Protein AF-0000000079922969 (afdb_homodimer)

InterPro domains:
  IPR004549 Acetyl-CoA carboxylase, biotin carboxylase [TIGR00514] (1-444)
  IPR005479 Carbamoyl phosphate synthase, ATP-binding domain [PF02786] (115-322)
  IPR005479 Carbamoyl phosphate synthase, ATP-binding domain [PS00866] (153-167)
  IPR005479 Carbamoyl phosphate synthase, ATP-binding domain [PS00867] (286-293)
  IPR005481 Biotin carboxylase-like, N-terminal domain [PF00289] (1-109)
  IPR005482 Biotin carboxylase, C-terminal [PF02785] (336-442)
  IPR005482 Biotin carboxylase, C-terminal [SM00878] (336-442)
  IPR011054 Rudiment single hybrid motif [SSF51246] (331-444)
  IPR011761 ATP-grasp fold [PS50975] (120-317)
  IPR011764 Biotin carboxylation domain [PS50979] (1-446)
  IPR016185 Pre-ATP-grasp domain superfamily [SSF52440] (1-113)
  IPR051602 Acetyl-CoA Carboxylase Biotin Carboxylase Component [PTHR48095] (2-446)

Solvent-accessible surface area (backbone atoms only — not comparable to full-atom values): 46305 Å² total; per-residue (Å²): 113,71,51,27,36,28,36,56,41,60,50,40,57,32,33,53,50,46,54,47,29,52,45,70,69,27,45,35,35,24,46,30,31,59,69,39,70,77,37,43,32,46,73,70,26,78,34,61,43,77,59,29,52,87,39,58,71,56,20,72,54,22,59,67,58,52,54,49,48,34,58,74,69,62,37,43,28,39,38,28,52,61,60,82,50,30,68,34,33,67,51,37,43,53,28,52,77,68,72,27,42,50,49,39,40,54,29,66,50,30,49,44,38,64,35,66,68,55,28,50,52,52,28,53,74,57,71,28,55,53,66,46,52,49,97,47,71,40,85,45,68,68,51,40,52,53,48,41,63,71,56,37,69,32,27,30,39,31,24,70,78,48,68,90,71,52,21,52,41,74,16,70,43,71,70,41,37,63,59,40,48,54,50,28,28,51,43,13,30,73,72,62,71,40,54,46,26,33,42,28,51,43,69,63,71,28,34,35,37,31,34,39,32,38,19,22,93,83,72,49,61,40,62,66,52,46,35,30,43,17,45,18,56,96,88,34,74,42,39,34,32,24,59,44,84,84,55,52,71,70,54,45,50,52,52,49,51,37,45,42,41,52,39,55,72,59,63,37,31,23,37,29,32,37,31,26,41,26,35,86,85,64,50,60,20,51,73,50,49,43,53,28,58,58,94,70,47,60,33,48,26,67,24,51,67,47,62,64,67,54,51,30,51,42,32,56,46,70,34,72,72,92,63,57,65,87,68,62,53,79,48,50,17,17,36,34,40,63,36,28,28,16,28,63,88,57,84,47,39,75,29,59,37,48,25,64,39,64,43,78,54,58,47,87,47,36,38,55,49,45,34,72,52,60,68,35,62,47,59,78,85,58,80,50,65,51,31,38,44,33,24,42,20,75,37,62,67,52,16,51,31,45,39,50,47,38,53,71,51,44,42,64,37,64,42,43,47,33,57,68,58,52,50,55,50,66,66,29,64,44,55,71,68,69,65,62,20,41,56,35,43,73,72,54,45,52,72,56,54,65,54,58,55,73,74,97,114,72,52,26,36,27,36,55,41,60,51,40,56,31,32,56,49,47,53,47,30,51,44,69,69,27,46,36,34,24,45,30,32,59,69,38,70,77,37,42,32,47,73,70,26,79,35,61,43,77,58,29,52,86,40,56,71,55,20,72,52,23,56,66,57,51,54,50,49,33,59,74,70,61,36,43,29,39,38,26,53,62,59,83,49,29,68,34,33,68,51,38,43,52,29,52,77,67,72,27,41,50,49,39,38,55,31,66,52,29,48,45,38,64,35,66,68,54,29,49,54,53,28,53,76,57,70,30,56,52,66,45,52,49,96,48,71,40,85,46,69,69,50,40,52,54,48,41,62,70,56,36,70,32,28,29,39,31,24,70,80,48,68,90,71,53,20,51,41,74,18,70,42,72,69,40,37,62,58,39,48,56,49,25,29,51,42,13,31,74,72,64,72,41,52,47,28,32,45,30,50,44,70,61,73,27,35,34,38,30,34,40,34,40,19,21,92,82,71,50,61,39,61,67,53,44,34,30,43,18,44,18,57,95,88,34,74,43,38,36,31,24,60,44,85,84,54,52,71,70,55,44,52,52,51,50,51,38,45,42,41,53,39,55,70,59,63,38,31,22,36,29,31,37,33,26,42,27,33,86,86,64,50,60,20,51,72,49,48,45,55,29,57,58,93,71,46,61,35,46,26,66,25,51,67,47,62,63,68,54,49,30,52,42,33,55,46,71,36,71,72,92,64,56,65,86,69,63,53,80,47,49,17,16,37,35,38,62,37,28,28,15,28,64,89,58,83,46,39,76,30,57,36,48,25,63,39,64,42,79,52,57,47,88,47,35,36,55,47,45,34,72,50,60,68,35,61,47,58,79,86,56,80,50,66,51,31,36,45,33,25,41,20,76,37,62,69,54,15,50,32,44,39,51,47,38,53,71,52,44,42,64,38,66,43,41,47,32,57,67,56,51,49,54,50,66,67,28,64,44,54,71,67,69,65,61,19,40,56,36,43,73,72,54,44,53,72,55,54,66,55,56,55,74,74,97

Nearest PDB structures (foldseek):
  7kc7-assembly1_B  TM=9.641E-01  e=1.576E-63  Hydrogenobacter thermophilus
  7kbl-assembly1_A  TM=9.677E-01  e=1.515E-62  Hydrogenobacter thermophilus
  7kct-assembly1_B  TM=8.812E-01  e=2.149E-65  Hydrogenobacter thermophilus
  1ulz-assembly1_A-2  TM=9.492E-01  e=5.649E-63  Aquifex aeolicus VF5
  8sgx-assembly1_S  TM=9.267E-01  e=6.568E-52  Leishmania tarentolae

pLDDT: mean 93.32, std 9.36, range [35.03, 98.94]

Foldseek 3Di:
DWAEEEELDAWLQLLLLLVLCVVVNHAYEYEDEPLCPPWQSCVSHPHYYYQYYPDCCRGSQPLVSSLVVCVVVVGQEYEHGDDRCQLPLVSQVVCVVSNHQYLFWHSVLSVQQVDQVSLVVLLVVLVQFAWQKDPFWQDDLVSVLVSCVVNDPFKWKAFPQDDDCFLIDTARDSVSSVVSLVVSLVRCCVPPVGSTIMITHDFPQKWKKKWKWAAFPVLDIATLAMKTQFAADPPHGFKIKPPQPLDDPVLRVVVRVSVRSSCSSSRTHAIKMWIWIAHPVRDIHTRGMDRHDDPPCVQSCLFFVDSRSSQSVCRSVVHDRPDDNVSGGGAFMKMKGFKFLFALLVVGHHWWFAWQAKFFDDDPFWDKRFGDGHGDTGDPSDGRGGIMIMGTDRYPVRRLVVLLVRLVRIDTPDTDMCSVVVNCVSVDPCNVVVPHGNCCCVPPNSVVVNVVVVVD/DWAEEEELDAWLQLQLLLVLCVVVNHAYEYEDEPLCPPWQSCVSHPHYYYQYYPDCCRGSQPLVSSLVVCVVVVGQEYEHGDDRCQLPLVSQVVCVVSNHQYLFWHSVLSVQQVDQVSLVVLLVVLVFFAWQKDPFWQDDLVSVLVSCVVNDPFKWKAAPQDDDCFLIDTDRDSVSSVVSLVVSLVRCCVPPVGSTIMITHDFPLKWKKKWKWAAFPVLDIATLAMKTQFAADPPHGFKIKPPQPLDDPVLRVVVRVSVRSSCSSSRTHAIKMWIWIAHPVRDIHTRGMDRHDDPPCVQSCLFFVDSRSSQSVCRSVVHDRPDDNVSGGGAFMKMKGFKFLFALLVVGHHWWFAWQAKFADDDPFWDKRFGDGHGDTGDPSDGGGGIMIMGTDRYPVRRLVVLLVRLVRIDTPDTDMCSVVVNCVSVDPCNVVVPHGNCCCVPPNSVVVNVVVVVD

Structure (mmCIF, N/CA/C/O backbone):
data_AF-0000000079922969-model_v1
#
loop_
_entity.id
_entity.type
_entity.pdbx_description
1 polymer 'Biotin carboxylase'
#
loop_
_atom_site.group_PDB
_atom_site.id
_atom_site.type_symbol
_atom_site.label_atom_id
_atom_site.label_alt_id
_atom_site.label_comp_id
_atom_site.label_asym_id
_atom_site.label_entity_id
_atom_site.label_seq_id
_atom_site.pdbx_PDB_ins_code
_atom_site.Cartn_x
_atom_site.Cartn_y
_atom_site.Cartn_z
_atom_site.occupancy
_atom_site.B_iso_or_equiv
_atom_site.auth_seq_id
_atom_site.auth_comp_id
_atom_site.auth_asym_id
_atom_site.auth_atom_id
_atom_site.pdbx_PDB_model_num
ATOM 1 N N . MET A 1 1 ? -27.125 -9.242 -8.75 1 87.75 1 MET A N 1
ATOM 2 C CA . MET A 1 1 ? -25.922 -8.859 -8.031 1 87.75 1 MET A CA 1
ATOM 3 C C . MET A 1 1 ? -25.734 -9.719 -6.781 1 87.75 1 MET A C 1
ATOM 5 O O . MET A 1 1 ? -26.688 -9.977 -6.055 1 87.75 1 MET A O 1
ATOM 9 N N . ILE A 1 2 ? -24.594 -10.305 -6.656 1 97.69 2 ILE A N 1
ATOM 10 C CA . ILE A 1 2 ? -24.266 -11.18 -5.531 1 97.69 2 ILE A CA 1
ATOM 11 C C . ILE A 1 2 ? -24.406 -10.406 -4.223 1 97.69 2 ILE A C 1
ATOM 13 O O . ILE A 1 2 ? -23.906 -9.289 -4.09 1 97.69 2 ILE A O 1
ATOM 17 N N . LYS A 1 3 ? -25.125 -10.922 -3.352 1 98.31 3 LYS A N 1
ATOM 18 C CA . LYS A 1 3 ? -25.359 -10.258 -2.072 1 98.31 3 LYS A CA 1
ATOM 19 C C . LYS A 1 3 ? -24.656 -11 -0.935 1 98.31 3 LYS A C 1
ATOM 21 O O . LYS A 1 3 ? -24.312 -10.391 0.084 1 98.31 3 LYS A O 1
ATOM 26 N N . LYS A 1 4 ? -24.625 -12.258 -1.028 1 98.62 4 LYS A N 1
ATOM 27 C CA . LYS A 1 4 ? -23.969 -13.109 -0.037 1 98.62 4 LYS A CA 1
ATOM 28 C C . LYS A 1 4 ? -23.094 -14.164 -0.709 1 98.62 4 LYS A C 1
ATOM 30 O O . LYS A 1 4 ? -23.547 -14.859 -1.627 1 98.62 4 LYS A O 1
ATOM 35 N N . LEU A 1 5 ? -21.797 -14.273 -0.265 1 98.88 5 LEU A N 1
ATOM 36 C CA . LEU A 1 5 ? -20.781 -15.062 -0.958 1 98.88 5 LEU A CA 1
ATOM 37 C C . LEU A 1 5 ? -20.062 -15.984 0.014 1 98.88 5 LEU A C 1
ATOM 39 O O . LEU A 1 5 ? -19.625 -15.547 1.084 1 98.88 5 LEU A O 1
ATOM 43 N N . LEU A 1 6 ? -20 -17.312 -0.31 1 98.94 6 LEU A N 1
ATOM 44 C CA . LEU A 1 6 ? -19.188 -18.25 0.452 1 98.94 6 LEU A CA 1
ATOM 45 C C . LEU A 1 6 ? -17.766 -18.328 -0.117 1 98.94 6 LEU A C 1
ATOM 47 O O . LEU A 1 6 ? -17.594 -18.5 -1.325 1 98.94 6 LEU A O 1
ATOM 51 N N . VAL A 1 7 ? -16.812 -18.141 0.72 1 98.88 7 VAL A N 1
ATOM 52 C CA . VAL A 1 7 ? -15.414 -18.312 0.33 1 98.88 7 VAL A CA 1
ATOM 53 C C . VAL A 1 7 ? -14.977 -19.75 0.562 1 98.88 7 VAL A C 1
ATOM 55 O O . VAL A 1 7 ? -14.734 -20.156 1.701 1 98.88 7 VAL A O 1
ATOM 58 N N . ALA A 1 8 ? -14.797 -20.469 -0.525 1 98.69 8 ALA A N 1
ATOM 59 C CA . ALA A 1 8 ? -14.453 -21.891 -0.439 1 98.69 8 ALA A CA 1
ATOM 60 C C . ALA A 1 8 ? -12.938 -22.078 -0.435 1 98.69 8 ALA A C 1
ATOM 62 O O . ALA A 1 8 ? -12.398 -22.828 -1.255 1 98.69 8 ALA A O 1
ATOM 63 N N . ASN A 1 9 ? -12.297 -21.453 0.473 1 98.25 9 ASN A N 1
ATOM 64 C CA . ASN A 1 9 ? -10.844 -21.484 0.601 1 98.25 9 ASN A CA 1
ATOM 65 C C . ASN A 1 9 ? -10.391 -21.078 1.999 1 98.25 9 ASN A C 1
ATOM 67 O O . ASN A 1 9 ? -11.219 -20.891 2.893 1 98.25 9 ASN A O 1
ATOM 71 N N . ARG A 1 10 ? -9.141 -21.031 2.223 1 97.12 10 ARG A N 1
ATOM 72 C CA . ARG A 1 10 ? -8.516 -20.641 3.486 1 97.12 10 ARG A CA 1
ATOM 73 C C . ARG A 1 10 ? -7.367 -19.672 3.26 1 97.12 10 ARG A C 1
ATOM 75 O O . ARG A 1 10 ? -7.016 -19.375 2.117 1 97.12 10 ARG A O 1
ATOM 82 N N . GLY A 1 11 ? -6.754 -19.266 4.352 1 96.62 11 GLY A N 1
ATOM 83 C CA . GLY A 1 11 ? -5.477 -18.562 4.312 1 96.62 11 GLY A CA 1
ATOM 84 C C . GLY A 1 11 ? -5.566 -17.188 3.699 1 96.62 11 GLY A C 1
ATOM 85 O O . GLY A 1 11 ? -6.555 -16.469 3.9 1 96.62 11 GLY A O 1
ATOM 86 N N . GLU A 1 12 ? -4.504 -16.828 3.104 1 97.69 12 GLU A N 1
ATOM 87 C CA . GLU A 1 12 ? -4.336 -15.461 2.631 1 97.69 12 GLU A CA 1
ATOM 88 C C . GLU A 1 12 ? -5.375 -15.109 1.571 1 97.69 12 GLU A C 1
ATOM 90 O O . GLU A 1 12 ? -5.941 -14.016 1.588 1 97.69 12 GLU A O 1
ATOM 95 N N . ILE A 1 13 ? -5.707 -15.984 0.668 1 98.5 13 ILE A N 1
ATOM 96 C CA . ILE A 1 13 ? -6.633 -15.68 -0.418 1 98.5 13 ILE A CA 1
ATOM 97 C C . ILE A 1 13 ? -8.039 -15.5 0.139 1 98.5 13 ILE A C 1
ATOM 99 O O . ILE A 1 13 ? -8.82 -14.688 -0.363 1 98.5 13 ILE A O 1
ATOM 103 N N . ALA A 1 14 ? -8.383 -16.281 1.16 1 98.69 14 ALA A N 1
ATOM 104 C CA . ALA A 1 14 ? -9.688 -16.109 1.793 1 98.69 14 ALA A CA 1
ATOM 105 C C . ALA A 1 14 ? -9.812 -14.719 2.41 1 98.69 14 ALA A C 1
ATOM 107 O O . ALA A 1 14 ? -10.836 -14.055 2.256 1 98.69 14 ALA A O 1
ATOM 108 N N . VAL A 1 15 ? -8.734 -14.297 3.076 1 98.62 15 VAL A N 1
ATOM 109 C CA . VAL A 1 15 ? -8.703 -12.953 3.652 1 98.62 15 VAL A CA 1
ATOM 110 C C . VAL A 1 15 ? -8.867 -11.914 2.547 1 98.62 15 VAL A C 1
ATOM 112 O O . VAL A 1 15 ? -9.641 -10.961 2.688 1 98.62 15 VAL A O 1
ATOM 115 N N . ARG A 1 16 ? -8.188 -12.078 1.464 1 98.69 16 ARG A N 1
ATOM 116 C CA . ARG A 1 16 ? -8.219 -11.18 0.318 1 98.69 16 ARG A CA 1
ATOM 117 C C . ARG A 1 16 ? -9.633 -11.055 -0.246 1 98.69 16 ARG A C 1
ATOM 119 O O . ARG A 1 16 ? -10.086 -9.953 -0.556 1 98.69 16 ARG A O 1
ATOM 126 N N . ILE A 1 17 ? -10.305 -12.133 -0.375 1 98.81 17 ILE A N 1
ATOM 127 C CA . ILE A 1 17 ? -11.648 -12.164 -0.929 1 98.81 17 ILE A CA 1
ATOM 128 C C . ILE A 1 17 ? -12.625 -11.5 0.044 1 98.81 17 ILE A C 1
ATOM 130 O O . ILE A 1 17 ? -13.469 -10.695 -0.362 1 98.81 17 ILE A O 1
ATOM 134 N N . VAL A 1 18 ? -12.5 -11.812 1.318 1 98.75 18 VAL A N 1
ATOM 135 C CA . VAL A 1 18 ? -13.375 -11.234 2.334 1 98.75 18 VAL A CA 1
ATOM 136 C C . VAL A 1 18 ? -13.234 -9.711 2.332 1 98.75 18 VAL A C 1
ATOM 138 O O . VAL A 1 18 ? -14.234 -8.992 2.393 1 98.75 18 VAL A O 1
ATOM 141 N N . ARG A 1 19 ? -12.016 -9.195 2.232 1 98.62 19 ARG A N 1
ATOM 142 C CA . ARG A 1 19 ? -11.773 -7.754 2.197 1 98.62 19 ARG A CA 1
ATOM 143 C C . ARG A 1 19 ? -12.516 -7.102 1.033 1 98.62 19 ARG A C 1
ATOM 145 O O . ARG A 1 19 ? -13.195 -6.086 1.211 1 98.62 19 ARG A O 1
ATOM 152 N N . THR A 1 20 ? -12.391 -7.691 -0.106 1 98.62 20 THR A N 1
ATOM 153 C CA . THR A 1 20 ? -13.039 -7.133 -1.29 1 98.62 20 THR A CA 1
ATOM 154 C C . THR A 1 20 ? -14.555 -7.16 -1.145 1 98.62 20 THR A C 1
ATOM 156 O O . THR A 1 20 ? -15.234 -6.188 -1.483 1 98.62 20 THR A O 1
ATOM 159 N N . CYS A 1 21 ? -15.055 -8.281 -0.654 1 98.69 21 CYS A N 1
ATOM 160 C CA . CYS A 1 21 ? -16.5 -8.391 -0.457 1 98.69 21 CYS A CA 1
ATOM 161 C C . CYS A 1 21 ? -17 -7.309 0.489 1 98.69 21 CYS A C 1
ATOM 163 O O . CYS A 1 21 ? -18.016 -6.672 0.222 1 98.69 21 CYS A O 1
ATOM 165 N N . LYS A 1 22 ? -16.344 -7.117 1.55 1 98.06 22 LYS A N 1
ATOM 166 C CA . LYS A 1 22 ? -16.719 -6.082 2.506 1 98.06 22 LYS A CA 1
ATOM 167 C C . LYS A 1 22 ? -16.734 -4.707 1.85 1 98.06 22 LYS A C 1
ATOM 169 O O . LYS A 1 22 ? -17.672 -3.918 2.068 1 98.06 22 LYS A O 1
ATOM 174 N N . GLU A 1 23 ? -15.781 -4.414 1.051 1 98 23 GLU A N 1
ATOM 175 C CA . GLU A 1 23 ? -15.711 -3.137 0.345 1 98 23 GLU A CA 1
ATOM 176 C C . GLU A 1 23 ? -16.875 -2.982 -0.625 1 98 23 GLU A C 1
ATOM 178 O O . GLU A 1 23 ? -17.312 -1.862 -0.922 1 98 23 GLU A O 1
ATOM 183 N N . MET A 1 24 ? -17.422 -4.102 -1.073 1 97.81 24 MET A N 1
ATOM 184 C CA . MET A 1 24 ? -18.5 -4.098 -2.057 1 97.81 24 MET A CA 1
ATOM 185 C C . MET A 1 24 ? -19.859 -4.18 -1.37 1 97.81 24 MET A C 1
ATOM 187 O O . MET A 1 24 ? -20.906 -4.141 -2.033 1 97.81 24 MET A O 1
ATOM 191 N N . GLY A 1 25 ? -19.844 -4.344 -0.069 1 97.31 25 GLY A N 1
ATOM 192 C CA . GLY A 1 25 ? -21.094 -4.484 0.663 1 97.31 25 GLY A CA 1
ATOM 193 C C . GLY A 1 25 ? -21.703 -5.867 0.536 1 97.31 25 GLY A C 1
ATOM 194 O O . GLY A 1 25 ? -22.922 -6.023 0.654 1 97.31 25 GLY A O 1
ATOM 195 N N . ILE A 1 26 ? -20.906 -6.887 0.234 1 98.62 26 ILE A N 1
ATOM 196 C CA . ILE A 1 26 ? -21.344 -8.266 0.087 1 98.62 26 ILE A CA 1
ATOM 197 C C . ILE A 1 26 ? -21.094 -9.031 1.386 1 98.62 26 ILE A C 1
ATOM 199 O O . ILE A 1 26 ? -20 -9 1.931 1 98.62 26 ILE A O 1
ATOM 203 N N . LYS A 1 27 ? -22.094 -9.703 1.918 1 98.69 27 LYS A N 1
ATOM 204 C CA . LYS A 1 27 ? -21.922 -10.539 3.105 1 98.69 27 LYS A CA 1
ATOM 205 C C . LYS A 1 27 ? -21.094 -11.781 2.799 1 98.69 27 LYS A C 1
ATOM 207 O O . LYS A 1 27 ? -21.203 -12.352 1.712 1 98.69 27 LYS A O 1
ATOM 212 N N . THR A 1 28 ? -20.328 -12.227 3.803 1 98.81 28 THR A N 1
ATOM 213 C CA . THR A 1 28 ? -19.406 -13.32 3.525 1 98.81 28 THR A CA 1
ATOM 214 C C . THR A 1 28 ? -19.609 -14.469 4.508 1 98.81 28 THR A C 1
ATOM 216 O O . THR A 1 28 ? -19.922 -14.242 5.68 1 98.81 28 THR A O 1
ATOM 219 N N . VAL A 1 29 ? -19.438 -15.672 3.994 1 98.81 29 VAL A N 1
ATOM 220 C CA . VAL A 1 29 ? -19.375 -16.891 4.789 1 98.81 29 VAL A CA 1
ATOM 221 C C . VAL A 1 29 ? -18.031 -17.578 4.582 1 98.81 29 VAL A C 1
ATOM 223 O O . VAL A 1 29 ? -17.688 -17.969 3.463 1 98.81 29 VAL A O 1
ATOM 226 N N . ALA A 1 30 ? -17.297 -17.703 5.652 1 98.69 30 ALA A N 1
ATOM 227 C CA . ALA A 1 30 ? -16.047 -18.438 5.605 1 98.69 30 ALA A CA 1
ATOM 228 C C . ALA A 1 30 ? -16.234 -19.875 6.086 1 98.69 30 ALA A C 1
ATOM 230 O O . ALA A 1 30 ? -17.031 -20.125 6.988 1 98.69 30 ALA A O 1
ATOM 231 N N . ILE A 1 31 ? -15.508 -20.766 5.508 1 98.5 31 ILE A N 1
ATOM 232 C CA . ILE A 1 31 ? -15.422 -22.125 6.016 1 98.5 31 ILE A CA 1
ATOM 233 C C . ILE A 1 31 ? -14.023 -22.391 6.57 1 98.5 31 ILE A C 1
ATOM 235 O O . ILE A 1 31 ? -13.062 -21.734 6.164 1 98.5 31 ILE A O 1
ATOM 239 N N . TYR A 1 32 ? -13.969 -23.297 7.531 1 97.94 32 TYR A N 1
ATOM 240 C CA . TYR A 1 32 ? -12.664 -23.625 8.109 1 97.94 32 TYR A CA 1
ATOM 241 C C . TYR A 1 32 ? -12.633 -25.062 8.602 1 97.94 32 TYR A C 1
ATOM 243 O O . TYR A 1 32 ? -13.656 -25.609 9.023 1 97.94 32 TYR A O 1
ATOM 251 N N . SER A 1 33 ? -11.5 -25.672 8.422 1 97.12 33 SER A N 1
ATOM 252 C CA . SER A 1 33 ? -11.273 -26.969 9.055 1 97.12 33 SER A CA 1
ATOM 253 C C . SER A 1 33 ? -10.969 -26.812 10.539 1 97.12 33 SER A C 1
ATOM 255 O O . SER A 1 33 ? -10.695 -25.703 11.008 1 97.12 33 SER A O 1
ATOM 257 N N . GLU A 1 34 ? -10.93 -27.906 11.227 1 96.62 34 GLU A N 1
ATOM 258 C CA . GLU A 1 34 ? -10.602 -27.875 12.648 1 96.62 34 GLU A CA 1
ATOM 259 C C . GLU A 1 34 ? -9.211 -27.281 12.883 1 96.62 34 GLU A C 1
ATOM 261 O O . GLU A 1 34 ? -8.992 -26.562 13.852 1 96.62 34 GLU A O 1
ATOM 266 N N . ALA A 1 35 ? -8.359 -27.562 12 1 95.38 35 ALA A N 1
ATOM 267 C CA . ALA A 1 35 ? -6.988 -27.062 12.109 1 95.38 35 ALA A CA 1
ATOM 268 C C . ALA A 1 35 ? -6.934 -25.547 11.922 1 95.38 35 ALA A C 1
ATOM 270 O O . ALA A 1 35 ? -6.008 -24.891 12.398 1 95.38 35 ALA A O 1
ATOM 271 N N . ASP A 1 36 ? -7.961 -24.984 11.312 1 96.31 36 ASP A N 1
ATOM 272 C CA . ASP A 1 36 ? -7.98 -23.562 10.969 1 96.31 36 ASP A CA 1
ATOM 273 C C . ASP A 1 36 ? -8.898 -22.781 11.898 1 96.31 36 ASP A C 1
ATOM 275 O O . ASP A 1 36 ? -9.32 -21.672 11.578 1 96.31 36 ASP A O 1
ATOM 279 N N . LYS A 1 37 ? -9.109 -23.312 13 1 96.38 37 LYS A N 1
ATOM 280 C CA . LYS A 1 37 ? -10.078 -22.734 13.922 1 96.38 37 LYS A CA 1
ATOM 281 C C . LYS A 1 37 ? -9.672 -21.312 14.305 1 96.38 37 LYS A C 1
ATOM 283 O O . LYS A 1 37 ? -10.531 -20.453 14.531 1 96.38 37 LYS A O 1
ATOM 288 N N . ASP A 1 38 ? -8.43 -21.031 14.328 1 96.5 38 ASP A N 1
ATOM 289 C CA . ASP A 1 38 ? -7.965 -19.719 14.773 1 96.5 38 ASP A CA 1
ATOM 290 C C . ASP A 1 38 ? -7.43 -18.891 13.602 1 96.5 38 ASP A C 1
ATOM 292 O O . ASP A 1 38 ? -6.77 -17.875 13.805 1 96.5 38 ASP A O 1
ATOM 296 N N . SER A 1 39 ? -7.684 -19.344 12.398 1 96.75 39 SER A N 1
ATOM 297 C CA . SER A 1 39 ? -7.195 -18.641 11.227 1 96.75 39 SER A CA 1
ATOM 298 C C . SER A 1 39 ? -7.918 -17.312 11.047 1 96.75 39 SER A C 1
ATOM 300 O O . SER A 1 39 ? -9.117 -17.203 11.32 1 96.75 39 SER A O 1
ATOM 302 N N . LEU A 1 40 ? -7.219 -16.344 10.562 1 97 40 LEU A N 1
ATOM 303 C CA . LEU A 1 40 ? -7.691 -14.961 10.492 1 97 40 LEU A CA 1
ATOM 304 C C . LEU A 1 40 ? -8.938 -14.859 9.617 1 97 40 LEU A C 1
ATOM 306 O O . LEU A 1 40 ? -9.836 -14.055 9.898 1 97 40 LEU A O 1
ATOM 310 N N . HIS A 1 41 ? -9 -15.594 8.508 1 97.12 41 HIS A N 1
ATOM 311 C CA . HIS A 1 41 ? -10.117 -15.469 7.574 1 97.12 41 HIS A CA 1
ATOM 312 C C . HIS A 1 41 ? -11.445 -15.789 8.258 1 97.12 41 HIS A C 1
ATOM 314 O O . HIS A 1 41 ? -12.477 -15.211 7.91 1 97.12 41 HIS A O 1
ATOM 320 N N . ARG A 1 42 ? -11.406 -16.719 9.234 1 96.38 42 ARG A N 1
ATOM 321 C CA . ARG A 1 42 ? -12.609 -17.047 9.992 1 96.38 42 ARG A CA 1
ATOM 322 C C . ARG A 1 42 ? -13.117 -15.836 10.766 1 96.38 42 ARG A C 1
ATOM 324 O O . ARG A 1 42 ? -14.32 -15.562 10.781 1 96.38 42 ARG A O 1
ATOM 331 N N . TYR A 1 43 ? -12.18 -15.078 11.328 1 95.69 43 TYR A N 1
ATOM 332 C CA . TYR A 1 43 ? -12.531 -13.945 12.18 1 95.69 43 TYR A CA 1
ATOM 333 C C . TYR A 1 43 ? -13.023 -12.773 11.344 1 95.69 43 TYR A C 1
ATOM 335 O O . TYR A 1 43 ? -13.812 -11.953 11.82 1 95.69 43 TYR A O 1
ATOM 343 N N . MET A 1 44 ? -12.648 -12.711 10.156 1 97.06 44 MET A N 1
ATOM 344 C CA . MET A 1 44 ? -12.906 -11.531 9.328 1 97.06 44 MET A CA 1
ATOM 345 C C . MET A 1 44 ? -14.25 -11.641 8.625 1 97.06 44 MET A C 1
ATOM 347 O O . MET A 1 44 ? -14.875 -10.633 8.305 1 97.06 44 MET A O 1
ATOM 351 N N . ALA A 1 45 ? -14.688 -12.836 8.367 1 98.25 45 ALA A N 1
ATOM 352 C CA . ALA A 1 45 ? -15.922 -13.047 7.621 1 98.25 45 ALA A CA 1
ATOM 353 C C . ALA A 1 45 ? -17.141 -12.742 8.492 1 98.25 45 ALA A C 1
ATOM 355 O O . ALA A 1 45 ? -17.062 -12.781 9.719 1 98.25 45 ALA A O 1
ATOM 356 N N . ASP A 1 46 ? -18.25 -12.43 7.871 1 98.19 46 ASP A N 1
ATOM 357 C CA . ASP A 1 46 ? -19.484 -12.148 8.602 1 98.19 46 ASP A CA 1
ATOM 358 C C . ASP A 1 46 ? -19.984 -13.398 9.32 1 98.19 46 ASP A C 1
ATOM 360 O O . ASP A 1 46 ? -20.562 -13.305 10.406 1 98.19 46 ASP A O 1
ATOM 364 N N . GLU A 1 47 ? -19.891 -14.5 8.688 1 98.31 47 GLU A N 1
ATOM 365 C CA . GLU A 1 47 ? -20.188 -15.812 9.234 1 98.31 47 GLU A CA 1
ATOM 366 C C . GLU A 1 47 ? -19.062 -16.797 8.969 1 98.31 47 GLU A C 1
ATOM 368 O O . GLU A 1 47 ? -18.344 -16.672 7.969 1 98.31 47 GLU A O 1
ATOM 373 N N . SER A 1 48 ? -18.859 -17.734 9.891 1 98.38 48 SER A N 1
ATOM 374 C CA . SER A 1 48 ? -17.875 -18.781 9.68 1 98.38 48 SER A CA 1
ATOM 375 C C . SER A 1 48 ? -18.375 -20.125 10.18 1 98.38 48 SER A C 1
ATOM 377 O O . SER A 1 48 ? -19.047 -20.203 11.211 1 98.38 48 SER A O 1
ATOM 379 N N . ILE A 1 49 ? -18.094 -21.125 9.406 1 98.12 49 ILE A N 1
ATOM 380 C CA . ILE A 1 49 ? -18.609 -22.453 9.734 1 98.12 49 ILE A CA 1
ATOM 381 C C . ILE A 1 49 ? -17.5 -23.5 9.586 1 98.12 49 ILE A C 1
ATOM 383 O O . ILE A 1 49 ? -16.766 -23.484 8.594 1 98.12 49 ILE A O 1
ATOM 387 N N . CYS A 1 50 ? -17.422 -24.391 10.555 1 97.75 50 CYS A N 1
ATOM 388 C CA . CYS A 1 50 ? -16.469 -25.5 10.461 1 97.75 50 CYS A CA 1
ATOM 389 C C . CYS A 1 50 ? -16.938 -26.531 9.43 1 97.75 50 CYS A C 1
ATOM 391 O O . CYS A 1 50 ? -18.031 -27.078 9.547 1 97.75 50 CYS A O 1
ATOM 393 N N . ILE A 1 51 ? -16.172 -26.828 8.453 1 96.75 51 ILE A N 1
ATOM 394 C CA . ILE A 1 51 ? -16.609 -27.656 7.336 1 96.75 51 ILE A CA 1
ATOM 395 C C . ILE A 1 51 ? -16.172 -29.109 7.57 1 96.75 51 ILE A C 1
ATOM 397 O O . ILE A 1 51 ? -16.703 -30.031 6.941 1 96.75 51 ILE A O 1
ATOM 401 N N . GLY A 1 52 ? -15.102 -29.312 8.43 1 93.88 52 GLY A N 1
ATOM 402 C CA . GLY A 1 52 ? -14.656 -30.688 8.633 1 93.88 52 GLY A CA 1
ATOM 403 C C . GLY A 1 52 ? -13.375 -30.781 9.438 1 93.88 52 GLY A C 1
ATOM 404 O O . GLY A 1 52 ? -12.906 -29.781 9.992 1 93.88 52 GLY A O 1
ATOM 405 N N . PRO A 1 53 ? -12.844 -32.031 9.523 1 93.94 53 PRO A N 1
ATOM 406 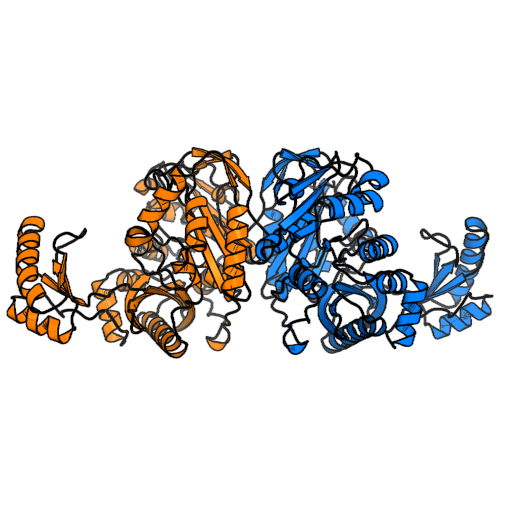C CA . PRO A 1 53 ? -11.648 -32.312 10.336 1 93.94 53 PRO A CA 1
ATOM 407 C C . PRO A 1 53 ? -10.359 -31.859 9.648 1 93.94 53 PRO A C 1
ATOM 409 O O . PRO A 1 53 ? -10.414 -31.125 8.656 1 93.94 53 PRO A O 1
ATOM 412 N N . ASN A 1 54 ? -9.258 -32.25 10.281 1 89.75 54 ASN A N 1
ATOM 413 C CA . ASN A 1 54 ? -7.934 -31.891 9.781 1 89.75 54 ASN A CA 1
ATOM 414 C C . ASN A 1 54 ? -7.52 -32.781 8.617 1 89.75 54 ASN A C 1
ATOM 416 O O . ASN A 1 54 ? -6.465 -33.438 8.656 1 89.75 54 ASN A O 1
ATOM 420 N N . ASN A 1 55 ? -8.391 -33 7.703 1 89.81 55 ASN A N 1
ATOM 421 C CA . ASN A 1 55 ? -8.227 -33.719 6.457 1 89.81 55 ASN A CA 1
ATOM 422 C C . ASN A 1 55 ? -8.781 -32.938 5.266 1 89.81 55 ASN A C 1
ATOM 424 O O . ASN A 1 55 ? -9.977 -32.656 5.219 1 89.81 55 ASN A O 1
ATOM 428 N N . ILE A 1 56 ? -7.953 -32.781 4.332 1 88.38 56 ILE A N 1
ATOM 429 C CA . ILE A 1 56 ? -8.289 -31.875 3.227 1 88.38 56 ILE A CA 1
ATOM 430 C C . ILE A 1 56 ? -9.461 -32.469 2.439 1 88.38 56 ILE A C 1
ATOM 432 O O . ILE A 1 56 ? -10.375 -31.719 2.043 1 88.38 56 ILE A O 1
ATOM 436 N N . SER A 1 57 ? -9.461 -33.812 2.193 1 91.31 57 SER A N 1
ATOM 437 C CA . SER A 1 57 ? -10.5 -34.469 1.401 1 91.31 57 SER A CA 1
ATOM 438 C C . SER A 1 57 ? -11.859 -34.344 2.076 1 91.31 57 SER A C 1
ATOM 440 O O . SER A 1 57 ? -12.891 -34.375 1.405 1 91.31 57 SER A O 1
ATOM 442 N N . LYS A 1 58 ? -11.844 -34.125 3.371 1 93.38 58 LYS A N 1
ATOM 443 C CA . LYS A 1 58 ? -13.094 -34.094 4.133 1 93.38 58 LYS A CA 1
ATOM 444 C C . LYS A 1 58 ? -13.422 -32.656 4.562 1 93.38 58 LYS A C 1
ATOM 446 O O . LYS A 1 58 ? -14.406 -32.438 5.27 1 93.38 58 LYS A O 1
ATOM 451 N N . SER A 1 59 ? -12.617 -31.797 4.176 1 95.5 59 SER A N 1
ATOM 452 C CA . SER A 1 59 ? -12.844 -30.391 4.523 1 95.5 59 SER A CA 1
ATOM 453 C C . SER A 1 59 ? -12.836 -29.5 3.283 1 95.5 59 SER A C 1
ATOM 455 O O . SER A 1 59 ? -13.828 -29.438 2.562 1 95.5 59 SER A O 1
ATOM 457 N N . TYR A 1 60 ? -11.688 -28.953 2.893 1 96 60 TYR A N 1
ATOM 458 C CA . TYR A 1 60 ? -11.641 -27.938 1.846 1 96 60 TYR A CA 1
ATOM 459 C C . TYR A 1 60 ? -11.852 -28.562 0.471 1 96 60 TYR A C 1
ATOM 461 O O . TYR A 1 60 ? -12.141 -27.859 -0.5 1 96 60 TYR A O 1
ATOM 469 N N . ASN A 1 61 ? -11.75 -29.891 0.345 1 95.75 61 ASN A N 1
ATOM 470 C CA . ASN A 1 61 ? -11.984 -30.562 -0.932 1 95.75 61 ASN A CA 1
ATOM 471 C C . ASN A 1 61 ? -13.297 -31.328 -0.933 1 95.75 61 ASN A C 1
ATOM 473 O O . ASN A 1 61 ? -13.562 -32.125 -1.847 1 95.75 61 ASN A O 1
ATOM 477 N N . SER A 1 62 ? -14.086 -31.109 0.081 1 97.19 62 SER A N 1
ATOM 478 C CA . SER A 1 62 ? -15.383 -31.766 0.138 1 97.19 62 SER A CA 1
ATOM 479 C C . SER A 1 62 ? -16.438 -30.953 -0.609 1 97.19 62 SER A C 1
ATOM 481 O O . SER A 1 62 ? -17.125 -30.109 -0.02 1 97.19 62 SER A O 1
ATOM 483 N N . ILE A 1 63 ? -16.672 -31.344 -1.834 1 98.12 63 ILE A N 1
ATOM 484 C CA . ILE A 1 63 ? -17.594 -30.625 -2.713 1 98.12 63 ILE A CA 1
ATOM 485 C C . ILE A 1 63 ? -18.984 -30.625 -2.107 1 98.12 63 ILE A C 1
ATOM 487 O O . ILE A 1 63 ? -19.625 -29.578 -1.991 1 98.12 63 ILE A O 1
ATOM 491 N N . ASP A 1 64 ? -19.438 -31.75 -1.661 1 97.56 64 ASP A N 1
ATOM 492 C CA . ASP A 1 64 ? -20.781 -31.906 -1.147 1 97.56 64 ASP A CA 1
ATOM 493 C C . ASP A 1 64 ? -21 -31.047 0.1 1 97.56 64 ASP A C 1
ATOM 495 O O . ASP A 1 64 ? -22.031 -30.375 0.239 1 97.56 64 ASP A O 1
ATOM 499 N N . ASN A 1 65 ? -20.062 -31.047 0.982 1 97.62 65 ASN A N 1
ATOM 500 C CA . ASN A 1 65 ? -20.156 -30.234 2.193 1 97.62 65 ASN A CA 1
ATOM 501 C C . ASN A 1 65 ? -20.219 -28.75 1.87 1 97.62 65 ASN A C 1
ATOM 503 O O . ASN A 1 65 ? -20.969 -28 2.49 1 97.62 65 ASN A O 1
ATOM 507 N N . ILE A 1 66 ? -19.438 -28.344 0.947 1 98.62 66 ILE A N 1
ATOM 508 C CA . ILE A 1 66 ? -19.375 -26.938 0.592 1 98.62 66 ILE A CA 1
ATOM 509 C C . ILE A 1 66 ? -20.703 -26.5 -0.028 1 98.62 66 ILE A C 1
ATOM 511 O O . ILE A 1 66 ? -21.234 -25.453 0.331 1 98.62 66 ILE A O 1
ATOM 515 N N . ILE A 1 67 ? -21.219 -27.312 -0.942 1 98.62 67 ILE A N 1
ATOM 516 C CA . ILE A 1 67 ? -22.5 -27 -1.583 1 98.62 67 ILE A CA 1
ATOM 517 C C . ILE A 1 67 ? -23.609 -26.938 -0.532 1 98.62 67 ILE A C 1
ATOM 519 O O . ILE A 1 67 ? -24.422 -26.016 -0.524 1 98.62 67 ILE A O 1
ATOM 523 N N . TYR A 1 68 ? -23.578 -27.891 0.335 1 98.31 68 TYR A N 1
ATOM 524 C CA . TYR A 1 68 ? -24.562 -27.938 1.397 1 98.31 68 TYR A CA 1
ATOM 525 C C . TYR A 1 68 ? -24.531 -26.672 2.246 1 98.31 68 TYR A C 1
ATOM 527 O O . TYR A 1 68 ? -25.578 -26.078 2.531 1 98.31 68 TYR A O 1
ATOM 535 N N . LEU A 1 69 ? -23.375 -26.281 2.639 1 98.38 69 LEU A N 1
ATOM 536 C CA . LEU A 1 69 ? -23.219 -25.125 3.506 1 98.38 69 LEU A CA 1
ATOM 537 C C . LEU A 1 69 ? -23.625 -23.844 2.781 1 98.38 69 LEU A C 1
ATOM 539 O O . LEU A 1 69 ? -24.203 -22.938 3.385 1 98.38 69 LEU A O 1
ATOM 543 N N . ALA A 1 70 ? -23.25 -23.734 1.521 1 98.75 70 ALA A N 1
ATOM 544 C CA . ALA A 1 70 ? -23.656 -22.562 0.734 1 98.75 70 ALA A CA 1
ATOM 545 C C . ALA A 1 70 ? -25.172 -22.438 0.675 1 98.75 70 ALA A C 1
ATOM 547 O O . ALA A 1 70 ? -25.719 -21.344 0.817 1 98.75 70 ALA A O 1
ATOM 548 N N . LEU A 1 71 ? -25.844 -23.547 0.439 1 98.5 71 LEU A N 1
ATOM 549 C CA . LEU A 1 71 ? -27.297 -23.547 0.367 1 98.5 71 LEU A CA 1
ATOM 550 C C . LEU A 1 71 ? -27.906 -23.25 1.731 1 98.5 71 LEU A C 1
ATOM 552 O O . LEU A 1 71 ? -28.844 -22.453 1.836 1 98.5 71 LEU A O 1
ATOM 556 N N . LYS A 1 72 ? -27.375 -23.859 2.75 1 98.19 72 LYS A N 1
ATOM 557 C CA . LYS A 1 72 ? -27.875 -23.688 4.105 1 98.19 72 LYS A CA 1
ATOM 558 C C . LYS A 1 72 ? -27.766 -22.219 4.555 1 98.19 72 LYS A C 1
ATOM 560 O O . LYS A 1 72 ? -28.641 -21.719 5.266 1 98.19 72 LYS A O 1
ATOM 565 N N . THR A 1 73 ? -26.688 -21.578 4.176 1 98.25 73 THR A N 1
ATOM 566 C CA . THR A 1 73 ? -26.453 -20.203 4.59 1 98.25 73 THR A CA 1
ATOM 567 C C . THR A 1 73 ? -27.047 -19.219 3.582 1 98.25 73 THR A C 1
ATOM 569 O O . THR A 1 73 ? -26.891 -18.016 3.717 1 98.25 73 THR A O 1
ATOM 572 N N . LYS A 1 74 ? -27.672 -19.719 2.52 1 98.31 74 LYS A N 1
ATOM 573 C CA . LYS A 1 74 ? -28.391 -18.938 1.52 1 98.31 74 LYS A CA 1
ATOM 574 C C . LYS A 1 74 ? -27.438 -18.016 0.753 1 98.31 74 LYS A C 1
ATOM 576 O O . LYS A 1 74 ? -27.75 -16.844 0.539 1 98.31 74 LYS A O 1
ATOM 581 N N . CYS A 1 75 ? -26.328 -18.5 0.47 1 98.69 75 CYS A N 1
ATOM 582 C CA . CYS A 1 75 ? -25.391 -17.766 -0.38 1 98.69 75 CYS A CA 1
ATOM 583 C C . CYS A 1 75 ? -25.859 -17.766 -1.831 1 98.69 75 CYS A C 1
ATOM 585 O O . CYS A 1 75 ? -26.484 -18.734 -2.285 1 98.69 75 CYS A O 1
ATOM 587 N N . ASP A 1 76 ? -25.484 -16.656 -2.537 1 98.38 76 ASP A N 1
ATOM 588 C CA . ASP A 1 76 ? -25.734 -16.547 -3.971 1 98.38 76 ASP A CA 1
ATOM 589 C C . ASP A 1 76 ? -24.594 -17.172 -4.773 1 98.38 76 ASP A C 1
ATOM 591 O O . ASP A 1 76 ? -24.797 -17.625 -5.902 1 98.38 76 ASP A O 1
ATOM 595 N N . ALA A 1 77 ? -23.453 -17.109 -4.199 1 98.88 77 ALA A N 1
ATOM 596 C CA . ALA A 1 77 ? -22.25 -17.406 -4.98 1 98.88 77 ALA A CA 1
ATOM 597 C C . ALA A 1 77 ? -21.172 -18.062 -4.113 1 98.88 77 ALA A C 1
ATOM 599 O O . ALA A 1 77 ? -21.219 -17.969 -2.885 1 98.88 77 ALA A O 1
ATOM 600 N N . ILE A 1 78 ? -20.234 -18.719 -4.758 1 98.94 78 ILE A N 1
ATOM 601 C CA . ILE A 1 78 ? -19.062 -19.312 -4.129 1 98.94 78 ILE A CA 1
ATOM 602 C C . ILE A 1 78 ? -17.797 -18.828 -4.836 1 98.94 78 ILE A C 1
ATOM 604 O O . ILE A 1 78 ? -17.703 -18.891 -6.066 1 98.94 78 ILE A O 1
ATOM 608 N N . HIS A 1 79 ? -16.891 -18.281 -4.137 1 98.94 79 HIS A N 1
ATOM 609 C CA . HIS A 1 79 ? -15.555 -17.969 -4.645 1 98.94 79 HIS A CA 1
ATOM 610 C C . HIS A 1 79 ? -14.539 -19.016 -4.195 1 98.94 79 HIS A C 1
ATOM 612 O O . HIS A 1 79 ? -14.258 -19.141 -3.004 1 98.94 79 HIS A O 1
ATOM 618 N N . PRO A 1 80 ? -13.914 -19.656 -5.113 1 98.69 80 PRO A N 1
ATOM 619 C CA . PRO A 1 80 ? -13.047 -20.766 -4.734 1 98.69 80 PRO A CA 1
ATOM 620 C C . PRO A 1 80 ? -11.602 -20.344 -4.488 1 98.69 80 PRO A C 1
ATOM 622 O O . PRO A 1 80 ? -10.789 -21.141 -4.016 1 98.69 80 PRO A O 1
ATOM 625 N N . GLY A 1 81 ? -11.211 -19.094 -4.777 1 98.06 81 GLY A N 1
ATOM 626 C CA . GLY A 1 81 ? -9.836 -18.625 -4.625 1 98.06 81 GLY A CA 1
ATOM 627 C C . GLY A 1 81 ? -8.859 -19.359 -5.531 1 98.06 81 GLY A C 1
ATOM 628 O O . GLY A 1 81 ? -9.094 -19.484 -6.734 1 98.06 81 GLY A O 1
ATOM 629 N N . PHE A 1 82 ? -7.707 -19.672 -5.012 1 96.19 82 PHE A N 1
ATOM 630 C CA . PHE A 1 82 ? -6.75 -20.531 -5.684 1 96.19 82 PHE A CA 1
ATOM 631 C C . PHE A 1 82 ? -6.379 -21.719 -4.797 1 96.19 82 PHE A C 1
ATOM 633 O O . PHE A 1 82 ? -6.469 -21.641 -3.568 1 96.19 82 PHE A O 1
ATOM 640 N N . GLY A 1 83 ? -6.027 -22.797 -5.461 1 91 83 GLY A N 1
ATOM 641 C CA . GLY A 1 83 ? -5.816 -24.031 -4.73 1 91 83 GLY A CA 1
ATOM 642 C C . GLY A 1 83 ? -7.102 -24.781 -4.445 1 91 83 GLY A C 1
ATOM 643 O O . GLY A 1 83 ? -8.195 -24.281 -4.73 1 91 83 GLY A O 1
ATOM 644 N N . PHE A 1 84 ? -6.988 -26.062 -4.047 1 94.69 84 PHE A N 1
ATOM 645 C CA . PHE A 1 84 ? -8.117 -26.906 -3.689 1 94.69 84 PHE A CA 1
ATOM 646 C C . PHE A 1 84 ? -9.055 -27.094 -4.879 1 94.69 84 PHE A C 1
ATOM 648 O O . PHE A 1 84 ? -8.648 -27.609 -5.918 1 94.69 84 PHE A O 1
ATOM 655 N N . LEU A 1 85 ? -10.266 -26.516 -4.758 1 96 85 LEU A N 1
ATOM 656 C CA . LEU A 1 85 ? -11.281 -26.812 -5.758 1 96 85 LEU A CA 1
ATOM 657 C C . LEU A 1 85 ? -11.375 -25.703 -6.797 1 96 85 LEU A C 1
ATOM 659 O O . LEU A 1 85 ? -12.297 -25.688 -7.617 1 96 85 LEU A O 1
ATOM 663 N N . SER A 1 86 ? -10.406 -24.797 -6.855 1 96.88 86 SER A N 1
ATOM 664 C CA . SER A 1 86 ? -10.492 -23.578 -7.66 1 96.88 86 SER A CA 1
ATOM 665 C C . SER A 1 86 ? -10.477 -23.906 -9.148 1 96.88 86 SER A C 1
ATOM 667 O O . SER A 1 86 ? -10.992 -23.141 -9.961 1 96.88 86 SER A O 1
ATOM 669 N N . GLU A 1 87 ? -9.906 -25.047 -9.516 1 94.06 87 GLU A N 1
ATOM 670 C CA . GLU A 1 87 ? -9.859 -25.453 -10.922 1 94.06 87 GLU A CA 1
ATOM 671 C C . GLU A 1 87 ? -10.555 -26.797 -11.133 1 94.06 87 GLU A C 1
ATOM 673 O O . GLU A 1 87 ? -10.18 -27.547 -12.031 1 94.06 87 GLU A O 1
ATOM 678 N N . ASN A 1 88 ? -11.453 -27.109 -10.242 1 95.12 88 ASN A N 1
ATOM 679 C CA . ASN A 1 88 ? -12.18 -28.375 -10.32 1 95.12 88 ASN A CA 1
ATOM 680 C C . ASN A 1 88 ? -13.484 -28.219 -11.102 1 95.12 88 ASN A C 1
ATOM 682 O O . ASN A 1 88 ? -14.422 -27.578 -10.625 1 95.12 88 ASN A O 1
ATOM 686 N N . SER A 1 89 ? -13.523 -28.891 -12.227 1 96.62 89 SER A N 1
ATOM 687 C CA . SER A 1 89 ? -14.68 -28.75 -13.109 1 96.62 89 SER A CA 1
ATOM 688 C C . SER A 1 89 ? -15.93 -29.359 -12.492 1 96.62 89 SER A C 1
ATOM 690 O O . SER A 1 89 ? -17.031 -28.859 -12.68 1 96.62 89 SER A O 1
ATOM 692 N N . THR A 1 90 ? -15.773 -30.438 -11.75 1 97.31 90 THR A N 1
ATOM 693 C CA . THR A 1 90 ? -16.906 -31.078 -11.086 1 97.31 90 THR A CA 1
ATOM 694 C C . THR A 1 90 ? -17.531 -30.125 -10.07 1 97.31 90 THR A C 1
ATOM 696 O O . THR A 1 90 ? -18.766 -30.047 -9.961 1 97.31 90 THR A O 1
ATOM 699 N N . PHE A 1 91 ? -16.719 -29.453 -9.328 1 98.31 91 PHE A N 1
ATOM 700 C CA . PHE A 1 91 ? -17.203 -28.484 -8.344 1 98.31 91 PHE A CA 1
ATOM 701 C C . PHE A 1 91 ? -17.969 -27.359 -9.016 1 98.31 91 PHE A C 1
ATOM 703 O O . PHE A 1 91 ? -19.062 -27 -8.578 1 98.31 91 PHE A O 1
ATOM 710 N N . ALA A 1 92 ? -17.406 -26.797 -10.055 1 98.44 92 ALA A N 1
ATOM 711 C CA . ALA A 1 92 ? -18.062 -25.734 -10.805 1 98.44 92 ALA A CA 1
ATOM 712 C C . ALA A 1 92 ? -19.422 -26.203 -11.336 1 98.44 92 ALA A C 1
ATOM 714 O O . ALA A 1 92 ? -20.406 -25.453 -11.281 1 98.44 92 ALA A O 1
ATOM 715 N N . ARG A 1 93 ? -19.469 -27.406 -11.859 1 98.31 93 ARG A N 1
ATOM 716 C CA . ARG A 1 93 ? -20.703 -27.969 -12.383 1 98.31 93 ARG A CA 1
ATOM 717 C C . ARG A 1 93 ? -21.75 -28.109 -11.281 1 98.31 93 ARG A C 1
ATOM 719 O O . ARG A 1 93 ? -22.922 -27.766 -11.477 1 98.31 93 ARG A O 1
ATOM 726 N N . LYS A 1 94 ? -21.312 -28.625 -10.164 1 98.56 94 LYS A N 1
ATOM 727 C CA . LYS A 1 94 ? -22.234 -28.797 -9.039 1 98.56 94 LYS A CA 1
ATOM 728 C C . LYS A 1 94 ? -22.797 -27.453 -8.578 1 98.56 94 LYS A C 1
ATOM 730 O O . LYS A 1 94 ? -23.938 -27.375 -8.141 1 98.56 94 LYS A O 1
ATOM 735 N N . CYS A 1 95 ? -21.953 -26.453 -8.555 1 98.69 95 CYS A N 1
ATOM 736 C CA . CYS A 1 95 ? -22.453 -25.125 -8.242 1 98.69 95 CYS A CA 1
ATOM 737 C C . CYS A 1 95 ? -23.594 -24.734 -9.18 1 98.69 95 CYS A C 1
ATOM 739 O O . CYS A 1 95 ? -24.656 -24.312 -8.719 1 98.69 95 CYS A O 1
ATOM 741 N N . GLU A 1 96 ? -23.391 -24.891 -10.438 1 97.5 96 GLU A N 1
ATOM 742 C CA . GLU A 1 96 ? -24.406 -24.531 -11.438 1 97.5 96 GLU A CA 1
ATOM 743 C C . GLU A 1 96 ? -25.672 -25.344 -11.242 1 97.5 96 GLU A C 1
ATOM 745 O O . GLU A 1 96 ? -26.781 -24.812 -11.312 1 97.5 96 GLU A O 1
ATOM 750 N N . GLU A 1 97 ? -25.531 -26.594 -11.039 1 98.06 97 GLU A N 1
ATOM 751 C CA . GLU A 1 97 ? -26.656 -27.5 -10.859 1 98.06 97 GLU A CA 1
ATOM 752 C C . GLU A 1 97 ? -27.5 -27.094 -9.648 1 98.06 97 GLU A C 1
ATOM 754 O O . GLU A 1 97 ? -28.688 -27.422 -9.578 1 98.06 97 GLU A O 1
ATOM 759 N N . ASN A 1 98 ? -26.891 -26.484 -8.703 1 98.38 98 ASN A N 1
ATOM 760 C CA . ASN A 1 98 ? -27.594 -26.094 -7.488 1 98.38 98 ASN A CA 1
ATOM 761 C C . ASN A 1 98 ? -27.922 -24.594 -7.496 1 98.38 98 ASN A C 1
ATOM 763 O O . ASN A 1 98 ? -28.188 -24.016 -6.445 1 98.38 98 ASN A O 1
ATOM 767 N N . ASN A 1 99 ? -27.766 -24 -8.633 1 97.81 99 ASN A N 1
ATOM 768 C CA . ASN A 1 99 ? -28.109 -22.594 -8.836 1 97.81 99 ASN A CA 1
ATOM 769 C C . ASN A 1 99 ? -27.234 -21.672 -7.992 1 97.81 99 ASN A C 1
ATOM 771 O O . ASN A 1 99 ? -27.719 -20.703 -7.418 1 97.81 99 ASN A O 1
ATOM 775 N N . LEU A 1 100 ? -26.062 -22.062 -7.738 1 98.56 100 LEU A N 1
ATOM 776 C CA . LEU A 1 100 ? -25.031 -21.234 -7.117 1 98.56 100 LEU A CA 1
ATOM 777 C C . LEU A 1 100 ? -24.094 -20.656 -8.164 1 98.56 100 LEU A C 1
ATOM 779 O O . LEU A 1 100 ? -23.641 -21.375 -9.07 1 98.56 100 LEU A O 1
ATOM 783 N N . ILE A 1 101 ? -23.828 -19.391 -8.078 1 98.69 101 ILE A N 1
ATOM 784 C CA . ILE A 1 101 ? -22.891 -18.75 -8.992 1 98.69 101 ILE A CA 1
ATOM 785 C C . ILE A 1 101 ? -21.453 -19.125 -8.617 1 98.69 101 ILE A C 1
ATOM 787 O O . ILE A 1 101 ? -21.031 -18.906 -7.488 1 98.69 101 ILE A O 1
ATOM 791 N N . PHE A 1 102 ? -20.781 -19.781 -9.508 1 98.62 102 PHE A N 1
ATOM 792 C CA . PHE A 1 102 ? -19.344 -20.031 -9.344 1 98.62 102 PHE A CA 1
ATOM 793 C C . PHE A 1 102 ? -18.531 -18.828 -9.82 1 98.62 102 PHE A C 1
ATOM 795 O O . PHE A 1 102 ? -18.609 -18.453 -10.992 1 98.62 102 PHE A O 1
ATOM 802 N N . VAL A 1 103 ? -17.766 -18.188 -8.953 1 98.81 103 VAL A N 1
ATOM 803 C CA . VAL A 1 103 ? -16.953 -17.047 -9.352 1 98.81 103 VAL A CA 1
ATOM 804 C C . VAL A 1 103 ? -15.695 -17.547 -10.07 1 98.81 103 VAL A C 1
ATOM 806 O O . VAL A 1 103 ? -14.656 -17.781 -9.453 1 98.81 103 VAL A O 1
ATOM 809 N N . GLY A 1 104 ? -15.734 -17.641 -11.32 1 98.19 104 GLY A N 1
ATOM 810 C CA . GLY A 1 104 ? -14.719 -18.203 -12.188 1 98.19 104 GLY A CA 1
ATOM 811 C C . GLY A 1 104 ? -15.273 -18.703 -13.508 1 98.19 104 GLY A C 1
ATOM 812 O O . GLY A 1 104 ? -16.406 -18.391 -13.875 1 98.19 104 GLY A O 1
ATOM 813 N N . PRO A 1 105 ? -14.523 -19.344 -14.258 1 98.19 105 PRO A N 1
ATOM 814 C CA . PRO A 1 105 ? -14.984 -19.906 -15.531 1 98.19 105 PRO A CA 1
ATOM 815 C C . PRO A 1 105 ? -15.977 -21.047 -15.352 1 98.19 105 PRO A C 1
ATOM 817 O O . PRO A 1 105 ? -16.078 -21.609 -14.258 1 98.19 105 PRO A O 1
ATOM 820 N N . ASN A 1 106 ? -16.703 -21.328 -16.344 1 97.25 106 ASN A N 1
ATOM 821 C CA . ASN A 1 106 ? -17.625 -22.453 -16.25 1 97.25 106 ASN A CA 1
ATOM 822 C C . ASN A 1 106 ? -16.891 -23.797 -16.344 1 97.25 106 ASN A C 1
ATOM 824 O O . ASN A 1 106 ? -15.695 -23.828 -16.641 1 97.25 106 ASN A O 1
ATOM 828 N N . PHE A 1 107 ? -17.609 -24.844 -16.047 1 97.44 107 PHE A N 1
ATOM 829 C CA . PHE A 1 107 ? -16.984 -26.156 -15.883 1 97.44 107 PHE A CA 1
ATOM 830 C C . PHE A 1 107 ? -16.406 -26.641 -17.203 1 97.44 107 PHE A C 1
ATOM 832 O O . PHE A 1 107 ? -15.383 -27.328 -17.234 1 97.44 107 PHE A O 1
ATOM 839 N N . ASP A 1 108 ? -16.953 -26.312 -18.359 1 96.94 108 ASP A N 1
ATOM 840 C CA . ASP A 1 108 ? -16.453 -26.719 -19.672 1 96.94 108 ASP A CA 1
ATOM 841 C C . ASP A 1 108 ? -15.109 -26.047 -19.969 1 96.94 108 ASP A C 1
ATOM 843 O O . ASP A 1 108 ? -14.195 -26.703 -20.484 1 96.94 108 ASP A O 1
ATOM 847 N N . GLN A 1 109 ? -15.047 -24.812 -19.672 1 97.25 109 GLN A N 1
ATOM 848 C CA . GLN A 1 109 ? -13.812 -24.062 -19.859 1 97.25 109 GLN A CA 1
ATOM 849 C C . GLN A 1 109 ? -12.688 -24.609 -18.984 1 97.25 109 GLN A C 1
ATOM 851 O O . GLN A 1 109 ? -11.547 -24.734 -19.438 1 97.25 109 GLN A O 1
ATOM 856 N N . ILE A 1 110 ? -13.047 -24.953 -17.719 1 96.56 110 ILE A N 1
ATOM 857 C CA . ILE A 1 110 ? -12.078 -25.547 -16.797 1 96.56 110 ILE A CA 1
ATOM 858 C C . ILE A 1 110 ? -11.586 -26.875 -17.359 1 96.56 110 ILE A C 1
ATOM 860 O O . ILE A 1 110 ? -10.383 -27.156 -17.375 1 96.56 110 ILE A O 1
ATOM 864 N N . ASP A 1 111 ? -12.445 -27.641 -17.906 1 93.25 111 ASP A N 1
ATOM 865 C CA . ASP A 1 111 ? -12.102 -28.953 -18.469 1 93.25 111 ASP A CA 1
ATOM 866 C C . ASP A 1 111 ? -11.211 -28.812 -19.703 1 93.25 111 ASP A C 1
ATOM 868 O O . ASP A 1 111 ? -10.188 -29.484 -19.812 1 93.25 111 ASP A O 1
ATOM 872 N N . LYS A 1 112 ? -11.602 -27.984 -20.547 1 93 112 LYS A N 1
ATOM 873 C CA . LYS A 1 112 ? -10.914 -27.812 -21.828 1 93 112 LYS A CA 1
ATOM 874 C C . LYS A 1 112 ? -9.477 -27.328 -21.609 1 93 112 LYS A C 1
ATOM 876 O O . LYS A 1 112 ? -8.555 -27.812 -22.266 1 93 112 LYS A O 1
ATOM 881 N N . MET A 1 113 ? -9.312 -26.438 -20.688 1 93.81 113 MET A N 1
ATOM 882 C CA . MET A 1 113 ? -7.996 -25.828 -20.531 1 93.81 113 MET A CA 1
ATOM 883 C C . MET A 1 113 ? -7.176 -26.562 -19.484 1 93.81 113 MET A C 1
ATOM 885 O O . MET A 1 113 ? -5.957 -26.375 -19.391 1 93.81 113 MET A O 1
ATOM 889 N N . GLY A 1 114 ? -7.898 -27.344 -18.641 1 86.69 114 GLY A N 1
ATOM 890 C CA . GLY A 1 114 ? -7.203 -28.094 -17.609 1 86.69 114 GLY A CA 1
ATOM 891 C C . GLY A 1 114 ? -6.516 -29.344 -18.141 1 86.69 114 GLY A C 1
ATOM 892 O O . GLY A 1 114 ? -5.516 -29.781 -17.578 1 86.69 114 GLY A O 1
ATOM 893 N N . ASP A 1 115 ? -6.992 -29.859 -19.203 1 81.44 115 ASP A N 1
ATOM 894 C CA . ASP A 1 115 ? -6.383 -31.016 -19.875 1 81.44 115 ASP A CA 1
ATOM 895 C C . ASP A 1 115 ? -5.273 -30.562 -20.828 1 81.44 115 ASP A C 1
ATOM 897 O O . ASP A 1 115 ? -5.539 -29.875 -21.812 1 81.44 115 ASP A O 1
ATOM 901 N N . LYS A 1 116 ? -4.105 -31.047 -20.578 1 77.06 116 LYS A N 1
ATOM 902 C CA . LYS A 1 116 ? -2.934 -30.547 -21.281 1 77.06 116 LYS A CA 1
ATOM 903 C C . LYS A 1 116 ? -3.045 -30.812 -22.781 1 77.06 116 LYS A C 1
ATOM 905 O O . LYS A 1 116 ? -2.719 -29.938 -23.594 1 77.06 116 LYS A O 1
ATOM 910 N N . SER A 1 117 ? -3.457 -31.969 -23.125 1 78.62 117 SER A N 1
ATOM 911 C CA . SER A 1 117 ? -3.578 -32.312 -24.547 1 78.62 117 SER A CA 1
ATOM 912 C C . SER A 1 117 ? -4.645 -31.469 -25.234 1 78.62 117 SER A C 1
ATOM 914 O O . SER A 1 117 ? -4.414 -30.938 -26.312 1 78.62 117 SER A O 1
ATOM 916 N N . THR A 1 118 ? -5.754 -31.422 -24.625 1 86.38 118 THR A N 1
ATOM 917 C CA . THR A 1 118 ? -6.852 -30.625 -25.172 1 86.38 118 THR A CA 1
ATOM 918 C C . THR A 1 118 ? -6.477 -29.156 -25.25 1 86.38 118 THR A C 1
ATOM 920 O O . THR A 1 118 ? -6.789 -28.469 -26.219 1 86.38 118 THR A O 1
ATOM 923 N N . ALA A 1 119 ? -5.852 -28.688 -24.234 1 89.38 119 ALA A N 1
ATOM 924 C CA . ALA A 1 119 ? -5.418 -27.297 -24.219 1 89.38 119 ALA A CA 1
ATOM 925 C C . ALA A 1 119 ? -4.449 -27 -25.359 1 89.38 119 ALA A C 1
ATOM 927 O O . ALA A 1 119 ? -4.578 -25.984 -26.047 1 89.38 119 ALA A O 1
ATOM 928 N N . ARG A 1 120 ? -3.512 -27.875 -25.562 1 87.12 120 ARG A N 1
ATOM 929 C CA . ARG A 1 120 ? -2.529 -27.719 -26.641 1 87.12 120 ARG A CA 1
ATOM 930 C C . ARG A 1 120 ? -3.205 -27.688 -28 1 87.12 120 ARG A C 1
ATOM 932 O O . ARG A 1 120 ? -2.881 -26.859 -28.844 1 87.12 120 ARG A O 1
ATOM 939 N N . GLU A 1 121 ? -4.059 -28.625 -28.203 1 89.38 121 GLU A N 1
ATOM 940 C CA . GLU A 1 121 ? -4.789 -28.672 -29.469 1 89.38 121 GLU A CA 1
ATOM 941 C C . GLU A 1 121 ? -5.586 -27.391 -29.703 1 89.38 121 GLU A C 1
ATOM 943 O O . GLU A 1 121 ? -5.613 -26.875 -30.812 1 89.38 121 GLU A O 1
ATOM 948 N N . THR A 1 122 ? -6.227 -27 -28.656 1 92 122 THR A N 1
ATOM 949 C CA . THR A 1 122 ? -7.004 -25.766 -28.719 1 92 122 THR A CA 1
ATOM 950 C C . THR A 1 122 ? -6.113 -24.594 -29.094 1 92 122 THR A C 1
ATOM 952 O O . THR A 1 122 ? -6.512 -23.734 -29.891 1 92 122 THR A O 1
ATOM 955 N N . MET A 1 123 ? -4.926 -24.531 -28.562 1 93.75 123 MET A N 1
ATOM 956 C CA . MET A 1 123 ? -3.988 -23.438 -28.828 1 93.75 123 MET A CA 1
ATOM 957 C C . MET A 1 123 ? -3.508 -23.484 -30.281 1 93.75 123 MET A C 1
ATOM 959 O O . MET A 1 123 ? -3.398 -22.453 -30.938 1 93.75 123 MET A O 1
ATOM 963 N N . VAL A 1 124 ? -3.211 -24.656 -30.75 1 91.75 124 VAL A N 1
ATOM 964 C CA . VAL A 1 124 ? -2.785 -24.828 -32.125 1 91.75 124 VAL A CA 1
ATOM 965 C C . VAL A 1 124 ? -3.875 -24.312 -33.062 1 91.75 124 VAL A C 1
ATOM 967 O O . VAL A 1 124 ? -3.592 -23.578 -34.031 1 91.75 124 VAL A O 1
ATOM 970 N N . GLU A 1 125 ? -5.051 -24.672 -32.781 1 93.75 125 GLU A N 1
ATOM 971 C CA . GLU A 1 125 ? -6.184 -24.25 -33.594 1 93.75 125 GLU A CA 1
ATOM 972 C C . GLU A 1 125 ? -6.336 -22.719 -33.562 1 93.75 125 GLU A C 1
ATOM 974 O O . GLU A 1 125 ? -6.766 -22.125 -34.531 1 93.75 125 GLU A O 1
ATOM 979 N N . ALA A 1 126 ? -6.016 -22.141 -32.5 1 94.31 126 ALA A N 1
ATOM 980 C CA . ALA A 1 126 ? -6.156 -20.703 -32.312 1 94.31 126 ALA A CA 1
ATOM 981 C C . ALA A 1 126 ? -4.914 -19.953 -32.781 1 94.31 126 ALA A C 1
ATOM 983 O O . ALA A 1 126 ? -4.816 -18.734 -32.656 1 94.31 126 ALA A O 1
ATOM 984 N N . ASP A 1 127 ? -3.904 -20.656 -33.281 1 94.25 127 ASP A N 1
ATOM 985 C CA . ASP A 1 127 ? -2.662 -20.109 -33.812 1 94.25 127 ASP A CA 1
ATOM 986 C C . ASP A 1 127 ? -1.83 -19.469 -32.688 1 94.25 127 ASP A C 1
ATOM 988 O O . ASP A 1 127 ? -1.279 -18.375 -32.844 1 94.25 127 ASP A O 1
ATOM 992 N N . VAL A 1 128 ? -1.94 -20 -31.531 1 95.62 128 VAL A N 1
ATOM 993 C CA . VAL A 1 128 ? -1.065 -19.641 -30.422 1 95.62 128 VAL A CA 1
ATOM 994 C C . VAL A 1 128 ? 0.16 -20.562 -30.422 1 95.62 128 VAL A C 1
ATOM 996 O O . VAL A 1 128 ? 0.032 -21.781 -30.5 1 95.62 128 VAL A O 1
ATOM 999 N N . PRO A 1 129 ? 1.327 -19.969 -30.375 1 94.12 129 PRO A N 1
ATOM 1000 C CA . PRO A 1 129 ? 2.537 -20.797 -30.422 1 94.12 129 PRO A CA 1
ATOM 1001 C C . PRO A 1 129 ? 2.605 -21.812 -29.281 1 94.12 129 PRO A C 1
ATOM 1003 O O . PRO A 1 129 ? 2.402 -21.453 -28.125 1 94.12 129 PRO A O 1
ATOM 1006 N N . VAL A 1 130 ? 2.85 -22.984 -29.578 1 92.94 130 VAL A N 1
ATOM 1007 C CA . VAL A 1 130 ? 3.068 -24.047 -28.609 1 92.94 130 VAL A CA 1
ATOM 1008 C C . VAL A 1 130 ? 4.461 -24.656 -28.797 1 92.94 130 VAL A C 1
ATOM 1010 O O . VAL A 1 130 ? 5.105 -24.422 -29.828 1 92.94 130 VAL A O 1
ATOM 1013 N N . VAL A 1 131 ? 4.914 -25.297 -27.766 1 87.94 131 VAL A N 1
ATOM 1014 C CA . VAL A 1 131 ? 6.238 -25.906 -27.875 1 87.94 131 VAL A CA 1
ATOM 1015 C C . VAL A 1 131 ? 6.25 -26.891 -29.047 1 87.94 131 VAL A C 1
ATOM 1017 O O . VAL A 1 131 ? 5.422 -27.812 -29.094 1 87.94 131 VAL A O 1
ATOM 1020 N N . PRO A 1 132 ? 7.148 -26.672 -29.875 1 87.44 132 PRO A N 1
ATOM 1021 C CA . PRO A 1 132 ? 7.219 -27.609 -31 1 87.44 132 PRO A CA 1
ATOM 1022 C C . PRO A 1 132 ? 7.52 -29.031 -30.547 1 87.44 132 PRO A C 1
ATOM 1024 O O . PRO A 1 132 ? 8.32 -29.25 -29.641 1 87.44 132 PRO A O 1
ATOM 1027 N N . GLY A 1 133 ? 6.77 -29.922 -31.031 1 84.75 133 GLY A N 1
ATOM 1028 C CA . GLY A 1 133 ? 6.961 -31.328 -30.688 1 84.75 133 GLY A CA 1
ATOM 1029 C C . GLY A 1 133 ? 6.43 -32.281 -31.75 1 84.75 133 GLY A C 1
ATOM 1030 O O . GLY A 1 133 ? 5.906 -31.828 -32.781 1 84.75 133 GLY A O 1
ATOM 1031 N N . SER A 1 134 ? 6.703 -33.5 -31.422 1 85 134 SER A N 1
ATOM 1032 C CA . SER A 1 134 ? 6.223 -34.531 -32.344 1 85 134 SER A CA 1
ATOM 1033 C C . SER A 1 134 ? 4.699 -34.594 -32.344 1 85 134 SER A C 1
ATOM 1035 O O . SER A 1 134 ? 4.066 -34.406 -31.312 1 85 134 SER A O 1
ATOM 1037 N N . LYS A 1 135 ? 3.98 -34.688 -33.438 1 77.81 135 LYS A N 1
ATOM 1038 C CA . LYS A 1 135 ? 2.531 -34.781 -33.562 1 77.81 135 LYS A CA 1
ATOM 1039 C C . LYS A 1 135 ? 2.02 -36.062 -32.906 1 77.81 135 LYS A C 1
ATOM 1041 O O . LYS A 1 135 ? 0.843 -36.156 -32.562 1 77.81 135 LYS A O 1
ATOM 1046 N N . GLY A 1 136 ? 2.885 -37 -32.719 1 75.25 136 GLY A N 1
ATOM 1047 C CA . GLY A 1 136 ? 2.598 -38.281 -32.125 1 75.25 136 GLY A CA 1
ATOM 1048 C C . GLY A 1 136 ? 3.838 -39 -31.656 1 75.25 136 GLY A C 1
ATOM 1049 O O . GLY A 1 136 ? 4.906 -38.406 -31.516 1 75.25 136 GLY A O 1
ATOM 1050 N N . VAL A 1 137 ? 3.529 -40.188 -31.25 1 80.88 137 VAL A N 1
ATOM 1051 C CA . VAL A 1 137 ? 4.633 -41.031 -30.797 1 80.88 137 VAL A CA 1
ATOM 1052 C C . VAL A 1 137 ? 5.645 -41.219 -31.922 1 80.88 137 VAL A C 1
ATOM 1054 O O . VAL A 1 137 ? 5.266 -41.406 -33.062 1 80.88 137 VAL A O 1
ATOM 1057 N N . VAL A 1 138 ? 6.855 -41 -31.516 1 86.44 138 VAL A N 1
ATOM 1058 C CA . VAL A 1 138 ? 7.922 -41.312 -32.469 1 86.44 138 VAL A CA 1
ATOM 1059 C C . VAL A 1 138 ? 8.219 -42.781 -32.5 1 86.44 138 VAL A C 1
ATOM 1061 O O . VAL A 1 138 ? 8.578 -43.375 -31.453 1 86.44 138 VAL A O 1
ATOM 1064 N N . LEU A 1 139 ? 8.039 -43.406 -33.562 1 78.38 139 LEU A N 1
ATOM 1065 C CA . LEU A 1 139 ? 8 -44.875 -33.688 1 78.38 139 LEU A CA 1
ATOM 1066 C C . LEU A 1 139 ? 9.398 -45.469 -33.625 1 78.38 139 LEU A C 1
ATOM 1068 O O . LEU A 1 139 ? 9.594 -46.562 -33.062 1 78.38 139 LEU A O 1
ATOM 1072 N N . ASN A 1 140 ? 10.359 -44.906 -34.312 1 85.69 140 ASN A N 1
ATOM 1073 C CA . ASN A 1 140 ? 11.734 -45.375 -34.375 1 85.69 140 ASN A CA 1
ATOM 1074 C C . ASN A 1 140 ? 12.734 -44.219 -34.438 1 85.69 140 ASN A C 1
ATOM 1076 O O . ASN A 1 140 ? 12.336 -43.062 -34.438 1 85.69 140 ASN A O 1
ATOM 1080 N N . LEU A 1 141 ? 13.906 -44.625 -34.375 1 90.88 141 LEU A N 1
ATOM 1081 C CA . LEU A 1 141 ? 14.984 -43.656 -34.375 1 90.88 141 LEU A CA 1
ATOM 1082 C C . LEU A 1 141 ? 14.953 -42.781 -35.625 1 90.88 141 LEU A C 1
ATOM 1084 O O . LEU A 1 141 ? 15.234 -41.562 -35.531 1 90.88 141 LEU A O 1
ATOM 1088 N N . ASP A 1 142 ? 14.672 -43.375 -36.75 1 91.31 142 ASP A N 1
ATOM 1089 C CA . ASP A 1 142 ? 14.602 -42.594 -37.969 1 91.31 142 ASP A CA 1
ATOM 1090 C C . ASP A 1 142 ? 13.516 -41.531 -37.906 1 91.31 142 ASP A C 1
ATOM 1092 O O . ASP A 1 142 ? 13.727 -40.406 -38.312 1 91.31 142 ASP A O 1
ATOM 1096 N N . ASP A 1 143 ? 12.469 -41.969 -37.438 1 91.38 143 ASP A N 1
ATOM 1097 C CA . ASP A 1 143 ? 11.375 -41.031 -37.219 1 91.38 143 ASP A CA 1
ATOM 1098 C C . ASP A 1 143 ? 11.773 -39.906 -36.25 1 91.38 143 ASP A C 1
ATOM 1100 O O . ASP A 1 143 ? 11.43 -38.75 -36.438 1 91.38 143 ASP A O 1
ATOM 1104 N N . ALA A 1 144 ? 12.422 -40.312 -35.25 1 92.88 144 ALA A N 1
ATOM 1105 C CA . ALA A 1 144 ? 12.867 -39.375 -34.219 1 92.88 144 ALA A CA 1
ATOM 1106 C C . ALA A 1 144 ? 13.836 -38.344 -34.812 1 92.88 144 ALA A C 1
ATOM 1108 O O . ALA A 1 144 ? 13.758 -37.156 -34.5 1 92.88 144 ALA A O 1
ATOM 1109 N N . MET A 1 145 ? 14.672 -38.812 -35.625 1 93.12 145 MET A N 1
ATOM 1110 C CA . MET A 1 145 ? 15.664 -37.938 -36.25 1 93.12 145 MET A CA 1
ATOM 1111 C C . MET A 1 145 ? 14.992 -36.938 -37.188 1 93.12 145 MET A C 1
ATOM 1113 O O . MET A 1 145 ? 15.352 -35.75 -37.188 1 93.12 145 MET A O 1
ATOM 1117 N N . THR A 1 146 ? 14.102 -37.375 -37.906 1 92.56 146 THR A N 1
ATOM 1118 C CA . THR A 1 146 ? 13.367 -36.5 -38.812 1 92.56 146 THR A CA 1
ATOM 1119 C C . THR A 1 146 ? 12.594 -35.438 -38.031 1 92.56 146 THR A C 1
ATOM 1121 O O . THR A 1 146 ? 12.633 -34.25 -38.375 1 92.56 146 THR A O 1
ATOM 1124 N N . THR A 1 147 ? 11.93 -35.938 -37.062 1 91.81 147 THR A N 1
ATOM 1125 C CA . THR A 1 147 ? 11.133 -35.031 -36.219 1 91.81 147 THR A CA 1
ATOM 1126 C C . THR A 1 147 ? 12.023 -34.031 -35.5 1 91.81 147 THR A C 1
ATOM 1128 O O . THR A 1 147 ? 11.672 -32.844 -35.406 1 91.81 147 THR A O 1
ATOM 1131 N N . ALA A 1 148 ? 13.062 -34.438 -35 1 93.06 148 ALA A N 1
ATOM 1132 C CA . ALA A 1 148 ? 13.992 -33.562 -34.281 1 93.06 148 ALA A CA 1
ATOM 1133 C C . ALA A 1 148 ? 14.539 -32.5 -35.219 1 93.06 148 ALA A C 1
ATOM 1135 O O . ALA A 1 148 ? 14.766 -31.359 -34.781 1 93.06 148 ALA A O 1
ATOM 1136 N N . LYS A 1 149 ? 14.773 -32.844 -36.406 1 91.38 149 LYS A N 1
ATOM 1137 C CA . LYS A 1 149 ? 15.242 -31.891 -37.406 1 91.38 149 LYS A CA 1
ATOM 1138 C C . LYS A 1 149 ? 14.18 -30.828 -37.656 1 91.38 149 LYS A C 1
ATOM 1140 O O . LYS A 1 149 ? 14.508 -29.656 -37.875 1 91.38 149 LYS A O 1
ATOM 1145 N N . GLU A 1 150 ? 13.07 -31.25 -37.688 1 90.62 150 GLU A N 1
ATOM 1146 C CA . GLU A 1 150 ? 11.969 -30.328 -37.875 1 90.62 150 GLU A CA 1
ATOM 1147 C C . GLU A 1 150 ? 11.812 -29.391 -36.688 1 90.62 150 GLU A C 1
ATOM 1149 O O . GLU A 1 150 ? 11.57 -28.188 -36.875 1 90.62 150 GLU A O 1
ATOM 1154 N N . ILE A 1 151 ? 11.906 -29.875 -35.5 1 89.06 151 ILE A N 1
ATOM 1155 C CA . ILE A 1 151 ? 11.766 -29.125 -34.25 1 89.06 151 ILE A CA 1
ATOM 1156 C C . ILE A 1 151 ? 12.992 -28.234 -34.062 1 89.06 151 ILE A C 1
ATOM 1158 O O . ILE A 1 151 ? 12.859 -27.078 -33.625 1 89.06 151 ILE A O 1
ATOM 1162 N N . GLY A 1 152 ? 14.109 -28.734 -34.469 1 88.25 152 GLY A N 1
ATOM 1163 C CA . GLY A 1 152 ? 15.383 -28.094 -34.156 1 88.25 152 GLY A CA 1
ATOM 1164 C C . GLY A 1 152 ? 15.961 -28.5 -32.812 1 88.25 152 GLY A C 1
ATOM 1165 O O . GLY A 1 152 ? 15.242 -28.531 -31.812 1 88.25 152 GLY A O 1
ATOM 1166 N N . TYR A 1 153 ? 17.281 -28.828 -32.75 1 89.94 153 TYR A N 1
ATOM 1167 C CA . TYR A 1 153 ? 17.953 -29.203 -31.5 1 89.94 153 TYR A CA 1
ATOM 1168 C C . TYR A 1 153 ? 18.188 -27.969 -30.625 1 89.94 153 TYR A C 1
ATOM 1170 O O . TYR A 1 153 ? 18.281 -26.844 -31.125 1 89.94 153 TYR A O 1
ATOM 1178 N N . PRO A 1 154 ? 18.266 -28.047 -29.328 1 89.81 154 PRO A N 1
ATOM 1179 C CA . PRO A 1 154 ? 18.125 -29.297 -28.578 1 89.81 154 PRO A CA 1
ATOM 1180 C C . PRO A 1 154 ? 16.672 -29.75 -28.438 1 89.81 154 PRO A C 1
ATOM 1182 O O . PRO A 1 154 ? 15.766 -28.922 -28.516 1 89.81 154 PRO A O 1
ATOM 1185 N N . VAL A 1 155 ? 16.516 -31.078 -28.25 1 91.75 155 VAL A N 1
ATOM 1186 C CA . VAL A 1 155 ? 15.18 -31.641 -28.109 1 91.75 155 VAL A CA 1
ATOM 1187 C C . VAL A 1 155 ? 15.109 -32.5 -26.844 1 91.75 155 VAL A C 1
ATOM 1189 O O . VAL A 1 155 ? 16.141 -32.969 -26.344 1 91.75 155 VAL A O 1
ATOM 1192 N N . LEU A 1 156 ? 13.961 -32.5 -26.328 1 87.5 156 LEU A N 1
ATOM 1193 C CA . LEU A 1 156 ? 13.672 -33.344 -25.172 1 87.5 156 LEU A CA 1
ATOM 1194 C C . LEU A 1 156 ? 12.977 -34.625 -25.609 1 87.5 156 LEU A C 1
ATOM 1196 O O . LEU A 1 156 ? 11.93 -34.562 -26.266 1 87.5 156 LEU A O 1
ATOM 1200 N N . ILE A 1 157 ? 13.625 -35.812 -25.281 1 86.62 157 ILE A N 1
ATOM 1201 C CA . ILE A 1 157 ? 13.023 -37.125 -25.484 1 86.62 157 ILE A CA 1
ATOM 1202 C C . ILE A 1 157 ? 12.195 -37.531 -24.281 1 86.62 157 ILE A C 1
ATOM 1204 O O . ILE A 1 157 ? 12.695 -37.562 -23.156 1 86.62 157 ILE A O 1
ATOM 1208 N N . LYS A 1 158 ? 10.922 -37.625 -24.438 1 82.38 158 LYS A N 1
ATOM 1209 C CA . LYS A 1 158 ? 10.07 -37.938 -23.281 1 82.38 158 LYS A CA 1
ATOM 1210 C C . LYS A 1 158 ? 9.211 -39.188 -23.547 1 82.38 158 LYS A C 1
ATOM 1212 O O . LYS A 1 158 ? 8.734 -39.375 -24.672 1 82.38 158 LYS A O 1
ATOM 1217 N N . ALA A 1 159 ? 9.125 -40 -22.5 1 75 159 ALA A N 1
ATOM 1218 C CA . ALA A 1 159 ? 8.25 -41.188 -22.594 1 75 159 ALA A CA 1
ATOM 1219 C C . ALA A 1 159 ? 6.781 -40.75 -22.609 1 75 159 ALA A C 1
ATOM 1221 O O . ALA A 1 159 ? 6.395 -39.812 -21.922 1 75 159 ALA A O 1
ATOM 1222 N N . SER A 1 160 ? 5.953 -41.438 -23.391 1 68.25 160 SER A N 1
ATOM 1223 C CA . SER A 1 160 ? 4.523 -41.156 -23.453 1 68.25 160 SER A CA 1
ATOM 1224 C C . SER A 1 160 ? 3.855 -41.375 -22.094 1 68.25 160 SER A C 1
ATOM 1226 O O . SER A 1 160 ? 2.936 -40.625 -21.719 1 68.25 160 SER A O 1
ATOM 1228 N N . SER A 1 161 ? 4.297 -42.438 -21.516 1 57.16 161 SER A N 1
ATOM 1229 C CA . SER A 1 161 ? 3.717 -42.812 -20.234 1 57.16 161 SER A CA 1
ATOM 1230 C C . SER A 1 161 ? 4.555 -42.281 -19.078 1 57.16 161 SER A C 1
ATOM 1232 O O . SER A 1 161 ? 4.352 -42.688 -17.922 1 57.16 161 SER A O 1
ATOM 1234 N N . GLY A 1 162 ? 5.551 -41.5 -19.422 1 51.66 162 GLY A N 1
ATOM 1235 C CA . GLY A 1 162 ? 6.508 -41.188 -18.359 1 51.66 162 GLY A CA 1
ATOM 1236 C C . GLY A 1 162 ? 6.172 -39.938 -17.578 1 51.66 162 GLY A C 1
ATOM 1237 O O . GLY A 1 162 ? 5.441 -39.094 -18.062 1 51.66 162 GLY A O 1
ATOM 1238 N N . GLY A 1 163 ? 6.223 -40 -16.141 1 50.53 163 GLY A N 1
ATOM 1239 C CA . GLY A 1 163 ? 6.18 -38.969 -15.125 1 50.53 163 GLY A CA 1
ATOM 1240 C C . GLY A 1 163 ? 7.402 -38.969 -14.234 1 50.53 163 GLY A C 1
ATOM 1241 O O . GLY A 1 163 ? 8.203 -39.906 -14.25 1 50.53 163 GLY A O 1
ATOM 1242 N N . GLY A 1 164 ? 7.891 -37.875 -13.703 1 44.97 164 GLY A N 1
ATOM 1243 C CA . GLY A 1 164 ? 8.867 -37.781 -12.625 1 44.97 164 GLY A CA 1
ATOM 1244 C C . GLY A 1 164 ? 10.305 -37.75 -13.125 1 44.97 164 GLY A C 1
ATOM 1245 O O . GLY A 1 164 ? 11.227 -38.156 -12.414 1 44.97 164 GLY A O 1
ATOM 1246 N N . GLY A 1 165 ? 10.539 -37.375 -14.297 1 54.66 165 GLY A N 1
ATOM 1247 C CA . GLY A 1 165 ? 11.898 -37.219 -14.805 1 54.66 165 GLY A CA 1
ATOM 1248 C C . GLY A 1 165 ? 12.453 -38.5 -15.391 1 54.66 165 GLY A C 1
ATOM 1249 O O . GLY A 1 165 ? 13.508 -38.5 -16.031 1 54.66 165 GLY A O 1
ATOM 1250 N N . LYS A 1 166 ? 11.836 -39.688 -15.109 1 56.72 166 LYS A N 1
ATOM 1251 C CA . LYS A 1 166 ? 12.305 -40.969 -15.672 1 56.72 166 LYS A CA 1
ATOM 1252 C C . LYS A 1 166 ? 11.859 -41.125 -17.125 1 56.72 166 LYS A C 1
ATOM 1254 O O . LYS A 1 166 ? 10.711 -40.812 -17.469 1 56.72 166 LYS A O 1
ATOM 1259 N N . GLY A 1 167 ? 12.719 -41.438 -17.953 1 59.94 167 GLY A N 1
ATOM 1260 C CA . GLY A 1 167 ? 12.461 -41.594 -19.375 1 59.94 167 GLY A CA 1
ATOM 1261 C C . GLY A 1 167 ? 12.531 -40.281 -20.141 1 59.94 167 GLY A C 1
ATOM 1262 O O . GLY A 1 167 ? 11.844 -40.125 -21.156 1 59.94 167 GLY A O 1
ATOM 1263 N N . MET A 1 168 ? 13.062 -39.312 -19.531 1 74.5 168 MET A N 1
ATOM 1264 C CA . MET A 1 168 ? 13.266 -38.031 -20.203 1 74.5 168 MET A CA 1
ATOM 1265 C C . MET A 1 168 ? 14.75 -37.75 -20.391 1 74.5 168 MET A C 1
ATOM 1267 O O . MET A 1 168 ? 15.539 -37.906 -19.453 1 74.5 168 MET A O 1
ATOM 1271 N N . ARG A 1 169 ? 15.227 -37.531 -21.609 1 81.81 169 ARG A N 1
ATOM 1272 C CA . ARG A 1 169 ? 16.609 -37.188 -21.922 1 81.81 169 ARG A CA 1
ATOM 1273 C C . ARG A 1 169 ? 16.672 -36.031 -22.922 1 81.81 169 ARG A C 1
ATOM 1275 O O . ARG A 1 169 ? 15.805 -35.906 -23.781 1 81.81 169 ARG A O 1
ATOM 1282 N N . ILE A 1 170 ? 17.672 -35.25 -22.734 1 87.56 170 ILE A N 1
ATOM 1283 C CA . ILE A 1 170 ? 17.891 -34.156 -23.656 1 87.56 170 ILE A CA 1
ATOM 1284 C C . ILE A 1 170 ? 18.906 -34.562 -24.719 1 87.56 170 ILE A C 1
ATOM 1286 O O . ILE A 1 170 ? 19.875 -35.25 -24.438 1 87.56 170 ILE A O 1
ATOM 1290 N N . ALA A 1 171 ? 18.688 -34.25 -25.922 1 91.56 171 ALA A N 1
ATOM 1291 C CA . ALA A 1 171 ? 19.641 -34.438 -27.031 1 91.56 171 ALA A CA 1
ATOM 1292 C C . ALA A 1 171 ? 19.984 -33.094 -27.672 1 91.56 171 ALA A C 1
ATOM 1294 O O . ALA A 1 171 ? 19.109 -32.406 -28.203 1 91.56 171 ALA A O 1
ATOM 1295 N N . TYR A 1 172 ? 21.219 -32.719 -27.641 1 92 172 TYR A N 1
ATOM 1296 C CA . TYR A 1 172 ? 21.641 -31.422 -28.156 1 92 172 TYR A CA 1
ATOM 1297 C C . TYR A 1 172 ? 21.969 -31.516 -29.656 1 92 172 TYR A C 1
ATOM 1299 O O . TYR A 1 172 ? 22.062 -30.484 -30.328 1 92 172 TYR A O 1
ATOM 1307 N N . ASP A 1 173 ? 22.219 -32.656 -30.141 1 92.81 173 ASP A N 1
ATOM 1308 C CA . ASP A 1 173 ? 22.5 -32.875 -31.547 1 92.81 173 ASP A CA 1
ATOM 1309 C C . ASP A 1 173 ? 22.062 -34.281 -31.984 1 92.81 173 ASP A C 1
ATOM 1311 O O . ASP A 1 173 ? 21.469 -35.031 -31.203 1 92.81 173 ASP A O 1
ATOM 1315 N N . GLU A 1 174 ? 22.281 -34.531 -33.25 1 93.44 174 GLU A N 1
ATOM 1316 C CA . GLU A 1 174 ? 21.828 -35.781 -33.844 1 93.44 174 GLU A CA 1
ATOM 1317 C C . GLU A 1 174 ? 22.5 -36.969 -33.219 1 93.44 174 GLU A C 1
ATOM 1319 O O . GLU A 1 174 ? 21.875 -38 -33 1 93.44 174 GLU A O 1
ATOM 1324 N N . ASP A 1 175 ? 23.734 -36.812 -32.906 1 93.69 175 ASP A N 1
ATOM 1325 C CA . ASP A 1 175 ? 24.469 -37.906 -32.281 1 93.69 175 ASP A CA 1
ATOM 1326 C C . ASP A 1 175 ? 23.938 -38.219 -30.891 1 93.69 175 ASP A C 1
ATOM 1328 O O . ASP A 1 175 ? 23.766 -39.375 -30.531 1 93.69 175 ASP A O 1
ATOM 1332 N N . GLU A 1 176 ? 23.625 -37.219 -30.188 1 93.88 176 GLU A N 1
ATOM 1333 C CA . GLU A 1 176 ? 23.047 -37.406 -28.859 1 93.88 176 GLU A CA 1
ATOM 1334 C C . GLU A 1 176 ? 21.656 -38 -28.938 1 93.88 176 GLU A C 1
ATOM 1336 O O . GLU A 1 176 ? 21.25 -38.75 -28.062 1 93.88 176 GLU A O 1
ATOM 1341 N N . LEU A 1 177 ? 20.938 -37.594 -29.906 1 94.31 177 LEU A N 1
ATOM 1342 C CA . LEU A 1 177 ? 19.594 -38.156 -30.078 1 94.31 177 LEU A CA 1
ATOM 1343 C C . LEU A 1 177 ? 19.656 -39.656 -30.281 1 94.31 177 LEU A C 1
ATOM 1345 O O . LEU A 1 177 ? 18.875 -40.375 -29.656 1 94.31 177 LEU A O 1
ATOM 1349 N N . LYS A 1 178 ? 20.547 -40.094 -31.094 1 91.62 178 LYS A N 1
ATOM 1350 C CA . LYS A 1 178 ? 20.703 -41.531 -31.359 1 91.62 178 LYS A CA 1
ATOM 1351 C C . LYS A 1 178 ? 21.047 -42.312 -30.078 1 91.62 178 LYS A C 1
ATOM 1353 O O . LYS A 1 178 ? 20.469 -43.375 -29.812 1 91.62 178 LYS A O 1
ATOM 1358 N N . ALA A 1 179 ? 21.922 -41.656 -29.406 1 91.69 179 ALA A N 1
ATOM 1359 C CA . ALA A 1 179 ? 22.391 -42.312 -28.188 1 91.69 179 ALA A CA 1
ATOM 1360 C C . ALA A 1 179 ? 21.312 -42.312 -27.109 1 91.69 179 ALA A C 1
ATOM 1362 O O . ALA A 1 179 ? 21.109 -43.312 -26.438 1 91.69 179 ALA A O 1
ATOM 1363 N N . ASN A 1 180 ? 20.656 -41.219 -26.984 1 91.44 180 ASN A N 1
ATOM 1364 C CA . ASN A 1 180 ? 19.75 -41.031 -25.859 1 91.44 180 ASN A CA 1
ATOM 1365 C C . ASN A 1 180 ? 18.375 -41.625 -26.141 1 91.44 180 ASN A C 1
ATOM 1367 O O . ASN A 1 180 ? 17.641 -41.969 -25.203 1 91.44 180 ASN A O 1
ATOM 1371 N N . PHE A 1 181 ? 18.031 -41.75 -27.359 1 90.5 181 PHE A N 1
ATOM 1372 C CA . PHE A 1 181 ? 16.719 -42.219 -27.734 1 90.5 181 PHE A CA 1
ATOM 1373 C C . PHE A 1 181 ? 16.516 -43.656 -27.25 1 90.5 181 PHE A C 1
ATOM 1375 O O . PHE A 1 181 ? 15.508 -43.969 -26.609 1 90.5 181 PHE A O 1
ATOM 1382 N N . ASP A 1 182 ? 17.516 -44.469 -27.516 1 86.25 182 ASP A N 1
ATOM 1383 C CA . ASP A 1 182 ? 17.438 -45.875 -27.125 1 86.25 182 ASP A CA 1
ATOM 1384 C C . ASP A 1 182 ? 17.438 -46.031 -25.594 1 86.25 182 ASP A C 1
ATOM 1386 O O . ASP A 1 182 ? 16.734 -46.875 -25.047 1 86.25 182 ASP A O 1
ATOM 1390 N N . ILE A 1 183 ? 18.234 -45.188 -25.078 1 87.12 183 ILE A N 1
ATOM 1391 C CA . ILE A 1 183 ? 18.328 -45.25 -23.625 1 87.12 183 ILE A CA 1
ATOM 1392 C C . ILE A 1 183 ? 16.984 -44.875 -23.016 1 87.12 183 ILE A C 1
ATOM 1394 O O . ILE A 1 183 ? 16.484 -45.531 -22.109 1 87.12 183 ILE A O 1
ATOM 1398 N N . ALA A 1 184 ? 16.453 -43.812 -23.453 1 85.62 184 ALA A N 1
ATOM 1399 C CA . ALA A 1 184 ? 15.172 -43.344 -22.953 1 85.62 184 ALA A CA 1
ATOM 1400 C C . ALA A 1 184 ? 14.078 -44.375 -23.188 1 85.62 184 ALA A C 1
ATOM 1402 O O . ALA A 1 184 ? 13.211 -44.562 -22.328 1 85.62 184 ALA A O 1
ATOM 1403 N N . LYS A 1 185 ? 14.125 -44.938 -24.344 1 84 185 LYS A N 1
ATOM 1404 C CA . LYS A 1 185 ? 13.156 -45.969 -24.688 1 84 185 LYS A CA 1
ATOM 1405 C C . LYS A 1 185 ? 13.258 -47.156 -23.75 1 84 185 LYS A C 1
ATOM 1407 O O . LYS A 1 185 ? 12.234 -47.656 -23.266 1 84 185 LYS A O 1
ATOM 1412 N N . GLY A 1 186 ? 14.461 -47.625 -23.5 1 84.06 186 GLY A N 1
ATOM 1413 C CA . GLY A 1 186 ? 14.68 -48.719 -22.562 1 84.06 186 GLY A CA 1
ATOM 1414 C C . GLY A 1 186 ? 14.211 -48.375 -21.156 1 84.06 186 GLY A C 1
ATOM 1415 O O . GLY A 1 186 ? 13.578 -49.219 -20.5 1 84.06 186 GLY A O 1
ATOM 1416 N N . GLU A 1 187 ? 14.609 -47.188 -20.812 1 83.25 187 GLU A N 1
ATOM 1417 C CA . GLU A 1 187 ? 14.188 -46.75 -19.484 1 83.25 187 GLU A CA 1
ATOM 1418 C C . GLU A 1 187 ? 12.664 -46.719 -19.375 1 83.25 187 GLU A C 1
ATOM 1420 O O . GLU A 1 187 ? 12.102 -47.094 -18.344 1 83.25 187 GLU A O 1
ATOM 1425 N N . ALA A 1 188 ? 12.031 -46.188 -20.312 1 78.12 188 ALA A N 1
ATOM 1426 C CA . ALA A 1 188 ? 10.578 -46.094 -20.328 1 78.12 188 ALA A CA 1
ATOM 1427 C C . ALA A 1 188 ? 9.93 -47.469 -20.297 1 78.12 188 ALA A C 1
ATOM 1429 O O . ALA A 1 188 ? 8.953 -47.688 -19.594 1 78.12 188 ALA A O 1
ATOM 1430 N N . LEU A 1 189 ? 10.516 -48.375 -21.094 1 81.5 189 LEU A N 1
ATOM 1431 C CA . LEU A 1 189 ? 10.008 -49.75 -21.125 1 81.5 189 LEU A CA 1
ATOM 1432 C C . LEU A 1 189 ? 10.148 -50.406 -19.75 1 81.5 189 LEU A C 1
ATOM 1434 O O . LEU A 1 189 ? 9.227 -51.094 -19.281 1 81.5 189 LEU A O 1
ATOM 1438 N N . SER A 1 190 ? 11.25 -50.188 -19.203 1 80.62 190 SER A N 1
ATOM 1439 C CA . SER A 1 190 ? 11.531 -50.781 -17.906 1 80.62 190 SER A CA 1
ATOM 1440 C C . SER A 1 190 ? 10.664 -50.156 -16.812 1 80.62 190 SER A C 1
ATOM 1442 O O . SER A 1 190 ? 10.195 -50.875 -15.906 1 80.62 190 SER A O 1
ATOM 1444 N N . ALA A 1 191 ? 10.547 -48.844 -16.969 1 72.25 191 ALA A N 1
ATOM 1445 C CA . ALA A 1 191 ? 9.883 -48.094 -15.891 1 72.25 191 ALA A CA 1
ATOM 1446 C C . ALA A 1 191 ? 8.359 -48.125 -16.062 1 72.25 191 ALA A C 1
ATOM 1448 O O . ALA A 1 191 ? 7.625 -48.188 -15.078 1 72.25 191 ALA A O 1
ATOM 1449 N N . PHE A 1 192 ? 7.895 -48.062 -17.281 1 72.44 192 PHE A N 1
ATOM 1450 C CA . PHE A 1 192 ? 6.473 -47.844 -17.484 1 72.44 192 PHE A CA 1
ATOM 1451 C C . PHE A 1 192 ? 5.863 -48.938 -18.344 1 72.44 192 PHE A C 1
ATOM 1453 O O . PHE A 1 192 ? 4.648 -48.969 -18.562 1 72.44 192 PHE A O 1
ATOM 1460 N N . GLY A 1 193 ? 6.703 -49.906 -18.844 1 75.38 193 GLY A N 1
ATOM 1461 C CA . GLY A 1 193 ? 6.223 -51 -19.688 1 75.38 193 GLY A CA 1
ATOM 1462 C C . GLY A 1 193 ? 5.793 -50.5 -21.062 1 75.38 193 GLY A C 1
ATOM 1463 O O . GLY A 1 193 ? 5.047 -51.188 -21.766 1 75.38 193 GLY A O 1
ATOM 1464 N N . ASN A 1 194 ? 6.059 -49.312 -21.375 1 77.5 194 ASN A N 1
ATOM 1465 C CA . ASN A 1 194 ? 5.734 -48.656 -22.625 1 77.5 194 ASN A CA 1
ATOM 1466 C C . ASN A 1 194 ? 6.922 -47.875 -23.172 1 77.5 194 ASN A C 1
ATOM 1468 O O . ASN A 1 194 ? 7.484 -47.031 -22.469 1 77.5 194 ASN A O 1
ATOM 1472 N N . ASP A 1 195 ? 7.34 -48.188 -24.359 1 79.12 195 ASP A N 1
ATOM 1473 C CA . ASP A 1 195 ? 8.555 -47.531 -24.891 1 79.12 195 ASP A CA 1
ATOM 1474 C C . ASP A 1 195 ? 8.211 -46.438 -25.875 1 79.12 195 ASP A C 1
ATOM 1476 O O . ASP A 1 195 ? 9.062 -46 -26.656 1 79.12 195 ASP A O 1
ATOM 1480 N N . GLU A 1 196 ? 6.922 -46.062 -25.844 1 81.38 196 GLU A N 1
ATOM 1481 C CA . GLU A 1 196 ? 6.512 -44.969 -26.719 1 81.38 196 GLU A CA 1
ATOM 1482 C C . GLU A 1 196 ? 7.152 -43.656 -26.281 1 81.38 196 GLU A C 1
ATOM 1484 O O . GLU A 1 196 ? 7.145 -43.312 -25.094 1 81.38 196 GLU A O 1
ATOM 1489 N N . MET A 1 197 ? 7.758 -43 -27.281 1 85.69 197 MET A N 1
ATOM 1490 C CA . MET A 1 197 ? 8.492 -41.75 -27 1 85.69 197 MET A CA 1
ATOM 1491 C C . MET A 1 197 ? 7.91 -40.594 -27.781 1 85.69 197 MET A C 1
ATOM 1493 O O . MET A 1 197 ? 7.332 -40.781 -28.844 1 85.69 197 MET A O 1
ATOM 1497 N N . TYR A 1 198 ? 8 -39.406 -27.156 1 85.56 198 TYR A N 1
ATOM 1498 C CA . TYR A 1 198 ? 7.703 -38.125 -27.797 1 85.56 198 TYR A CA 1
ATOM 1499 C C . TYR A 1 198 ? 8.938 -37.25 -27.797 1 85.56 198 TYR A C 1
ATOM 1501 O O . TYR A 1 198 ? 9.828 -37.406 -26.969 1 85.56 198 TYR A O 1
ATOM 1509 N N . LEU A 1 199 ? 8.992 -36.438 -28.875 1 88 199 LEU A N 1
ATOM 1510 C CA . LEU A 1 199 ? 10.023 -35.406 -28.922 1 88 199 LEU A CA 1
ATOM 1511 C C . LEU A 1 199 ? 9.414 -34 -28.75 1 88 199 LEU A C 1
ATOM 1513 O O . LEU A 1 199 ? 8.336 -33.719 -29.297 1 88 199 LEU A O 1
ATOM 1517 N N . GLU A 1 200 ? 10.062 -33.188 -27.984 1 87.31 200 GLU A N 1
ATOM 1518 C CA . GLU A 1 200 ? 9.68 -31.797 -27.828 1 87.31 200 GLU A CA 1
ATOM 1519 C C . GLU A 1 200 ? 10.906 -30.875 -27.828 1 87.31 200 GLU A C 1
ATOM 1521 O O . GLU A 1 200 ? 12.008 -31.312 -27.5 1 87.31 200 GLU A O 1
ATOM 1526 N N . LYS A 1 201 ? 10.703 -29.703 -28.328 1 88.75 201 LYS A N 1
ATOM 1527 C CA . LYS A 1 201 ? 11.789 -28.719 -28.234 1 88.75 201 LYS A CA 1
ATOM 1528 C C . LYS A 1 201 ? 12.25 -28.547 -26.797 1 88.75 201 LYS A C 1
ATOM 1530 O O . LYS A 1 201 ? 11.43 -28.406 -25.891 1 88.75 201 LYS A O 1
ATOM 1535 N N . TYR A 1 202 ? 13.57 -28.656 -26.641 1 86.06 202 TYR A N 1
ATOM 1536 C CA . TYR A 1 202 ? 14.117 -28.359 -25.328 1 86.06 202 TYR A CA 1
ATOM 1537 C C . TYR A 1 202 ? 14.469 -26.875 -25.203 1 86.06 202 TYR A C 1
ATOM 1539 O O . TYR A 1 202 ? 15.305 -26.375 -25.938 1 86.06 202 TYR A O 1
ATOM 1547 N N . ILE A 1 203 ? 13.852 -26.219 -24.328 1 87.31 203 ILE A N 1
ATOM 1548 C CA . ILE A 1 203 ? 14.102 -24.797 -24.141 1 87.31 203 ILE A CA 1
ATOM 1549 C C . ILE A 1 203 ? 15.133 -24.594 -23.047 1 87.31 203 ILE A C 1
ATOM 1551 O O . ILE A 1 203 ? 14.883 -24.906 -21.875 1 87.31 203 ILE A O 1
ATOM 1555 N N . GLU A 1 204 ? 16.266 -24.031 -23.469 1 85.31 204 GLU A N 1
ATOM 1556 C CA . GLU A 1 204 ? 17.375 -23.812 -22.531 1 85.31 204 GLU A CA 1
ATOM 1557 C C . GLU A 1 204 ? 17.188 -22.5 -21.766 1 85.31 204 GLU A C 1
ATOM 1559 O O . GLU A 1 204 ? 16.828 -21.484 -22.344 1 85.31 204 GLU A O 1
ATOM 1564 N N . ASN A 1 205 ? 17.5 -22.547 -20.531 1 87.12 205 ASN A N 1
ATOM 1565 C CA . ASN A 1 205 ? 17.453 -21.406 -19.625 1 87.12 205 ASN A CA 1
ATOM 1566 C C . ASN A 1 205 ? 16.219 -20.547 -19.875 1 87.12 205 ASN A C 1
ATOM 1568 O O . ASN A 1 205 ? 16.312 -19.344 -20.078 1 87.12 205 ASN A O 1
ATOM 1572 N N . PRO A 1 206 ? 15.125 -21.234 -19.781 1 92.31 206 PRO A N 1
ATOM 1573 C CA . PRO A 1 206 ? 13.891 -20.547 -20.141 1 92.31 206 PRO A CA 1
ATOM 1574 C C . PRO A 1 206 ? 13.43 -19.547 -19.078 1 92.31 206 PRO A C 1
ATOM 1576 O O . PRO A 1 206 ? 13.797 -19.672 -17.922 1 92.31 206 PRO A O 1
ATOM 1579 N N . ARG A 1 207 ? 12.695 -18.5 -19.562 1 97.19 207 ARG A N 1
ATOM 1580 C CA . ARG A 1 207 ? 11.898 -17.641 -18.688 1 97.19 207 ARG A CA 1
ATOM 1581 C C . ARG A 1 207 ? 10.445 -18.094 -18.641 1 97.19 207 ARG A C 1
ATOM 1583 O O . ARG A 1 207 ? 9.898 -18.562 -19.656 1 97.19 207 ARG A O 1
ATOM 1590 N N . HIS A 1 208 ? 9.898 -18.125 -17.5 1 96.56 208 HIS A N 1
ATOM 1591 C CA . HIS A 1 208 ? 8.484 -18.406 -17.312 1 96.56 208 HIS A CA 1
ATOM 1592 C C . HIS A 1 208 ? 7.676 -17.109 -17.219 1 96.56 208 HIS A C 1
ATOM 1594 O O . HIS A 1 208 ? 7.672 -16.453 -16.188 1 96.56 208 HIS A O 1
ATOM 1600 N N . ILE A 1 209 ? 6.992 -16.719 -18.312 1 98.44 209 ILE A N 1
ATOM 1601 C CA . ILE A 1 209 ? 6.246 -15.461 -18.375 1 98.44 209 ILE A CA 1
ATOM 1602 C C . ILE A 1 209 ? 4.758 -15.758 -18.547 1 98.44 209 ILE A C 1
ATOM 1604 O O . ILE A 1 209 ? 4.379 -16.625 -19.344 1 98.44 209 ILE A O 1
ATOM 1608 N N . GLU A 1 210 ? 3.986 -15.102 -17.781 1 98.44 210 GLU A N 1
ATOM 1609 C CA . GLU A 1 210 ? 2.549 -15.352 -17.828 1 98.44 210 GLU A CA 1
ATOM 1610 C C . GLU A 1 210 ? 1.774 -14.062 -18.078 1 98.44 210 GLU A C 1
ATOM 1612 O O . GLU A 1 210 ? 2.291 -12.969 -17.844 1 98.44 210 GLU A O 1
ATOM 1617 N N . VAL A 1 211 ? 0.564 -14.172 -18.594 1 98.88 211 VAL A N 1
ATOM 1618 C CA . VAL A 1 211 ? -0.288 -13.023 -18.891 1 98.88 211 VAL A CA 1
ATOM 1619 C C . VAL A 1 211 ? -1.627 -13.172 -18.172 1 98.88 211 VAL A C 1
ATOM 1621 O O . VAL A 1 211 ? -2.301 -14.203 -18.312 1 98.88 211 VAL A O 1
ATOM 1624 N N . GLN A 1 212 ? -1.978 -12.195 -17.375 1 98.88 212 GLN A N 1
ATOM 1625 C CA . GLN A 1 212 ? -3.281 -12.148 -16.719 1 98.88 212 GLN A CA 1
ATOM 1626 C C . GLN A 1 212 ? -4.375 -11.75 -17.703 1 98.88 212 GLN A C 1
ATOM 1628 O O . GLN A 1 212 ? -4.305 -10.688 -18.312 1 98.88 212 GLN A O 1
ATOM 1633 N N . VAL A 1 213 ? -5.406 -12.555 -17.859 1 98.88 213 VAL A N 1
ATOM 1634 C CA . VAL A 1 213 ? -6.504 -12.234 -18.766 1 98.88 213 VAL A CA 1
ATOM 1635 C C . VAL A 1 213 ? -7.832 -12.32 -18.016 1 98.88 213 VAL A C 1
ATOM 1637 O O . VAL A 1 213 ? -7.938 -13.016 -17 1 98.88 213 VAL A O 1
ATOM 1640 N N . PHE A 1 214 ? -8.797 -11.602 -18.484 1 98.88 214 PHE A N 1
ATOM 1641 C CA . PHE A 1 214 ? -10.188 -11.68 -18.031 1 98.88 214 PHE A CA 1
ATOM 1642 C C . PHE A 1 214 ? -11.141 -11.758 -19.219 1 98.88 214 PHE A C 1
ATOM 1644 O O . PHE A 1 214 ? -10.93 -11.094 -20.234 1 98.88 214 PHE A O 1
ATOM 1651 N N . GLY A 1 215 ? -12.109 -12.547 -19.125 1 98.69 215 GLY A N 1
ATOM 1652 C CA . GLY A 1 215 ? -13.234 -12.594 -20.047 1 98.69 215 GLY A CA 1
ATOM 1653 C C . GLY A 1 215 ? -14.578 -12.477 -19.359 1 98.69 215 GLY A C 1
ATOM 1654 O O . GLY A 1 215 ? -14.711 -12.82 -18.188 1 98.69 215 GLY A O 1
ATOM 1655 N N . ASP A 1 216 ? -15.539 -11.883 -20.109 1 98.38 216 ASP A N 1
ATOM 1656 C CA . ASP A 1 216 ? -16.891 -11.797 -19.547 1 98.38 216 ASP A CA 1
ATOM 1657 C C . ASP A 1 216 ? -17.891 -12.547 -20.422 1 98.38 216 ASP A C 1
ATOM 1659 O O . ASP A 1 216 ? -17.5 -13.227 -21.375 1 98.38 216 ASP A O 1
ATOM 1663 N N . THR A 1 217 ? -19.172 -12.539 -20.047 1 97.19 217 THR A N 1
ATOM 1664 C CA . THR A 1 217 ? -20.219 -13.312 -20.719 1 97.19 217 THR A CA 1
ATOM 1665 C C . THR A 1 217 ? -20.656 -12.625 -22.016 1 97.19 217 THR A C 1
ATOM 1667 O O . THR A 1 217 ? -21.469 -13.164 -22.766 1 97.19 217 THR A O 1
ATOM 1670 N N . PHE A 1 218 ? -20.062 -11.516 -22.344 1 97.56 218 PHE A N 1
ATOM 1671 C CA . PHE A 1 218 ? -20.438 -10.75 -23.531 1 97.56 218 PHE A CA 1
ATOM 1672 C C . PHE A 1 218 ? -19.422 -10.953 -24.641 1 97.56 218 PHE A C 1
ATOM 1674 O O . PHE A 1 218 ? -19.5 -10.312 -25.688 1 97.56 218 PHE A O 1
ATOM 1681 N N . GLY A 1 219 ? -18.406 -11.75 -24.344 1 96.5 219 GLY A N 1
ATOM 1682 C CA . GLY A 1 219 ? -17.406 -12.062 -25.344 1 96.5 219 GLY A CA 1
ATOM 1683 C C . GLY A 1 219 ? -16.188 -11.172 -25.266 1 96.5 219 GLY A C 1
ATOM 1684 O O . GLY A 1 219 ? -15.25 -11.312 -26.062 1 96.5 219 GLY A O 1
ATOM 1685 N N . ASN A 1 220 ? -16.172 -10.273 -24.297 1 97.94 220 ASN A N 1
ATOM 1686 C CA . ASN A 1 220 ? -14.992 -9.422 -24.094 1 97.94 220 ASN A CA 1
ATOM 1687 C C . ASN A 1 220 ? -13.867 -10.172 -23.391 1 97.94 220 ASN A C 1
ATOM 1689 O O . ASN A 1 220 ? -14.117 -10.914 -22.438 1 97.94 220 ASN A O 1
ATOM 1693 N N . VAL A 1 221 ? -12.672 -10.031 -23.969 1 98.44 221 VAL A N 1
ATOM 1694 C CA . VAL A 1 221 ? -11.461 -10.555 -23.344 1 98.44 221 VAL A CA 1
ATOM 1695 C C . VAL A 1 221 ? -10.367 -9.492 -23.375 1 98.44 221 VAL A C 1
ATOM 1697 O O . VAL A 1 221 ? -10.07 -8.93 -24.438 1 98.44 221 VAL A O 1
ATOM 1700 N N . ILE A 1 222 ? -9.805 -9.211 -22.219 1 98.62 222 ILE A N 1
ATOM 1701 C CA . ILE A 1 222 ? -8.711 -8.25 -22.156 1 98.62 222 ILE A CA 1
ATOM 1702 C C . ILE A 1 222 ? -7.586 -8.797 -21.281 1 98.62 222 ILE A C 1
ATOM 1704 O O . ILE A 1 222 ? -7.793 -9.734 -20.516 1 98.62 222 ILE A O 1
ATOM 1708 N N . HIS A 1 223 ? -6.406 -8.219 -21.469 1 98.88 223 HIS A N 1
ATOM 1709 C CA . HIS A 1 223 ? -5.273 -8.602 -20.641 1 98.88 223 HIS A CA 1
ATOM 1710 C C . HIS A 1 223 ? -4.902 -7.477 -19.672 1 98.88 223 HIS A C 1
ATOM 1712 O O . HIS A 1 223 ? -5.23 -6.312 -19.906 1 98.88 223 HIS A O 1
ATOM 1718 N N . PHE A 1 224 ? -4.238 -7.891 -18.594 1 98.81 224 PHE A N 1
ATOM 1719 C CA . PHE A 1 224 ? -3.791 -6.941 -17.578 1 98.81 224 PHE A CA 1
ATOM 1720 C C . PHE A 1 224 ? -2.275 -6.988 -17.422 1 98.81 224 PHE A C 1
ATOM 1722 O O . PHE A 1 224 ? -1.751 -6.793 -16.328 1 98.81 224 PHE A O 1
ATOM 1729 N N . GLY A 1 225 ? -1.589 -7.359 -18.516 1 98.69 225 GLY A N 1
ATOM 1730 C CA . GLY A 1 225 ? -0.135 -7.324 -18.531 1 98.69 225 GLY A CA 1
ATOM 1731 C C . GLY A 1 225 ? 0.496 -8.664 -18.188 1 98.69 225 GLY A C 1
ATOM 1732 O O . GLY A 1 225 ? -0.209 -9.656 -17.984 1 98.69 225 GLY A O 1
ATOM 1733 N N . ASP A 1 226 ? 1.891 -8.68 -18.25 1 98.81 226 ASP A N 1
ATOM 1734 C CA . ASP A 1 226 ? 2.637 -9.922 -18.047 1 98.81 226 ASP A CA 1
ATOM 1735 C C . ASP A 1 226 ? 3.326 -9.922 -16.688 1 98.81 226 ASP A C 1
ATOM 1737 O O . ASP A 1 226 ? 3.449 -8.875 -16.031 1 98.81 226 ASP A O 1
ATOM 1741 N N . ARG A 1 227 ? 3.621 -11.086 -16.203 1 98.75 227 ARG A N 1
ATOM 1742 C CA . ARG A 1 227 ? 4.422 -11.344 -15.016 1 98.75 227 ARG A CA 1
ATOM 1743 C C . ARG A 1 227 ? 5.594 -12.273 -15.328 1 98.75 227 ARG A C 1
ATOM 1745 O O . ARG A 1 227 ? 5.441 -13.242 -16.078 1 98.75 227 ARG A O 1
ATOM 1752 N N . ASP A 1 228 ? 6.75 -11.93 -14.828 1 98.62 228 ASP A N 1
ATOM 1753 C CA . ASP A 1 228 ? 7.898 -12.828 -14.898 1 98.62 228 ASP A CA 1
ATOM 1754 C C . ASP A 1 228 ? 7.988 -13.695 -13.648 1 98.62 228 ASP A C 1
ATOM 1756 O O . ASP A 1 228 ? 8.32 -13.203 -12.562 1 98.62 228 ASP A O 1
ATOM 1760 N N . CYS A 1 229 ? 7.68 -14.93 -13.852 1 97.81 229 CYS A N 1
ATOM 1761 C CA . CYS A 1 229 ? 7.652 -15.875 -12.742 1 97.81 229 CYS A CA 1
ATOM 1762 C C . CYS A 1 229 ? 8.789 -16.891 -12.859 1 97.81 229 CYS A C 1
ATOM 1764 O O . CYS A 1 229 ? 8.641 -18.047 -12.469 1 97.81 229 CYS A O 1
ATOM 1766 N N . SER A 1 230 ? 9.891 -16.484 -13.375 1 97.38 230 SER A N 1
ATOM 1767 C CA . SER A 1 230 ? 11.008 -17.359 -13.711 1 97.38 230 SER A CA 1
ATOM 1768 C C . SER A 1 230 ? 11.773 -17.781 -12.461 1 97.38 230 SER A C 1
ATOM 1770 O O . SER A 1 230 ? 12.383 -18.859 -12.43 1 97.38 230 SER A O 1
ATOM 1772 N N . MET A 1 231 ? 11.789 -16.922 -11.438 1 96.62 231 MET A N 1
ATOM 1773 C CA . MET A 1 231 ? 12.469 -17.281 -10.195 1 96.62 231 MET A CA 1
ATOM 1774 C C . MET A 1 231 ? 11.688 -18.359 -9.438 1 96.62 231 MET A C 1
ATOM 1776 O O . MET A 1 231 ? 10.75 -18.047 -8.703 1 96.62 231 MET A O 1
ATOM 1780 N N . GLN A 1 232 ? 12.141 -19.609 -9.648 1 94 232 GLN A N 1
ATOM 1781 C CA . GLN A 1 232 ? 11.414 -20.766 -9.125 1 94 232 GLN A CA 1
ATOM 1782 C C . GLN A 1 232 ? 12.359 -21.719 -8.398 1 94 232 GLN A C 1
ATOM 1784 O O . GLN A 1 232 ? 13.57 -21.703 -8.633 1 94 232 GLN A O 1
ATOM 1789 N N . ARG A 1 233 ? 11.82 -22.438 -7.473 1 89.19 233 ARG A N 1
ATOM 1790 C CA . ARG A 1 233 ? 12.477 -23.562 -6.809 1 89.19 233 ARG A CA 1
ATOM 1791 C C . ARG A 1 233 ? 11.617 -24.828 -6.883 1 89.19 233 ARG A C 1
ATOM 1793 O O . ARG A 1 233 ? 10.484 -24.844 -6.395 1 89.19 233 ARG A O 1
ATOM 1800 N N . ARG A 1 234 ? 12.062 -25.844 -7.484 1 81.75 234 ARG A N 1
ATOM 1801 C CA . ARG A 1 234 ? 11.312 -27.062 -7.691 1 81.75 234 ARG A CA 1
ATOM 1802 C C . ARG A 1 234 ? 9.984 -26.797 -8.391 1 81.75 234 ARG A C 1
ATOM 1804 O O . ARG A 1 234 ? 8.93 -27.234 -7.938 1 81.75 234 ARG A O 1
ATOM 1811 N N . ASN A 1 235 ? 10.023 -25.891 -9.336 1 79.12 235 ASN A N 1
ATOM 1812 C CA . ASN A 1 235 ? 8.906 -25.516 -10.195 1 79.12 235 ASN A CA 1
ATOM 1813 C C . ASN A 1 235 ? 7.836 -24.75 -9.422 1 79.12 235 ASN A C 1
ATOM 1815 O O . ASN A 1 235 ? 6.676 -24.703 -9.836 1 79.12 235 ASN A O 1
ATOM 1819 N N . GLN A 1 236 ? 8.227 -24.344 -8.273 1 86.69 236 GLN A N 1
ATOM 1820 C CA . GLN A 1 236 ? 7.352 -23.469 -7.508 1 86.69 236 GLN A CA 1
ATOM 1821 C C . GLN A 1 236 ? 7.836 -22.016 -7.562 1 86.69 236 GLN A C 1
ATOM 1823 O O . GLN A 1 236 ? 9.031 -21.75 -7.383 1 86.69 236 GLN A O 1
ATOM 1828 N N . LYS A 1 237 ? 6.949 -21.172 -7.895 1 92.88 237 LYS A N 1
ATOM 1829 C CA . LYS A 1 237 ? 7.289 -19.766 -8 1 92.88 237 LYS A CA 1
ATOM 1830 C C . LYS A 1 237 ? 7.699 -19.188 -6.648 1 92.88 237 LYS A C 1
ATOM 1832 O O . LYS A 1 237 ? 7.055 -19.453 -5.633 1 92.88 237 LYS A O 1
ATOM 1837 N N . VAL A 1 238 ? 8.797 -18.391 -6.605 1 96 238 VAL A N 1
ATOM 1838 C CA . VAL A 1 238 ? 9.352 -17.875 -5.363 1 96 238 VAL A CA 1
ATOM 1839 C C . VAL A 1 238 ? 9.297 -16.344 -5.367 1 96 238 VAL A C 1
ATOM 1841 O O . VAL A 1 238 ? 8.93 -15.734 -4.367 1 96 238 VAL A O 1
ATOM 1844 N N . VAL A 1 239 ? 9.742 -15.742 -6.445 1 98.06 239 VAL A N 1
ATOM 1845 C CA . VAL A 1 239 ? 9.711 -14.297 -6.672 1 98.06 239 VAL A CA 1
ATOM 1846 C C . VAL A 1 239 ? 9.07 -14 -8.023 1 98.06 239 VAL A C 1
ATOM 1848 O O . VAL A 1 239 ? 9.383 -14.656 -9.023 1 98.06 239 VAL A O 1
ATOM 1851 N N . GLU A 1 240 ? 8.164 -13.062 -8.039 1 98.38 240 GLU A N 1
ATOM 1852 C CA . GLU A 1 240 ? 7.504 -12.633 -9.266 1 98.38 240 GLU A CA 1
ATOM 1853 C C . GLU A 1 240 ? 7.617 -11.125 -9.461 1 98.38 240 GLU A C 1
ATOM 1855 O O . GLU A 1 240 ? 7.648 -10.367 -8.484 1 98.38 240 GLU A O 1
ATOM 1860 N N . GLU A 1 241 ? 7.688 -10.688 -10.656 1 98.62 241 GLU A N 1
ATOM 1861 C CA . GLU A 1 241 ? 7.723 -9.25 -10.922 1 98.62 241 GLU A CA 1
ATOM 1862 C C . GLU A 1 241 ? 6.926 -8.906 -12.18 1 98.62 241 GLU A C 1
ATOM 1864 O O . GLU A 1 241 ? 6.684 -9.773 -13.023 1 98.62 241 GLU A O 1
ATOM 1869 N N . CYS A 1 242 ? 6.43 -7.715 -12.219 1 97.81 242 CYS A N 1
ATOM 1870 C CA . CYS A 1 242 ? 5.711 -7.23 -13.391 1 97.81 242 CYS A CA 1
ATOM 1871 C C . CYS A 1 242 ? 6.016 -5.758 -13.648 1 97.81 242 CYS A C 1
ATOM 1873 O O . CYS A 1 242 ? 6.176 -4.98 -12.711 1 97.81 242 CYS A O 1
ATOM 1875 N N . LEU A 1 243 ? 6.188 -5.418 -14.969 1 97.44 243 LEU A N 1
ATOM 1876 C CA . LEU A 1 243 ? 6.219 -6.273 -16.156 1 97.44 243 LEU A CA 1
ATOM 1877 C C . LEU A 1 243 ? 7.574 -6.953 -16.297 1 97.44 243 LEU A C 1
ATOM 1879 O O . LEU A 1 243 ? 8.539 -6.57 -15.633 1 97.44 243 LEU A O 1
ATOM 1883 N N . SER A 1 244 ? 7.625 -7.938 -17.062 1 98.19 244 SER A N 1
ATOM 1884 C CA . SER A 1 244 ? 8.891 -8.641 -17.25 1 98.19 244 SER A CA 1
ATOM 1885 C C . SER A 1 244 ? 9.93 -7.73 -17.906 1 98.19 244 SER A C 1
ATOM 1887 O O . SER A 1 244 ? 9.688 -7.168 -18.984 1 98.19 244 SER A O 1
ATOM 1889 N N . PRO A 1 245 ? 11.039 -7.547 -17.281 1 96.75 245 PRO A N 1
ATOM 1890 C CA . PRO A 1 245 ? 12.102 -6.762 -17.906 1 96.75 245 PRO A CA 1
ATOM 1891 C C . PRO A 1 245 ? 12.766 -7.492 -19.078 1 96.75 245 PRO A C 1
ATOM 1893 O O . PRO A 1 245 ? 13.539 -6.891 -19.828 1 96.75 245 PRO A O 1
ATOM 1896 N N . TYR A 1 246 ? 12.414 -8.742 -19.266 1 96.69 246 TYR A N 1
ATOM 1897 C CA . TYR A 1 246 ? 13.07 -9.602 -20.25 1 96.69 246 TYR A CA 1
ATOM 1898 C C . TYR A 1 246 ? 12.508 -9.367 -21.641 1 96.69 246 TYR A C 1
ATOM 1900 O O . TYR A 1 246 ? 13.188 -9.625 -22.641 1 96.69 246 TYR A O 1
ATOM 1908 N N . LEU A 1 247 ? 11.336 -8.883 -21.719 1 97.19 247 LEU A N 1
ATOM 1909 C CA . LEU A 1 247 ? 10.641 -8.766 -23 1 97.19 247 LEU A CA 1
ATOM 1910 C C . LEU A 1 247 ? 10.828 -7.375 -23.594 1 97.19 247 LEU A C 1
ATOM 1912 O O . LEU A 1 247 ? 10.797 -6.375 -22.875 1 97.19 247 LEU A O 1
ATOM 1916 N N . ASP A 1 248 ? 11.047 -7.363 -24.875 1 96.12 248 ASP A N 1
ATOM 1917 C CA . ASP A 1 248 ? 10.93 -6.09 -25.578 1 96.12 248 ASP A CA 1
ATOM 1918 C C . ASP A 1 248 ? 9.477 -5.793 -25.938 1 96.12 248 ASP A C 1
ATOM 1920 O O . ASP A 1 248 ? 8.609 -6.668 -25.828 1 96.12 248 ASP A O 1
ATOM 1924 N N . GLU A 1 249 ? 9.219 -4.641 -26.375 1 96.38 249 GLU A N 1
ATOM 1925 C CA . GLU A 1 249 ? 7.848 -4.184 -26.578 1 96.38 249 GLU A CA 1
ATOM 1926 C C . GLU A 1 249 ? 7.156 -4.977 -27.688 1 96.38 249 GLU A C 1
ATOM 1928 O O . GLU A 1 249 ? 5.965 -5.281 -27.578 1 96.38 249 GLU A O 1
ATOM 1933 N N . SER A 1 250 ? 7.863 -5.223 -28.719 1 97.19 250 SER A N 1
ATOM 1934 C CA . SER A 1 250 ? 7.281 -5.965 -29.828 1 97.19 250 SER A CA 1
ATOM 1935 C C . SER A 1 250 ? 6.883 -7.375 -29.406 1 97.19 250 SER A C 1
ATOM 1937 O O . SER A 1 250 ? 5.773 -7.824 -29.703 1 97.19 250 SER A O 1
ATOM 1939 N N . THR A 1 251 ? 7.773 -8.078 -28.734 1 97.44 251 THR A N 1
ATOM 1940 C CA . THR A 1 251 ? 7.496 -9.422 -28.25 1 97.44 251 THR A CA 1
ATOM 1941 C C . THR A 1 251 ? 6.367 -9.406 -27.219 1 97.44 251 THR A C 1
ATOM 1943 O O . THR A 1 251 ? 5.516 -10.297 -27.203 1 97.44 251 THR A O 1
ATOM 1946 N N . ARG A 1 252 ? 6.391 -8.445 -26.375 1 98.19 252 ARG A N 1
ATOM 1947 C CA . ARG A 1 252 ? 5.355 -8.281 -25.359 1 98.19 252 ARG A CA 1
ATOM 1948 C C . ARG A 1 252 ? 3.973 -8.18 -26 1 98.19 252 ARG A C 1
ATOM 1950 O O . ARG A 1 252 ? 3.029 -8.836 -25.562 1 98.19 252 ARG A O 1
ATOM 1957 N N . LYS A 1 253 ? 3.863 -7.375 -27 1 98.12 253 LYS A N 1
ATOM 1958 C CA . LYS A 1 253 ? 2.592 -7.203 -27.703 1 98.12 253 LYS A CA 1
ATOM 1959 C C . LYS A 1 253 ? 2.121 -8.523 -28.312 1 98.12 253 LYS A C 1
ATOM 1961 O O . LYS A 1 253 ? 0.939 -8.859 -28.234 1 98.12 253 LYS A O 1
ATOM 1966 N N . LYS A 1 254 ? 3.057 -9.203 -28.953 1 98.19 254 LYS A N 1
ATOM 1967 C CA . LYS A 1 254 ? 2.719 -10.492 -29.531 1 98.19 254 LYS A CA 1
ATOM 1968 C C . LYS A 1 254 ? 2.256 -11.477 -28.469 1 98.19 254 LYS A C 1
ATOM 1970 O O . LYS A 1 254 ? 1.327 -12.258 -28.703 1 98.19 254 LYS A O 1
ATOM 1975 N N . LEU A 1 255 ? 2.953 -11.453 -27.391 1 98.5 255 LEU A N 1
ATOM 1976 C CA . LEU A 1 255 ? 2.611 -12.32 -26.266 1 98.5 255 LEU A CA 1
ATOM 1977 C C . LEU A 1 255 ? 1.209 -12.016 -25.75 1 98.5 255 LEU A C 1
ATOM 1979 O O . LEU A 1 255 ? 0.429 -12.93 -25.484 1 98.5 255 LEU A O 1
ATOM 1983 N N . TYR A 1 256 ? 0.886 -10.75 -25.594 1 98.75 256 TYR A N 1
ATOM 1984 C CA . TYR A 1 256 ? -0.437 -10.328 -25.156 1 98.75 256 TYR A CA 1
ATOM 1985 C C . TYR A 1 256 ? -1.514 -10.789 -26.125 1 98.75 256 TYR A C 1
ATOM 1987 O O . TYR A 1 256 ? -2.553 -11.312 -25.719 1 98.75 256 TYR A O 1
ATOM 1995 N N . ASP A 1 257 ? -1.216 -10.578 -27.391 1 98.44 257 ASP A N 1
ATOM 1996 C CA . ASP A 1 257 ? -2.168 -10.984 -28.422 1 98.44 257 ASP A CA 1
ATOM 1997 C C . ASP A 1 257 ? -2.428 -12.484 -28.359 1 98.44 257 ASP A C 1
ATOM 1999 O O . ASP A 1 257 ? -3.572 -12.93 -28.5 1 98.44 257 ASP A O 1
ATOM 2003 N N . ALA A 1 258 ? -1.374 -13.211 -28.172 1 98.31 258 ALA A N 1
ATOM 2004 C CA . ALA A 1 258 ? -1.498 -14.664 -28.094 1 98.31 258 ALA A CA 1
ATOM 2005 C C . ALA A 1 258 ? -2.35 -15.062 -26.891 1 98.31 258 ALA A C 1
ATOM 2007 O O . ALA A 1 258 ? -3.178 -15.977 -26.984 1 98.31 258 ALA A O 1
ATOM 2008 N N . ALA A 1 259 ? -2.148 -14.438 -25.781 1 98.69 259 ALA A N 1
ATOM 2009 C CA . ALA A 1 259 ? -2.895 -14.75 -24.562 1 98.69 259 ALA A CA 1
ATOM 2010 C C . ALA A 1 259 ? -4.379 -14.438 -24.734 1 98.69 259 ALA A C 1
ATOM 2012 O O . ALA A 1 259 ? -5.238 -15.227 -24.328 1 98.69 259 ALA A O 1
ATOM 2013 N N . VAL A 1 260 ? -4.648 -13.289 -25.281 1 98.62 260 VAL A N 1
ATOM 2014 C CA . VAL A 1 260 ? -6.031 -12.883 -25.516 1 98.62 260 VAL A CA 1
ATOM 2015 C C . VAL A 1 260 ? -6.699 -13.852 -26.484 1 98.62 260 VAL A C 1
ATOM 2017 O O . VAL A 1 260 ? -7.844 -14.258 -26.281 1 98.62 260 VAL A O 1
ATOM 2020 N N . LYS A 1 261 ? -5.969 -14.203 -27.531 1 98 261 LYS A N 1
ATOM 2021 C CA . LYS A 1 261 ? -6.48 -15.172 -28.5 1 98 261 LYS A CA 1
ATOM 2022 C C . LYS A 1 261 ? -6.793 -16.5 -27.828 1 98 261 LYS A C 1
ATOM 2024 O O . LYS A 1 261 ? -7.812 -17.125 -28.109 1 98 261 LYS A O 1
ATOM 2029 N N . ALA A 1 262 ? -5.902 -16.922 -26.984 1 97.56 262 ALA A N 1
ATOM 2030 C CA . ALA A 1 262 ? -6.102 -18.156 -26.25 1 97.56 262 ALA A CA 1
ATOM 2031 C C . ALA A 1 262 ? -7.398 -18.125 -25.453 1 97.56 262 ALA A C 1
ATOM 2033 O O . ALA A 1 262 ? -8.203 -19.062 -25.516 1 97.56 262 ALA A O 1
ATOM 2034 N N . ALA A 1 263 ? -7.598 -17.109 -24.734 1 98.06 263 ALA A N 1
ATOM 2035 C CA . ALA A 1 263 ? -8.789 -16.969 -23.906 1 98.06 263 ALA A CA 1
ATOM 2036 C C . ALA A 1 263 ? -10.047 -16.859 -24.766 1 98.06 263 ALA A C 1
ATOM 2038 O O . ALA A 1 263 ? -11.086 -17.438 -24.438 1 98.06 263 ALA A O 1
ATOM 2039 N N . LYS A 1 264 ? -9.961 -16.125 -25.859 1 97.56 264 LYS A N 1
ATOM 2040 C CA . LYS A 1 264 ? -11.102 -15.961 -26.75 1 97.56 264 LYS A CA 1
ATOM 2041 C C . LYS A 1 264 ? -11.508 -17.297 -27.391 1 97.56 264 LYS A C 1
ATOM 2043 O O . LYS A 1 264 ? -12.688 -17.531 -27.625 1 97.56 264 LYS A O 1
ATOM 2048 N N . SER A 1 265 ? -10.586 -18.062 -27.641 1 96.19 265 SER A N 1
ATOM 2049 C CA . SER A 1 265 ? -10.82 -19.328 -28.344 1 96.19 265 SER A CA 1
ATOM 2050 C C . SER A 1 265 ? -11.727 -20.234 -27.531 1 96.19 265 SER A C 1
ATOM 2052 O O . SER A 1 265 ? -12.367 -21.141 -28.078 1 96.19 265 SER A O 1
ATOM 2054 N N . VAL A 1 266 ? -11.82 -20.062 -26.25 1 96.38 266 VAL A N 1
ATOM 2055 C CA . VAL A 1 266 ? -12.664 -20.922 -25.422 1 96.38 266 VAL A CA 1
ATOM 2056 C C . VAL A 1 266 ? -13.758 -20.094 -24.766 1 96.38 266 VAL A C 1
ATOM 2058 O O . VAL A 1 266 ? -14.359 -20.5 -23.766 1 96.38 266 VAL A O 1
ATOM 2061 N N . ASN A 1 267 ? -13.938 -18.875 -25.219 1 96.94 267 ASN A N 1
ATOM 2062 C CA . ASN A 1 267 ? -14.93 -17.969 -24.641 1 96.94 267 ASN A CA 1
ATOM 2063 C C . ASN A 1 267 ? -14.773 -17.891 -23.125 1 96.94 267 ASN A C 1
ATOM 2065 O O . ASN A 1 267 ? -15.75 -18.078 -22.391 1 96.94 267 ASN A O 1
ATOM 2069 N N . TYR A 1 268 ? -13.633 -17.625 -22.75 1 98.25 268 TYR A N 1
ATOM 2070 C CA . TYR A 1 268 ? -13.25 -17.703 -21.344 1 98.25 268 TYR A CA 1
ATOM 2071 C C . TYR A 1 268 ? -14 -16.656 -20.516 1 98.25 268 TYR A C 1
ATOM 2073 O O . TYR A 1 268 ? -14.188 -15.523 -20.953 1 98.25 268 TYR A O 1
ATOM 2081 N N . ILE A 1 269 ? -14.43 -17.031 -19.312 1 98.44 269 ILE A N 1
ATOM 2082 C CA . ILE A 1 269 ? -15.125 -16.141 -18.375 1 98.44 269 ILE A CA 1
ATOM 2083 C C . ILE A 1 269 ? -14.344 -16.062 -17.078 1 98.44 269 ILE A C 1
ATOM 2085 O O . ILE A 1 269 ? -13.883 -17.094 -16.547 1 98.44 269 ILE A O 1
ATOM 2089 N N . GLY A 1 270 ? -14.25 -14.836 -16.516 1 98.44 270 GLY A N 1
ATOM 2090 C CA . GLY A 1 270 ? -13.578 -14.664 -15.242 1 98.44 270 GLY A CA 1
ATOM 2091 C C . GLY A 1 270 ? -12.078 -14.461 -15.375 1 98.44 270 GLY A C 1
ATOM 2092 O O . GLY A 1 270 ? -11.602 -13.984 -16.406 1 98.44 270 GLY A O 1
ATOM 2093 N N . ALA A 1 271 ? -11.352 -14.758 -14.305 1 98.75 271 ALA A N 1
ATOM 2094 C CA . ALA A 1 271 ? -9.906 -14.578 -14.266 1 98.75 271 ALA A CA 1
ATOM 2095 C C . ALA A 1 271 ? -9.188 -15.82 -14.789 1 98.75 271 ALA A C 1
ATOM 2097 O O . ALA A 1 271 ? -9.555 -16.953 -14.453 1 98.75 271 ALA A O 1
ATOM 2098 N N . GLY A 1 272 ? -8.211 -15.617 -15.633 1 98.56 272 GLY A N 1
ATOM 2099 C CA . GLY A 1 272 ? -7.301 -16.641 -16.109 1 98.56 272 GLY A CA 1
ATOM 2100 C C . GLY A 1 272 ? -5.879 -16.156 -16.297 1 98.56 272 GLY A C 1
ATOM 2101 O O . GLY A 1 272 ? -5.641 -14.945 -16.359 1 98.56 272 GLY A O 1
ATOM 2102 N N . THR A 1 273 ? -4.996 -17.062 -16.281 1 98.38 273 THR A N 1
ATOM 2103 C CA . THR A 1 273 ? -3.596 -16.734 -16.562 1 98.38 273 THR A CA 1
ATOM 2104 C C . THR A 1 273 ? -3.016 -17.688 -17.594 1 98.38 273 THR A C 1
ATOM 2106 O O . THR A 1 273 ? -3.045 -18.906 -17.422 1 98.38 273 THR A O 1
ATOM 2109 N N . VAL A 1 274 ? -2.518 -17.125 -18.656 1 98.06 274 VAL A N 1
ATOM 2110 C CA . VAL A 1 274 ? -1.873 -17.922 -19.688 1 98.06 274 VAL A CA 1
ATOM 2111 C C . VAL A 1 274 ? -0.362 -17.922 -19.469 1 98.06 274 VAL A C 1
ATOM 2113 O O . VAL A 1 274 ? 0.264 -16.875 -19.375 1 98.06 274 VAL A O 1
ATOM 2116 N N . GLU A 1 275 ? 0.156 -19.141 -19.391 1 95.75 275 GLU A N 1
ATOM 2117 C CA . GLU A 1 275 ? 1.575 -19.281 -19.094 1 95.75 275 GLU A CA 1
ATOM 2118 C C . GLU A 1 275 ? 2.377 -19.641 -20.344 1 95.75 275 GLU A C 1
ATOM 2120 O O . GLU A 1 275 ? 1.945 -20.469 -21.141 1 95.75 275 GLU A O 1
ATOM 2125 N N . PHE A 1 276 ? 3.525 -18.969 -20.484 1 96.88 276 PHE A N 1
ATOM 2126 C CA . PHE A 1 276 ? 4.43 -19.188 -21.594 1 96.88 276 PHE A CA 1
ATOM 2127 C C . PHE A 1 276 ? 5.844 -19.484 -21.109 1 96.88 276 PHE A C 1
ATOM 2129 O O . PHE A 1 276 ? 6.238 -19.031 -20.031 1 96.88 276 PHE A O 1
ATOM 2136 N N . ILE A 1 277 ? 6.496 -20.25 -21.875 1 93.75 277 ILE A N 1
ATOM 2137 C CA . ILE A 1 277 ? 7.949 -20.344 -21.75 1 93.75 277 ILE A CA 1
ATOM 2138 C C . ILE A 1 277 ? 8.617 -19.516 -22.844 1 93.75 277 ILE A C 1
ATOM 2140 O O . ILE A 1 277 ? 8.156 -19.5 -24 1 93.75 277 ILE A O 1
ATOM 2144 N N . VAL A 1 278 ? 9.586 -18.703 -22.438 1 96.06 278 VAL A N 1
ATOM 2145 C CA . VAL A 1 278 ? 10.297 -17.844 -23.359 1 96.06 278 VAL A CA 1
ATOM 2146 C C . VAL A 1 278 ? 11.766 -18.234 -23.422 1 96.06 278 VAL A C 1
ATOM 2148 O O . VAL A 1 278 ? 12.438 -18.328 -22.391 1 96.06 278 VAL A O 1
ATOM 2151 N N . ASP A 1 279 ? 12.289 -18.453 -24.625 1 92.75 279 ASP A N 1
ATOM 2152 C CA . ASP A 1 279 ? 13.672 -18.906 -24.766 1 92.75 279 ASP A CA 1
ATOM 2153 C C . ASP A 1 279 ? 14.625 -17.719 -24.938 1 92.75 279 ASP A C 1
ATOM 2155 O O . ASP A 1 279 ? 14.211 -16.562 -24.812 1 92.75 279 ASP A O 1
ATOM 2159 N N . LYS A 1 280 ? 15.891 -17.953 -25.062 1 90.5 280 LYS A N 1
ATOM 2160 C CA . LYS A 1 280 ? 16.938 -16.938 -25.109 1 90.5 280 LYS A CA 1
ATOM 2161 C C . LYS A 1 280 ? 16.766 -16.031 -26.328 1 90.5 280 LYS A C 1
ATOM 2163 O O . LYS A 1 280 ? 17.234 -14.891 -26.328 1 90.5 280 LYS A O 1
ATOM 2168 N N . ASP A 1 281 ? 16.094 -16.547 -27.359 1 89.75 281 ASP A N 1
ATOM 2169 C CA . ASP A 1 281 ? 15.875 -15.766 -28.578 1 89.75 281 ASP A CA 1
ATOM 2170 C C . ASP A 1 281 ? 14.523 -15.055 -28.547 1 89.75 281 ASP A C 1
ATOM 2172 O O . ASP A 1 281 ? 14.062 -14.523 -29.562 1 89.75 281 ASP A O 1
ATOM 2176 N N . LYS A 1 282 ? 13.781 -15.094 -27.391 1 92.69 282 LYS A N 1
ATOM 2177 C CA . LYS A 1 282 ? 12.531 -14.414 -27.094 1 92.69 282 LYS A CA 1
ATOM 2178 C C . LYS A 1 282 ? 11.367 -15.039 -27.859 1 92.69 282 LYS A C 1
ATOM 2180 O O . LYS A 1 282 ? 10.352 -14.375 -28.109 1 92.69 282 LYS A O 1
ATOM 2185 N N . ASN A 1 283 ? 11.656 -16.25 -28.344 1 92.69 283 ASN A N 1
ATOM 2186 C CA . ASN A 1 283 ? 10.492 -17.031 -28.766 1 92.69 283 ASN A CA 1
ATOM 2187 C C . ASN A 1 283 ? 9.695 -17.531 -27.562 1 92.69 283 ASN A C 1
ATOM 2189 O O . ASN A 1 283 ? 10.266 -17.922 -26.547 1 92.69 283 ASN A O 1
ATOM 2193 N N . PHE A 1 284 ? 8.414 -17.359 -27.703 1 96.56 284 PHE A N 1
ATOM 2194 C CA . PHE A 1 284 ? 7.594 -17.812 -26.594 1 96.56 284 PHE A CA 1
ATOM 2195 C C . PHE A 1 284 ? 6.645 -18.922 -27.016 1 96.56 284 PHE A C 1
ATOM 2197 O O . PHE A 1 284 ? 6.238 -18.969 -28.188 1 96.56 284 PHE A O 1
ATOM 2204 N N . TYR A 1 285 ? 6.293 -19.812 -26.062 1 94.44 285 TYR A N 1
ATOM 2205 C CA . TYR A 1 285 ? 5.441 -20.969 -26.312 1 94.44 285 TYR A CA 1
ATOM 2206 C C . TYR A 1 285 ? 4.457 -21.172 -25.172 1 94.44 285 TYR A C 1
ATOM 2208 O O . TYR A 1 285 ? 4.832 -21.078 -24 1 94.44 285 TYR A O 1
ATOM 2216 N N . PHE A 1 286 ? 3.275 -21.531 -25.516 1 95 286 PHE A N 1
ATOM 2217 C CA . PHE A 1 286 ? 2.227 -21.828 -24.547 1 95 286 PHE A CA 1
ATOM 2218 C C . PHE A 1 286 ? 2.576 -23.062 -23.734 1 95 286 PHE A C 1
ATOM 2220 O O . PHE A 1 286 ? 3.057 -24.062 -24.281 1 95 286 PHE A O 1
ATOM 2227 N N . ILE A 1 287 ? 2.338 -22.938 -22.406 1 86.12 287 ILE A N 1
ATOM 2228 C CA . ILE A 1 287 ? 2.541 -24.094 -21.516 1 86.12 287 ILE A CA 1
ATOM 2229 C C . ILE A 1 287 ? 1.195 -24.578 -20.984 1 86.12 287 ILE A C 1
ATOM 2231 O O . ILE A 1 287 ? 0.854 -25.75 -21.125 1 86.12 287 ILE A O 1
ATOM 2235 N N . GLU A 1 288 ? 0.523 -23.672 -20.391 1 87.88 288 GLU A N 1
ATOM 2236 C CA . GLU A 1 288 ? -0.782 -23.984 -19.812 1 87.88 288 GLU A CA 1
ATOM 2237 C C . GLU A 1 288 ? -1.56 -22.719 -19.5 1 87.88 288 GLU A C 1
ATOM 2239 O O . GLU A 1 288 ? -1.024 -21.609 -19.609 1 87.88 288 GLU A O 1
ATOM 2244 N N . MET A 1 289 ? -2.82 -22.906 -19.25 1 94.5 289 MET A N 1
ATOM 2245 C CA . MET A 1 289 ? -3.66 -21.828 -18.719 1 94.5 289 MET A CA 1
ATOM 2246 C C . MET A 1 289 ? -4.215 -22.203 -17.359 1 94.5 289 MET A C 1
ATOM 2248 O O . MET A 1 289 ? -4.766 -23.281 -17.172 1 94.5 289 MET A O 1
ATOM 2252 N N . ASN A 1 290 ? -3.965 -21.328 -16.422 1 94.62 290 ASN A N 1
ATOM 2253 C CA . ASN A 1 290 ? -4.621 -21.469 -15.125 1 94.62 290 ASN A CA 1
ATOM 2254 C C . ASN A 1 290 ? -6 -20.828 -15.117 1 94.62 290 ASN A C 1
ATOM 2256 O O . ASN A 1 290 ? -6.121 -19.625 -15.352 1 94.62 290 ASN A O 1
ATOM 2260 N N . THR A 1 291 ? -7 -21.641 -14.875 1 97.75 291 THR A N 1
ATOM 2261 C CA . THR A 1 291 ? -8.383 -21.188 -14.977 1 97.75 291 THR A CA 1
ATOM 2262 C C . THR A 1 291 ? -8.875 -20.641 -13.633 1 97.75 291 THR A C 1
ATOM 2264 O O . THR A 1 291 ? -9.953 -21.016 -13.172 1 97.75 291 THR A O 1
ATOM 2267 N N . ARG A 1 292 ? -8.102 -19.797 -13.039 1 97.31 292 ARG A N 1
ATOM 2268 C CA . ARG A 1 292 ? -8.359 -19.172 -11.742 1 97.31 292 ARG A CA 1
ATOM 2269 C C . ARG A 1 292 ? -7.469 -17.953 -11.531 1 97.31 292 ARG A C 1
ATOM 2271 O O . ARG A 1 292 ? -6.609 -17.656 -12.367 1 97.31 292 ARG A O 1
ATOM 2278 N N . ILE A 1 293 ? -7.754 -17.219 -10.469 1 98.25 293 ILE A N 1
ATOM 2279 C CA . ILE A 1 293 ? -6.82 -16.203 -10.016 1 98.25 293 ILE A CA 1
ATOM 2280 C C . ILE A 1 293 ? -5.555 -16.859 -9.477 1 98.25 293 ILE A C 1
ATOM 2282 O O . ILE A 1 293 ? -5.594 -18 -9 1 98.25 293 ILE A O 1
ATOM 2286 N N . GLN A 1 294 ? -4.441 -16.203 -9.602 1 97.62 294 GLN A N 1
ATOM 2287 C CA . GLN A 1 294 ? -3.182 -16.797 -9.164 1 97.62 294 GLN A CA 1
ATOM 2288 C C . GLN A 1 294 ? -2.613 -16.047 -7.957 1 97.62 294 GLN A C 1
ATOM 2290 O O . GLN A 1 294 ? -3.064 -14.953 -7.629 1 97.62 294 GLN A O 1
ATOM 2295 N N . VAL A 1 295 ? -1.676 -16.75 -7.281 1 98.06 295 VAL A N 1
ATOM 2296 C CA . VAL A 1 295 ? -1.068 -16.281 -6.043 1 98.06 295 VAL A CA 1
ATOM 2297 C C . VAL A 1 295 ? -0.421 -14.914 -6.266 1 98.06 295 VAL A C 1
ATOM 2299 O O . VAL A 1 295 ? -0.486 -14.039 -5.402 1 98.06 295 VAL A O 1
ATOM 2302 N N . GLU A 1 296 ? 0.117 -14.656 -7.508 1 98.12 296 GLU A N 1
ATOM 2303 C CA . GLU A 1 296 ? 0.929 -13.484 -7.797 1 98.12 296 GLU A CA 1
ATOM 2304 C C . GLU A 1 296 ? 0.081 -12.359 -8.383 1 98.12 296 GLU A C 1
ATOM 2306 O O . GLU A 1 296 ? 0.614 -11.352 -8.852 1 98.12 296 GLU A O 1
ATOM 2311 N N . HIS A 1 297 ? -1.277 -12.406 -8.234 1 98.75 297 HIS A N 1
ATOM 2312 C CA . HIS A 1 297 ? -2.146 -11.398 -8.836 1 98.75 297 HIS A CA 1
ATOM 2313 C C . HIS A 1 297 ? -1.914 -10.023 -8.211 1 98.75 297 HIS A C 1
ATOM 2315 O O . HIS A 1 297 ? -2.18 -9 -8.844 1 98.75 297 HIS A O 1
ATOM 2321 N N . PRO A 1 298 ? -1.396 -9.945 -6.969 1 98.81 298 PRO A N 1
ATOM 2322 C CA . PRO A 1 298 ? -1.252 -8.625 -6.352 1 98.81 298 PRO A CA 1
ATOM 2323 C C . PRO A 1 298 ? -0.29 -7.719 -7.117 1 98.81 298 PRO A C 1
ATOM 2325 O O . PRO A 1 298 ? -0.463 -6.496 -7.129 1 98.81 298 PRO A O 1
ATOM 2328 N N . ILE A 1 299 ? 0.748 -8.266 -7.746 1 98.81 299 ILE A N 1
ATOM 2329 C CA . ILE A 1 299 ? 1.681 -7.383 -8.438 1 98.81 299 ILE A CA 1
ATOM 2330 C C . ILE A 1 299 ? 0.992 -6.75 -9.648 1 98.81 299 ILE A C 1
ATOM 2332 O O . ILE A 1 299 ? 1.287 -5.605 -10.008 1 98.81 299 ILE A O 1
ATOM 2336 N N . THR A 1 300 ? 0.07 -7.469 -10.273 1 98.88 300 THR A N 1
ATOM 2337 C CA . THR A 1 300 ? -0.735 -6.879 -11.336 1 98.88 300 THR A CA 1
ATOM 2338 C C . THR A 1 300 ? -1.605 -5.75 -10.797 1 98.88 300 THR A C 1
ATOM 2340 O O . THR A 1 300 ? -1.729 -4.699 -11.43 1 98.88 300 THR A O 1
ATOM 2343 N N . GLU A 1 301 ? -2.172 -5.992 -9.641 1 98.75 301 GLU A N 1
ATOM 2344 C CA . GLU A 1 301 ? -3 -4.961 -9.023 1 98.75 301 GLU A CA 1
ATOM 2345 C C . GLU A 1 301 ? -2.18 -3.715 -8.703 1 98.75 301 GLU A C 1
ATOM 2347 O O . GLU A 1 301 ? -2.662 -2.592 -8.859 1 98.75 301 GLU A O 1
ATOM 2352 N N . MET A 1 302 ? -0.965 -3.893 -8.281 1 98.56 302 MET A N 1
ATOM 2353 C CA . MET A 1 302 ? -0.115 -2.783 -7.859 1 98.56 302 MET A CA 1
ATOM 2354 C C . MET A 1 302 ? 0.228 -1.882 -9.039 1 98.56 302 MET A C 1
ATOM 2356 O O . MET A 1 302 ? 0.354 -0.667 -8.883 1 98.56 302 MET A O 1
ATOM 2360 N N . ILE A 1 303 ? 0.363 -2.426 -10.273 1 98.31 303 ILE A N 1
ATOM 2361 C CA . ILE A 1 303 ? 0.825 -1.601 -11.383 1 98.31 303 ILE A CA 1
ATOM 2362 C C . ILE A 1 303 ? -0.374 -1.076 -12.172 1 98.31 303 ILE A C 1
ATOM 2364 O O . ILE A 1 303 ? -0.248 -0.124 -12.945 1 98.31 303 ILE A O 1
ATOM 2368 N N . THR A 1 304 ? -1.566 -1.716 -11.992 1 98.12 304 THR A N 1
ATOM 2369 C CA . THR A 1 304 ? -2.727 -1.288 -12.766 1 98.12 304 THR A CA 1
ATOM 2370 C C . THR A 1 304 ? -3.668 -0.446 -11.914 1 98.12 304 THR A C 1
ATOM 2372 O O . THR A 1 304 ? -4.48 0.314 -12.445 1 98.12 304 THR A O 1
ATOM 2375 N N . GLY A 1 305 ? -3.637 -0.703 -10.586 1 97 305 GLY A N 1
ATOM 2376 C CA . GLY A 1 305 ? -4.586 -0.066 -9.688 1 97 305 GLY A CA 1
ATOM 2377 C C . GLY A 1 305 ? -5.965 -0.704 -9.727 1 97 305 GLY A C 1
ATOM 2378 O O . GLY A 1 305 ? -6.922 -0.156 -9.18 1 97 305 GLY A O 1
ATOM 2379 N N . ILE A 1 306 ? -6.039 -1.846 -10.352 1 97.94 306 ILE A N 1
ATOM 2380 C CA . ILE A 1 306 ? -7.336 -2.488 -10.531 1 97.94 306 ILE A CA 1
ATOM 2381 C C . ILE A 1 306 ? -7.461 -3.672 -9.578 1 97.94 306 ILE A C 1
ATOM 2383 O O . ILE A 1 306 ? -6.547 -4.492 -9.469 1 97.94 306 ILE A O 1
ATOM 2387 N N . ASP A 1 307 ? -8.555 -3.723 -8.82 1 98.44 307 ASP A N 1
ATOM 2388 C CA . ASP A 1 307 ? -8.867 -4.844 -7.938 1 98.44 307 ASP A CA 1
ATOM 2389 C C . ASP A 1 307 ? -9.367 -6.047 -8.734 1 98.44 307 ASP A C 1
ATOM 2391 O O . ASP A 1 307 ? -10.523 -6.08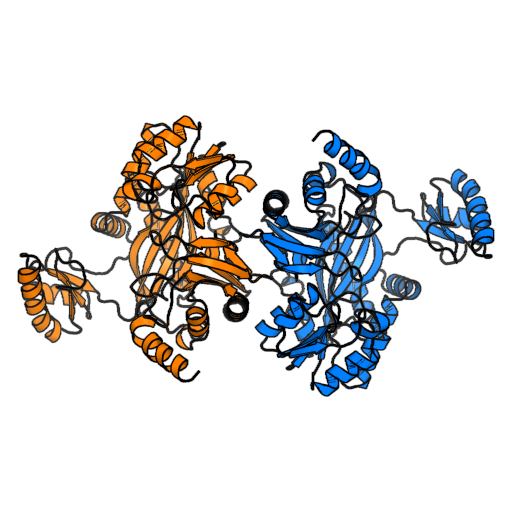2 -9.156 1 98.44 307 ASP A O 1
ATOM 2395 N N . LEU A 1 308 ? -8.555 -7.039 -8.875 1 98.81 308 LEU A N 1
ATOM 2396 C CA . LEU A 1 308 ? -8.867 -8.172 -9.742 1 98.81 308 LEU A CA 1
ATOM 2397 C C . LEU A 1 308 ? -9.938 -9.055 -9.117 1 98.81 308 LEU A C 1
ATOM 2399 O O . LEU A 1 308 ? -10.734 -9.672 -9.836 1 98.81 308 LEU A O 1
ATOM 2403 N N . ILE A 1 309 ? -9.969 -9.133 -7.77 1 98.81 309 ILE A N 1
ATOM 2404 C CA . ILE A 1 309 ? -11.008 -9.914 -7.102 1 98.81 309 ILE A CA 1
ATOM 2405 C C . ILE A 1 309 ? -12.367 -9.242 -7.305 1 98.81 309 ILE A C 1
ATOM 2407 O O . ILE A 1 309 ? -13.367 -9.914 -7.562 1 98.81 309 ILE A O 1
ATOM 2411 N N . LYS A 1 310 ? -12.398 -7.941 -7.176 1 98.62 310 LYS A N 1
ATOM 2412 C CA . LYS A 1 310 ? -13.625 -7.195 -7.449 1 98.62 310 LYS A CA 1
ATOM 2413 C C . LYS A 1 310 ? -14.117 -7.441 -8.875 1 98.62 310 LYS A C 1
ATOM 2415 O O . LYS A 1 310 ? -15.312 -7.641 -9.094 1 98.62 310 LYS A O 1
ATOM 2420 N N . LEU A 1 311 ? -13.211 -7.398 -9.82 1 98.69 311 LEU A N 1
ATOM 2421 C CA . LEU A 1 311 ? -13.562 -7.625 -11.219 1 98.69 311 LEU A CA 1
ATOM 2422 C C . LEU A 1 311 ? -14.141 -9.023 -11.414 1 98.69 311 LEU A C 1
ATOM 2424 O O . LEU A 1 311 ? -15.102 -9.211 -12.164 1 98.69 311 LEU A O 1
ATOM 2428 N N . GLN A 1 312 ? -13.547 -10.031 -10.75 1 98.81 312 GLN A N 1
ATOM 2429 C CA . GLN A 1 312 ? -14.102 -11.383 -10.797 1 98.81 312 GLN A CA 1
ATOM 2430 C C . GLN A 1 312 ? -15.562 -11.391 -10.352 1 98.81 312 GLN A C 1
ATOM 2432 O O . GLN A 1 312 ? -16.406 -12.016 -10.992 1 98.81 312 GLN A O 1
ATOM 2437 N N . ILE A 1 313 ? -15.805 -10.742 -9.242 1 98.81 313 ILE A N 1
ATOM 2438 C CA . ILE A 1 313 ? -17.141 -10.758 -8.641 1 98.81 313 ILE A CA 1
ATOM 2439 C C . ILE A 1 313 ? -18.125 -10.031 -9.547 1 98.81 313 ILE A C 1
ATOM 2441 O O . ILE A 1 313 ? -19.25 -10.477 -9.734 1 98.81 313 ILE A O 1
ATOM 2445 N N . LEU A 1 314 ? -17.703 -8.93 -10.156 1 98.5 314 LEU A N 1
ATOM 2446 C CA . LEU A 1 314 ? -18.562 -8.188 -11.078 1 98.5 314 LEU A CA 1
ATOM 2447 C C . LEU A 1 314 ? -18.938 -9.047 -12.281 1 98.5 314 LEU A C 1
ATOM 2449 O O . LEU A 1 314 ? -20.125 -9.133 -12.641 1 98.5 314 LEU A O 1
ATOM 2453 N N . ILE A 1 315 ? -17.969 -9.641 -12.852 1 98.56 315 ILE A N 1
ATOM 2454 C CA . ILE A 1 315 ? -18.203 -10.477 -14.031 1 98.56 315 ILE A CA 1
ATOM 2455 C C . ILE A 1 315 ? -19.125 -11.641 -13.656 1 98.56 315 ILE A C 1
ATOM 2457 O O . ILE A 1 315 ? -20.062 -11.953 -14.391 1 98.56 315 ILE A O 1
ATOM 2461 N N . ALA A 1 316 ? -18.859 -12.289 -12.508 1 98.5 316 ALA A N 1
ATOM 2462 C CA . ALA A 1 316 ? -19.672 -13.398 -12.039 1 98.5 316 ALA A CA 1
ATOM 2463 C C . ALA A 1 316 ? -21.109 -12.953 -11.789 1 98.5 316 ALA A C 1
ATOM 2465 O O . ALA A 1 316 ? -22.047 -13.758 -11.867 1 98.5 316 ALA A O 1
ATOM 2466 N N . SER A 1 317 ? -21.297 -11.695 -11.5 1 97.94 317 SER A N 1
ATOM 2467 C CA . SER A 1 317 ? -22.609 -11.117 -11.266 1 97.94 317 SER A CA 1
ATOM 2468 C C . SER A 1 317 ? -23.328 -10.805 -12.578 1 97.94 317 SER A C 1
ATOM 2470 O O . SER A 1 317 ? -24.422 -10.242 -12.57 1 97.94 317 SER A O 1
ATOM 2472 N N . GLY A 1 318 ? -22.641 -11.062 -13.641 1 97.06 318 GLY A N 1
ATOM 2473 C CA . GLY A 1 318 ? -23.266 -10.867 -14.945 1 97.06 318 GLY A CA 1
ATOM 2474 C C . GLY A 1 318 ? -22.969 -9.508 -15.547 1 97.06 318 GLY A C 1
ATOM 2475 O O . GLY A 1 318 ? -23.578 -9.109 -16.531 1 97.06 318 GLY A O 1
ATOM 2476 N N . GLU A 1 319 ? -22.016 -8.82 -14.992 1 97.75 319 GLU A N 1
ATOM 2477 C CA . GLU A 1 319 ? -21.656 -7.504 -15.508 1 97.75 319 GLU A CA 1
ATOM 2478 C C . GLU A 1 319 ? -20.578 -7.602 -16.594 1 97.75 319 GLU A C 1
ATOM 2480 O O . GLU A 1 319 ? -19.812 -8.562 -16.625 1 97.75 319 GLU A O 1
ATOM 2485 N N . LYS A 1 320 ? -20.594 -6.621 -17.422 1 97.81 320 LYS A N 1
ATOM 2486 C CA . LYS A 1 320 ? -19.547 -6.5 -18.438 1 97.81 320 LYS A CA 1
ATOM 2487 C C . LYS A 1 320 ? -18.25 -5.965 -17.828 1 97.81 320 LYS A C 1
ATOM 2489 O O . LYS A 1 320 ? -18.281 -5.203 -16.859 1 97.81 320 LYS A O 1
ATOM 2494 N N . ILE A 1 321 ? -17.141 -6.383 -18.406 1 98.31 321 ILE A N 1
ATOM 2495 C CA . ILE A 1 321 ? -15.875 -5.75 -18.031 1 98.31 321 ILE A CA 1
ATOM 2496 C C . ILE A 1 321 ? -15.977 -4.242 -18.25 1 98.31 321 ILE A C 1
ATOM 2498 O O . ILE A 1 321 ? -16.281 -3.789 -19.359 1 98.31 321 ILE A O 1
ATOM 2502 N N . PRO A 1 322 ? -15.734 -3.48 -17.297 1 97.31 322 PRO A N 1
ATOM 2503 C CA . PRO A 1 322 ? -15.945 -2.035 -17.422 1 97.31 322 PRO A CA 1
ATOM 2504 C C . PRO A 1 322 ? -14.766 -1.314 -18.062 1 97.31 322 PRO A C 1
ATOM 2506 O O . PRO A 1 322 ? -14.672 -0.086 -17.984 1 97.31 322 PRO A O 1
ATOM 2509 N N . TYR A 1 323 ? -13.82 -2.021 -18.688 1 97.19 323 TYR A N 1
ATOM 2510 C CA . TYR A 1 323 ? -12.617 -1.467 -19.297 1 97.19 323 TYR A CA 1
ATOM 2511 C C . TYR A 1 323 ? -12.469 -1.956 -20.734 1 97.19 323 TYR A C 1
ATOM 2513 O O . TYR A 1 323 ? -12.805 -3.1 -21.047 1 97.19 323 TYR A O 1
ATOM 2521 N N . SER A 1 324 ? -11.969 -1.064 -21.547 1 97.62 324 SER A N 1
ATOM 2522 C CA . SER A 1 324 ? -11.352 -1.504 -22.797 1 97.62 324 SER A CA 1
ATOM 2523 C C . SER A 1 324 ? -9.867 -1.789 -22.594 1 97.62 324 SER A C 1
ATOM 2525 O O . SER A 1 324 ? -9.297 -1.482 -21.547 1 97.62 324 SER A O 1
ATOM 2527 N N . GLN A 1 325 ? -9.281 -2.449 -23.547 1 98.31 325 GLN A N 1
ATOM 2528 C CA . GLN A 1 325 ? -7.855 -2.742 -23.438 1 98.31 325 GLN A CA 1
ATOM 2529 C C . GLN A 1 325 ? -7.047 -1.462 -23.25 1 98.31 325 GLN A C 1
ATOM 2531 O O . GLN A 1 325 ? -6.074 -1.438 -22.5 1 98.31 325 GLN A O 1
ATOM 2536 N N . GLU A 1 326 ? -7.457 -0.38 -23.906 1 97.31 326 GLU A N 1
ATOM 2537 C CA . GLU A 1 326 ? -6.742 0.894 -23.891 1 97.31 326 GLU A CA 1
ATOM 2538 C C . GLU A 1 326 ? -6.828 1.551 -22.516 1 97.31 326 GLU A C 1
ATOM 2540 O O . GLU A 1 326 ? -6 2.396 -22.172 1 97.31 326 GLU A O 1
ATOM 2545 N N . ASP A 1 327 ? -7.793 1.172 -21.75 1 96.94 327 ASP A N 1
ATOM 2546 C CA . ASP A 1 327 ? -7.988 1.729 -20.406 1 96.94 327 ASP A CA 1
ATOM 2547 C C . ASP A 1 327 ? -6.98 1.149 -19.422 1 96.94 327 ASP A C 1
ATOM 2549 O O . ASP A 1 327 ? -6.801 1.685 -18.328 1 96.94 327 ASP A O 1
ATOM 2553 N N . ILE A 1 328 ? -6.406 0.027 -19.766 1 98.06 328 ILE A N 1
ATOM 2554 C CA . ILE A 1 328 ? -5.461 -0.634 -18.875 1 98.06 328 ILE A CA 1
ATOM 2555 C C . ILE A 1 328 ? -4.086 0.01 -19 1 98.06 328 ILE A C 1
ATOM 2557 O O . ILE A 1 328 ? -3.416 -0.15 -20.031 1 98.06 328 ILE A O 1
ATOM 2561 N N . GLU A 1 329 ? -3.717 0.7 -17.984 1 96.56 329 GLU A N 1
ATOM 2562 C CA . GLU A 1 329 ? -2.41 1.351 -17.953 1 96.56 329 GLU A CA 1
ATOM 2563 C C . GLU A 1 329 ? -1.496 0.693 -16.922 1 96.56 329 GLU A C 1
ATOM 2565 O O . GLU A 1 329 ? -1.959 0.238 -15.875 1 96.56 329 GLU A O 1
ATOM 2570 N N . PHE A 1 330 ? -0.269 0.618 -17.266 1 97.5 330 PHE A N 1
ATOM 2571 C CA . PHE A 1 330 ? 0.726 0.03 -16.375 1 97.5 330 PHE A CA 1
ATOM 2572 C C . PHE A 1 330 ? 1.656 1.101 -15.82 1 97.5 330 PHE A C 1
ATOM 2574 O O . PHE A 1 330 ? 2.35 1.783 -16.578 1 97.5 330 PHE A O 1
ATOM 2581 N N . ASN A 1 331 ? 1.604 1.251 -14.523 1 96.38 331 ASN A N 1
ATOM 2582 C CA . ASN A 1 331 ? 2.428 2.264 -13.875 1 96.38 331 ASN A CA 1
ATOM 2583 C C . ASN A 1 331 ? 3.426 1.635 -12.906 1 96.38 331 ASN A C 1
ATOM 2585 O O . ASN A 1 331 ? 3.035 0.939 -11.969 1 96.38 331 ASN A O 1
ATOM 2589 N N . GLY A 1 332 ? 4.703 1.931 -13.188 1 97.44 332 GLY A N 1
ATOM 2590 C CA . GLY A 1 332 ? 5.734 1.471 -12.273 1 97.44 332 GLY A CA 1
ATOM 2591 C C . GLY A 1 332 ? 6.066 -0.001 -12.43 1 97.44 332 GLY A C 1
ATOM 2592 O O . GLY A 1 332 ? 5.914 -0.561 -13.523 1 97.44 332 GLY A O 1
ATOM 2593 N N . HIS A 1 333 ? 6.715 -0.534 -11.398 1 98.62 333 HIS A N 1
ATOM 2594 C CA . HIS A 1 333 ? 7.164 -1.919 -11.312 1 98.62 333 HIS A CA 1
ATOM 2595 C C . HIS A 1 333 ? 6.789 -2.541 -9.977 1 98.62 333 HIS A C 1
ATOM 2597 O O . HIS A 1 333 ? 6.766 -1.852 -8.953 1 98.62 333 HIS A O 1
ATOM 2603 N N . ALA A 1 334 ? 6.441 -3.777 -10.016 1 98.88 334 ALA A N 1
ATOM 2604 C CA . ALA A 1 334 ? 6.082 -4.457 -8.773 1 98.88 334 ALA A CA 1
ATOM 2605 C C . ALA A 1 334 ? 6.777 -5.809 -8.664 1 98.88 334 ALA A C 1
ATOM 2607 O O . ALA A 1 334 ? 7.016 -6.477 -9.672 1 98.88 334 ALA A O 1
ATOM 2608 N N . ILE A 1 335 ? 7.113 -6.184 -7.457 1 98.94 335 ILE A N 1
ATOM 2609 C CA . ILE A 1 335 ? 7.75 -7.453 -7.121 1 98.94 335 ILE A CA 1
ATOM 2610 C C . ILE A 1 335 ? 7.02 -8.102 -5.945 1 98.94 335 ILE A C 1
ATOM 2612 O O . ILE A 1 335 ? 6.613 -7.414 -5.004 1 98.94 335 ILE A O 1
ATOM 2616 N N . GLU A 1 336 ? 6.828 -9.383 -6.02 1 98.94 336 GLU A N 1
ATOM 2617 C CA . GLU A 1 336 ? 6.23 -10.156 -4.938 1 98.94 336 GLU A CA 1
ATOM 2618 C C . GLU A 1 336 ? 7.172 -11.266 -4.473 1 98.94 336 GLU A C 1
ATOM 2620 O O . GLU A 1 336 ? 7.719 -12.008 -5.293 1 98.94 336 GLU A O 1
ATOM 2625 N N . CYS A 1 337 ? 7.434 -11.344 -3.188 1 98.81 337 CYS A N 1
ATOM 2626 C CA . CYS A 1 337 ? 8.148 -12.445 -2.551 1 98.81 337 CYS A CA 1
ATOM 2627 C C . CYS A 1 337 ? 7.199 -13.312 -1.735 1 98.81 337 CYS A C 1
ATOM 2629 O O . CYS A 1 337 ? 6.473 -12.812 -0.875 1 98.81 337 CYS A O 1
ATOM 2631 N N . ARG A 1 338 ? 7.215 -14.555 -1.999 1 98.31 338 ARG A N 1
ATOM 2632 C CA . ARG A 1 338 ? 6.422 -15.484 -1.207 1 98.31 338 ARG A CA 1
ATOM 2633 C C . ARG A 1 338 ? 7.125 -15.828 0.104 1 98.31 338 ARG A C 1
ATOM 2635 O O . ARG A 1 338 ? 8.219 -16.391 0.101 1 98.31 338 ARG A O 1
ATOM 2642 N N . ILE A 1 339 ? 6.52 -15.516 1.209 1 98.62 339 ILE A N 1
ATOM 2643 C CA . ILE A 1 339 ? 7.082 -15.781 2.529 1 98.62 339 ILE A CA 1
ATOM 2644 C C . ILE A 1 339 ? 6.523 -17.094 3.074 1 98.62 339 ILE A C 1
ATOM 2646 O O . ILE A 1 339 ? 5.316 -17.219 3.301 1 98.62 339 ILE A O 1
ATOM 2650 N N . ASN A 1 340 ? 7.402 -18.016 3.283 1 97.88 340 ASN A N 1
ATOM 2651 C CA . ASN A 1 340 ? 7.02 -19.359 3.727 1 97.88 340 ASN A CA 1
ATOM 2652 C C . ASN A 1 340 ? 7.613 -19.688 5.09 1 97.88 340 ASN A C 1
ATOM 2654 O O . ASN A 1 340 ? 8.727 -19.266 5.406 1 97.88 340 ASN A O 1
ATOM 2658 N N . ALA A 1 341 ? 6.879 -20.453 5.898 1 98.06 341 ALA A N 1
ATOM 2659 C CA . ALA A 1 341 ? 7.391 -21.016 7.145 1 98.06 341 ALA A CA 1
ATOM 2660 C C . ALA A 1 341 ? 8.281 -22.234 6.875 1 98.06 341 ALA A C 1
ATOM 2662 O O . ALA A 1 341 ? 7.879 -23.375 7.117 1 98.06 341 ALA A O 1
ATOM 2663 N N . GLU A 1 342 ? 9.469 -21.938 6.391 1 97.06 342 GLU A N 1
ATOM 2664 C CA . GLU A 1 342 ? 10.469 -22.953 6.07 1 97.06 342 GLU A CA 1
ATOM 2665 C C . GLU A 1 342 ? 11.875 -22.484 6.449 1 97.06 342 GLU A C 1
ATOM 2667 O O . GLU A 1 342 ? 12.133 -21.281 6.523 1 97.06 342 GLU A O 1
ATOM 2672 N N . ASP A 1 343 ? 12.719 -23.484 6.703 1 95.94 343 ASP A N 1
ATOM 2673 C CA . ASP A 1 343 ? 14.102 -23.188 7.055 1 95.94 343 ASP A CA 1
ATOM 2674 C C . ASP A 1 343 ? 15.023 -23.359 5.844 1 95.94 343 ASP A C 1
ATOM 2676 O O . ASP A 1 343 ? 15.398 -24.484 5.496 1 95.94 343 ASP A O 1
ATOM 2680 N N . PRO A 1 344 ? 15.43 -22.266 5.242 1 94.38 344 PRO A N 1
ATOM 2681 C CA . PRO A 1 344 ? 16.266 -22.375 4.043 1 94.38 344 PRO A CA 1
ATOM 2682 C C . PRO A 1 344 ? 17.625 -23 4.324 1 94.38 344 PRO A C 1
ATOM 2684 O O . PRO A 1 344 ? 18.297 -23.484 3.402 1 94.38 344 PRO A O 1
ATOM 2687 N N . PHE A 1 345 ? 18.016 -23.062 5.539 1 91.88 345 PHE A N 1
ATOM 2688 C CA . PHE A 1 345 ? 19.312 -23.594 5.922 1 91.88 345 PHE A CA 1
ATOM 2689 C C . PHE A 1 345 ? 19.219 -25.094 6.215 1 91.88 345 PHE A C 1
ATOM 2691 O O . PHE A 1 345 ? 20.234 -25.75 6.414 1 91.88 345 PHE A O 1
ATOM 2698 N N . GLU A 1 346 ? 18.078 -25.609 6.25 1 92.56 346 GLU A N 1
ATOM 2699 C CA . GLU A 1 346 ? 17.828 -27.047 6.398 1 92.56 346 GLU A CA 1
ATOM 2700 C C . GLU A 1 346 ? 16.969 -27.578 5.266 1 92.56 346 GLU A C 1
ATOM 2702 O O . GLU A 1 346 ? 15.914 -28.172 5.504 1 92.56 346 GLU A O 1
ATOM 2707 N N . ASN A 1 347 ? 17.438 -27.328 4.035 1 90.75 347 ASN A N 1
ATOM 2708 C CA . ASN A 1 347 ? 16.812 -27.797 2.809 1 90.75 347 ASN A CA 1
ATOM 2709 C C . ASN A 1 347 ? 15.336 -27.406 2.748 1 90.75 347 ASN A C 1
ATOM 2711 O O . ASN A 1 347 ? 14.492 -28.219 2.354 1 90.75 347 ASN A O 1
ATOM 2715 N N . PHE A 1 348 ? 15.07 -26.266 3.34 1 93.81 348 PHE A N 1
ATOM 2716 C CA . PHE A 1 348 ? 13.734 -25.672 3.311 1 93.81 348 PHE A CA 1
ATOM 2717 C C . PHE A 1 348 ? 12.727 -26.578 4.016 1 93.81 348 PHE A C 1
ATOM 2719 O O . PHE A 1 348 ? 11.586 -26.719 3.562 1 93.81 348 PHE A O 1
ATOM 2726 N N . ARG A 1 349 ? 13.133 -27.172 5.016 1 95 349 ARG A N 1
ATOM 2727 C CA . ARG A 1 349 ? 12.219 -27.938 5.855 1 95 349 ARG A CA 1
ATOM 2728 C C . ARG A 1 349 ? 11.102 -27.047 6.402 1 95 349 ARG A C 1
ATOM 2730 O O . ARG A 1 349 ? 11.359 -25.953 6.914 1 95 349 ARG A O 1
ATOM 2737 N N . PRO A 1 350 ? 9.836 -27.547 6.27 1 95 350 PRO A N 1
ATOM 2738 C CA . PRO A 1 350 ? 8.734 -26.75 6.82 1 95 350 PRO A CA 1
ATOM 2739 C C . PRO A 1 350 ? 8.891 -26.5 8.32 1 95 350 PRO A C 1
ATOM 2741 O O . PRO A 1 350 ? 9.414 -27.344 9.047 1 95 350 PRO A O 1
ATOM 2744 N N . SER A 1 351 ? 8.406 -25.375 8.75 1 97.12 351 SER A N 1
ATOM 2745 C CA . SER A 1 351 ? 8.484 -24.969 10.156 1 97.12 351 SER A CA 1
ATOM 2746 C C . SER A 1 351 ? 7.113 -24.562 10.688 1 97.12 351 SER A C 1
ATOM 2748 O O . SER A 1 351 ? 6.895 -23.391 11.016 1 97.12 351 SER A O 1
ATOM 2750 N N . PRO A 1 352 ? 6.195 -25.531 10.789 1 96.88 352 PRO A N 1
ATOM 2751 C CA . PRO A 1 352 ? 4.934 -25.203 11.461 1 96.88 352 PRO A CA 1
ATOM 2752 C C . PRO A 1 352 ? 5.117 -24.875 12.938 1 96.88 352 PRO A C 1
ATOM 2754 O O . PRO A 1 352 ? 6.137 -25.234 13.531 1 96.88 352 PRO A O 1
ATOM 2757 N N . GLY A 1 353 ? 4.219 -24.125 13.477 1 97.44 353 GLY A N 1
ATOM 2758 C CA . GLY A 1 353 ? 4.324 -23.781 14.883 1 97.44 353 GLY A CA 1
ATOM 2759 C C . GLY A 1 353 ? 3.682 -22.453 15.219 1 97.44 353 GLY A C 1
ATOM 2760 O O . GLY A 1 353 ? 3.016 -21.844 14.375 1 97.44 353 GLY A O 1
ATOM 2761 N N . ARG A 1 354 ? 3.883 -22.094 16.453 1 97.75 354 ARG A N 1
ATOM 2762 C CA . ARG A 1 354 ? 3.252 -20.875 16.969 1 97.75 354 ARG A CA 1
ATOM 2763 C C . ARG A 1 354 ? 4.094 -19.641 16.641 1 97.75 354 ARG A C 1
ATOM 2765 O O . ARG A 1 354 ? 5.309 -19.641 16.859 1 97.75 354 ARG A O 1
ATOM 2772 N N . ILE A 1 355 ? 3.451 -18.641 16.078 1 97.44 355 ILE A N 1
ATOM 2773 C CA . ILE A 1 355 ? 4.082 -17.344 15.883 1 97.44 355 ILE A CA 1
ATOM 2774 C C . ILE A 1 355 ? 4.008 -16.531 17.172 1 97.44 355 ILE A C 1
ATOM 2776 O O . ILE A 1 355 ? 2.92 -16.219 17.672 1 97.44 355 ILE A O 1
ATOM 2780 N N . ASP A 1 356 ? 5.156 -16.219 17.672 1 96.31 356 ASP A N 1
ATOM 2781 C CA . ASP A 1 356 ? 5.184 -15.43 18.906 1 96.31 356 ASP A CA 1
ATOM 2782 C C . ASP A 1 356 ? 4.867 -13.969 18.641 1 96.31 356 ASP A C 1
ATOM 2784 O O . ASP A 1 356 ? 4.086 -13.352 19.375 1 96.31 356 ASP A O 1
ATOM 2788 N N . SER A 1 357 ? 5.457 -13.453 17.703 1 94.62 357 SER A N 1
ATOM 2789 C CA . SER A 1 357 ? 5.238 -12.062 17.297 1 94.62 357 SER A CA 1
ATOM 2790 C C . SER A 1 357 ? 5.539 -11.867 15.82 1 94.62 357 SER A C 1
ATOM 2792 O O . SER A 1 357 ? 6.32 -12.617 15.234 1 94.62 357 SER A O 1
ATOM 2794 N N . ILE A 1 358 ? 4.883 -10.922 15.266 1 95.88 358 ILE A N 1
ATOM 2795 C CA . ILE A 1 358 ? 5.102 -10.586 13.867 1 95.88 358 ILE A CA 1
ATOM 2796 C C . ILE A 1 358 ? 5.133 -9.07 13.695 1 95.88 358 ILE A C 1
ATOM 2798 O O . ILE A 1 358 ? 4.324 -8.359 14.297 1 95.88 358 ILE A O 1
ATOM 2802 N N . HIS A 1 359 ? 6.141 -8.539 13.016 1 95.56 359 HIS A N 1
ATOM 2803 C CA . HIS A 1 359 ? 6.223 -7.148 12.586 1 95.56 359 HIS A CA 1
ATOM 2804 C C . HIS A 1 359 ? 6.191 -7.031 11.07 1 95.56 359 HIS A C 1
ATOM 2806 O O . HIS A 1 359 ? 7.074 -7.551 10.383 1 95.56 359 HIS A O 1
ATOM 2812 N N . VAL A 1 360 ? 5.223 -6.383 10.602 1 96.75 360 VAL A N 1
ATOM 2813 C CA . VAL A 1 360 ? 5.004 -6.262 9.164 1 96.75 360 VAL A CA 1
ATOM 2814 C C . VAL A 1 360 ? 5.516 -4.906 8.68 1 96.75 360 VAL A C 1
ATOM 2816 O O . VAL A 1 360 ? 5.234 -3.873 9.289 1 96.75 360 VAL A O 1
ATOM 2819 N N . PRO A 1 361 ? 6.293 -4.926 7.57 1 97.12 361 PRO A N 1
ATOM 2820 C CA . PRO A 1 361 ? 6.754 -3.654 7.004 1 97.12 361 PRO A CA 1
ATOM 2821 C C . PRO A 1 361 ? 5.613 -2.811 6.441 1 97.12 361 PRO A C 1
ATOM 2823 O O . PRO A 1 361 ? 4.5 -3.314 6.258 1 97.12 361 PRO A O 1
ATOM 2826 N N . GLY A 1 362 ? 5.871 -1.487 6.281 1 96.44 362 GLY A N 1
ATOM 2827 C CA . GLY A 1 362 ? 4.898 -0.568 5.711 1 96.44 362 GLY A CA 1
ATOM 2828 C C . GLY A 1 362 ? 5.535 0.533 4.883 1 96.44 362 GLY A C 1
ATOM 2829 O O . GLY A 1 362 ? 6.656 0.382 4.395 1 96.44 362 GLY A O 1
ATOM 2830 N N . GLY A 1 363 ? 4.734 1.562 4.641 1 95.94 363 GLY A N 1
ATOM 2831 C CA . GLY A 1 363 ? 5.219 2.689 3.861 1 95.94 363 GLY A CA 1
ATOM 2832 C C . GLY A 1 363 ? 4.711 2.689 2.432 1 95.94 363 GLY A C 1
ATOM 2833 O O . GLY A 1 363 ? 3.918 1.824 2.051 1 95.94 363 GLY A O 1
ATOM 2834 N N . LEU A 1 364 ? 5.184 3.625 1.705 1 97.06 364 LEU A N 1
ATOM 2835 C CA . LEU A 1 364 ? 4.77 3.805 0.318 1 97.06 364 LEU A CA 1
ATOM 2836 C C . LEU A 1 364 ? 5.145 2.588 -0.522 1 97.06 364 LEU A C 1
ATOM 2838 O O . LEU A 1 364 ? 6.297 2.152 -0.513 1 97.06 364 LEU A O 1
ATOM 2842 N N . GLY A 1 365 ? 4.16 2.037 -1.173 1 98.19 365 GLY A N 1
ATOM 2843 C CA . GLY A 1 365 ? 4.41 0.98 -2.139 1 98.19 365 GLY A CA 1
ATOM 2844 C C . GLY A 1 365 ? 4.645 -0.374 -1.495 1 98.19 365 GLY A C 1
ATOM 2845 O O . GLY A 1 365 ? 5.117 -1.305 -2.15 1 98.19 365 GLY A O 1
ATOM 2846 N N . VAL A 1 366 ? 4.402 -0.519 -0.202 1 98.69 366 VAL A N 1
ATOM 2847 C CA . VAL A 1 366 ? 4.625 -1.787 0.483 1 98.69 366 VAL A CA 1
ATOM 2848 C C . VAL A 1 366 ? 3.285 -2.402 0.883 1 98.69 366 VAL A C 1
ATOM 2850 O O . VAL A 1 366 ? 2.432 -1.726 1.461 1 98.69 366 VAL A O 1
ATOM 2853 N N . ARG A 1 367 ? 3.088 -3.629 0.479 1 98.69 367 ARG A N 1
ATOM 2854 C CA . ARG A 1 367 ? 1.883 -4.398 0.767 1 98.69 367 ARG A CA 1
ATOM 2855 C C . ARG A 1 367 ? 2.234 -5.801 1.261 1 98.69 367 ARG A C 1
ATOM 2857 O O . ARG A 1 367 ? 3.168 -6.426 0.755 1 98.69 367 ARG A O 1
ATOM 2864 N N . PHE A 1 368 ? 1.609 -6.215 2.381 1 98.5 368 PHE A N 1
ATOM 2865 C CA . PHE A 1 368 ? 1.771 -7.574 2.883 1 98.5 368 PHE A CA 1
ATOM 2866 C C . PHE A 1 368 ? 0.42 -8.273 3.008 1 98.5 368 PHE A C 1
ATOM 2868 O O . PHE A 1 368 ? -0.414 -7.875 3.826 1 98.5 368 PHE A O 1
ATOM 2875 N N . ASP A 1 369 ? 0.163 -9.219 2.15 1 98.56 369 ASP A N 1
ATOM 2876 C CA . ASP A 1 369 ? -1.036 -10.047 2.227 1 98.56 369 ASP A CA 1
ATOM 2877 C C . ASP A 1 369 ? -0.782 -11.305 3.049 1 98.56 369 ASP A C 1
ATOM 2879 O O . ASP A 1 369 ? 0.057 -12.133 2.684 1 98.56 369 ASP A O 1
ATOM 2883 N N . SER A 1 370 ? -1.479 -11.461 4.121 1 98.06 370 SER A N 1
ATOM 2884 C CA . SER A 1 370 ? -1.249 -12.57 5.039 1 98.06 370 SER A CA 1
ATOM 2885 C C . SER A 1 370 ? -2.527 -12.953 5.777 1 98.06 370 SER A C 1
ATOM 2887 O O . SER A 1 370 ? -3.572 -12.32 5.586 1 98.06 370 SER A O 1
ATOM 2889 N N . PHE A 1 371 ? -2.465 -14.016 6.492 1 97.75 371 PHE A N 1
ATOM 2890 C CA . PHE A 1 371 ? -3.584 -14.469 7.309 1 97.75 371 PHE A CA 1
ATOM 2891 C C . PHE A 1 371 ? -3.121 -14.828 8.711 1 97.75 371 PHE A C 1
ATOM 2893 O O . PHE A 1 371 ? -3.91 -15.32 9.523 1 97.75 371 PHE A O 1
ATOM 2900 N N . VAL A 1 372 ? -1.851 -14.594 8.969 1 96 372 VAL A N 1
ATOM 2901 C CA . VAL A 1 372 ? -1.304 -14.977 10.273 1 96 372 VAL A CA 1
ATOM 2902 C C . VAL A 1 372 ? -1.156 -13.734 11.148 1 96 372 VAL A C 1
ATOM 2904 O O . VAL A 1 372 ? -1.177 -12.609 10.656 1 96 372 VAL A O 1
ATOM 2907 N N . TYR A 1 373 ? -1.089 -13.891 12.398 1 95.5 373 TYR A N 1
ATOM 2908 C CA . TYR A 1 373 ? -0.915 -12.852 13.406 1 95.5 373 TYR A CA 1
ATOM 2909 C C . TYR A 1 373 ? -0.193 -13.391 14.633 1 95.5 373 TYR A C 1
ATOM 2911 O O . TYR A 1 373 ? 0.044 -14.602 14.742 1 95.5 373 TYR A O 1
ATOM 2919 N N . GLY A 1 374 ? 0.292 -12.508 15.461 1 93.94 374 GLY A N 1
ATOM 2920 C CA . GLY A 1 374 ? 0.913 -12.961 16.703 1 93.94 374 GLY A CA 1
ATOM 2921 C C . GLY A 1 374 ? 0.008 -13.852 17.531 1 93.94 374 GLY A C 1
ATOM 2922 O O . GLY A 1 374 ? -1.145 -13.5 17.797 1 93.94 374 GLY A O 1
ATOM 2923 N N . GLY A 1 375 ? 0.529 -14.992 17.938 1 95.06 375 GLY A N 1
ATOM 2924 C CA . GLY A 1 375 ? -0.26 -15.93 18.719 1 95.06 375 GLY A CA 1
ATOM 2925 C C . GLY A 1 375 ? -0.882 -17.031 17.875 1 95.06 375 GLY A C 1
ATOM 2926 O O . GLY A 1 375 ? -1.354 -18.031 18.406 1 95.06 375 GLY A O 1
ATOM 2927 N N . TYR A 1 376 ? -0.837 -16.891 16.562 1 96.56 376 TYR A N 1
ATOM 2928 C CA . TYR A 1 376 ? -1.39 -17.891 15.648 1 96.56 376 TYR A CA 1
ATOM 2929 C C . TYR A 1 376 ? -0.462 -19.094 15.531 1 96.56 376 TYR A C 1
ATOM 2931 O O . TYR A 1 376 ? 0.762 -18.938 15.516 1 96.56 376 TYR A O 1
ATOM 2939 N N . THR A 1 377 ? -1.047 -20.266 15.383 1 97.81 377 THR A N 1
ATOM 2940 C CA . THR A 1 377 ? -0.269 -21.484 15.172 1 97.81 377 THR A CA 1
ATOM 2941 C C . THR A 1 377 ? -0.431 -21.984 13.742 1 97.81 377 THR A C 1
ATOM 2943 O O . THR A 1 377 ? -1.536 -22.344 13.328 1 97.81 377 THR A O 1
ATOM 2946 N N . ILE A 1 378 ? 0.664 -22.031 13.039 1 97.38 378 ILE A N 1
ATOM 2947 C CA . ILE A 1 378 ? 0.679 -22.562 11.68 1 97.38 378 ILE A CA 1
ATOM 2948 C C . ILE A 1 378 ? 0.519 -24.078 11.711 1 97.38 378 ILE A C 1
ATOM 2950 O O . ILE A 1 378 ? 1.366 -24.781 12.266 1 97.38 378 ILE A O 1
ATOM 2954 N N . PRO A 1 379 ? -0.54 -24.562 11.109 1 95.5 379 PRO A N 1
ATOM 2955 C CA . PRO A 1 379 ? -0.712 -26.016 11.086 1 95.5 379 PRO A CA 1
ATOM 2956 C C . PRO A 1 379 ? 0.246 -26.703 10.117 1 95.5 379 PRO A C 1
ATOM 2958 O O . PRO A 1 379 ? 0.625 -26.125 9.094 1 95.5 379 PRO A O 1
ATOM 2961 N N . PRO A 1 380 ? 0.609 -27.938 10.344 1 93.44 380 PRO A N 1
ATOM 2962 C CA . PRO A 1 380 ? 1.564 -28.672 9.5 1 93.44 380 PRO A CA 1
ATOM 2963 C C . PRO A 1 380 ? 0.91 -29.297 8.273 1 93.44 380 PRO A C 1
ATOM 2965 O O . PRO A 1 380 ? 1.602 -29.859 7.418 1 93.44 380 PRO A O 1
ATOM 2968 N N . ILE A 1 381 ? -0.304 -29.156 8.039 1 90.56 381 ILE A N 1
ATOM 2969 C CA . ILE A 1 381 ? -0.993 -29.969 7.051 1 90.56 381 ILE A CA 1
ATOM 2970 C C . ILE A 1 381 ? -1.239 -29.156 5.785 1 90.56 381 ILE A C 1
ATOM 2972 O O . ILE A 1 381 ? -1.672 -29.688 4.766 1 90.56 381 ILE A O 1
ATOM 2976 N N . TYR A 1 382 ? -1.012 -27.922 5.832 1 91.44 382 TYR A N 1
ATOM 2977 C CA . TYR A 1 382 ? -1.246 -27.094 4.656 1 91.44 382 TYR A CA 1
ATOM 2978 C C . TYR A 1 382 ? 0.064 -26.531 4.117 1 91.44 382 TYR A C 1
ATOM 2980 O O . TYR A 1 382 ? 1.138 -26.812 4.652 1 91.44 382 TYR A O 1
ATOM 2988 N N . ASP A 1 383 ? -0.087 -25.734 2.947 1 88.19 383 ASP A N 1
ATOM 2989 C CA . ASP A 1 383 ? 1.066 -25.062 2.369 1 88.19 383 ASP A CA 1
ATOM 2990 C C . ASP A 1 383 ? 1.737 -24.156 3.396 1 88.19 383 ASP A C 1
ATOM 2992 O O . ASP A 1 383 ? 1.063 -23.547 4.234 1 88.19 383 ASP A O 1
ATOM 2996 N N . SER A 1 384 ? 3.018 -23.969 3.285 1 93.31 384 SER A N 1
ATOM 2997 C CA . SER A 1 384 ? 3.811 -23.266 4.285 1 93.31 384 SER A CA 1
ATOM 2998 C C . SER A 1 384 ? 3.791 -21.75 4.039 1 93.31 384 SER A C 1
ATOM 3000 O O . SER A 1 384 ? 4.352 -20.984 4.824 1 93.31 384 SER A O 1
ATOM 3002 N N . MET A 1 385 ? 3.143 -21.281 3.02 1 95.56 385 MET A N 1
ATOM 3003 C CA . MET A 1 385 ? 3.121 -19.844 2.748 1 95.56 385 MET A CA 1
ATOM 3004 C C . MET A 1 385 ? 2.326 -19.094 3.814 1 95.56 385 MET A C 1
ATOM 3006 O O . MET A 1 385 ? 1.157 -19.406 4.051 1 95.56 385 MET A O 1
ATOM 3010 N N . ILE A 1 386 ? 2.982 -18.109 4.402 1 96.12 386 ILE A N 1
ATOM 3011 C CA . ILE A 1 386 ? 2.295 -17.406 5.477 1 96.12 386 ILE A CA 1
ATOM 3012 C C . ILE A 1 386 ? 1.985 -15.977 5.039 1 96.12 386 ILE A C 1
ATOM 3014 O O . ILE A 1 386 ? 1.251 -15.258 5.719 1 96.12 386 ILE A O 1
ATOM 3018 N N . GLY A 1 387 ? 2.537 -15.648 3.898 1 97.81 387 GLY A N 1
ATOM 3019 C CA . GLY A 1 387 ? 2.219 -14.328 3.391 1 97.81 387 GLY A CA 1
ATOM 3020 C C . GLY A 1 387 ? 2.924 -14 2.086 1 97.81 387 GLY A C 1
ATOM 3021 O O . GLY A 1 387 ? 3.785 -14.758 1.635 1 97.81 387 GLY A O 1
ATOM 3022 N N . LYS A 1 388 ? 2.521 -12.953 1.441 1 98.75 388 LYS A N 1
ATOM 3023 C CA . LYS A 1 388 ? 3.113 -12.367 0.242 1 98.75 388 LYS A CA 1
ATOM 3024 C C . LYS A 1 388 ? 3.555 -10.93 0.494 1 98.75 388 LYS A C 1
ATOM 3026 O O . LYS A 1 388 ? 2.736 -10.078 0.846 1 98.75 388 LYS A O 1
ATOM 3031 N N . LEU A 1 389 ? 4.855 -10.734 0.389 1 98.88 389 LEU A N 1
ATOM 3032 C CA . LEU A 1 389 ? 5.355 -9.367 0.472 1 98.88 389 LEU A CA 1
ATOM 3033 C C . LEU A 1 389 ? 5.441 -8.734 -0.913 1 98.88 389 LEU A C 1
ATOM 3035 O O . LEU A 1 389 ? 6.164 -9.227 -1.781 1 98.88 389 LEU A O 1
ATOM 3039 N N . ILE A 1 390 ? 4.648 -7.664 -1.137 1 98.94 390 ILE A N 1
ATOM 3040 C CA . ILE A 1 390 ? 4.543 -7.008 -2.436 1 98.94 390 ILE A CA 1
ATOM 3041 C C . ILE A 1 390 ? 5.066 -5.578 -2.336 1 98.94 390 ILE A C 1
ATOM 3043 O O . ILE A 1 390 ? 4.707 -4.844 -1.413 1 98.94 390 ILE A O 1
ATOM 3047 N N . CYS A 1 391 ? 5.926 -5.203 -3.223 1 98.88 391 CYS A N 1
ATOM 3048 C CA . CYS A 1 391 ? 6.418 -3.832 -3.281 1 98.88 391 CYS A CA 1
ATOM 3049 C C . CYS A 1 391 ? 6.203 -3.234 -4.668 1 98.88 391 CYS A C 1
ATOM 3051 O O . CYS A 1 391 ? 6.23 -3.951 -5.668 1 98.88 391 CYS A O 1
ATOM 3053 N N . TRP A 1 392 ? 5.984 -1.976 -4.715 1 98.81 392 TRP A N 1
ATOM 3054 C CA . TRP A 1 392 ? 5.844 -1.172 -5.926 1 98.81 392 TRP A CA 1
ATOM 3055 C C . TRP A 1 392 ? 6.859 -0.032 -5.941 1 98.81 392 TRP A C 1
ATOM 3057 O O . TRP A 1 392 ? 7.168 0.546 -4.895 1 98.81 392 TRP A O 1
ATOM 3067 N N . GLY A 1 393 ? 7.445 0.27 -7.031 1 98.19 393 GLY A N 1
ATOM 3068 C CA . GLY A 1 393 ? 8.281 1.433 -7.277 1 98.19 393 GLY A CA 1
ATOM 3069 C C . GLY A 1 393 ? 8.047 2.057 -8.641 1 98.19 393 GLY A C 1
ATOM 3070 O O . GLY A 1 393 ? 7.461 1.426 -9.523 1 98.19 393 GLY A O 1
ATOM 3071 N N . LYS A 1 394 ? 8.477 3.27 -8.805 1 96.12 394 LYS A N 1
ATOM 3072 C CA . LYS A 1 394 ? 8.32 3.965 -10.078 1 96.12 394 LYS A CA 1
ATOM 3073 C C . LYS A 1 394 ? 9.086 3.254 -11.188 1 96.12 394 LYS A C 1
ATOM 3075 O O . LYS A 1 394 ? 8.703 3.338 -12.359 1 96.12 394 LYS A O 1
ATOM 3080 N N . ASP A 1 395 ? 10.156 2.613 -10.766 1 96.88 395 ASP A N 1
ATOM 3081 C CA . ASP A 1 395 ? 10.922 1.774 -11.68 1 96.88 395 ASP A CA 1
ATOM 3082 C C . ASP A 1 395 ? 11.445 0.525 -10.977 1 96.88 395 ASP A C 1
ATOM 3084 O O . ASP A 1 395 ? 11.25 0.362 -9.766 1 96.88 395 ASP A O 1
ATOM 3088 N N . ARG A 1 396 ? 12.047 -0.363 -11.727 1 98.19 396 ARG A N 1
ATOM 3089 C CA . ARG A 1 396 ? 12.477 -1.656 -11.211 1 98.19 396 ARG A CA 1
ATOM 3090 C C . ARG A 1 396 ? 13.508 -1.485 -10.102 1 98.19 396 ARG A C 1
ATOM 3092 O O . ARG A 1 396 ? 13.453 -2.18 -9.078 1 98.19 396 ARG A O 1
ATOM 3099 N N . ASN A 1 397 ? 14.438 -0.566 -10.289 1 97.75 397 ASN A N 1
ATOM 3100 C CA . ASN A 1 397 ? 15.477 -0.343 -9.281 1 97.75 397 ASN A CA 1
ATOM 3101 C C . ASN A 1 397 ? 14.883 0.143 -7.965 1 97.75 397 ASN A C 1
ATOM 3103 O O . ASN A 1 397 ? 15.258 -0.341 -6.895 1 97.75 397 ASN A O 1
ATOM 3107 N N . GLU A 1 398 ? 13.992 1.106 -8.039 1 97.75 398 GLU A N 1
ATOM 3108 C CA . GLU A 1 398 ? 13.312 1.585 -6.84 1 97.75 398 GLU A CA 1
ATOM 3109 C C . GLU A 1 398 ? 12.547 0.459 -6.156 1 97.75 398 GLU A C 1
ATOM 3111 O O . GLU A 1 398 ? 12.523 0.373 -4.926 1 97.75 398 GLU A O 1
ATOM 3116 N N . CYS A 1 399 ? 11.945 -0.324 -6.93 1 98.56 399 CYS A N 1
ATOM 3117 C CA . CYS A 1 399 ? 11.172 -1.438 -6.398 1 98.56 399 CYS A CA 1
ATOM 3118 C C . CYS A 1 399 ? 12.07 -2.436 -5.676 1 98.56 399 CYS A C 1
ATOM 3120 O O . CYS A 1 399 ? 11.727 -2.912 -4.594 1 98.56 399 CYS A O 1
ATOM 3122 N N . ILE A 1 400 ? 13.188 -2.752 -6.281 1 98.62 400 ILE A N 1
ATOM 3123 C CA . ILE A 1 400 ? 14.141 -3.682 -5.68 1 98.62 400 ILE A CA 1
ATOM 3124 C C . ILE A 1 400 ? 14.641 -3.125 -4.348 1 98.62 400 ILE A C 1
ATOM 3126 O O . ILE A 1 400 ? 14.672 -3.84 -3.344 1 98.62 400 ILE A O 1
ATOM 3130 N N . ASN A 1 401 ? 14.992 -1.876 -4.301 1 98.38 401 ASN A N 1
ATOM 3131 C CA . ASN A 1 401 ? 15.484 -1.257 -3.076 1 98.38 401 ASN A CA 1
ATOM 3132 C C . ASN A 1 401 ? 14.43 -1.265 -1.978 1 98.38 401 ASN A C 1
ATOM 3134 O O . ASN A 1 401 ? 14.742 -1.506 -0.81 1 98.38 401 ASN A O 1
ATOM 3138 N N . ARG A 1 402 ? 13.25 -0.958 -2.359 1 98.75 402 ARG A N 1
ATOM 3139 C CA . ARG A 1 402 ? 12.148 -0.976 -1.399 1 98.75 402 ARG A CA 1
ATOM 3140 C C . ARG A 1 402 ? 11.898 -2.389 -0.882 1 98.75 402 ARG A C 1
ATOM 3142 O O . ARG A 1 402 ? 11.617 -2.58 0.302 1 98.75 402 ARG A O 1
ATOM 3149 N N . MET A 1 403 ? 11.977 -3.357 -1.764 1 98.81 403 MET A N 1
ATOM 3150 C CA . MET A 1 403 ? 11.789 -4.746 -1.354 1 98.81 403 MET A CA 1
ATOM 3151 C C . MET A 1 403 ? 12.875 -5.176 -0.375 1 98.81 403 MET A C 1
ATOM 3153 O O . MET A 1 403 ? 12.594 -5.844 0.62 1 98.81 403 MET A O 1
ATOM 3157 N N . LYS A 1 404 ? 14.094 -4.793 -0.678 1 98.31 404 LYS A N 1
ATOM 3158 C CA . LYS A 1 404 ? 15.188 -5.09 0.237 1 98.31 404 LYS A CA 1
ATOM 3159 C C . LYS A 1 404 ? 14.914 -4.531 1.63 1 98.31 404 LYS A C 1
ATOM 3161 O O . LYS A 1 404 ? 15.039 -5.246 2.627 1 98.31 404 LYS A O 1
ATOM 3166 N N . ARG A 1 405 ? 14.508 -3.316 1.651 1 98.19 405 ARG A N 1
ATOM 3167 C CA . ARG A 1 405 ? 14.195 -2.658 2.916 1 98.19 405 ARG A CA 1
ATOM 3168 C C . ARG A 1 405 ? 13.023 -3.342 3.615 1 98.19 405 ARG A C 1
ATOM 3170 O O . ARG A 1 405 ? 13.055 -3.557 4.828 1 98.19 405 ARG A O 1
ATOM 3177 N N . ALA A 1 406 ? 12 -3.639 2.887 1 98.69 406 ALA A N 1
ATOM 3178 C CA . ALA A 1 406 ? 10.797 -4.258 3.445 1 98.69 406 ALA A CA 1
ATOM 3179 C C . ALA A 1 406 ? 11.102 -5.641 4.004 1 98.69 406 ALA A C 1
ATOM 3181 O O . ALA A 1 406 ? 10.609 -6.012 5.074 1 98.69 406 ALA A O 1
ATOM 3182 N N . LEU A 1 407 ? 11.906 -6.406 3.291 1 98.62 407 LEU A N 1
ATOM 3183 C CA . LEU A 1 407 ? 12.305 -7.723 3.773 1 98.62 407 LEU A CA 1
ATOM 3184 C C . LEU A 1 407 ? 13.117 -7.609 5.059 1 98.62 407 LEU A C 1
ATOM 3186 O O . LEU A 1 407 ? 12.953 -8.422 5.977 1 98.62 407 LEU A O 1
ATOM 3190 N N . ASP A 1 408 ? 13.922 -6.609 5.137 1 97.19 408 ASP A N 1
ATOM 3191 C CA . ASP A 1 408 ? 14.742 -6.383 6.328 1 97.19 408 ASP A CA 1
ATOM 3192 C C . ASP A 1 408 ? 13.867 -6.031 7.531 1 97.19 408 ASP A C 1
ATOM 3194 O O . ASP A 1 408 ? 14.219 -6.348 8.672 1 97.19 408 ASP A O 1
ATOM 3198 N N . GLU A 1 409 ? 12.805 -5.406 7.254 1 97.38 409 GLU A N 1
ATOM 3199 C CA . GLU A 1 409 ? 11.914 -4.934 8.312 1 97.38 409 GLU A CA 1
ATOM 3200 C C . GLU A 1 409 ? 10.969 -6.039 8.766 1 97.38 409 GLU A C 1
ATOM 3202 O O . GLU A 1 409 ? 10.477 -6.016 9.898 1 97.38 409 GLU A O 1
ATOM 3207 N N . LEU A 1 410 ? 10.672 -7.008 7.926 1 97.94 410 LEU A N 1
ATOM 3208 C CA . LEU A 1 410 ? 9.727 -8.078 8.234 1 97.94 410 LEU A CA 1
ATOM 3209 C C . LEU A 1 410 ? 10.32 -9.047 9.25 1 97.94 410 LEU A C 1
ATOM 3211 O O . LEU A 1 410 ? 11.367 -9.648 9 1 97.94 410 LEU A O 1
ATOM 3215 N N . ILE A 1 411 ? 9.609 -9.195 10.406 1 96.44 411 ILE A N 1
ATOM 3216 C CA . ILE A 1 411 ? 10.07 -10.086 11.461 1 96.44 411 ILE A CA 1
ATOM 3217 C C . ILE A 1 411 ? 8.961 -11.055 11.844 1 96.44 411 ILE A C 1
ATOM 3219 O O . ILE A 1 411 ? 7.824 -10.641 12.094 1 96.44 411 ILE A O 1
ATOM 3223 N N . VAL A 1 412 ? 9.242 -12.266 11.812 1 97.19 412 VAL A N 1
ATOM 3224 C CA . VAL A 1 412 ? 8.359 -13.32 12.305 1 97.19 412 VAL A CA 1
ATOM 3225 C C . VAL A 1 412 ? 9.094 -14.164 13.344 1 97.19 412 VAL A C 1
ATOM 3227 O O . VAL A 1 412 ? 10.062 -14.852 13.023 1 97.19 412 VAL A O 1
ATOM 3230 N N . GLU A 1 413 ? 8.633 -14.117 14.539 1 96.62 413 GLU A N 1
ATOM 3231 C CA . GLU A 1 413 ? 9.281 -14.859 15.625 1 96.62 413 GLU A CA 1
ATOM 3232 C C . GLU A 1 413 ? 8.484 -16.109 15.984 1 96.62 413 GLU A C 1
ATOM 3234 O O . GLU A 1 413 ? 7.254 -16.125 15.875 1 96.62 413 GLU A O 1
ATOM 3239 N N . GLY A 1 414 ? 9.148 -17.094 16.406 1 97.81 414 GLY A N 1
ATOM 3240 C CA . GLY A 1 414 ? 8.508 -18.312 16.844 1 97.81 414 GLY A CA 1
ATOM 3241 C C . GLY A 1 414 ? 8.633 -19.438 15.836 1 97.81 414 GLY A C 1
ATOM 3242 O O . GLY A 1 414 ? 8.594 -20.625 16.203 1 97.81 414 GLY A O 1
ATOM 3243 N N . VAL A 1 415 ? 8.82 -19.125 14.578 1 98.06 415 VAL A N 1
ATOM 3244 C CA . VAL A 1 415 ? 9.008 -20.109 13.516 1 98.06 415 VAL A CA 1
ATOM 3245 C C . VAL A 1 415 ? 10.133 -19.656 12.586 1 98.06 415 VAL A C 1
ATOM 3247 O O . VAL A 1 415 ? 10.516 -18.484 12.586 1 98.06 415 VAL A O 1
ATOM 3250 N N . LYS A 1 416 ? 10.664 -20.609 11.844 1 97.94 416 LYS A N 1
ATOM 3251 C CA . LYS A 1 416 ? 11.633 -20.281 10.797 1 97.94 416 LYS A CA 1
ATOM 3252 C C . LYS A 1 416 ? 10.922 -19.859 9.508 1 97.94 416 LYS A C 1
ATOM 3254 O O . LYS A 1 416 ? 9.859 -20.406 9.18 1 97.94 416 LYS A O 1
ATOM 3259 N N . THR A 1 417 ? 11.492 -18.875 8.883 1 98.38 417 THR A N 1
ATOM 3260 C CA . THR A 1 417 ? 10.938 -18.438 7.609 1 98.38 417 THR A CA 1
ATOM 3261 C C . THR A 1 417 ? 12.023 -18.344 6.543 1 98.38 417 THR A C 1
ATOM 3263 O O . THR A 1 417 ? 13.219 -18.453 6.852 1 98.38 417 THR A O 1
ATOM 3266 N N . ASN A 1 418 ? 11.625 -18.141 5.297 1 97.75 418 ASN A N 1
ATOM 3267 C CA . ASN A 1 418 ? 12.57 -18.016 4.195 1 97.75 418 ASN A CA 1
ATOM 3268 C C . ASN A 1 418 ? 12.922 -16.562 3.912 1 97.75 418 ASN A C 1
ATOM 3270 O O . ASN A 1 418 ? 13.367 -16.219 2.812 1 97.75 418 ASN A O 1
ATOM 3274 N N . ILE A 1 419 ? 12.711 -15.672 4.875 1 98.31 419 ILE A N 1
ATOM 3275 C CA . ILE A 1 419 ? 12.914 -14.242 4.691 1 98.31 419 ILE A CA 1
ATOM 3276 C C . ILE A 1 419 ? 14.375 -13.969 4.324 1 98.31 419 ILE A C 1
ATOM 3278 O O . ILE A 1 419 ? 14.656 -13.227 3.383 1 98.31 419 ILE A O 1
ATOM 3282 N N . GLU A 1 420 ? 15.32 -14.578 5.047 1 96.38 420 GLU A N 1
ATOM 3283 C CA . GLU A 1 420 ? 16.734 -14.367 4.766 1 96.38 420 GLU A CA 1
ATOM 3284 C C . GLU A 1 420 ? 17.094 -14.859 3.365 1 96.38 420 GLU A C 1
ATOM 3286 O O . GLU A 1 420 ? 17.906 -14.234 2.672 1 96.38 420 GLU A O 1
ATOM 3291 N N . PHE A 1 421 ? 16.578 -16.031 2.986 1 96.75 421 PHE A N 1
ATOM 3292 C CA . PHE A 1 421 ? 16.766 -16.562 1.641 1 96.75 421 PHE A CA 1
ATOM 3293 C C . PHE A 1 421 ? 16.297 -15.555 0.596 1 96.75 421 PHE A C 1
ATOM 3295 O O . PHE A 1 421 ? 17 -15.289 -0.383 1 96.75 421 PHE A O 1
ATOM 3302 N N . GLN A 1 422 ? 15.086 -14.945 0.768 1 98.12 422 GLN A N 1
ATOM 3303 C CA . GLN A 1 422 ? 14.516 -13.953 -0.136 1 98.12 422 GLN A CA 1
ATOM 3304 C C . GLN A 1 422 ? 15.414 -12.727 -0.248 1 98.12 422 GLN A C 1
ATOM 3306 O O . GLN A 1 422 ? 15.602 -12.188 -1.34 1 98.12 422 GLN A O 1
ATOM 3311 N N . LYS A 1 423 ? 15.953 -12.266 0.901 1 96.94 423 LYS A N 1
ATOM 3312 C CA . LYS A 1 423 ? 16.828 -11.102 0.918 1 96.94 423 LYS A CA 1
ATOM 3313 C C . LYS A 1 423 ? 18.047 -11.312 0.023 1 96.94 423 LYS A C 1
ATOM 3315 O O . LYS A 1 423 ? 18.375 -10.461 -0.805 1 96.94 423 LYS A O 1
ATOM 3320 N N . VAL A 1 424 ? 18.656 -12.469 0.179 1 96.06 424 VAL A N 1
ATOM 3321 C CA . VAL A 1 424 ? 19.859 -12.766 -0.587 1 96.06 424 VAL A CA 1
ATOM 3322 C C . VAL A 1 424 ? 19.5 -12.938 -2.062 1 96.06 424 VAL A C 1
ATOM 3324 O O . VAL A 1 424 ? 20.266 -12.531 -2.943 1 96.06 424 VAL A O 1
ATOM 3327 N N . LEU A 1 425 ? 18.406 -13.516 -2.297 1 96.75 425 LEU A N 1
ATOM 3328 C CA . LEU A 1 425 ? 17.969 -13.781 -3.664 1 96.75 425 LEU A CA 1
ATOM 3329 C C . LEU A 1 425 ? 17.75 -12.484 -4.426 1 96.75 425 LEU A C 1
ATOM 3331 O O . LEU A 1 425 ? 18.219 -12.328 -5.551 1 96.75 425 LEU A O 1
ATOM 3335 N N . ILE A 1 426 ? 17.047 -11.5 -3.867 1 96.88 426 ILE A N 1
ATOM 3336 C CA . ILE A 1 426 ? 16.688 -10.25 -4.531 1 96.88 426 ILE A CA 1
ATOM 3337 C C . ILE A 1 426 ? 17.922 -9.383 -4.723 1 96.88 426 ILE A C 1
ATOM 3339 O O . ILE A 1 426 ? 17.953 -8.5 -5.582 1 96.88 426 ILE A O 1
ATOM 3343 N N . GLU A 1 427 ? 18.922 -9.664 -3.914 1 94.88 427 GLU A N 1
ATOM 3344 C CA . GLU A 1 427 ? 20.156 -8.891 -3.992 1 94.88 427 GLU A CA 1
ATOM 3345 C C . GLU A 1 427 ? 21.172 -9.57 -4.918 1 94.88 427 GLU A C 1
ATOM 3347 O O . GLU A 1 427 ? 22.25 -9.031 -5.164 1 94.88 427 GLU A O 1
ATOM 3352 N N . SER A 1 428 ? 20.844 -10.711 -5.406 1 95.88 428 SER A N 1
ATOM 3353 C CA . SER A 1 428 ? 21.781 -11.43 -6.281 1 95.88 428 SER A CA 1
ATOM 3354 C C . SER A 1 428 ? 21.984 -10.68 -7.594 1 95.88 428 SER A C 1
ATOM 3356 O O . SER A 1 428 ? 21.062 -10.047 -8.109 1 95.88 428 SER A O 1
ATOM 3358 N N . ASP A 1 429 ? 23.156 -10.812 -8.156 1 96 429 ASP A N 1
ATOM 3359 C CA . ASP A 1 429 ? 23.469 -10.18 -9.438 1 96 429 ASP A CA 1
ATOM 3360 C C . ASP A 1 429 ? 22.562 -10.695 -10.547 1 96 429 ASP A C 1
ATOM 3362 O O . ASP A 1 429 ? 22.141 -9.922 -11.414 1 96 429 ASP A O 1
ATOM 3366 N N . ALA A 1 430 ? 22.312 -11.977 -10.484 1 95.75 430 ALA A N 1
ATOM 3367 C CA . ALA A 1 430 ? 21.469 -12.578 -11.516 1 95.75 430 ALA A CA 1
ATOM 3368 C C . ALA A 1 430 ? 20.094 -11.922 -11.547 1 95.75 430 ALA A C 1
ATOM 3370 O O . ALA A 1 430 ? 19.516 -11.719 -12.617 1 95.75 430 ALA A O 1
ATOM 3371 N N . PHE A 1 431 ? 19.531 -11.609 -10.422 1 97.25 431 PHE A N 1
ATOM 3372 C CA . PHE A 1 431 ? 18.219 -10.961 -10.367 1 97.25 431 PHE A CA 1
ATOM 3373 C C . PHE A 1 431 ? 18.328 -9.492 -10.781 1 97.25 431 PHE A C 1
ATOM 3375 O O . PHE A 1 431 ? 17.562 -9.016 -11.609 1 97.25 431 PHE A O 1
ATOM 3382 N N . ILE A 1 432 ? 19.266 -8.781 -10.188 1 97.5 432 ILE A N 1
ATOM 3383 C CA . ILE A 1 432 ? 19.438 -7.352 -10.414 1 97.5 432 ILE A CA 1
ATOM 3384 C C . ILE A 1 432 ? 19.703 -7.09 -11.891 1 97.5 432 ILE A C 1
ATOM 3386 O O . ILE A 1 432 ? 19.156 -6.156 -12.477 1 97.5 432 ILE A O 1
ATOM 3390 N N . GLU A 1 433 ? 20.484 -7.969 -12.539 1 97.12 433 GLU A N 1
ATOM 3391 C CA . GLU A 1 433 ? 20.875 -7.785 -13.938 1 97.12 433 GLU A CA 1
ATOM 3392 C C . GLU A 1 433 ? 19.906 -8.508 -14.875 1 97.12 433 GLU A C 1
ATOM 3394 O O . GLU A 1 433 ? 20.109 -8.508 -16.094 1 97.12 433 GLU A O 1
ATOM 3399 N N . ASP A 1 434 ? 18.906 -9.133 -14.352 1 96.44 434 ASP A N 1
ATOM 3400 C CA . ASP A 1 434 ? 17.891 -9.828 -15.125 1 96.44 434 ASP A CA 1
ATOM 3401 C C . ASP A 1 434 ? 18.516 -10.922 -15.992 1 96.44 434 ASP A C 1
ATOM 3403 O O . ASP A 1 434 ? 18.281 -10.969 -17.203 1 96.44 434 ASP A O 1
ATOM 3407 N N . LYS A 1 435 ? 19.312 -11.789 -15.328 1 95.19 435 LYS A N 1
ATOM 3408 C CA . LYS A 1 435 ? 20.016 -12.852 -16.047 1 95.19 435 LYS A CA 1
ATOM 3409 C C . LYS A 1 435 ? 19.578 -14.227 -15.539 1 95.19 435 LYS A C 1
ATOM 3411 O O . LYS A 1 435 ? 20.125 -15.25 -15.961 1 95.19 435 LYS A O 1
ATOM 3416 N N . HIS A 1 436 ? 18.594 -14.25 -14.742 1 94.75 436 HIS A N 1
ATOM 3417 C CA . HIS A 1 436 ? 18.172 -15.508 -14.148 1 94.75 436 HIS A CA 1
ATOM 3418 C C . HIS A 1 436 ? 17.266 -16.281 -15.102 1 94.75 436 HIS A C 1
ATOM 3420 O O . HIS A 1 436 ? 16.891 -15.781 -16.156 1 94.75 436 HIS A O 1
ATOM 3426 N N . HIS A 1 437 ? 17.031 -17.562 -14.766 1 94.81 437 HIS A N 1
ATOM 3427 C CA . HIS A 1 437 ? 16.141 -18.469 -15.469 1 94.81 437 HIS A CA 1
ATOM 3428 C C . HIS A 1 437 ? 15.453 -19.422 -14.492 1 94.81 437 HIS A C 1
ATOM 3430 O O . HIS A 1 437 ? 15.711 -19.375 -13.281 1 94.81 437 HIS A O 1
ATOM 3436 N N . THR A 1 438 ? 14.633 -20.312 -14.945 1 92.88 438 THR A N 1
ATOM 3437 C CA . THR A 1 438 ? 13.75 -21.094 -14.094 1 92.88 438 THR A CA 1
ATOM 3438 C C . THR A 1 438 ? 14.555 -22.062 -13.227 1 92.88 438 THR A C 1
ATOM 3440 O O . THR A 1 438 ? 14.078 -22.516 -12.18 1 92.88 438 THR A O 1
ATOM 3443 N N . LYS A 1 439 ? 15.789 -22.406 -13.617 1 90.5 439 LYS A N 1
ATOM 3444 C CA . LYS A 1 439 ? 16.578 -23.359 -12.852 1 90.5 439 LYS A CA 1
ATOM 3445 C C . LYS A 1 439 ? 17.734 -22.672 -12.125 1 90.5 439 LYS A C 1
ATOM 3447 O O . LYS A 1 439 ? 18.625 -23.328 -11.602 1 90.5 439 LYS A O 1
ATOM 3452 N N . PHE A 1 440 ? 17.734 -21.328 -12.109 1 94.31 440 PHE A N 1
ATOM 3453 C CA . PHE A 1 440 ? 18.812 -20.547 -11.531 1 94.31 440 PHE A CA 1
ATOM 3454 C C . PHE A 1 440 ? 19 -20.906 -10.055 1 94.31 440 PHE A C 1
ATOM 3456 O O . PHE A 1 440 ? 20.125 -21.125 -9.609 1 94.31 440 PHE A O 1
ATOM 3463 N N . ILE A 1 441 ? 17.922 -20.969 -9.281 1 93.31 441 ILE A N 1
ATOM 3464 C CA . ILE A 1 441 ? 18.016 -21.188 -7.844 1 93.31 441 ILE A CA 1
ATOM 3465 C C . ILE A 1 441 ? 18.656 -22.547 -7.57 1 93.31 441 ILE A C 1
ATOM 3467 O O . ILE A 1 441 ? 19.609 -22.641 -6.793 1 93.31 441 ILE A O 1
ATOM 3471 N N . GLU A 1 442 ? 18.25 -23.547 -8.258 1 88.12 442 GLU A N 1
ATOM 3472 C CA . GLU A 1 442 ? 18.703 -24.922 -8.016 1 88.12 442 GLU A CA 1
ATOM 3473 C C . GLU A 1 442 ? 20.125 -25.125 -8.547 1 88.12 442 GLU A C 1
ATOM 3475 O O . GLU A 1 442 ? 20.938 -25.797 -7.906 1 88.12 442 GLU A O 1
ATOM 3480 N N . LYS A 1 443 ? 20.391 -24.516 -9.641 1 87.5 443 LYS A N 1
ATOM 3481 C CA . LYS A 1 443 ? 21.625 -24.828 -10.328 1 87.5 443 LYS A CA 1
ATOM 3482 C C . LYS A 1 443 ? 22.75 -23.891 -9.906 1 87.5 443 LYS A C 1
ATOM 3484 O O . LYS A 1 443 ? 23.922 -24.266 -9.922 1 87.5 443 LYS A O 1
ATOM 3489 N N . GLU A 1 444 ? 22.406 -22.703 -9.5 1 89.12 444 GLU A N 1
ATOM 3490 C CA . GLU A 1 444 ? 23.453 -21.703 -9.336 1 89.12 444 GLU A CA 1
ATOM 3491 C C . GLU A 1 444 ? 23.391 -21.062 -7.949 1 89.12 444 GLU A C 1
ATOM 3493 O O . GLU A 1 444 ? 24.422 -20.891 -7.289 1 89.12 444 GLU A O 1
ATOM 3498 N N . PHE A 1 445 ? 22.328 -20.781 -7.469 1 90.88 445 PHE A N 1
ATOM 3499 C CA . PHE A 1 445 ? 22.156 -19.906 -6.312 1 90.88 445 PHE A CA 1
ATOM 3500 C C . PHE A 1 445 ? 22.375 -20.672 -5.016 1 90.88 445 PHE A C 1
ATOM 3502 O O . PHE A 1 445 ? 23.094 -20.219 -4.129 1 90.88 445 PHE A O 1
ATOM 3509 N N . LEU A 1 446 ? 21.734 -21.844 -4.891 1 88.38 446 LEU A N 1
ATOM 3510 C CA . LEU A 1 446 ? 21.766 -22.594 -3.637 1 88.38 446 LEU A CA 1
ATOM 3511 C C . LEU A 1 446 ? 23.172 -23.078 -3.318 1 88.38 446 LEU A C 1
ATOM 3513 O O . LEU A 1 446 ? 23.531 -23.234 -2.148 1 88.38 446 LEU A O 1
ATOM 3517 N N . GLN A 1 447 ? 23.938 -23.312 -4.348 1 81.62 447 GLN A N 1
ATOM 3518 C CA . GLN A 1 447 ? 25.312 -23.719 -4.137 1 81.62 447 GLN A CA 1
ATOM 3519 C C . GLN A 1 447 ? 26.094 -22.672 -3.35 1 81.62 447 GLN A C 1
ATOM 3521 O O . GLN A 1 447 ? 26.906 -23 -2.488 1 81.62 447 GLN A O 1
ATOM 3526 N N . ASN A 1 448 ? 25.75 -21.438 -3.537 1 79.12 448 ASN A N 1
ATOM 3527 C CA . ASN A 1 448 ? 26.469 -20.328 -2.898 1 79.12 448 ASN A CA 1
ATOM 3528 C C . ASN A 1 448 ? 25.766 -19.875 -1.627 1 79.12 448 ASN A C 1
ATOM 3530 O O . ASN A 1 448 ? 26.359 -19.188 -0.793 1 79.12 448 ASN A O 1
ATOM 3534 N N . PHE A 1 449 ? 24.547 -20.109 -1.498 1 81.38 449 PHE A N 1
ATOM 3535 C CA . PHE A 1 449 ? 23.75 -19.688 -0.358 1 81.38 449 PHE A CA 1
ATOM 3536 C C . PHE A 1 449 ? 24.172 -20.422 0.908 1 81.38 449 PHE A C 1
ATOM 3538 O O . PHE A 1 449 ? 24.297 -19.812 1.975 1 81.38 449 PHE A O 1
ATOM 3545 N N . ASN A 1 450 ? 24.391 -21.656 0.868 1 67.81 450 ASN A N 1
ATOM 3546 C CA . ASN A 1 450 ? 24.766 -22.5 2.002 1 67.81 450 ASN A CA 1
ATOM 3547 C C . ASN A 1 450 ? 26.156 -22.172 2.516 1 67.81 450 ASN A C 1
ATOM 3549 O O . ASN A 1 450 ? 26.453 -22.344 3.701 1 67.81 450 ASN A O 1
ATOM 3553 N N . VAL A 1 451 ? 26.953 -21.594 1.652 1 53.47 451 VAL A N 1
ATOM 3554 C CA . VAL A 1 451 ? 28.312 -21.25 2.061 1 53.47 451 VAL A CA 1
ATOM 3555 C C . VAL A 1 451 ? 28.297 -19.969 2.904 1 53.47 451 VAL A C 1
ATOM 3557 O O . VAL A 1 451 ? 29.078 -19.828 3.84 1 53.47 451 VAL A O 1
ATOM 3560 N N . LYS A 1 452 ? 27.484 -19.016 2.691 1 53.88 452 LYS A N 1
ATOM 3561 C CA . LYS A 1 452 ? 27.438 -17.75 3.412 1 53.88 452 LYS A CA 1
ATOM 3562 C C . LYS A 1 452 ? 27 -17.953 4.859 1 53.88 452 LYS A C 1
ATOM 3564 O O . LYS A 1 452 ? 27.281 -17.125 5.723 1 53.88 452 LYS A O 1
ATOM 3569 N N . GLN A 1 453 ? 26.234 -18.875 5.285 1 55.56 453 GLN A N 1
ATOM 3570 C CA . GLN A 1 453 ? 25.875 -19.172 6.668 1 55.56 453 GLN A CA 1
ATOM 3571 C C . GLN A 1 453 ? 27.109 -19.547 7.484 1 55.56 453 GLN A C 1
ATOM 3573 O O . GLN A 1 453 ? 27.203 -19.219 8.672 1 55.56 453 GLN A O 1
ATOM 3578 N N . ASN A 1 454 ? 27.938 -20.312 6.879 1 45.78 454 ASN A N 1
ATOM 3579 C CA . ASN A 1 454 ? 29.094 -20.75 7.633 1 45.78 454 ASN A CA 1
ATOM 3580 C C . ASN A 1 454 ? 30.016 -19.594 7.992 1 45.78 454 ASN A C 1
ATOM 3582 O O . ASN A 1 454 ? 30.875 -19.719 8.867 1 45.78 454 ASN A O 1
ATOM 3586 N N . ASN A 1 455 ? 29.922 -18.641 7.359 1 35.94 455 ASN A N 1
ATOM 3587 C CA . ASN A 1 455 ? 30.797 -17.516 7.707 1 35.94 455 ASN A CA 1
ATOM 3588 C C . ASN A 1 455 ? 30.094 -16.516 8.609 1 35.94 455 ASN A C 1
ATOM 3590 O O . ASN A 1 455 ? 30.625 -15.438 8.883 1 35.94 455 ASN A O 1
ATOM 3594 N N . ILE A 1 456 ? 29.016 -16.781 8.789 1 35.03 456 ILE A N 1
ATOM 3595 C CA . ILE A 1 456 ? 28.406 -15.953 9.812 1 35.03 456 ILE A CA 1
ATOM 3596 C C . ILE A 1 456 ? 28.375 -16.719 11.141 1 35.03 456 ILE A C 1
ATOM 3598 O O . ILE A 1 456 ? 27.891 -17.859 11.195 1 35.03 456 ILE A O 1
ATOM 3602 N N . MET B 1 1 ? 26.391 14.203 -2.047 1 87.56 1 MET B N 1
ATOM 3603 C CA . MET B 1 1 ? 25.266 13.32 -1.729 1 87.56 1 MET B CA 1
ATOM 3604 C C . MET B 1 1 ? 25.312 12.875 -0.271 1 87.56 1 MET B C 1
ATOM 3606 O O . MET B 1 1 ? 26.391 12.547 0.247 1 87.56 1 MET B O 1
ATOM 3610 N N . ILE B 1 2 ? 24.266 13.07 0.418 1 97.69 2 ILE B N 1
ATOM 3611 C CA . ILE B 1 2 ? 24.156 12.727 1.831 1 97.69 2 ILE B CA 1
ATOM 3612 C C . ILE B 1 2 ? 24.422 11.234 2.02 1 97.69 2 ILE B C 1
ATOM 3614 O O . ILE B 1 2 ? 23.875 10.398 1.307 1 97.69 2 ILE B O 1
ATOM 3618 N N . LYS B 1 3 ? 25.297 10.93 2.854 1 98.31 3 LYS B N 1
ATOM 3619 C CA . LYS B 1 3 ? 25.672 9.539 3.096 1 98.31 3 LYS B CA 1
ATOM 3620 C C . LYS B 1 3 ? 25.172 9.07 4.461 1 98.31 3 LYS B C 1
ATOM 3622 O O . LYS B 1 3 ? 24.938 7.879 4.668 1 98.31 3 LYS B O 1
ATOM 3627 N N . LYS B 1 4 ? 25.203 9.93 5.387 1 98.62 4 LYS B N 1
ATOM 3628 C CA . LYS B 1 4 ? 24.75 9.648 6.746 1 98.62 4 LYS B CA 1
ATOM 3629 C C . LYS B 1 4 ? 23.875 10.773 7.27 1 98.62 4 LYS B C 1
ATOM 3631 O O . LYS B 1 4 ? 24.234 11.953 7.184 1 98.62 4 LYS B O 1
ATOM 3636 N N . LEU B 1 5 ? 22.641 10.414 7.812 1 98.94 5 LEU B N 1
ATOM 3637 C CA . LEU B 1 5 ? 21.609 11.383 8.141 1 98.94 5 LEU B CA 1
ATOM 3638 C C . LEU B 1 5 ? 21.078 11.148 9.555 1 98.94 5 LEU B C 1
ATOM 3640 O O . LEU B 1 5 ? 20.781 10.016 9.93 1 98.94 5 LEU B O 1
ATOM 3644 N N . LEU B 1 6 ? 21.062 12.227 10.391 1 98.94 6 LEU B N 1
ATOM 3645 C CA . LEU B 1 6 ? 20.422 12.172 11.703 1 98.94 6 LEU B CA 1
ATOM 3646 C C . LEU B 1 6 ? 18.953 12.57 11.609 1 98.94 6 LEU B C 1
ATOM 3648 O O . LEU B 1 6 ? 18.625 13.602 11.023 1 98.94 6 LEU B O 1
ATOM 3652 N N . VAL B 1 7 ? 18.109 11.742 12.117 1 98.88 7 VAL B N 1
ATOM 3653 C CA . VAL B 1 7 ? 16.688 12.055 12.203 1 98.88 7 VAL B CA 1
ATOM 3654 C C . VAL B 1 7 ? 16.391 12.75 13.523 1 98.88 7 VAL B C 1
ATOM 3656 O O . VAL B 1 7 ? 16.344 12.102 14.578 1 98.88 7 VAL B O 1
ATOM 3659 N N . ALA B 1 8 ? 16.109 14.031 13.445 1 98.69 8 ALA B N 1
ATOM 3660 C CA . ALA B 1 8 ? 15.867 14.828 14.641 1 98.69 8 ALA B CA 1
ATOM 3661 C C . ALA B 1 8 ? 14.391 14.844 15.008 1 98.69 8 ALA B C 1
ATOM 3663 O O . ALA B 1 8 ? 13.789 15.914 15.148 1 98.69 8 ALA B O 1
ATOM 3664 N N . ASN B 1 9 ? 13.844 13.695 15.164 1 98.25 9 ASN B N 1
ATOM 3665 C CA . ASN B 1 9 ? 12.43 13.523 15.477 1 98.25 9 ASN B CA 1
ATOM 3666 C C . ASN B 1 9 ? 12.148 12.148 16.078 1 98.25 9 ASN B C 1
ATOM 3668 O O . ASN B 1 9 ? 13.078 11.398 16.375 1 98.25 9 ASN B O 1
ATOM 3672 N N . ARG B 1 10 ? 10.938 11.859 16.344 1 97.12 10 ARG B N 1
ATOM 3673 C CA . ARG B 1 10 ? 10.477 10.602 16.906 1 97.12 10 ARG B CA 1
ATOM 3674 C C . ARG B 1 10 ? 9.242 10.086 16.172 1 97.12 10 ARG B C 1
ATOM 3676 O O . ARG B 1 10 ? 8.711 10.773 15.289 1 97.12 10 ARG B O 1
ATOM 3683 N N . GLY B 1 11 ? 8.773 8.93 16.609 1 96.62 11 GLY B N 1
ATOM 3684 C CA . GLY B 1 11 ? 7.457 8.438 16.234 1 96.62 11 GLY B CA 1
ATOM 3685 C C . GLY B 1 11 ? 7.367 8.062 14.758 1 96.62 11 GLY B C 1
ATOM 3686 O O . GLY B 1 11 ? 8.32 7.523 14.195 1 96.62 11 GLY B O 1
ATOM 3687 N N . GLU B 1 12 ? 6.203 8.242 14.266 1 97.69 12 GLU B N 1
ATOM 3688 C CA . GLU B 1 12 ? 5.875 7.742 12.938 1 97.69 12 GLU B CA 1
ATOM 3689 C C . GLU B 1 12 ? 6.73 8.414 11.867 1 97.69 12 GLU B C 1
ATOM 3691 O O . GLU B 1 12 ? 7.215 7.758 10.945 1 97.69 12 GLU B O 1
ATOM 3696 N N . ILE B 1 13 ? 6.996 9.688 11.945 1 98.44 13 ILE B N 1
ATOM 3697 C CA . ILE B 1 13 ? 7.738 10.398 10.914 1 98.44 13 ILE B CA 1
ATOM 3698 C C . ILE B 1 13 ? 9.195 9.961 10.922 1 98.44 13 ILE B C 1
ATOM 3700 O O . ILE B 1 13 ? 9.844 9.891 9.867 1 98.44 13 ILE B O 1
ATOM 3704 N N . ALA B 1 14 ? 9.734 9.672 12.117 1 98.69 14 ALA B N 1
ATOM 3705 C CA . ALA B 1 14 ? 11.094 9.156 12.188 1 98.69 14 ALA B CA 1
ATOM 3706 C C . ALA B 1 14 ? 11.211 7.816 11.469 1 98.69 14 ALA B C 1
ATOM 3708 O O . ALA B 1 14 ? 12.164 7.59 10.711 1 98.69 14 ALA B O 1
ATOM 3709 N N . VAL B 1 15 ? 10.211 6.965 11.688 1 98.62 15 VAL B N 1
ATOM 3710 C CA . VAL B 1 15 ? 10.172 5.676 11 1 98.62 15 VAL B CA 1
ATOM 3711 C C . VAL B 1 15 ? 10.109 5.895 9.492 1 98.62 15 VAL B C 1
ATOM 3713 O O . VAL B 1 15 ? 10.828 5.242 8.727 1 98.62 15 VAL B O 1
ATOM 3716 N N . ARG B 1 16 ? 9.297 6.793 9.055 1 98.69 16 ARG B N 1
ATOM 3717 C CA . ARG B 1 16 ? 9.102 7.121 7.645 1 98.69 16 ARG B CA 1
ATOM 3718 C C . ARG B 1 16 ? 10.414 7.574 7.004 1 98.69 16 ARG B C 1
ATOM 3720 O O . ARG B 1 16 ? 10.75 7.152 5.895 1 98.69 16 ARG B O 1
ATOM 3727 N N . ILE B 1 17 ? 11.141 8.398 7.68 1 98.81 17 ILE B N 1
ATOM 3728 C CA . ILE B 1 17 ? 12.398 8.938 7.176 1 98.81 17 ILE B CA 1
ATOM 3729 C C . ILE B 1 17 ? 13.445 7.824 7.121 1 98.81 17 ILE B C 1
ATOM 3731 O O . ILE B 1 17 ? 14.172 7.695 6.129 1 98.81 17 ILE B O 1
ATOM 3735 N N . VAL B 1 18 ? 13.516 7.02 8.164 1 98.75 18 VAL B N 1
ATOM 3736 C CA . VAL B 1 18 ? 14.484 5.926 8.219 1 98.75 18 VAL B CA 1
ATOM 3737 C C . VAL B 1 18 ? 14.242 4.969 7.055 1 98.75 18 VAL B C 1
ATOM 3739 O O . VAL B 1 18 ? 15.188 4.535 6.398 1 98.75 18 VAL B O 1
ATOM 3742 N N . ARG B 1 19 ? 12.992 4.637 6.754 1 98.62 19 ARG B N 1
ATOM 3743 C CA . ARG B 1 19 ? 12.656 3.748 5.648 1 98.62 19 ARG B CA 1
ATOM 3744 C C . ARG B 1 19 ? 13.188 4.293 4.324 1 98.62 19 ARG B C 1
ATOM 3746 O O . ARG B 1 19 ? 13.805 3.564 3.553 1 98.62 19 ARG B O 1
ATOM 3753 N N . THR B 1 20 ? 12.938 5.547 4.105 1 98.62 20 THR B N 1
ATOM 3754 C CA . THR B 1 20 ? 13.375 6.16 2.854 1 98.62 20 THR B CA 1
ATOM 3755 C C . THR B 1 20 ? 14.898 6.164 2.754 1 98.62 20 THR B C 1
ATOM 3757 O O . THR B 1 20 ? 15.453 5.863 1.696 1 98.62 20 THR B O 1
ATOM 3760 N N . CYS B 1 21 ? 15.539 6.516 3.855 1 98.69 21 CYS B N 1
ATOM 3761 C CA . CYS B 1 21 ? 17 6.527 3.861 1 98.69 21 CYS B CA 1
ATOM 3762 C C . CYS B 1 21 ? 17.547 5.148 3.531 1 98.69 21 CYS B C 1
ATOM 3764 O O . CYS B 1 21 ? 18.484 5.023 2.732 1 98.69 21 CYS B O 1
ATOM 3766 N N . LYS B 1 22 ? 17.031 4.156 4.129 1 98.06 22 LYS B N 1
ATOM 3767 C CA . LYS B 1 22 ? 17.469 2.793 3.859 1 98.06 22 LYS B CA 1
ATOM 3768 C C . LYS B 1 22 ? 17.297 2.439 2.383 1 98.06 22 LYS B C 1
ATOM 3770 O O . LYS B 1 22 ? 18.188 1.835 1.78 1 98.06 22 LYS B O 1
ATOM 3775 N N . GLU B 1 23 ? 16.219 2.818 1.795 1 98 23 GLU B N 1
ATOM 3776 C CA . GLU B 1 23 ? 15.977 2.562 0.379 1 98 23 GLU B CA 1
ATOM 3777 C C . GLU B 1 23 ? 16.984 3.295 -0.499 1 98 23 GLU B C 1
ATOM 3779 O O . GLU B 1 23 ? 17.297 2.854 -1.608 1 98 23 GLU B O 1
ATOM 3784 N N . MET B 1 24 ? 17.547 4.383 0.022 1 97.81 24 MET B N 1
ATOM 3785 C CA . MET B 1 24 ? 18.469 5.215 -0.734 1 97.81 24 MET B CA 1
ATOM 3786 C C . MET B 1 24 ? 19.922 4.828 -0.439 1 97.81 24 MET B C 1
ATOM 3788 O O . MET B 1 24 ? 20.844 5.387 -1.023 1 97.81 24 MET B O 1
ATOM 3792 N N . GLY B 1 25 ? 20.094 3.914 0.494 1 97.31 25 GLY B N 1
ATOM 3793 C CA . GLY B 1 25 ? 21.438 3.518 0.881 1 97.31 25 GLY B CA 1
ATOM 3794 C C . GLY B 1 25 ? 22.109 4.523 1.791 1 97.31 25 GLY B C 1
ATOM 3795 O O . GLY B 1 25 ? 23.344 4.609 1.821 1 97.31 25 GLY B O 1
ATOM 3796 N N . ILE B 1 26 ? 21.344 5.348 2.508 1 98.62 26 ILE B N 1
ATOM 3797 C CA . ILE B 1 26 ? 21.844 6.355 3.43 1 98.62 26 ILE B CA 1
ATOM 3798 C C . ILE B 1 26 ? 21.844 5.809 4.855 1 98.62 26 ILE B C 1
ATOM 3800 O O . ILE B 1 26 ? 20.812 5.293 5.316 1 98.62 26 ILE B O 1
ATOM 3804 N N . LYS B 1 27 ? 22.938 5.879 5.562 1 98.69 27 LYS B N 1
ATOM 3805 C CA . LYS B 1 27 ? 23 5.465 6.961 1 98.69 27 LYS B CA 1
ATOM 3806 C C . LYS B 1 27 ? 22.219 6.43 7.852 1 98.69 27 LYS B C 1
ATOM 3808 O O . LYS B 1 27 ? 22.219 7.641 7.617 1 98.69 27 LYS B O 1
ATOM 3813 N N . THR B 1 28 ? 21.625 5.875 8.93 1 98.81 28 THR B N 1
ATOM 3814 C CA . THR B 1 28 ? 20.734 6.711 9.734 1 98.81 28 THR B CA 1
ATOM 3815 C C . THR B 1 28 ? 21.156 6.68 11.195 1 98.81 28 THR B C 1
ATOM 3817 O O . THR B 1 28 ? 21.609 5.652 11.703 1 98.81 28 THR B O 1
ATOM 3820 N N . VAL B 1 29 ? 21 7.824 11.836 1 98.81 29 VAL B N 1
ATOM 3821 C CA . VAL B 1 29 ? 21.125 7.969 13.281 1 98.81 29 VAL B CA 1
ATOM 3822 C C . VAL B 1 29 ? 19.812 8.469 13.875 1 98.81 29 VAL B C 1
ATOM 3824 O O . VAL B 1 29 ? 19.344 9.555 13.539 1 98.81 29 VAL B O 1
ATOM 3827 N N . ALA B 1 30 ? 19.25 7.664 14.727 1 98.69 30 ALA B N 1
ATOM 3828 C CA . ALA B 1 30 ? 18.047 8.078 15.445 1 98.69 30 ALA B CA 1
ATOM 3829 C C . ALA B 1 30 ? 18.391 8.617 16.828 1 98.69 30 ALA B C 1
ATOM 3831 O O . ALA B 1 30 ? 19.328 8.125 17.469 1 98.69 30 ALA B O 1
ATOM 3832 N N . ILE B 1 31 ? 17.656 9.578 17.266 1 98.5 31 ILE B N 1
ATOM 3833 C CA . ILE B 1 31 ? 17.734 10.031 18.656 1 98.5 31 ILE B CA 1
ATOM 3834 C C . ILE B 1 31 ? 16.453 9.672 19.391 1 98.5 31 ILE B C 1
ATOM 3836 O O . ILE B 1 31 ? 15.398 9.523 18.766 1 98.5 31 ILE B O 1
ATOM 3840 N N . TYR B 1 32 ? 16.594 9.492 20.703 1 97.94 32 TYR B N 1
ATOM 3841 C CA . TYR B 1 32 ? 15.414 9.156 21.484 1 97.94 32 TYR B CA 1
ATOM 3842 C C . TYR B 1 32 ? 15.547 9.68 22.906 1 97.94 32 TYR B C 1
ATOM 3844 O O . TYR B 1 32 ? 16.656 9.75 23.453 1 97.94 32 TYR B O 1
ATOM 3852 N N . SER B 1 33 ? 14.445 10.133 23.422 1 97.12 33 SER B N 1
ATOM 3853 C CA . SER B 1 33 ? 14.398 10.438 24.859 1 97.12 33 SER B CA 1
ATOM 3854 C C . SER B 1 33 ? 14.289 9.164 25.688 1 97.12 33 SER B C 1
ATOM 3856 O O . SER B 1 33 ? 14.016 8.094 25.156 1 97.12 33 SER B O 1
ATOM 3858 N N . GLU B 1 34 ? 14.422 9.312 26.969 1 96.56 34 GLU B N 1
ATOM 3859 C CA . GLU B 1 34 ? 14.289 8.164 27.859 1 96.56 34 GLU B CA 1
ATOM 3860 C C . GLU B 1 34 ? 12.914 7.52 27.734 1 96.56 34 GLU B C 1
ATOM 3862 O O . GLU B 1 34 ? 12.781 6.297 27.812 1 96.56 34 GLU B O 1
ATOM 3867 N N . ALA B 1 35 ? 11.961 8.305 27.531 1 95.31 35 ALA B N 1
ATOM 3868 C CA . ALA B 1 35 ? 10.594 7.82 27.406 1 95.31 35 ALA B CA 1
ATOM 3869 C C . ALA B 1 35 ? 10.414 7.008 26.125 1 95.31 35 ALA B C 1
ATOM 3871 O O . ALA B 1 35 ? 9.523 6.164 26.031 1 95.31 35 ALA B O 1
ATOM 3872 N N . ASP B 1 36 ? 11.312 7.203 25.172 1 96.25 36 ASP B N 1
ATOM 3873 C CA . ASP B 1 36 ? 11.188 6.586 23.844 1 96.25 36 ASP B CA 1
ATOM 3874 C C . ASP B 1 36 ? 12.18 5.434 23.688 1 96.25 36 ASP B C 1
ATOM 3876 O O . ASP B 1 36 ? 12.477 5.02 22.562 1 96.25 36 ASP B O 1
ATOM 3880 N N . LYS B 1 37 ? 12.57 4.922 24.75 1 96.31 37 LYS B N 1
ATOM 3881 C CA . LYS B 1 37 ? 13.617 3.906 24.719 1 96.31 37 LYS B CA 1
ATOM 3882 C C . LYS B 1 37 ? 13.18 2.688 23.906 1 96.31 37 LYS B C 1
ATOM 3884 O O . LYS B 1 37 ? 14.008 2.033 23.266 1 96.31 37 LYS B O 1
ATOM 3889 N N . ASP B 1 38 ? 11.93 2.414 23.875 1 96.5 38 ASP B N 1
ATOM 3890 C CA . ASP B 1 38 ? 11.453 1.217 23.203 1 96.5 38 ASP B CA 1
ATOM 3891 C C . ASP B 1 38 ? 10.695 1.577 21.922 1 96.5 38 ASP B C 1
ATOM 3893 O O . ASP B 1 38 ? 10 0.74 21.344 1 96.5 38 ASP B O 1
ATOM 3897 N N . SER B 1 39 ? 10.812 2.803 21.5 1 96.69 39 SER B N 1
ATOM 3898 C CA . SER B 1 39 ? 10.117 3.24 20.297 1 96.69 39 SER B CA 1
ATOM 3899 C C . SER B 1 39 ? 10.719 2.596 19.047 1 96.69 39 SER B C 1
ATOM 3901 O O . SER B 1 39 ? 11.93 2.391 18.969 1 96.69 39 SER B O 1
ATOM 3903 N N . LEU B 1 40 ? 9.891 2.318 18.094 1 97 40 LEU B N 1
ATOM 3904 C CA . LEU B 1 40 ? 10.258 1.546 16.906 1 97 40 LEU B CA 1
ATOM 3905 C C . LEU B 1 40 ? 11.352 2.246 16.125 1 97 40 LEU B C 1
ATOM 3907 O O . LEU B 1 40 ? 12.227 1.588 15.539 1 97 40 LEU B O 1
ATOM 3911 N N . HIS B 1 41 ? 11.312 3.568 16.016 1 97.12 41 HIS B N 1
ATOM 3912 C CA . HIS B 1 41 ? 12.273 4.289 15.18 1 97.12 41 HIS B CA 1
ATOM 3913 C C . HIS B 1 41 ? 13.703 4.047 15.656 1 97.12 41 HIS B C 1
ATOM 3915 O O . HIS B 1 41 ? 14.633 4.027 14.852 1 97.12 41 HIS B O 1
ATOM 3921 N N . ARG B 1 42 ? 13.867 3.877 16.984 1 96.31 42 ARG B N 1
ATOM 3922 C CA . ARG B 1 42 ? 15.18 3.576 17.547 1 96.31 42 ARG B CA 1
ATOM 3923 C C . ARG B 1 42 ? 15.711 2.248 17.016 1 96.31 42 ARG B C 1
ATOM 3925 O O . ARG B 1 42 ? 16.875 2.143 16.641 1 96.31 42 ARG B O 1
ATOM 3932 N N . TYR B 1 43 ? 14.812 1.278 16.891 1 95.69 43 TYR B N 1
ATOM 3933 C CA . TYR B 1 43 ? 15.195 -0.068 16.484 1 95.69 43 TYR B CA 1
ATOM 3934 C C . TYR B 1 43 ? 15.484 -0.125 14.984 1 95.69 43 TYR B C 1
ATOM 3936 O O . TYR B 1 43 ? 16.281 -0.956 14.531 1 95.69 43 TYR B O 1
ATOM 3944 N N . MET B 1 44 ? 14.945 0.728 14.266 1 97.06 44 MET B N 1
ATOM 3945 C CA . MET B 1 44 ? 15.008 0.651 12.805 1 97.06 44 MET B CA 1
ATOM 3946 C C . MET B 1 44 ? 16.25 1.359 12.273 1 97.06 44 MET B C 1
ATOM 3948 O O . MET B 1 44 ? 16.75 1.017 11.203 1 97.06 44 MET B O 1
ATOM 3952 N N . ALA B 1 45 ? 16.719 2.334 12.984 1 98.25 45 ALA B N 1
ATOM 3953 C CA . ALA B 1 45 ? 17.859 3.129 12.523 1 98.25 45 ALA B CA 1
ATOM 3954 C C . ALA B 1 45 ? 19.156 2.348 12.641 1 98.25 45 ALA B C 1
ATOM 3956 O O . ALA B 1 45 ? 19.266 1.409 13.438 1 98.25 45 ALA B O 1
ATOM 3957 N N . ASP B 1 46 ? 20.141 2.703 11.867 1 98.19 46 ASP B N 1
ATOM 3958 C CA . ASP B 1 46 ? 21.453 2.053 11.93 1 98.19 46 ASP B CA 1
ATOM 3959 C C . ASP B 1 46 ? 22.125 2.307 13.273 1 98.19 46 ASP B C 1
ATOM 3961 O O . ASP B 1 46 ? 22.828 1.438 13.789 1 98.19 46 ASP B O 1
ATOM 3965 N N . GLU B 1 47 ? 22.031 3.477 13.75 1 98.31 47 GLU B N 1
ATOM 3966 C CA . GLU B 1 47 ? 22.484 3.896 15.07 1 98.31 47 GLU B CA 1
ATOM 3967 C C . GLU B 1 47 ? 21.391 4.648 15.82 1 98.31 47 GLU B C 1
ATOM 3969 O O . GLU B 1 47 ? 20.531 5.293 15.211 1 98.31 47 GLU B O 1
ATOM 3974 N N . SER B 1 48 ? 21.375 4.496 17.141 1 98.38 48 SER B N 1
ATOM 3975 C CA . SER B 1 48 ? 20.438 5.25 17.969 1 98.38 48 SER B CA 1
ATOM 3976 C C . SER B 1 48 ? 21.094 5.742 19.25 1 98.38 48 SER B C 1
ATOM 3978 O O . SER B 1 48 ? 21.906 5.031 19.844 1 98.38 48 SER B O 1
ATOM 3980 N N . ILE B 1 49 ? 20.781 6.961 19.594 1 98.12 49 ILE B N 1
ATOM 3981 C CA . ILE B 1 49 ? 21.422 7.566 20.75 1 98.12 49 ILE B CA 1
ATOM 3982 C C . ILE B 1 49 ? 20.375 8.258 21.625 1 98.12 49 ILE B C 1
ATOM 3984 O O . ILE B 1 49 ? 19.5 8.969 21.109 1 98.12 49 ILE B O 1
ATOM 3988 N N . CYS B 1 50 ? 20.484 8.062 22.922 1 97.81 50 CYS B N 1
ATOM 3989 C CA . CYS B 1 50 ? 19.625 8.766 23.859 1 97.81 50 CYS B CA 1
ATOM 3990 C C . CYS B 1 50 ? 20 10.242 23.953 1 97.81 50 CYS B C 1
ATOM 3992 O O . CYS B 1 50 ? 21.141 10.57 24.312 1 97.81 50 CYS B O 1
ATOM 3994 N N . ILE B 1 51 ? 19.125 11.141 23.703 1 96.69 51 ILE B N 1
ATOM 3995 C CA . ILE B 1 51 ? 19.453 12.555 23.594 1 96.69 51 ILE B CA 1
ATOM 3996 C C . ILE B 1 51 ? 19.156 13.25 24.922 1 96.69 51 ILE B C 1
ATOM 3998 O O . ILE B 1 51 ? 19.656 14.352 25.172 1 96.69 51 ILE B O 1
ATOM 4002 N N . GLY B 1 52 ? 18.234 12.633 25.766 1 93.94 52 GLY B N 1
ATOM 4003 C CA . GLY B 1 52 ? 17.922 13.297 27.016 1 93.94 52 GLY B CA 1
ATOM 4004 C C . GLY B 1 52 ? 16.766 12.656 27.75 1 93.94 52 GLY B C 1
ATOM 4005 O O . GLY B 1 52 ? 16.312 11.57 27.391 1 93.94 52 GLY B O 1
ATOM 4006 N N . PRO B 1 53 ? 16.344 13.336 28.875 1 94 53 PRO B N 1
ATOM 4007 C CA . PRO B 1 53 ? 15.289 12.789 29.734 1 94 53 PRO B CA 1
ATOM 4008 C C . PRO B 1 53 ? 13.898 12.961 29.141 1 94 53 PRO B C 1
ATOM 4010 O O . PRO B 1 53 ? 13.758 13.281 27.953 1 94 53 PRO B O 1
ATOM 4013 N N . ASN B 1 54 ? 12.914 12.641 29.984 1 89.94 54 ASN B N 1
ATOM 4014 C CA . ASN B 1 54 ? 11.516 12.719 29.578 1 89.94 54 ASN B CA 1
ATOM 4015 C C . ASN B 1 54 ? 11 14.156 29.625 1 89.94 54 ASN B C 1
ATOM 4017 O O . ASN B 1 54 ? 10 14.445 30.281 1 89.94 54 ASN B O 1
ATOM 4021 N N . ASN B 1 55 ? 11.742 15.047 29.094 1 89.88 55 ASN B N 1
ATOM 4022 C CA . ASN B 1 55 ? 11.461 16.469 28.922 1 89.88 55 ASN B CA 1
ATOM 4023 C C . ASN B 1 55 ? 11.789 16.938 27.516 1 89.88 55 ASN B C 1
ATOM 4025 O O . ASN B 1 55 ? 12.945 16.875 27.094 1 89.88 55 ASN B O 1
ATOM 4029 N N . ILE B 1 56 ? 10.844 17.5 26.922 1 88.25 56 ILE B N 1
ATOM 4030 C CA . ILE B 1 56 ? 10.961 17.828 25.5 1 88.25 56 ILE B CA 1
ATOM 4031 C C . ILE B 1 56 ? 12.055 18.875 25.312 1 88.25 56 ILE B C 1
ATOM 4033 O O . ILE B 1 56 ? 12.852 18.781 24.375 1 88.25 56 ILE B O 1
ATOM 4037 N N . SER B 1 57 ? 12.102 19.906 26.203 1 91.31 57 SER B N 1
ATOM 4038 C CA . SER B 1 57 ? 13.062 21 26.078 1 91.31 57 SER B CA 1
ATOM 4039 C C . SER B 1 57 ? 14.492 20.516 26.234 1 91.31 57 SER B C 1
ATOM 4041 O O . SER B 1 57 ? 15.422 21.109 25.688 1 91.31 57 SER B O 1
ATOM 4043 N N . LYS B 1 58 ? 14.641 19.359 26.875 1 93.25 58 LYS B N 1
ATOM 4044 C CA . LYS B 1 58 ? 15.977 18.828 27.125 1 93.25 58 LYS B CA 1
ATOM 4045 C C . LYS B 1 58 ? 16.266 17.625 26.25 1 93.25 58 LYS B C 1
ATOM 4047 O O . LYS B 1 58 ? 17.328 17 26.359 1 93.25 58 LYS B O 1
ATOM 4052 N N . SER B 1 59 ? 15.367 17.328 25.438 1 95.44 59 SER B N 1
ATOM 4053 C CA . SER B 1 59 ? 15.539 16.188 24.531 1 95.44 59 SER B CA 1
ATOM 4054 C C . SER B 1 59 ? 15.305 16.594 23.078 1 95.44 59 SER B C 1
ATOM 4056 O O . SER B 1 59 ? 16.188 17.172 22.438 1 95.44 59 SER B O 1
ATOM 4058 N N . TYR B 1 60 ? 14.078 16.484 22.562 1 95.94 60 TYR B N 1
ATOM 4059 C CA . TYR B 1 60 ? 13.828 16.656 21.141 1 95.94 60 TYR B CA 1
ATOM 4060 C C . TYR B 1 60 ? 13.891 18.125 20.75 1 95.94 60 TYR B C 1
ATOM 4062 O O . TYR B 1 60 ? 13.992 18.453 19.562 1 95.94 60 TYR B O 1
ATOM 4070 N N . ASN B 1 61 ? 13.859 19.047 21.719 1 95.69 61 ASN B N 1
ATOM 4071 C CA . ASN B 1 61 ? 13.953 20.469 21.422 1 95.69 61 ASN B CA 1
ATOM 4072 C C . ASN B 1 61 ? 15.305 21.047 21.844 1 95.69 61 ASN B C 1
ATOM 4074 O O . ASN B 1 61 ? 15.492 22.266 21.844 1 95.69 61 ASN B O 1
ATOM 4078 N N . SER B 1 62 ? 16.203 20.172 22.188 1 97.12 62 SER B N 1
ATOM 4079 C CA . SER B 1 62 ? 17.547 20.625 22.547 1 97.12 62 SER B CA 1
ATOM 4080 C C . SER B 1 62 ? 18.438 20.781 21.328 1 97.12 62 SER B C 1
ATOM 4082 O O . SER B 1 62 ? 19.125 19.828 20.938 1 97.12 62 SER B O 1
ATOM 4084 N N . ILE B 1 63 ? 18.516 21.984 20.828 1 98.12 63 ILE B N 1
ATOM 4085 C CA . ILE B 1 63 ? 19.25 22.266 19.609 1 98.12 63 ILE B CA 1
ATOM 4086 C C . ILE B 1 63 ? 20.719 21.891 19.781 1 98.12 63 ILE B C 1
ATOM 4088 O O . ILE B 1 63 ? 21.281 21.188 18.953 1 98.12 63 ILE B O 1
ATOM 4092 N N . ASP B 1 64 ? 21.281 22.281 20.875 1 97.56 64 ASP B N 1
ATOM 4093 C CA . ASP B 1 64 ? 22.703 22.062 21.109 1 97.56 64 ASP B CA 1
ATOM 4094 C C . ASP B 1 64 ? 23.031 20.578 21.188 1 97.56 64 ASP B C 1
ATOM 4096 O O . ASP B 1 64 ? 24.031 20.125 20.609 1 97.56 64 ASP B O 1
ATOM 4100 N N . ASN B 1 65 ? 22.219 19.828 21.859 1 97.62 65 ASN B N 1
ATOM 4101 C CA . ASN B 1 65 ? 22.438 18.391 21.953 1 97.62 65 ASN B CA 1
ATOM 4102 C C . ASN B 1 65 ? 22.344 17.719 20.594 1 97.62 65 ASN B C 1
ATOM 4104 O O . ASN B 1 65 ? 23.125 16.812 20.281 1 97.62 65 ASN B O 1
ATOM 4108 N N . ILE B 1 66 ? 21.422 18.125 19.828 1 98.62 66 ILE B N 1
ATOM 4109 C CA . ILE B 1 66 ? 21.219 17.5 18.516 1 98.62 66 ILE B CA 1
ATOM 4110 C C . ILE B 1 66 ? 22.406 17.797 17.609 1 98.62 66 ILE B C 1
ATOM 4112 O O . ILE B 1 66 ? 22.922 16.906 16.938 1 98.62 66 ILE B O 1
ATOM 4116 N N . ILE B 1 67 ? 22.844 19.062 17.609 1 98.62 67 ILE B N 1
ATOM 4117 C CA . ILE B 1 67 ? 24 19.453 16.797 1 98.62 67 ILE B CA 1
ATOM 4118 C C . ILE B 1 67 ? 25.234 18.672 17.25 1 98.62 67 ILE B C 1
ATOM 4120 O O . ILE B 1 67 ? 25.984 18.156 16.422 1 98.62 67 ILE B O 1
ATOM 4124 N N . TYR B 1 68 ? 25.391 18.594 18.516 1 98.31 68 TYR B N 1
ATOM 4125 C CA . TYR B 1 68 ? 26.531 17.859 19.078 1 98.31 68 TYR B CA 1
ATOM 4126 C C . TYR B 1 68 ? 26.516 16.406 18.609 1 98.31 68 TYR B C 1
ATOM 4128 O O . TYR B 1 68 ? 27.547 15.883 18.188 1 98.31 68 TYR B O 1
ATOM 4136 N N . LEU B 1 69 ? 25.406 15.781 18.719 1 98.38 69 LEU B N 1
ATOM 4137 C CA . LEU B 1 69 ? 25.297 14.367 18.359 1 98.38 69 LEU B CA 1
ATOM 4138 C C . LEU B 1 69 ? 25.516 14.164 16.875 1 98.38 69 LEU B C 1
ATOM 4140 O O . LEU B 1 69 ? 26.109 13.164 16.453 1 98.38 69 LEU B O 1
ATOM 4144 N N . ALA B 1 70 ? 24.969 15.047 16.062 1 98.75 70 ALA B N 1
ATOM 4145 C CA . ALA B 1 70 ? 25.172 14.953 14.617 1 98.75 70 ALA B CA 1
ATOM 4146 C C . ALA B 1 70 ? 26.656 15.016 14.273 1 98.75 70 ALA B C 1
ATOM 4148 O O . ALA B 1 70 ? 27.141 14.258 13.422 1 98.75 70 ALA B O 1
ATOM 4149 N N . LEU B 1 71 ? 27.359 15.953 14.898 1 98.5 71 LEU B N 1
ATOM 4150 C CA . LEU B 1 71 ? 28.781 16.109 14.648 1 98.5 71 LEU B CA 1
ATOM 4151 C C . LEU B 1 71 ? 29.562 14.891 15.172 1 98.5 71 LEU B C 1
ATOM 4153 O O . LEU B 1 71 ? 30.438 14.375 14.484 1 98.5 71 LEU B O 1
ATOM 4157 N N . LYS B 1 72 ? 29.203 14.445 16.344 1 98.19 72 LYS B N 1
ATOM 4158 C CA . LYS B 1 72 ? 29.891 13.312 16.969 1 98.19 72 LYS B CA 1
ATOM 4159 C C . LYS B 1 72 ? 29.75 12.047 16.125 1 98.19 72 LYS B C 1
ATOM 4161 O O . LYS B 1 72 ? 30.672 11.234 16.047 1 98.19 72 LYS B O 1
ATOM 4166 N N . THR B 1 73 ? 28.578 11.867 15.539 1 98.25 73 THR B N 1
ATOM 4167 C CA . THR B 1 73 ? 28.312 10.664 14.75 1 98.25 73 THR B CA 1
ATOM 4168 C C . THR B 1 73 ? 28.703 10.875 13.289 1 98.25 73 THR B C 1
ATOM 4170 O O . THR B 1 73 ? 28.469 10 12.453 1 98.25 73 THR B O 1
ATOM 4173 N N . LYS B 1 74 ? 29.188 12.055 12.938 1 98.31 74 LYS B N 1
ATOM 4174 C CA . LYS B 1 74 ? 29.719 12.391 11.617 1 98.31 74 LYS B CA 1
ATOM 4175 C C . LYS B 1 74 ? 28.609 12.352 10.562 1 98.31 74 LYS B C 1
ATOM 4177 O O . LYS B 1 74 ? 28.797 11.797 9.477 1 98.31 74 LYS B O 1
ATOM 4182 N N . CYS B 1 75 ? 27.5 12.797 10.922 1 98.69 75 CYS B N 1
ATOM 4183 C CA . CYS B 1 75 ? 26.406 12.938 9.961 1 98.69 75 CYS B CA 1
ATOM 4184 C C . CYS B 1 75 ? 26.672 14.094 9.008 1 98.69 75 CYS B C 1
ATOM 4186 O O . CYS B 1 75 ? 27.281 15.094 9.391 1 98.69 75 CYS B O 1
ATOM 4188 N N . ASP B 1 76 ? 26.125 13.914 7.762 1 98.44 76 ASP B N 1
ATOM 4189 C CA . ASP B 1 76 ? 26.172 14.977 6.762 1 98.44 76 ASP B CA 1
ATOM 4190 C C . ASP B 1 76 ? 24.969 15.922 6.914 1 98.44 76 ASP B C 1
ATOM 4192 O O . ASP B 1 76 ? 25.047 17.094 6.547 1 98.44 76 ASP B O 1
ATOM 4196 N N . ALA B 1 77 ? 23.922 15.359 7.367 1 98.88 77 ALA B N 1
ATOM 4197 C CA . ALA B 1 77 ? 22.641 16.078 7.285 1 98.88 77 ALA B CA 1
ATOM 4198 C C . ALA B 1 77 ? 21.75 15.734 8.469 1 98.88 77 ALA B C 1
ATOM 4200 O O . ALA B 1 77 ? 21.953 14.727 9.148 1 98.88 77 ALA B O 1
ATOM 4201 N N . ILE B 1 78 ? 20.781 16.594 8.727 1 98.94 78 ILE B N 1
ATOM 4202 C CA . ILE B 1 78 ? 19.734 16.391 9.734 1 98.94 78 ILE B CA 1
ATOM 4203 C C . ILE B 1 78 ? 18.359 16.562 9.102 1 98.94 78 ILE B C 1
ATOM 4205 O O . ILE B 1 78 ? 18.094 17.547 8.414 1 98.94 78 ILE B O 1
ATOM 4209 N N . HIS B 1 79 ? 17.531 15.602 9.219 1 98.94 79 HIS B N 1
ATOM 4210 C CA . HIS B 1 79 ? 16.109 15.711 8.852 1 98.94 79 HIS B CA 1
ATOM 4211 C C . HIS B 1 79 ? 15.242 15.945 10.078 1 98.94 79 HIS B C 1
ATOM 4213 O O . HIS B 1 79 ? 15.141 15.086 10.953 1 98.94 79 HIS B O 1
ATOM 4219 N N . PRO B 1 80 ? 14.547 17.031 10.109 1 98.69 80 PRO B N 1
ATOM 4220 C CA . PRO B 1 80 ? 13.812 17.375 11.336 1 98.69 80 PRO B CA 1
ATOM 4221 C C . PRO B 1 80 ? 12.391 16.812 11.352 1 98.69 80 PRO B C 1
ATOM 4223 O O . PRO B 1 80 ? 11.703 16.891 12.367 1 98.69 80 PRO B O 1
ATOM 4226 N N . GLY B 1 81 ? 11.883 16.219 10.25 1 98.06 81 GLY B N 1
ATOM 4227 C CA . GLY B 1 81 ? 10.516 15.727 10.172 1 98.06 81 GLY B CA 1
ATOM 4228 C C . GLY B 1 81 ? 9.477 16.812 10.32 1 98.06 81 GLY B C 1
ATOM 4229 O O . GLY B 1 81 ? 9.547 17.844 9.641 1 98.06 81 GLY B O 1
ATOM 4230 N N . PHE B 1 82 ? 8.43 16.547 11.047 1 96.06 82 PHE B N 1
ATOM 4231 C CA . PHE B 1 82 ? 7.453 17.547 11.445 1 96.06 82 PHE B CA 1
ATOM 4232 C C . PHE B 1 82 ? 7.281 17.562 12.961 1 96.06 82 PHE B C 1
ATOM 4234 O O . PHE B 1 82 ? 7.531 16.562 13.633 1 96.06 82 PHE B O 1
ATOM 4241 N N . GLY B 1 83 ? 6.918 18.75 13.43 1 90.88 83 GLY B N 1
ATOM 4242 C CA . GLY B 1 83 ? 6.891 18.938 14.867 1 90.88 83 GLY B CA 1
ATOM 4243 C C . GLY B 1 83 ? 8.25 19.266 15.453 1 90.88 83 GLY B C 1
ATOM 4244 O O . GLY B 1 83 ? 9.258 19.25 14.742 1 90.88 83 GLY B O 1
ATOM 4245 N N . PHE B 1 84 ? 8.281 19.734 16.703 1 94.62 84 PHE B N 1
ATOM 4246 C CA . PHE B 1 84 ? 9.5 20.062 17.422 1 94.62 84 PHE B CA 1
ATOM 4247 C C . PHE B 1 84 ? 10.273 21.172 16.719 1 94.62 84 PHE B C 1
ATOM 4249 O O . PHE B 1 84 ? 9.766 22.281 16.547 1 94.62 84 PHE B O 1
ATOM 4256 N N . LEU B 1 85 ? 11.445 20.797 16.156 1 95.94 85 LEU B N 1
ATOM 4257 C CA . LEU B 1 85 ? 12.328 21.828 15.648 1 95.94 85 LEU B CA 1
ATOM 4258 C C . LEU B 1 85 ? 12.203 21.953 14.133 1 95.94 85 LEU B C 1
ATOM 4260 O O . LEU B 1 85 ? 13 22.641 13.492 1 95.94 85 LEU B O 1
ATOM 4264 N N . SER B 1 86 ? 11.18 21.359 13.523 1 96.81 86 SER B N 1
ATOM 4265 C CA . SER B 1 86 ? 11.07 21.234 12.078 1 96.81 86 SER B CA 1
ATOM 4266 C C . SER B 1 86 ? 10.867 22.594 11.414 1 96.81 86 SER B C 1
ATOM 4268 O O . SER B 1 86 ? 11.219 22.766 10.242 1 96.81 86 SER B O 1
ATOM 4270 N N . GLU B 1 87 ? 10.344 23.547 12.164 1 93.94 87 GLU B N 1
ATOM 4271 C CA . GLU B 1 87 ? 10.125 24.891 11.617 1 93.94 87 GLU B CA 1
ATOM 4272 C C . GLU B 1 87 ? 10.875 25.938 12.43 1 93.94 87 GLU B C 1
ATOM 4274 O O . GLU B 1 87 ? 10.438 27.094 12.523 1 93.94 87 GLU B O 1
ATOM 4279 N N . ASN B 1 88 ? 11.898 25.516 13.102 1 95 88 ASN B N 1
ATOM 4280 C CA . ASN B 1 88 ? 12.695 26.406 13.93 1 95 88 ASN B CA 1
ATOM 4281 C C . ASN B 1 88 ? 13.867 27 13.156 1 95 88 ASN B C 1
ATOM 4283 O O . ASN B 1 88 ? 14.812 26.297 12.82 1 95 88 ASN B O 1
ATOM 4287 N N . SER B 1 89 ? 13.789 28.312 12.977 1 96.5 89 SER B N 1
ATOM 4288 C CA . SER B 1 89 ? 14.805 28.969 12.164 1 96.5 89 SER B CA 1
ATOM 4289 C C . SER B 1 89 ? 16.156 28.969 12.852 1 96.5 89 SER B C 1
ATOM 4291 O O . SER B 1 89 ? 17.203 28.875 12.195 1 96.5 89 SER B O 1
ATOM 4293 N N . THR B 1 90 ? 16.188 29.062 14.172 1 97.12 90 THR B N 1
ATOM 4294 C CA . THR B 1 90 ? 17.453 29.016 14.914 1 97.12 90 THR B CA 1
ATOM 4295 C C . THR B 1 90 ? 18.141 27.672 14.711 1 97.12 90 THR B C 1
ATOM 4297 O O . THR B 1 90 ? 19.359 27.625 14.547 1 97.12 90 THR B O 1
ATOM 4300 N N . PHE B 1 91 ? 17.406 26.625 14.75 1 98.25 91 PHE B N 1
ATOM 4301 C CA . PHE B 1 91 ? 17.938 25.297 14.539 1 98.25 91 PHE B CA 1
ATOM 4302 C C . PHE B 1 91 ? 18.531 25.156 13.141 1 98.25 91 PHE B C 1
ATOM 4304 O O . PHE B 1 91 ? 19.656 24.656 12.984 1 98.25 91 PHE B O 1
ATOM 4311 N N . ALA B 1 92 ? 17.781 25.562 12.148 1 98.44 92 ALA B N 1
ATOM 4312 C CA . ALA B 1 92 ? 18.266 25.531 10.766 1 98.44 92 ALA B CA 1
ATOM 4313 C C . ALA B 1 92 ? 19.562 26.328 10.617 1 98.44 92 ALA B C 1
ATOM 4315 O O . ALA B 1 92 ? 20.484 25.891 9.938 1 98.44 92 ALA B O 1
ATOM 4316 N N . ARG B 1 93 ? 19.625 27.5 11.219 1 98.31 93 ARG B N 1
ATOM 4317 C CA . ARG B 1 93 ? 20.812 28.344 11.164 1 98.31 93 ARG B CA 1
ATOM 4318 C C . ARG B 1 93 ? 22 27.641 11.805 1 98.31 93 ARG B C 1
ATOM 4320 O O . ARG B 1 93 ? 23.109 27.656 11.258 1 98.31 93 ARG B O 1
ATOM 4327 N N . LYS B 1 94 ? 21.766 27.062 12.969 1 98.56 94 LYS B N 1
ATOM 4328 C CA . LYS B 1 94 ? 22.828 26.359 13.664 1 98.56 94 LYS B CA 1
ATOM 4329 C C . LYS B 1 94 ? 23.359 25.203 12.828 1 98.56 94 LYS B C 1
ATOM 4331 O O . LYS B 1 94 ? 24.547 24.891 12.867 1 98.56 94 LYS B O 1
ATOM 4336 N N . CYS B 1 95 ? 22.469 24.5 12.172 1 98.69 95 CYS B N 1
ATOM 4337 C CA . CYS B 1 95 ? 22.922 23.453 11.258 1 98.69 95 CYS B CA 1
ATOM 4338 C C . CYS B 1 95 ? 23.891 24.016 10.234 1 98.69 95 CYS B C 1
ATOM 4340 O O . CYS B 1 95 ? 24.969 23.453 10.031 1 98.69 95 CYS B O 1
ATOM 4342 N N . GLU B 1 96 ? 23.531 25.078 9.594 1 97.5 96 GLU B N 1
ATOM 4343 C CA . GLU B 1 96 ? 24.359 25.688 8.57 1 97.5 96 GLU B CA 1
ATOM 4344 C C . GLU B 1 96 ? 25.703 26.141 9.141 1 97.5 96 GLU B C 1
ATOM 4346 O O . GLU B 1 96 ? 26.734 25.922 8.516 1 97.5 96 GLU B O 1
ATOM 4351 N N . GLU B 1 97 ? 25.656 26.75 10.25 1 98.06 97 GLU B N 1
ATOM 4352 C CA . GLU B 1 97 ? 26.875 27.25 10.898 1 98.06 97 GLU B CA 1
ATOM 4353 C C . GLU B 1 97 ? 27.844 26.125 11.219 1 98.06 97 GLU B C 1
ATOM 4355 O O . GLU B 1 97 ? 29.047 26.344 11.336 1 98.06 97 GLU B O 1
ATOM 4360 N N . ASN B 1 98 ? 27.328 24.953 11.406 1 98.38 98 ASN B N 1
ATOM 4361 C CA . ASN B 1 98 ? 28.156 23.812 11.742 1 98.38 98 ASN B CA 1
ATOM 4362 C C . ASN B 1 98 ? 28.375 22.906 10.531 1 98.38 98 ASN B C 1
ATOM 4364 O O . ASN B 1 98 ? 28.766 21.734 10.68 1 98.38 98 ASN B O 1
ATOM 4368 N N . ASN B 1 99 ? 28.016 23.391 9.391 1 97.75 99 ASN B N 1
ATOM 4369 C CA . ASN B 1 99 ? 28.234 22.703 8.125 1 97.75 99 ASN B CA 1
ATOM 4370 C C . ASN B 1 99 ? 27.438 21.406 8.047 1 97.75 99 ASN B C 1
ATOM 4372 O O . ASN B 1 99 ? 27.938 20.391 7.574 1 97.75 99 ASN B O 1
ATOM 4376 N N . LEU B 1 100 ? 26.328 21.391 8.672 1 98.56 100 LEU B N 1
ATOM 4377 C CA . LEU B 1 100 ? 25.344 20.312 8.562 1 98.56 100 LEU B CA 1
ATOM 4378 C C . LEU B 1 100 ? 24.234 20.703 7.598 1 98.56 100 LEU B C 1
ATOM 4380 O O . LEU B 1 100 ? 23.719 21.828 7.652 1 98.56 100 LEU B O 1
ATOM 4384 N N . ILE B 1 101 ? 23.891 19.812 6.715 1 98.69 101 ILE B N 1
ATOM 4385 C CA . ILE B 1 101 ? 22.797 20.062 5.781 1 98.69 101 ILE B CA 1
ATOM 4386 C C . ILE B 1 101 ? 21.453 19.922 6.5 1 98.69 101 ILE B C 1
ATOM 4388 O O . ILE B 1 101 ? 21.172 18.859 7.074 1 98.69 101 ILE B O 1
ATOM 4392 N N . PHE B 1 102 ? 20.719 20.984 6.578 1 98.62 102 PHE B N 1
ATOM 4393 C CA . PHE B 1 102 ? 19.344 20.922 7.062 1 98.62 102 PHE B CA 1
ATOM 4394 C C . PHE B 1 102 ? 18.391 20.484 5.953 1 98.62 102 PHE B C 1
ATOM 4396 O O . PHE B 1 102 ? 18.266 21.156 4.934 1 98.62 102 PHE B O 1
ATOM 4403 N N . VAL B 1 103 ? 17.719 19.344 6.086 1 98.81 103 VAL B N 1
ATOM 4404 C CA . VAL B 1 103 ? 16.781 18.891 5.074 1 98.81 103 VAL B CA 1
ATOM 4405 C C . VAL B 1 103 ? 15.477 19.688 5.188 1 98.81 103 VAL B C 1
ATOM 4407 O O . VAL B 1 103 ? 14.547 19.266 5.887 1 98.81 103 VAL B O 1
ATOM 4410 N N . GLY B 1 104 ? 15.359 20.719 4.496 1 98.12 104 GLY B N 1
ATOM 4411 C CA . GLY B 1 104 ? 14.266 21.672 4.539 1 98.12 104 GLY B CA 1
ATOM 4412 C C . GLY B 1 104 ? 14.664 23.047 4.043 1 98.12 104 GLY B C 1
ATOM 4413 O O . GLY B 1 104 ? 15.711 23.219 3.414 1 98.12 104 GLY B O 1
ATOM 4414 N N . PRO B 1 105 ? 13.859 23.984 4.18 1 98.19 105 PRO B N 1
ATOM 4415 C CA . PRO B 1 105 ? 14.18 25.344 3.764 1 98.19 105 PRO B CA 1
ATOM 4416 C C . PRO B 1 105 ? 15.258 26 4.629 1 98.19 105 PRO B C 1
ATOM 4418 O O . PRO B 1 105 ? 15.539 25.516 5.727 1 98.19 105 PRO B O 1
ATOM 4421 N N . ASN B 1 106 ? 15.859 26.984 4.133 1 97.19 106 ASN B N 1
ATOM 4422 C CA . ASN B 1 106 ? 16.859 27.672 4.941 1 97.19 106 ASN B CA 1
ATOM 4423 C C . ASN B 1 106 ? 16.219 28.531 6.027 1 97.19 106 ASN B C 1
ATOM 4425 O O . ASN B 1 106 ? 14.992 28.719 6.035 1 97.19 106 ASN B O 1
ATOM 4429 N N . PHE B 1 107 ? 17.031 29.016 6.922 1 97.38 107 PHE B N 1
ATOM 4430 C CA . PHE B 1 107 ? 16.531 29.672 8.125 1 97.38 107 PHE B CA 1
ATOM 4431 C C . PHE B 1 107 ? 15.805 30.969 7.77 1 97.38 107 PHE B C 1
ATOM 4433 O O . PHE B 1 107 ? 14.836 31.344 8.43 1 97.38 107 PHE B O 1
ATOM 4440 N N . ASP B 1 108 ? 16.172 31.688 6.723 1 96.88 108 ASP B N 1
ATOM 4441 C CA . ASP B 1 108 ? 15.516 32.938 6.305 1 96.88 108 ASP B CA 1
ATOM 4442 C C . ASP B 1 108 ? 14.102 32.656 5.793 1 96.88 108 ASP B C 1
ATOM 4444 O O . ASP B 1 108 ? 13.172 33.406 6.098 1 96.88 108 ASP B O 1
ATOM 4448 N N . GLN B 1 109 ? 13.992 31.625 5.016 1 97.19 109 GLN B N 1
ATOM 4449 C CA . GLN B 1 109 ? 12.695 31.219 4.484 1 97.19 109 GLN B CA 1
ATOM 4450 C C . GLN B 1 109 ? 11.742 30.828 5.605 1 97.19 109 GLN B C 1
ATOM 4452 O O . GLN B 1 109 ? 10.562 31.172 5.578 1 97.19 109 GLN B O 1
ATOM 4457 N N . ILE B 1 110 ? 12.305 30.078 6.613 1 96.5 110 ILE B N 1
ATOM 4458 C CA . ILE B 1 110 ? 11.508 29.672 7.766 1 96.5 110 ILE B CA 1
ATOM 4459 C C . ILE B 1 110 ? 11.039 30.906 8.523 1 96.5 110 ILE B C 1
ATOM 4461 O O . ILE B 1 110 ? 9.867 31 8.898 1 96.5 110 ILE B O 1
ATOM 4465 N N . ASP B 1 111 ? 11.859 31.875 8.672 1 93.12 111 ASP B N 1
ATOM 4466 C CA . ASP B 1 111 ? 11.531 33.094 9.398 1 93.12 111 ASP B CA 1
ATOM 4467 C C . ASP B 1 111 ? 10.477 33.906 8.656 1 93.12 111 ASP B C 1
ATOM 4469 O O . ASP B 1 111 ? 9.5 34.375 9.25 1 93.12 111 ASP B O 1
ATOM 4473 N N . LYS B 1 112 ? 10.688 34.094 7.434 1 92.94 112 LYS B N 1
ATOM 4474 C CA . LYS B 1 112 ? 9.82 34.938 6.609 1 92.94 112 LYS B CA 1
ATOM 4475 C C . LYS B 1 112 ? 8.398 34.375 6.562 1 92.94 112 LYS B C 1
ATOM 4477 O O . LYS B 1 112 ? 7.426 35.125 6.66 1 92.94 112 LYS B O 1
ATOM 4482 N N . MET B 1 113 ? 8.297 33.094 6.461 1 93.62 113 MET B N 1
ATOM 4483 C CA . MET B 1 113 ? 6.977 32.5 6.258 1 93.62 113 MET B CA 1
ATOM 4484 C C . MET B 1 113 ? 6.359 32.062 7.59 1 93.62 113 MET B C 1
ATOM 4486 O O . MET B 1 113 ? 5.152 31.812 7.668 1 93.62 113 MET B O 1
ATOM 4490 N N . GLY B 1 114 ? 7.246 31.938 8.609 1 86.5 114 GLY B N 1
ATOM 4491 C CA . GLY B 1 114 ? 6.75 31.562 9.922 1 86.5 114 GLY B CA 1
ATOM 4492 C C . GLY B 1 114 ? 6.078 32.688 10.664 1 86.5 114 GLY B C 1
ATOM 4493 O O . GLY B 1 114 ? 5.195 32.469 11.492 1 86.5 114 GLY B O 1
ATOM 4494 N N . ASP B 1 115 ? 6.445 33.906 10.359 1 81.06 115 ASP B N 1
ATOM 4495 C CA . ASP B 1 115 ? 5.824 35.094 10.914 1 81.06 115 ASP B CA 1
ATOM 4496 C C . ASP B 1 115 ? 4.566 35.469 10.141 1 81.06 115 ASP B C 1
ATOM 4498 O O . ASP B 1 115 ? 4.645 35.844 8.961 1 81.06 115 ASP B O 1
ATOM 4502 N N . LYS B 1 116 ? 3.48 35.5 10.828 1 76.44 116 LYS B N 1
ATOM 4503 C CA . LYS B 1 116 ? 2.191 35.688 10.172 1 76.44 116 LYS B CA 1
ATOM 4504 C C . LYS B 1 116 ? 2.111 37 9.438 1 76.44 116 LYS B C 1
ATOM 4506 O O . LYS B 1 116 ? 1.616 37.094 8.312 1 76.44 116 LYS B O 1
ATOM 4511 N N . SER B 1 117 ? 2.547 38.031 10.078 1 78.38 117 SER B N 1
ATOM 4512 C CA . SER B 1 117 ? 2.494 39.375 9.461 1 78.38 117 SER B CA 1
ATOM 4513 C C . SER B 1 117 ? 3.395 39.438 8.234 1 78.38 117 SER B C 1
ATOM 4515 O O . SER B 1 117 ? 2.982 39.938 7.188 1 78.38 117 SER B O 1
ATOM 4517 N N . THR B 1 118 ? 4.574 39 8.406 1 86.25 118 THR B N 1
ATOM 4518 C CA . THR B 1 118 ? 5.527 39.031 7.305 1 86.25 118 THR B CA 1
ATOM 4519 C C . THR B 1 118 ? 5.047 38.125 6.164 1 86.25 118 THR B C 1
ATOM 4521 O O . THR B 1 118 ? 5.18 38.469 4.992 1 86.25 118 THR B O 1
ATOM 4524 N N . ALA B 1 119 ? 4.531 37 6.508 1 89.12 119 ALA B N 1
ATOM 4525 C CA . ALA B 1 119 ? 4.012 36.094 5.5 1 89.12 119 ALA B CA 1
ATOM 4526 C C . ALA B 1 119 ? 2.879 36.719 4.703 1 89.12 119 ALA B C 1
ATOM 4528 O O . ALA B 1 119 ? 2.84 36.625 3.477 1 89.12 119 ALA B O 1
ATOM 4529 N N . ARG B 1 120 ? 1.98 37.375 5.391 1 86.88 120 ARG B N 1
ATOM 4530 C CA . ARG B 1 120 ? 0.852 38.031 4.746 1 86.88 120 ARG B CA 1
ATOM 4531 C C . ARG B 1 120 ? 1.328 39.125 3.793 1 86.88 120 ARG B C 1
ATOM 4533 O O . ARG B 1 120 ? 0.835 39.25 2.668 1 86.88 120 ARG B O 1
ATOM 4540 N N . GLU B 1 121 ? 2.207 39.938 4.277 1 89.31 121 GLU B N 1
ATOM 4541 C CA . GLU B 1 121 ? 2.756 41 3.439 1 89.31 121 GLU B CA 1
ATOM 4542 C C . GLU B 1 121 ? 3.424 40.438 2.189 1 89.31 121 GLU B C 1
ATOM 4544 O O . GLU B 1 121 ? 3.26 40.969 1.093 1 89.31 121 GLU B O 1
ATOM 4549 N N . THR B 1 122 ? 4.18 39.406 2.43 1 91.81 122 THR B N 1
ATOM 4550 C CA . THR B 1 122 ? 4.859 38.75 1.325 1 91.81 122 THR B CA 1
ATOM 4551 C C . THR B 1 122 ? 3.848 38.219 0.301 1 91.81 122 THR B C 1
ATOM 4553 O O . THR B 1 122 ? 4.074 38.344 -0.907 1 91.81 122 THR B O 1
ATOM 4556 N N . MET B 1 123 ? 2.738 37.688 0.746 1 93.5 123 MET B N 1
ATOM 4557 C CA . MET B 1 123 ? 1.699 37.156 -0.134 1 93.5 123 MET B CA 1
ATOM 4558 C C . MET B 1 123 ? 1.027 38.281 -0.918 1 93.5 123 MET B C 1
ATOM 4560 O O . MET B 1 123 ? 0.753 38.125 -2.109 1 93.5 123 MET B O 1
ATOM 4564 N N . VAL B 1 124 ? 0.75 39.375 -0.252 1 91.56 124 VAL B N 1
ATOM 4565 C CA . VAL B 1 124 ? 0.147 40.531 -0.91 1 91.56 124 VAL B CA 1
ATOM 4566 C C . VAL B 1 124 ? 1.057 41.031 -2.037 1 91.56 124 VAL B C 1
ATOM 4568 O O . VAL B 1 124 ? 0.592 41.281 -3.15 1 91.56 124 VAL B O 1
ATOM 4571 N N . GLU B 1 125 ? 2.287 41.094 -1.744 1 93.69 125 GLU B N 1
ATOM 4572 C CA . GLU B 1 125 ? 3.26 41.531 -2.742 1 93.69 125 GLU B CA 1
ATOM 4573 C C . GLU B 1 125 ? 3.312 40.562 -3.922 1 93.69 125 GLU B C 1
ATOM 4575 O O . GLU B 1 125 ? 3.559 40.969 -5.059 1 93.69 125 GLU B O 1
ATOM 4580 N N . ALA B 1 126 ? 3.105 39.312 -3.672 1 94.19 126 ALA B N 1
ATOM 4581 C CA . ALA B 1 126 ? 3.17 38.281 -4.699 1 94.19 126 ALA B CA 1
ATOM 4582 C C . ALA B 1 126 ? 1.825 38.125 -5.402 1 94.19 126 ALA B C 1
ATOM 4584 O O . ALA B 1 126 ? 1.666 37.25 -6.258 1 94.19 126 ALA B O 1
ATOM 4585 N N . ASP B 1 127 ? 0.811 38.875 -5.008 1 94.19 127 ASP B N 1
ATOM 4586 C CA . ASP B 1 127 ? -0.529 38.844 -5.586 1 94.19 127 ASP B CA 1
ATOM 4587 C C . ASP B 1 127 ? -1.238 37.531 -5.277 1 94.19 127 ASP B C 1
ATOM 4589 O O . ASP B 1 127 ? -1.876 36.938 -6.152 1 94.19 127 ASP B O 1
ATOM 4593 N N . VAL B 1 128 ? -0.938 37 -4.18 1 95.5 128 VAL B N 1
ATOM 4594 C CA . VAL B 1 128 ? -1.671 35.844 -3.652 1 95.5 128 VAL B CA 1
ATOM 4595 C C . VAL B 1 128 ? -2.818 36.312 -2.77 1 95.5 128 VAL B C 1
ATOM 4597 O O . VAL B 1 128 ? -2.619 37.156 -1.886 1 95.5 128 VAL B O 1
ATOM 4600 N N . PRO B 1 129 ? -3.996 35.844 -3.031 1 93.94 129 PRO B N 1
ATOM 4601 C CA . PRO B 1 129 ? -5.145 36.312 -2.252 1 93.94 129 PRO B CA 1
ATOM 4602 C C . PRO B 1 129 ? -4.984 36.062 -0.754 1 93.94 129 PRO B C 1
ATOM 4604 O O . PRO B 1 129 ? -4.641 34.969 -0.345 1 93.94 129 PRO B O 1
ATOM 4607 N N . VAL B 1 130 ? -5.195 37 0.008 1 92.75 130 VAL B N 1
ATOM 4608 C CA . VAL B 1 130 ? -5.203 36.906 1.464 1 92.75 130 VAL B CA 1
ATOM 4609 C C . VAL B 1 130 ? -6.566 37.344 2.004 1 92.75 130 VAL B C 1
ATOM 4611 O O . VAL B 1 130 ? -7.359 37.938 1.288 1 92.75 130 VAL B O 1
ATOM 4614 N N . VAL B 1 131 ? -6.836 36.906 3.205 1 87.75 131 VAL B N 1
ATOM 4615 C CA . VAL B 1 131 ? -8.117 37.281 3.789 1 87.75 131 VAL B CA 1
ATOM 4616 C C . VAL B 1 131 ? -8.219 38.812 3.855 1 87.75 131 VAL B C 1
ATOM 4618 O O . VAL B 1 131 ? -7.352 39.469 4.418 1 87.75 131 VAL B O 1
ATOM 4621 N N . PRO B 1 132 ? -9.234 39.281 3.279 1 87.25 132 PRO B N 1
ATOM 4622 C CA . PRO B 1 132 ? -9.398 40.719 3.336 1 87.25 132 PRO B CA 1
ATOM 4623 C C . PRO B 1 132 ? -9.531 41.25 4.766 1 87.25 132 PRO B C 1
ATOM 4625 O O . PRO B 1 132 ? -10.188 40.625 5.598 1 87.25 132 PRO B O 1
ATOM 4628 N N . GLY B 1 133 ? -8.805 42.219 5.055 1 84.56 133 GLY B N 1
ATOM 4629 C CA . GLY B 1 133 ? -8.844 42.812 6.379 1 84.56 133 GLY B CA 1
ATOM 4630 C C . GLY B 1 133 ? -8.406 44.281 6.391 1 84.56 133 GLY B C 1
ATOM 4631 O O . GLY B 1 133 ? -8.078 44.844 5.344 1 84.56 133 GLY B O 1
ATOM 4632 N N . SER B 1 134 ? -8.531 44.781 7.582 1 84.75 134 SER B N 1
ATOM 4633 C CA . SER B 1 134 ? -8.125 46.156 7.723 1 84.75 134 SER B CA 1
ATOM 4634 C C . SER B 1 134 ? -6.609 46.312 7.574 1 84.75 134 SER B C 1
ATOM 4636 O O . SER B 1 134 ? -5.852 45.438 7.969 1 84.75 134 SER B O 1
ATOM 4638 N N . LYS B 1 135 ? -6.047 47.25 6.883 1 77.5 135 LYS B N 1
ATOM 4639 C CA . LYS B 1 135 ? -4.625 47.5 6.688 1 77.5 135 LYS B CA 1
ATOM 4640 C C . LYS B 1 135 ? -3.938 47.844 8.008 1 77.5 135 LYS B C 1
ATOM 4642 O O . LYS B 1 135 ? -2.715 47.719 8.117 1 77.5 135 LYS B O 1
ATOM 4647 N N . GLY B 1 136 ? -4.707 48.219 8.938 1 75 136 GLY B N 1
ATOM 4648 C CA . GLY B 1 136 ? -4.25 48.594 10.273 1 75 136 GLY B CA 1
ATOM 4649 C C . GLY B 1 136 ? -5.355 48.594 11.305 1 75 136 GLY B C 1
ATOM 4650 O O . GLY B 1 136 ? -6.434 48.031 11.07 1 75 136 GLY B O 1
ATOM 4651 N N . VAL B 1 137 ? -4.922 49.031 12.438 1 80.56 137 VAL B N 1
ATOM 4652 C CA . VAL B 1 137 ? -5.891 49.125 13.523 1 80.56 137 VAL B CA 1
ATOM 4653 C C . VAL B 1 137 ? -7.035 50.031 13.125 1 80.56 137 VAL B C 1
ATOM 4655 O O . VAL B 1 137 ? -6.809 51.094 12.516 1 80.56 137 VAL B O 1
ATOM 4658 N N . VAL B 1 138 ? -8.18 49.531 13.375 1 86.12 138 VAL B N 1
ATOM 4659 C CA . VAL B 1 138 ? -9.344 50.375 13.156 1 86.12 138 VAL B CA 1
ATOM 4660 C C . VAL B 1 138 ? -9.539 51.312 14.359 1 86.12 138 VAL B C 1
ATOM 4662 O O . VAL B 1 138 ? -9.703 50.844 15.492 1 86.12 138 VAL B O 1
ATOM 4665 N N . LEU B 1 139 ? -9.477 52.531 14.156 1 78.19 139 LEU B N 1
ATOM 4666 C CA . LEU B 1 139 ? -9.344 53.531 15.203 1 78.19 139 LEU B CA 1
ATOM 4667 C C . LEU B 1 139 ? -10.68 53.75 15.914 1 78.19 139 LEU B C 1
ATOM 4669 O O . LEU B 1 139 ? -10.719 53.969 17.125 1 78.19 139 LEU B O 1
ATOM 4673 N N . ASN B 1 140 ? -11.766 53.875 15.188 1 85.5 140 ASN B N 1
ATOM 4674 C CA . ASN B 1 140 ? -13.094 54.125 15.719 1 85.5 140 ASN B CA 1
ATOM 4675 C C . ASN B 1 140 ? -14.172 53.406 14.914 1 85.5 140 ASN B C 1
ATOM 4677 O O . ASN B 1 140 ? -13.867 52.719 13.953 1 85.5 140 ASN B O 1
ATOM 4681 N N . LEU B 1 141 ? -15.289 53.531 15.422 1 90.88 141 LEU B N 1
ATOM 4682 C CA . LEU B 1 141 ? -16.422 52.844 14.828 1 90.88 141 LEU B CA 1
ATOM 4683 C C . LEU B 1 141 ? -16.625 53.25 13.383 1 90.88 141 LEU B C 1
ATOM 4685 O O . LEU B 1 141 ? -16.984 52.438 12.531 1 90.88 141 LEU B O 1
ATOM 4689 N N . ASP B 1 142 ? -16.469 54.531 13.133 1 91.19 142 ASP B N 1
ATOM 4690 C CA . ASP B 1 142 ? -16.625 55.031 11.766 1 91.19 142 ASP B CA 1
ATOM 4691 C C . ASP B 1 142 ? -15.625 54.375 10.82 1 91.19 142 ASP B C 1
ATOM 4693 O O . ASP B 1 142 ? -15.977 53.969 9.711 1 91.19 142 ASP B O 1
ATOM 4697 N N . ASP B 1 143 ? -14.5 54.344 11.281 1 91.25 143 ASP B N 1
ATOM 4698 C CA . ASP B 1 143 ? -13.445 53.656 10.531 1 91.25 143 ASP B CA 1
ATOM 4699 C C . ASP B 1 143 ? -13.773 52.188 10.336 1 91.25 143 ASP B C 1
ATOM 4701 O O . ASP B 1 143 ? -13.547 51.625 9.258 1 91.25 143 ASP B O 1
ATOM 4705 N N . ALA B 1 144 ? -14.242 51.594 11.344 1 92.75 144 ALA B N 1
ATOM 4706 C CA . ALA B 1 144 ? -14.609 50.188 11.297 1 92.75 144 ALA B CA 1
ATOM 4707 C C . ALA B 1 144 ? -15.719 49.938 10.273 1 92.75 144 ALA B C 1
ATOM 4709 O O . ALA B 1 144 ? -15.68 48.969 9.539 1 92.75 144 ALA B O 1
ATOM 4710 N N . MET B 1 145 ? -16.641 50.812 10.266 1 93 145 MET B N 1
ATOM 4711 C CA . MET B 1 145 ? -17.766 50.656 9.352 1 93 145 MET B CA 1
ATOM 4712 C C . MET B 1 145 ? -17.297 50.812 7.902 1 93 145 MET B C 1
ATOM 4714 O O . MET B 1 145 ? -17.75 50.062 7.027 1 93 145 MET B O 1
ATOM 4718 N N . THR B 1 146 ? -16.5 51.75 7.668 1 92.38 146 THR B N 1
ATOM 4719 C CA . THR B 1 146 ? -15.953 51.938 6.328 1 92.38 146 THR B CA 1
ATOM 4720 C C . THR B 1 146 ? -15.148 50.719 5.879 1 92.38 146 THR B C 1
ATOM 4722 O O . THR B 1 146 ? -15.32 50.219 4.762 1 92.38 146 THR B O 1
ATOM 4725 N N . THR B 1 147 ? -14.336 50.312 6.762 1 91.62 147 THR B N 1
ATOM 4726 C CA . THR B 1 147 ? -13.492 49.156 6.477 1 91.62 147 THR B CA 1
ATOM 4727 C C . THR B 1 147 ? -14.336 47.906 6.246 1 91.62 147 THR B C 1
ATOM 4729 O O . THR B 1 147 ? -14.062 47.125 5.336 1 91.62 147 THR B O 1
ATOM 4732 N N . ALA B 1 148 ? -15.258 47.719 7.027 1 92.94 148 ALA B N 1
ATOM 4733 C CA . ALA B 1 148 ? -16.141 46.562 6.914 1 92.94 148 ALA B CA 1
ATOM 4734 C C . ALA B 1 148 ? -16.875 46.562 5.586 1 92.94 148 ALA B C 1
ATOM 4736 O O . ALA B 1 148 ? -17.125 45.5 5.004 1 92.94 148 ALA B O 1
ATOM 4737 N N . LYS B 1 149 ? -17.25 47.719 5.18 1 91.19 149 LYS B N 1
ATOM 4738 C CA . LYS B 1 149 ? -17.922 47.844 3.891 1 91.19 149 LYS B CA 1
ATOM 4739 C C . LYS B 1 149 ? -17 47.438 2.744 1 91.19 149 LYS B C 1
ATOM 4741 O O . L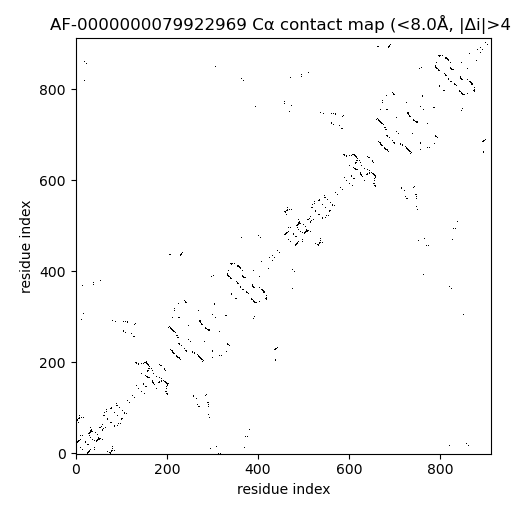YS B 1 149 ? -17.438 46.875 1.754 1 91.19 149 LYS B O 1
ATOM 4746 N N . GLU B 1 150 ? -15.875 47.781 2.91 1 90.56 150 GLU B N 1
ATOM 4747 C CA . GLU B 1 150 ? -14.875 47.438 1.905 1 90.56 150 GLU B CA 1
ATOM 4748 C C . GLU B 1 150 ? -14.617 45.938 1.882 1 90.56 150 GLU B C 1
ATOM 4750 O O . GLU B 1 150 ? -14.484 45.344 0.812 1 90.56 150 GLU B O 1
ATOM 4755 N N . ILE B 1 151 ? -14.5 45.344 3.012 1 88.94 151 ILE B N 1
ATOM 4756 C CA . ILE B 1 151 ? -14.242 43.906 3.166 1 88.94 151 ILE B CA 1
ATOM 4757 C C . ILE B 1 151 ? -15.484 43.094 2.77 1 88.94 151 ILE B C 1
ATOM 4759 O O . ILE B 1 151 ? -15.375 42.062 2.121 1 88.94 151 ILE B O 1
ATOM 4763 N N . GLY B 1 152 ? -16.609 43.656 3.076 1 88.06 152 GLY B N 1
ATOM 4764 C CA . GLY B 1 152 ? -17.875 42.938 2.939 1 88.06 152 GLY B CA 1
ATOM 4765 C C . GLY B 1 152 ? -18.219 42.094 4.156 1 88.06 152 GLY B C 1
ATOM 4766 O O . GLY B 1 152 ? -17.375 41.406 4.695 1 88.06 152 GLY B O 1
ATOM 4767 N N . TYR B 1 153 ? -19.484 42.156 4.641 1 89.69 153 TYR B N 1
ATOM 4768 C CA . TYR B 1 153 ? -19.953 41.375 5.781 1 89.69 153 TYR B CA 1
ATOM 4769 C C . TYR B 1 153 ? -20.141 39.906 5.406 1 89.69 153 TYR B C 1
ATOM 4771 O O . TYR B 1 153 ? -20.391 39.594 4.238 1 89.69 153 TYR B O 1
ATOM 4779 N N . PRO B 1 154 ? -20.031 38.938 6.25 1 89.5 154 PRO B N 1
ATOM 4780 C CA . PRO B 1 154 ? -19.703 39.156 7.664 1 89.5 154 PRO B CA 1
ATOM 4781 C C . PRO B 1 154 ? -18.219 39.438 7.895 1 89.5 154 PRO B C 1
ATOM 4783 O O . PRO B 1 154 ? -17.375 39.031 7.078 1 89.5 154 PRO B O 1
ATOM 4786 N N . VAL B 1 155 ? -17.953 40.125 9.039 1 91.44 155 VAL B N 1
ATOM 4787 C CA . VAL B 1 155 ? -16.562 40.469 9.367 1 91.44 155 VAL B CA 1
ATOM 4788 C C . VAL B 1 155 ? -16.25 40 10.797 1 91.44 155 VAL B C 1
ATOM 4790 O O . VAL B 1 155 ? -17.156 39.844 11.617 1 91.44 155 VAL B O 1
ATOM 4793 N N . LEU B 1 156 ? -15.047 39.688 10.945 1 87.31 156 LEU B N 1
ATOM 4794 C CA . LEU B 1 156 ? -14.539 39.344 12.266 1 87.31 156 LEU B CA 1
ATOM 4795 C C . LEU B 1 156 ? -13.82 40.531 12.898 1 87.31 156 LEU B C 1
ATOM 4797 O O . LEU B 1 156 ? -12.891 41.062 12.305 1 87.31 156 LEU B O 1
ATOM 4801 N N . ILE B 1 157 ? -14.336 40.969 14.125 1 86.19 157 ILE B N 1
ATOM 4802 C CA . ILE B 1 157 ? -13.68 42 14.93 1 86.19 157 ILE B CA 1
ATOM 4803 C C . ILE B 1 157 ? -12.656 41.344 15.859 1 86.19 157 ILE B C 1
ATOM 4805 O O . ILE B 1 157 ? -12.992 40.469 16.641 1 86.19 157 ILE B O 1
ATOM 4809 N N . LYS B 1 158 ? -11.422 41.625 15.656 1 82.06 158 LYS B N 1
ATOM 4810 C CA . LYS B 1 158 ? -10.391 40.969 16.469 1 82.06 158 LYS B CA 1
ATOM 4811 C C . LYS B 1 158 ? -9.5 42 17.141 1 82.06 158 LYS B C 1
ATOM 4813 O O . LYS B 1 158 ? -9.164 43.031 16.547 1 82.06 158 LYS B O 1
ATOM 4818 N N . ALA B 1 159 ? -9.203 41.719 18.422 1 74.62 159 ALA B N 1
ATOM 4819 C CA . ALA B 1 159 ? -8.273 42.594 19.141 1 74.62 159 ALA B CA 1
ATOM 4820 C C . ALA B 1 159 ? -6.852 42.438 18.609 1 74.62 159 ALA B C 1
ATOM 4822 O O . ALA B 1 159 ? -6.438 41.344 18.234 1 74.62 159 ALA B O 1
ATOM 4823 N N . SER B 1 160 ? -6.102 43.5 18.516 1 67.75 160 SER B N 1
ATOM 4824 C CA . SER B 1 160 ? -4.719 43.469 18.062 1 67.75 160 SER B CA 1
ATOM 4825 C C . SER B 1 160 ? -3.854 42.625 18.953 1 67.75 160 SER B C 1
ATOM 4827 O O . SER B 1 160 ? -2.939 41.938 18.484 1 67.75 160 SER B O 1
ATOM 4829 N N . SER B 1 161 ? -4.121 42.812 20.203 1 56.72 161 SER B N 1
ATOM 4830 C CA . SER B 1 161 ? -3.34 42.062 21.203 1 56.72 161 SER B CA 1
ATOM 4831 C C . SER B 1 161 ? -4.035 40.781 21.609 1 56.72 161 SER B C 1
ATOM 4833 O O . SER B 1 161 ? -3.645 40.156 22.594 1 56.72 161 SER B O 1
ATOM 4835 N N . GLY B 1 162 ? -5.125 40.469 20.922 1 51.41 162 GLY B N 1
ATOM 4836 C CA . GLY B 1 162 ? -5.934 39.406 21.484 1 51.41 162 GLY B CA 1
ATOM 4837 C C . GLY B 1 162 ? -5.574 38.031 20.938 1 51.41 162 GLY B C 1
ATOM 4838 O O . GLY B 1 162 ? -4.984 37.938 19.859 1 51.41 162 GLY B O 1
ATOM 4839 N N . GLY B 1 163 ? -5.41 36.969 21.875 1 50.22 163 GLY B N 1
ATOM 4840 C CA . GLY B 1 163 ? -5.293 35.531 21.688 1 50.22 163 GLY B CA 1
ATOM 4841 C C . GLY B 1 163 ? -6.371 34.75 22.406 1 50.22 163 GLY B C 1
ATOM 4842 O O . GLY B 1 163 ? -7.09 35.281 23.25 1 50.22 163 GLY B O 1
ATOM 4843 N N . GLY B 1 164 ? -6.852 33.625 21.953 1 44.56 164 GLY B N 1
ATOM 4844 C CA . GLY B 1 164 ? -7.66 32.656 22.688 1 44.56 164 GLY B CA 1
ATOM 4845 C C . GLY B 1 164 ? -9.148 32.906 22.562 1 44.56 164 GLY B C 1
ATOM 4846 O O . GLY B 1 164 ? -9.93 32.531 23.453 1 44.56 164 GLY B O 1
ATOM 4847 N N . GLY B 1 165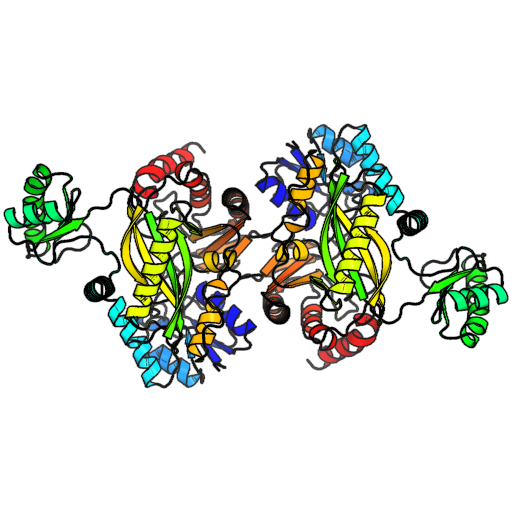 ? -9.586 33.562 21.578 1 54.25 165 GLY B N 1
ATOM 4848 C CA . GLY B 1 165 ? -11.008 33.75 21.359 1 54.25 165 GLY B CA 1
ATOM 4849 C C . GLY B 1 165 ? -11.555 34.969 22.078 1 54.25 165 GLY B C 1
ATOM 4850 O O . GLY B 1 165 ? -12.688 35.406 21.828 1 54.25 165 GLY B O 1
ATOM 4851 N N . LYS B 1 166 ? -10.828 35.562 23.078 1 56.28 166 LYS B N 1
ATOM 4852 C CA . LYS B 1 166 ? -11.281 36.75 23.797 1 56.28 166 LYS B CA 1
ATOM 4853 C C . LYS B 1 166 ? -11.039 38.031 22.953 1 56.28 166 LYS B C 1
ATOM 4855 O O . LYS B 1 166 ? -9.969 38.188 22.359 1 56.28 166 LYS B O 1
ATOM 4860 N N . GLY B 1 167 ? -11.984 38.812 22.828 1 59.56 167 GLY B N 1
ATOM 4861 C CA . GLY B 1 167 ? -11.922 40.031 22.047 1 59.56 167 GLY B CA 1
ATOM 4862 C C . GLY B 1 167 ? -12.195 39.812 20.578 1 59.56 167 GLY B C 1
ATOM 4863 O O . GLY B 1 167 ? -11.664 40.562 19.734 1 59.56 167 GLY B O 1
ATOM 4864 N N . MET B 1 168 ? -12.703 38.688 20.266 1 73.94 168 MET B N 1
ATOM 4865 C CA . MET B 1 168 ? -13.086 38.406 18.875 1 73.94 168 MET B CA 1
ATOM 4866 C C . MET B 1 168 ? -14.602 38.25 18.75 1 73.94 168 MET B C 1
ATOM 4868 O O . MET B 1 168 ? -15.234 37.594 19.578 1 73.94 168 MET B O 1
ATOM 4872 N N . ARG B 1 169 ? -15.273 39.062 17.922 1 81.12 169 ARG B N 1
ATOM 4873 C CA . ARG B 1 169 ? -16.703 39 17.672 1 81.12 169 ARG B CA 1
ATOM 4874 C C . ARG B 1 169 ? -17 39.062 16.172 1 81.12 169 ARG B C 1
ATOM 4876 O O . ARG B 1 169 ? -16.266 39.719 15.414 1 81.12 169 ARG B O 1
ATOM 4883 N N . ILE B 1 170 ? -18.016 38.344 15.82 1 87.12 170 ILE B N 1
ATOM 4884 C CA . ILE B 1 170 ? -18.422 38.375 14.422 1 87.12 170 ILE B CA 1
ATOM 4885 C C . ILE B 1 170 ? -19.562 39.375 14.227 1 87.12 170 ILE B C 1
ATOM 4887 O O . ILE B 1 170 ? -20.422 39.531 15.094 1 87.12 170 ILE B O 1
ATOM 4891 N N . ALA B 1 171 ? -19.547 40.156 13.227 1 91.06 171 ALA B N 1
ATOM 4892 C CA . ALA B 1 171 ? -20.625 41.031 12.828 1 91.06 171 ALA B CA 1
ATOM 4893 C C . ALA B 1 171 ? -21.141 40.688 11.438 1 91.06 171 ALA B C 1
ATOM 4895 O O . ALA B 1 171 ? -20.406 40.719 10.453 1 91.06 171 ALA B O 1
ATOM 4896 N N . TYR B 1 172 ? -22.391 40.344 11.344 1 91.75 172 TYR B N 1
ATOM 4897 C CA . TYR B 1 172 ? -22.969 39.938 10.078 1 91.75 172 TYR B CA 1
ATOM 4898 C C . TYR B 1 172 ? -23.5 41.125 9.281 1 91.75 172 TYR B C 1
ATOM 4900 O O . TYR B 1 172 ? -23.766 41 8.086 1 91.75 172 TYR B O 1
ATOM 4908 N N . ASP B 1 173 ? -23.719 42.219 9.914 1 92.56 173 ASP B N 1
ATOM 4909 C CA . ASP B 1 173 ? -24.188 43.438 9.266 1 92.56 173 ASP B CA 1
ATOM 4910 C C . ASP B 1 173 ? -23.719 44.656 10.023 1 92.56 173 ASP B C 1
ATOM 4912 O O . ASP B 1 173 ? -22.969 44.562 11 1 92.56 173 ASP B O 1
ATOM 4916 N N . GLU B 1 174 ? -24.094 45.781 9.461 1 93.31 174 GLU B N 1
ATOM 4917 C CA . GLU B 1 174 ? -23.641 47.062 10.008 1 93.31 174 GLU B CA 1
ATOM 4918 C C . GLU B 1 174 ? -24.125 47.25 11.438 1 93.31 174 GLU B C 1
ATOM 4920 O O . GLU B 1 174 ? -23.406 47.781 12.281 1 93.31 174 GLU B O 1
ATOM 4925 N N . ASP B 1 175 ? -25.312 46.812 11.672 1 93.44 175 ASP B N 1
ATOM 4926 C CA . ASP B 1 175 ? -25.875 46.969 13.008 1 93.44 175 ASP B CA 1
ATOM 4927 C C . ASP B 1 175 ? -25.125 46.125 14.023 1 93.44 175 ASP B C 1
ATOM 4929 O O . ASP B 1 175 ? -24.828 46.594 15.125 1 93.44 175 ASP B O 1
ATOM 4933 N N . GLU B 1 176 ? -24.781 44.969 13.617 1 93.69 176 GLU B N 1
ATOM 4934 C CA . GLU B 1 176 ? -24.031 44.094 14.5 1 93.69 176 GLU B CA 1
ATOM 4935 C C . GLU B 1 176 ? -22.609 44.625 14.711 1 93.69 176 GLU B C 1
ATOM 4937 O O . GLU B 1 176 ? -22.031 44.438 15.789 1 93.69 176 GLU B O 1
ATOM 4942 N N . LEU B 1 177 ? -22.078 45.188 13.711 1 94.19 177 LEU B N 1
ATOM 4943 C CA . LEU B 1 177 ? -20.734 45.75 13.836 1 94.19 177 LEU B CA 1
ATOM 4944 C C . LEU B 1 177 ? -20.719 46.844 14.906 1 94.19 177 LEU B C 1
ATOM 4946 O O . LEU B 1 177 ? -19.812 46.875 15.75 1 94.19 177 LEU B O 1
ATOM 4950 N N . LYS B 1 178 ? -21.688 47.688 14.898 1 91.44 178 LYS B N 1
ATOM 4951 C CA . LYS B 1 178 ? -21.781 48.781 15.867 1 91.44 178 LYS B CA 1
ATOM 4952 C C . LYS B 1 178 ? -21.875 48.25 17.297 1 91.44 178 LYS B C 1
ATOM 4954 O O . LYS B 1 178 ? -21.188 48.75 18.188 1 91.44 178 LYS B O 1
ATOM 4959 N N . ALA B 1 179 ? -22.703 47.25 17.328 1 91.44 179 ALA B N 1
ATOM 4960 C CA . ALA B 1 179 ? -22.938 46.688 18.641 1 91.44 179 ALA B CA 1
ATOM 4961 C C . ALA B 1 179 ? -21.719 45.906 19.141 1 91.44 179 ALA B C 1
ATOM 4963 O O . ALA B 1 179 ? -21.344 46.062 20.312 1 91.44 179 ALA B O 1
ATOM 4964 N N . ASN B 1 180 ? -21.125 45.188 18.266 1 91.19 180 ASN B N 1
ATOM 4965 C CA . ASN B 1 180 ? -20.078 44.25 18.672 1 91.19 180 ASN B CA 1
ATOM 4966 C C . ASN B 1 180 ? -18.719 44.938 18.781 1 91.19 180 ASN B C 1
ATOM 4968 O O . ASN B 1 180 ? -17.844 44.469 19.5 1 91.19 180 ASN B O 1
ATOM 4972 N N . PHE B 1 181 ? -18.562 45.969 18.062 1 90.25 181 PHE B N 1
ATOM 4973 C CA . PHE B 1 181 ? -17.281 46.656 18.047 1 90.25 181 PHE B CA 1
ATOM 4974 C C . PHE B 1 181 ? -16.922 47.219 19.422 1 90.25 181 PHE B C 1
ATOM 4976 O O . PHE B 1 181 ? -15.812 46.969 19.922 1 90.25 181 PHE B O 1
ATOM 4983 N N . ASP B 1 182 ? -17.891 47.844 20.031 1 85.94 182 ASP B N 1
ATOM 4984 C CA . ASP B 1 182 ? -17.656 48.438 21.359 1 85.94 182 ASP B CA 1
ATOM 4985 C C . ASP B 1 182 ? -17.438 47.344 22.406 1 85.94 182 ASP B C 1
ATOM 4987 O O . ASP B 1 182 ? -16.609 47.5 23.297 1 85.94 182 ASP B O 1
ATOM 4991 N N . ILE B 1 183 ? -18.219 46.344 22.188 1 86.81 183 ILE B N 1
ATOM 4992 C CA . ILE B 1 183 ? -18.094 45.25 23.125 1 86.81 183 ILE B CA 1
ATOM 4993 C C . ILE B 1 183 ? -16.688 44.625 23.016 1 86.81 183 ILE B C 1
ATOM 4995 O O . ILE B 1 183 ? -16.031 44.375 24.016 1 86.81 183 ILE B O 1
ATOM 4999 N N . ALA B 1 184 ? -16.312 44.344 21.844 1 85.12 184 ALA B N 1
ATOM 5000 C CA . ALA B 1 184 ? -15.008 43.75 21.594 1 85.12 184 ALA B CA 1
ATOM 5001 C C . ALA B 1 184 ? -13.883 44.656 22.109 1 85.12 184 ALA B C 1
ATOM 5003 O O . ALA B 1 184 ? -12.898 44.188 22.672 1 85.12 184 ALA B O 1
ATOM 5004 N N . LYS B 1 185 ? -14.062 45.906 21.844 1 83.5 185 LYS B N 1
ATOM 5005 C CA . LYS B 1 185 ? -13.086 46.875 22.281 1 83.5 185 LYS B CA 1
ATOM 5006 C C . LYS B 1 185 ? -12.969 46.875 23.812 1 83.5 185 LYS B C 1
ATOM 5008 O O . LYS B 1 185 ? -11.859 46.906 24.344 1 83.5 185 LYS B O 1
ATOM 5013 N N . GLY B 1 186 ? -14.086 46.906 24.5 1 83.5 186 GLY B N 1
ATOM 5014 C CA . GLY B 1 186 ? -14.094 46.844 25.953 1 83.5 186 GLY B CA 1
ATOM 5015 C C . GLY B 1 186 ? -13.461 45.562 26.5 1 83.5 186 GLY B C 1
ATOM 5016 O O . GLY B 1 186 ? -12.688 45.625 27.453 1 83.5 186 GLY B O 1
ATOM 5017 N N . GLU B 1 187 ? -13.875 44.531 25.828 1 82.5 187 GLU B N 1
ATOM 5018 C CA . GLU B 1 187 ? -13.305 43.25 26.234 1 82.5 187 GLU B CA 1
ATOM 5019 C C . GLU B 1 187 ? -11.789 43.25 26.062 1 82.5 187 GLU B C 1
ATOM 5021 O O . GLU B 1 187 ? -11.062 42.719 26.922 1 82.5 187 GLU B O 1
ATOM 5026 N N . ALA B 1 188 ? -11.336 43.688 25 1 77.56 188 ALA B N 1
ATOM 5027 C CA . ALA B 1 188 ? -9.906 43.75 24.703 1 77.56 188 ALA B CA 1
ATOM 5028 C C . ALA B 1 188 ? -9.172 44.625 25.703 1 77.56 188 ALA B C 1
ATOM 5030 O O . ALA B 1 188 ? -8.086 44.281 26.156 1 77.56 188 ALA B O 1
ATOM 5031 N N . LEU B 1 189 ? -9.789 45.75 26 1 81.06 189 LEU B N 1
ATOM 5032 C CA . LEU B 1 189 ? -9.203 46.688 26.969 1 81.06 189 LEU B CA 1
ATOM 5033 C C . LEU B 1 189 ? -9.102 46.031 28.344 1 81.06 189 LEU B C 1
ATOM 5035 O O . LEU B 1 189 ? -8.078 46.125 29.016 1 81.06 189 LEU B O 1
ATOM 5039 N N . SER B 1 190 ? -10.133 45.375 28.672 1 80.06 190 SER B N 1
ATOM 5040 C CA . SER B 1 190 ? -10.18 44.719 29.969 1 80.06 190 SER B CA 1
ATOM 5041 C C . SER B 1 190 ? -9.211 43.531 30.016 1 80.06 190 SER B C 1
ATOM 5043 O O . SER B 1 190 ? -8.586 43.281 31.047 1 80.06 190 SER B O 1
ATOM 5045 N N . ALA B 1 191 ? -9.195 42.844 28.875 1 71.56 191 ALA B N 1
ATOM 5046 C CA . ALA B 1 191 ? -8.438 41.594 28.859 1 71.56 191 ALA B CA 1
ATOM 5047 C C . ALA B 1 191 ? -6.965 41.844 28.562 1 71.56 191 ALA B C 1
ATOM 5049 O O . ALA B 1 191 ? -6.09 41.156 29.094 1 71.56 191 ALA B O 1
ATOM 5050 N N . PHE B 1 192 ? -6.684 42.781 27.719 1 71.5 192 PHE B N 1
ATOM 5051 C CA . PHE B 1 192 ? -5.324 42.906 27.203 1 71.5 192 PHE B CA 1
ATOM 5052 C C . PHE B 1 192 ? -4.773 44.312 27.438 1 71.5 192 PHE B C 1
ATOM 5054 O O . PHE B 1 192 ? -3.602 44.562 27.156 1 71.5 192 PHE B O 1
ATOM 5061 N N . GLY B 1 193 ? -5.605 45.25 28.031 1 74.88 193 GLY B N 1
ATOM 5062 C CA . GLY B 1 193 ? -5.18 46.625 28.266 1 74.88 193 GLY B CA 1
ATOM 5063 C C . GLY B 1 193 ? -4.988 47.406 27 1 74.88 193 GLY B C 1
ATOM 5064 O O . GLY B 1 193 ? -4.309 48.438 27 1 74.88 193 GLY B O 1
ATOM 5065 N N . ASN B 1 194 ? -5.367 46.875 25.922 1 76.88 194 ASN B N 1
ATOM 5066 C CA . ASN B 1 194 ? -5.277 47.469 24.594 1 76.88 194 ASN B CA 1
ATOM 5067 C C . ASN B 1 194 ? -6.578 47.281 23.812 1 76.88 194 ASN B C 1
ATOM 5069 O O . ASN B 1 194 ? -7.094 46.188 23.688 1 76.88 194 ASN B O 1
ATOM 5073 N N . ASP B 1 195 ? -7.141 48.406 23.391 1 78.75 195 ASP B N 1
ATOM 5074 C CA . ASP B 1 195 ? -8.453 48.312 22.75 1 78.75 195 ASP B CA 1
ATOM 5075 C C . ASP B 1 195 ? -8.336 48.406 21.234 1 78.75 195 ASP B C 1
ATOM 5077 O O . ASP B 1 195 ? -9.312 48.719 20.547 1 78.75 195 ASP B O 1
ATOM 5081 N N . GLU B 1 196 ? -7.086 48.25 20.781 1 80.94 196 GLU B N 1
ATOM 5082 C CA . GLU B 1 196 ? -6.879 48.25 19.344 1 80.94 196 GLU B CA 1
ATOM 5083 C C . GLU B 1 196 ? -7.543 47.062 18.656 1 80.94 196 GLU B C 1
ATOM 5085 O O . GLU B 1 196 ? -7.387 45.938 19.109 1 80.94 196 GLU B O 1
ATOM 5090 N N . MET B 1 197 ? -8.336 47.406 17.625 1 85.38 197 MET B N 1
ATOM 5091 C CA . MET B 1 197 ? -9.102 46.375 16.953 1 85.38 197 MET B CA 1
ATOM 5092 C C . MET B 1 197 ? -8.719 46.281 15.477 1 85.38 197 MET B C 1
ATOM 5094 O O . MET B 1 197 ? -8.289 47.25 14.883 1 85.38 197 MET B O 1
ATOM 5098 N N . TYR B 1 198 ? -8.789 45.062 14.969 1 85.25 198 TYR B N 1
ATOM 5099 C CA . TYR B 1 198 ? -8.68 44.75 13.547 1 85.25 198 TYR B CA 1
ATOM 5100 C C . TYR B 1 198 ? -9.961 44.125 13.016 1 85.25 198 TYR B C 1
ATOM 5102 O O . TYR B 1 198 ? -10.711 43.5 13.773 1 85.25 198 TYR B O 1
ATOM 5110 N N . LEU B 1 199 ? -10.227 44.438 11.734 1 87.81 199 LEU B N 1
ATOM 5111 C CA . LEU B 1 199 ? -11.32 43.781 11.055 1 87.81 199 LEU B CA 1
ATOM 5112 C C . LEU B 1 199 ? -10.797 42.812 9.984 1 87.81 199 LEU B C 1
ATOM 5114 O O . LEU B 1 199 ? -9.828 43.125 9.289 1 87.81 199 LEU B O 1
ATOM 5118 N N . GLU B 1 200 ? -11.383 41.656 9.914 1 87.12 200 GLU B N 1
ATOM 5119 C CA . GLU B 1 200 ? -11.086 40.688 8.867 1 87.12 200 GLU B CA 1
ATOM 5120 C C . GLU B 1 200 ? -12.359 40.031 8.328 1 87.12 200 GLU B C 1
ATOM 5122 O O . GLU B 1 200 ? -13.367 39.969 9.031 1 87.12 200 GLU B O 1
ATOM 5127 N N . LYS B 1 201 ? -12.312 39.688 7.078 1 88.56 201 LYS B N 1
ATOM 5128 C CA . LYS B 1 201 ? -13.438 38.938 6.531 1 88.56 201 LYS B CA 1
ATOM 5129 C C . LYS B 1 201 ? -13.703 37.688 7.34 1 88.56 201 LYS B C 1
ATOM 5131 O O . LYS B 1 201 ? -12.773 36.938 7.66 1 88.56 201 LYS B O 1
ATOM 5136 N N . TYR B 1 202 ? -14.977 37.562 7.715 1 85.62 202 TYR B N 1
ATOM 5137 C CA . TYR B 1 202 ? -15.352 36.312 8.367 1 85.62 202 TYR B CA 1
ATOM 5138 C C . TYR B 1 202 ? -15.781 35.25 7.344 1 85.62 202 TYR B C 1
ATOM 5140 O O . TYR B 1 202 ? -16.75 35.469 6.613 1 85.62 202 TYR B O 1
ATOM 5148 N N . ILE B 1 203 ? -15.094 34.219 7.262 1 87 203 ILE B N 1
ATOM 5149 C CA . ILE B 1 203 ? -15.414 33.156 6.305 1 87 203 ILE B CA 1
ATOM 5150 C C . ILE B 1 203 ? -16.297 32.125 6.965 1 87 203 ILE B C 1
ATOM 5152 O O . ILE B 1 203 ? -15.867 31.422 7.887 1 87 203 ILE B O 1
ATOM 5156 N N . GLU B 1 204 ? -17.516 32.031 6.426 1 84.69 204 GLU B N 1
ATOM 5157 C CA . GLU B 1 204 ? -18.484 31.094 6.98 1 84.69 204 GLU B CA 1
ATOM 5158 C C . GLU B 1 204 ? -18.281 29.688 6.418 1 84.69 204 GLU B C 1
ATOM 5160 O O . GLU B 1 204 ? -18.078 29.516 5.215 1 84.69 204 GLU B O 1
ATOM 5165 N N . ASN B 1 205 ? -18.422 28.734 7.254 1 86.75 205 ASN B N 1
ATOM 5166 C CA . ASN B 1 205 ? -18.344 27.312 6.906 1 86.75 205 ASN B CA 1
ATOM 5167 C C . ASN B 1 205 ? -17.203 27.047 5.922 1 86.75 205 ASN B C 1
ATOM 5169 O O . ASN B 1 205 ? -17.406 26.453 4.867 1 86.75 205 ASN B O 1
ATOM 5173 N N . PRO B 1 206 ? -16.078 27.484 6.355 1 92.06 206 PRO B N 1
ATOM 5174 C CA . PRO B 1 206 ? -14.953 27.422 5.41 1 92.06 206 PRO B CA 1
ATOM 5175 C C . PRO B 1 206 ? -14.414 26 5.223 1 92.06 206 PRO B C 1
ATOM 5177 O O . PRO B 1 206 ? -14.609 25.141 6.09 1 92.06 206 PRO B O 1
ATOM 5180 N N . ARG B 1 207 ? -13.836 25.75 4.016 1 97.12 207 ARG B N 1
ATOM 5181 C CA . ARG B 1 207 ? -12.984 24.594 3.766 1 97.12 207 ARG B CA 1
ATOM 5182 C C . ARG B 1 207 ? -11.508 24.938 3.955 1 97.12 207 ARG B C 1
ATOM 5184 O O . ARG B 1 207 ? -11.086 26.047 3.621 1 97.12 207 ARG B O 1
ATOM 5191 N N . HIS B 1 208 ? -10.812 24.125 4.613 1 96.5 208 HIS B N 1
ATOM 5192 C CA . HIS B 1 208 ? -9.359 24.234 4.75 1 96.5 208 HIS B CA 1
ATOM 5193 C C . HIS B 1 208 ? -8.641 23.422 3.689 1 96.5 208 HIS B C 1
ATOM 5195 O O . HIS B 1 208 ? -8.539 22.188 3.812 1 96.5 208 HIS B O 1
ATOM 5201 N N . ILE B 1 209 ? -8.141 24.047 2.619 1 98.38 209 ILE B N 1
ATOM 5202 C CA . ILE B 1 209 ? -7.496 23.375 1.503 1 98.38 209 ILE B CA 1
ATOM 5203 C C . ILE B 1 209 ? -6.031 23.797 1.421 1 98.38 209 ILE B C 1
ATOM 5205 O O . ILE B 1 209 ? -5.711 24.969 1.541 1 98.38 209 ILE B O 1
ATOM 5209 N N . GLU B 1 210 ? -5.207 22.828 1.284 1 98.38 210 GLU B N 1
ATOM 5210 C CA . GLU B 1 210 ? -3.777 23.125 1.249 1 98.38 210 GLU B CA 1
ATOM 5211 C C . GLU B 1 210 ? -3.129 22.562 -0.012 1 98.38 210 GLU B C 1
ATOM 5213 O O . GLU B 1 210 ? -3.676 21.641 -0.643 1 98.38 210 GLU B O 1
ATOM 5218 N N . VAL B 1 211 ? -2 23.109 -0.411 1 98.88 211 VAL B N 1
ATOM 5219 C CA . VAL B 1 211 ? -1.276 22.688 -1.604 1 98.88 211 VAL B CA 1
ATOM 5220 C C . VAL B 1 211 ? 0.157 22.312 -1.235 1 98.88 211 VAL B C 1
ATOM 5222 O O . VAL B 1 211 ? 0.872 23.109 -0.617 1 98.88 211 VAL B O 1
ATOM 5225 N N . GLN B 1 212 ? 0.549 21.094 -1.554 1 98.88 212 GLN B N 1
ATOM 5226 C CA . GLN B 1 212 ? 1.926 20.641 -1.367 1 98.88 212 GLN B CA 1
ATOM 5227 C C . GLN B 1 212 ? 2.844 21.234 -2.436 1 98.88 212 GLN B C 1
ATOM 5229 O O . GLN B 1 212 ? 2.619 21.031 -3.631 1 98.88 212 GLN B O 1
ATOM 5234 N N . VAL B 1 213 ? 3.895 21.922 -2.049 1 98.88 213 VAL B N 1
ATOM 5235 C CA . VAL B 1 213 ? 4.836 22.5 -3.004 1 98.88 213 VAL B CA 1
ATOM 5236 C C . VAL B 1 213 ? 6.254 22.062 -2.662 1 98.88 213 VAL B C 1
ATOM 5238 O O . VAL B 1 213 ? 6.543 21.719 -1.516 1 98.88 213 VAL B O 1
ATOM 5241 N N . PHE B 1 214 ? 7.098 22.047 -3.646 1 98.88 214 PHE B N 1
ATOM 5242 C CA . PHE B 1 214 ? 8.531 21.828 -3.504 1 98.88 214 PHE B CA 1
ATOM 5243 C C . PHE B 1 214 ? 9.312 22.859 -4.297 1 98.88 214 PHE B C 1
ATOM 5245 O O . PHE B 1 214 ? 8.93 23.234 -5.41 1 98.88 214 PHE B O 1
ATOM 5252 N N . GLY B 1 215 ? 10.336 23.359 -3.762 1 98.69 215 GLY B N 1
ATOM 5253 C CA . GLY B 1 215 ? 11.32 24.172 -4.449 1 98.69 215 GLY B CA 1
ATOM 5254 C C . GLY B 1 215 ? 12.742 23.656 -4.305 1 98.69 215 GLY B C 1
ATOM 5255 O O . GLY B 1 215 ? 13.055 22.953 -3.338 1 98.69 215 GLY B O 1
ATOM 5256 N N . ASP B 1 216 ? 13.555 23.922 -5.359 1 98.38 216 ASP B N 1
ATOM 5257 C CA . ASP B 1 216 ? 14.953 23.531 -5.266 1 98.38 216 ASP B CA 1
ATOM 5258 C C . ASP B 1 216 ? 15.875 24.734 -5.359 1 98.38 216 ASP B C 1
ATOM 5260 O O . ASP B 1 216 ? 15.414 25.891 -5.348 1 98.38 216 ASP B O 1
ATOM 5264 N N . THR B 1 217 ? 17.203 24.531 -5.309 1 97.19 217 THR B N 1
ATOM 5265 C CA . THR B 1 217 ? 18.188 25.609 -5.262 1 97.19 217 THR B CA 1
ATOM 5266 C C . THR B 1 217 ? 18.391 26.203 -6.645 1 97.19 217 THR B C 1
ATOM 5268 O O . THR B 1 217 ? 19.141 27.188 -6.797 1 97.19 217 THR B O 1
ATOM 5271 N N . PHE B 1 218 ? 17.703 25.734 -7.629 1 97.56 218 PHE B N 1
ATOM 5272 C CA . PHE B 1 218 ? 17.844 26.203 -9 1 97.56 218 PHE B CA 1
ATOM 5273 C C . PHE B 1 218 ? 16.703 27.125 -9.383 1 97.56 218 PHE B C 1
ATOM 5275 O O . PHE B 1 218 ? 16.594 27.562 -10.539 1 97.56 218 PHE B O 1
ATOM 5282 N N . GLY B 1 219 ? 15.805 27.328 -8.453 1 96.5 219 GLY B N 1
ATOM 5283 C CA . GLY B 1 219 ? 14.695 28.234 -8.688 1 96.5 219 GLY B CA 1
ATOM 5284 C C . GLY B 1 219 ? 13.43 27.531 -9.156 1 96.5 219 GLY B C 1
ATOM 5285 O O . GLY B 1 219 ? 12.414 28.172 -9.398 1 96.5 219 GLY B O 1
ATOM 5286 N N . ASN B 1 220 ? 13.492 26.219 -9.266 1 97.88 220 ASN B N 1
ATOM 5287 C CA . ASN B 1 220 ? 12.305 25.469 -9.641 1 97.88 220 ASN B CA 1
ATOM 5288 C C . ASN B 1 220 ? 11.336 25.312 -8.477 1 97.88 220 ASN B C 1
ATOM 5290 O O . ASN B 1 220 ? 11.758 25.047 -7.344 1 97.88 220 ASN B O 1
ATOM 5294 N N . VAL B 1 221 ? 10.062 25.594 -8.766 1 98.44 221 VAL B N 1
ATOM 5295 C CA . VAL B 1 221 ? 8.992 25.344 -7.805 1 98.44 221 VAL B CA 1
ATOM 5296 C C . VAL B 1 221 ? 7.832 24.625 -8.5 1 98.44 221 VAL B C 1
ATOM 5298 O O . VAL B 1 221 ? 7.363 25.078 -9.547 1 98.44 221 VAL B O 1
ATOM 5301 N N . ILE B 1 222 ? 7.418 23.516 -7.93 1 98.62 222 ILE B N 1
ATOM 5302 C CA . ILE B 1 222 ? 6.281 22.797 -8.492 1 98.62 222 ILE B CA 1
ATOM 5303 C C . ILE B 1 222 ? 5.328 22.375 -7.371 1 98.62 222 ILE B C 1
ATOM 5305 O O . ILE B 1 222 ? 5.703 22.391 -6.199 1 98.62 222 ILE B O 1
ATOM 5309 N N . HIS B 1 223 ? 4.098 22.094 -7.773 1 98.88 223 HIS B N 1
ATOM 5310 C CA . HIS B 1 223 ? 3.123 21.594 -6.809 1 98.88 223 HIS B CA 1
ATOM 5311 C C . HIS B 1 223 ? 2.812 20.125 -7.039 1 98.88 223 HIS B C 1
ATOM 5313 O O . HIS B 1 223 ? 3.021 19.609 -8.141 1 98.88 223 HIS B O 1
ATOM 5319 N N . PHE B 1 224 ? 2.332 19.5 -5.969 1 98.81 224 PHE B N 1
ATOM 5320 C CA . PHE B 1 224 ? 1.962 18.094 -6.027 1 98.81 224 PHE B CA 1
ATOM 5321 C C . PHE B 1 224 ? 0.489 17.906 -5.684 1 98.81 224 PHE B C 1
ATOM 5323 O O . PHE B 1 224 ? 0.107 16.891 -5.09 1 98.81 224 PHE B O 1
ATOM 5330 N N . GLY B 1 225 ? -0.315 18.953 -5.973 1 98.69 225 GLY B N 1
ATOM 5331 C CA . GLY B 1 225 ? -1.756 18.844 -5.805 1 98.69 225 GLY B CA 1
ATOM 5332 C C . GLY B 1 225 ? -2.242 19.375 -4.469 1 98.69 225 GLY B C 1
ATOM 5333 O O . GLY B 1 225 ? -1.453 19.891 -3.676 1 98.69 225 GLY B O 1
ATOM 5334 N N . ASP B 1 226 ? -3.625 19.312 -4.289 1 98.81 226 ASP B N 1
ATOM 5335 C CA . ASP B 1 226 ? -4.25 19.875 -3.094 1 98.81 226 ASP B CA 1
ATOM 5336 C C . ASP B 1 226 ? -4.742 18.781 -2.162 1 98.81 226 ASP B C 1
ATOM 5338 O O . ASP B 1 226 ? -4.84 17.609 -2.564 1 98.81 226 ASP B O 1
ATOM 5342 N N . ARG B 1 227 ? -4.891 19.109 -0.923 1 98.75 227 ARG B N 1
ATOM 5343 C CA . ARG B 1 227 ? -5.5 18.297 0.121 1 98.75 227 ARG B CA 1
ATOM 5344 C C . ARG B 1 227 ? -6.637 19.047 0.808 1 98.75 227 ARG B C 1
ATOM 5346 O O . ARG B 1 227 ? -6.52 20.234 1.094 1 98.75 227 ARG B O 1
ATOM 5353 N N . ASP B 1 228 ? -7.734 18.375 1.007 1 98.62 228 ASP B N 1
ATOM 5354 C CA . ASP B 1 228 ? -8.82 18.906 1.822 1 98.62 228 ASP B CA 1
ATOM 5355 C C . ASP B 1 228 ? -8.672 18.469 3.279 1 98.62 228 ASP B C 1
ATOM 5357 O O . ASP B 1 228 ? -8.875 17.297 3.607 1 98.62 228 ASP B O 1
ATOM 5361 N N . CYS B 1 229 ? -8.32 19.422 4.062 1 97.75 229 CYS B N 1
ATOM 5362 C CA . CYS B 1 229 ? -8.078 19.156 5.477 1 97.75 229 CYS B CA 1
ATOM 5363 C C . CYS B 1 229 ? -9.148 19.812 6.344 1 97.75 229 CYS B C 1
ATOM 5365 O O . CYS B 1 229 ? -8.875 20.234 7.465 1 97.75 229 CYS B O 1
ATOM 5367 N N . SER B 1 230 ? -10.328 19.875 5.867 1 97.31 230 SER B N 1
ATOM 5368 C CA . SER B 1 230 ? -11.422 20.609 6.5 1 97.31 230 SER B CA 1
ATOM 5369 C C . SER B 1 230 ? -11.977 19.859 7.703 1 97.31 230 SER B C 1
ATOM 5371 O O . SER B 1 230 ? -12.5 20.469 8.641 1 97.31 230 SER B O 1
ATOM 5373 N N . MET B 1 231 ? -11.914 18.516 7.66 1 96.5 231 MET B N 1
ATOM 5374 C CA . MET B 1 231 ? -12.391 17.734 8.797 1 96.5 231 MET B CA 1
ATOM 5375 C C . MET B 1 231 ? -11.438 17.859 9.984 1 96.5 231 MET B C 1
ATOM 5377 O O . MET B 1 231 ? -10.43 17.156 10.062 1 96.5 231 MET B O 1
ATOM 5381 N N . GLN B 1 232 ? -11.828 18.781 10.891 1 93.81 232 GLN B N 1
ATOM 5382 C CA . GLN B 1 232 ? -10.969 19.141 12.016 1 93.81 232 GLN B CA 1
ATOM 5383 C C . GLN B 1 232 ? -11.742 19.125 13.328 1 93.81 232 GLN B C 1
ATOM 5385 O O . GLN B 1 232 ? -12.969 19.219 13.336 1 93.81 232 GLN B O 1
ATOM 5390 N N . ARG B 1 233 ? -11.031 18.891 14.383 1 88.81 233 ARG B N 1
ATOM 5391 C CA . ARG B 1 233 ? -11.516 19.031 15.758 1 88.81 233 ARG B CA 1
ATOM 5392 C C . ARG B 1 233 ? -10.594 19.938 16.562 1 88.81 233 ARG B C 1
ATOM 5394 O O . ARG B 1 233 ? -9.406 19.641 16.734 1 88.81 233 ARG B O 1
ATOM 5401 N N . ARG B 1 234 ? -11.055 21.016 17.047 1 81.31 234 ARG B N 1
ATOM 5402 C CA . ARG B 1 234 ? -10.266 22 17.766 1 81.31 234 ARG B CA 1
ATOM 5403 C C . ARG B 1 234 ? -9.062 22.453 16.953 1 81.31 234 ARG B C 1
ATOM 5405 O O . ARG B 1 234 ? -7.93 22.438 17.438 1 81.31 234 ARG B O 1
ATOM 5412 N N . ASN B 1 235 ? -9.281 22.609 15.672 1 78.69 235 ASN B N 1
ATOM 5413 C CA . ASN B 1 235 ? -8.312 23.125 14.711 1 78.69 235 ASN B CA 1
ATOM 5414 C C . ASN B 1 235 ? -7.199 22.109 14.445 1 78.69 235 ASN B C 1
ATOM 5416 O O . ASN B 1 235 ? -6.117 22.469 13.992 1 78.69 235 ASN B O 1
ATOM 5420 N N . GLN B 1 236 ? -7.457 20.938 14.883 1 86.25 236 GLN B N 1
ATOM 5421 C CA . GLN B 1 236 ? -6.543 19.844 14.555 1 86.25 236 GLN B CA 1
ATOM 5422 C C . GLN B 1 236 ? -7.125 18.953 13.461 1 86.25 236 GLN B C 1
ATOM 5424 O O . GLN B 1 236 ? -8.297 18.562 13.523 1 86.25 236 GLN B O 1
ATOM 5429 N N . LYS B 1 237 ? -6.355 18.75 12.477 1 92.56 237 LYS B N 1
ATOM 5430 C CA . LYS B 1 237 ? -6.801 17.922 11.359 1 92.56 237 LYS B CA 1
ATOM 5431 C C . LYS B 1 237 ? -7.059 16.484 11.797 1 92.56 237 LYS B C 1
ATOM 5433 O O . LYS B 1 237 ? -6.27 15.906 12.547 1 92.56 237 LYS B O 1
ATOM 5438 N N . VAL B 1 238 ? -8.188 15.891 11.359 1 95.88 238 VAL B N 1
ATOM 5439 C CA . VAL B 1 238 ? -8.609 14.562 11.797 1 95.88 238 VAL B CA 1
ATOM 5440 C C . VAL B 1 238 ? -8.656 13.617 10.594 1 95.88 238 VAL B C 1
ATOM 5442 O O . VAL B 1 238 ? -8.195 12.477 10.68 1 95.88 238 VAL B O 1
ATOM 5445 N N . VAL B 1 239 ? -9.289 14.039 9.523 1 98 239 VAL B N 1
ATOM 5446 C CA . VAL B 1 239 ? -9.383 13.312 8.258 1 98 239 VAL B CA 1
ATOM 5447 C C . VAL B 1 239 ? -8.953 14.219 7.109 1 98 239 VAL B C 1
ATOM 5449 O O . VAL B 1 239 ? -9.359 15.383 7.043 1 98 239 VAL B O 1
ATOM 5452 N N . GLU B 1 240 ? -8.125 13.703 6.242 1 98.31 240 GLU B N 1
ATOM 5453 C CA . GLU B 1 240 ? -7.672 14.438 5.066 1 98.31 240 GLU B CA 1
ATOM 5454 C C . GLU B 1 240 ? -7.91 13.633 3.791 1 98.31 240 GLU B C 1
ATOM 5456 O O . GLU B 1 240 ? -7.855 12.406 3.807 1 98.31 240 GLU B O 1
ATOM 5461 N N . GLU B 1 241 ? -8.172 14.281 2.729 1 98.62 241 GLU B N 1
ATOM 5462 C CA . GLU B 1 241 ? -8.344 13.586 1.452 1 98.62 241 GLU B CA 1
ATOM 5463 C C . GLU B 1 241 ? -7.754 14.406 0.303 1 98.62 241 GLU B C 1
ATOM 5465 O O . GLU B 1 241 ? -7.566 15.617 0.427 1 98.62 241 GLU B O 1
ATOM 5470 N N . CYS B 1 242 ? -7.348 13.727 -0.72 1 97.81 242 CYS B N 1
ATOM 5471 C CA . CYS B 1 242 ? -6.828 14.383 -1.914 1 97.81 242 CYS B CA 1
ATOM 5472 C C . CYS B 1 242 ? -7.254 13.641 -3.174 1 97.81 242 CYS B C 1
ATOM 5474 O O . CYS B 1 242 ? -7.34 12.414 -3.176 1 97.81 242 CYS B O 1
ATOM 5476 N N . LEU B 1 243 ? -7.629 14.438 -4.223 1 97.44 243 LEU B N 1
ATOM 5477 C CA . LEU B 1 243 ? -7.766 15.891 -4.277 1 97.44 243 LEU B CA 1
ATOM 5478 C C . LEU B 1 243 ? -9.086 16.344 -3.654 1 97.44 243 LEU B C 1
ATOM 5480 O O . LEU B 1 243 ? -9.977 15.516 -3.428 1 97.44 243 LEU B O 1
ATOM 5484 N N . SER B 1 244 ? -9.18 17.547 -3.338 1 98.25 244 SER B N 1
ATOM 5485 C CA . SER B 1 244 ? -10.414 18.047 -2.742 1 98.25 244 SER B CA 1
ATOM 5486 C C . SER B 1 244 ? -11.586 17.922 -3.707 1 98.25 244 SER B C 1
ATOM 5488 O O . SER B 1 244 ? -11.523 18.406 -4.836 1 98.25 244 SER B O 1
ATOM 5490 N N . PRO B 1 245 ? -12.609 17.25 -3.311 1 96.81 245 PRO B N 1
ATOM 5491 C CA . PRO B 1 245 ? -13.797 17.172 -4.164 1 96.81 245 PRO B CA 1
ATOM 5492 C C . PRO B 1 245 ? -14.57 18.484 -4.219 1 96.81 245 PRO B C 1
ATOM 5494 O O . PRO B 1 245 ? -15.469 18.641 -5.043 1 96.81 245 PRO B O 1
ATOM 5497 N N . TYR B 1 246 ? -14.164 19.438 -3.412 1 96.62 246 TYR B N 1
ATOM 5498 C CA . TYR B 1 246 ? -14.898 20.688 -3.256 1 96.62 246 TYR B CA 1
ATOM 5499 C C . TYR B 1 246 ? -14.547 21.672 -4.371 1 96.62 246 TYR B C 1
ATOM 5501 O O . TYR B 1 246 ? -15.344 22.547 -4.699 1 96.62 246 TYR B O 1
ATOM 5509 N N . LEU B 1 247 ? -13.43 21.516 -4.953 1 97.19 247 LEU B N 1
ATOM 5510 C CA . LEU B 1 247 ? -12.922 22.484 -5.926 1 97.19 247 LEU B CA 1
ATOM 5511 C C . LEU B 1 247 ? -13.289 22.062 -7.348 1 97.19 247 LEU B C 1
ATOM 5513 O O . LEU B 1 247 ? -13.219 20.875 -7.684 1 97.19 247 LEU B O 1
ATOM 5517 N N . ASP B 1 248 ? -13.688 23.047 -8.109 1 96.06 248 ASP B N 1
ATOM 5518 C CA . ASP B 1 248 ? -13.742 22.797 -9.547 1 96.06 248 ASP B CA 1
ATOM 5519 C C . ASP B 1 248 ? -12.375 22.984 -10.195 1 96.06 248 ASP B C 1
ATOM 5521 O O . ASP B 1 248 ? -11.453 23.516 -9.57 1 96.06 248 ASP B O 1
ATOM 5525 N N . GLU B 1 249 ? -12.258 22.625 -11.406 1 96.38 249 GLU B N 1
ATOM 5526 C CA . GLU B 1 249 ? -10.961 22.578 -12.078 1 96.38 249 GLU B CA 1
ATOM 5527 C C . GLU B 1 249 ? -10.383 23.984 -12.234 1 96.38 249 GLU B C 1
ATOM 5529 O O . GLU B 1 249 ? -9.172 24.172 -12.102 1 96.38 249 GLU B O 1
ATOM 5534 N N . SER B 1 250 ? -11.203 24.891 -12.57 1 97.19 250 SER B N 1
ATOM 5535 C CA . SER B 1 250 ? -10.734 26.266 -12.758 1 97.19 250 SER B CA 1
ATOM 5536 C C . SER B 1 250 ? -10.188 26.844 -11.461 1 97.19 250 SER B C 1
ATOM 5538 O O . SER B 1 250 ? -9.109 27.438 -11.445 1 97.19 250 SER B O 1
ATOM 5540 N N . THR B 1 251 ? -10.938 26.703 -10.375 1 97.44 251 THR B N 1
ATOM 5541 C CA . THR B 1 251 ? -10.508 27.172 -9.062 1 97.44 251 THR B CA 1
ATOM 5542 C C . THR B 1 251 ? -9.25 26.438 -8.609 1 97.44 251 THR B C 1
ATOM 5544 O O . THR B 1 251 ? -8.344 27.047 -8.023 1 97.44 251 THR B O 1
ATOM 5547 N N . ARG B 1 252 ? -9.219 25.188 -8.844 1 98.19 252 ARG B N 1
ATOM 5548 C CA . ARG B 1 252 ? -8.062 24.375 -8.484 1 98.19 252 ARG B CA 1
ATOM 5549 C C . ARG B 1 252 ? -6.793 24.891 -9.148 1 98.19 252 ARG B C 1
ATOM 5551 O O . ARG B 1 252 ? -5.758 25.016 -8.492 1 98.19 252 ARG B O 1
ATOM 5558 N N . LYS B 1 253 ? -6.875 25.172 -10.398 1 98.12 253 LYS B N 1
ATOM 5559 C CA . LYS B 1 253 ? -5.727 25.688 -11.133 1 98.12 253 LYS B CA 1
ATOM 5560 C C . LYS B 1 253 ? -5.258 27.031 -10.555 1 98.12 253 LYS B C 1
ATOM 5562 O O . LYS B 1 253 ? -4.059 27.25 -10.398 1 98.12 253 LYS B O 1
ATOM 5567 N N . LYS B 1 254 ? -6.23 27.891 -10.281 1 98.19 254 LYS B N 1
ATOM 5568 C CA . LYS B 1 254 ? -5.895 29.172 -9.68 1 98.19 254 LYS B CA 1
ATOM 5569 C C . LYS B 1 254 ? -5.223 29 -8.328 1 98.19 254 LYS B C 1
ATOM 5571 O O . LYS B 1 254 ? -4.285 29.719 -7.984 1 98.19 254 LYS B O 1
ATOM 5576 N N . LEU B 1 255 ? -5.758 28.094 -7.586 1 98.5 255 LEU B N 1
ATOM 5577 C CA . LEU B 1 255 ? -5.207 27.781 -6.273 1 98.5 255 LEU B CA 1
ATOM 5578 C C . LEU B 1 255 ? -3.77 27.281 -6.387 1 98.5 255 LEU B C 1
ATOM 5580 O O . LEU B 1 255 ? -2.9 27.703 -5.621 1 98.5 255 LEU B O 1
ATOM 5584 N N . TYR B 1 256 ? -3.512 26.391 -7.328 1 98.75 256 TYR B N 1
ATOM 5585 C CA . TYR B 1 256 ? -2.17 25.875 -7.566 1 98.75 256 TYR B CA 1
ATOM 5586 C C . TYR B 1 256 ? -1.213 27 -7.957 1 98.75 256 TYR B C 1
ATOM 5588 O O . TYR B 1 256 ? -0.092 27.062 -7.449 1 98.75 256 TYR B O 1
ATOM 5596 N N . ASP B 1 257 ? -1.693 27.812 -8.852 1 98.44 257 ASP B N 1
ATOM 5597 C CA . ASP B 1 257 ? -0.872 28.938 -9.305 1 98.44 257 ASP B CA 1
ATOM 5598 C C . ASP B 1 257 ? -0.506 29.859 -8.141 1 98.44 257 ASP B C 1
ATOM 5600 O O . ASP B 1 257 ? 0.635 30.312 -8.031 1 98.44 257 ASP B O 1
ATOM 5604 N N . ALA B 1 258 ? -1.479 30.094 -7.312 1 98.31 258 ALA B N 1
ATOM 5605 C CA . ALA B 1 258 ? -1.246 30.938 -6.145 1 98.31 258 ALA B CA 1
ATOM 5606 C C . ALA B 1 258 ? -0.213 30.312 -5.211 1 98.31 258 ALA B C 1
ATOM 5608 O O . ALA B 1 258 ? 0.652 31.016 -4.676 1 98.31 258 ALA B O 1
ATOM 5609 N N . ALA B 1 259 ? -0.298 29.047 -4.992 1 98.69 259 ALA B N 1
ATOM 5610 C CA . ALA B 1 259 ? 0.629 28.344 -4.105 1 98.69 259 ALA B CA 1
ATOM 5611 C C . ALA B 1 259 ? 2.051 28.375 -4.66 1 98.69 259 ALA B C 1
ATOM 5613 O O . ALA B 1 259 ? 3.008 28.609 -3.918 1 98.69 259 ALA B O 1
ATOM 5614 N N . VAL B 1 260 ? 2.164 28.109 -5.926 1 98.62 260 VAL B N 1
ATOM 5615 C CA . VAL B 1 260 ? 3.471 28.125 -6.578 1 98.62 260 VAL B CA 1
ATOM 5616 C C . VAL B 1 260 ? 4.055 29.531 -6.512 1 98.62 260 VAL B C 1
ATOM 5618 O O . VAL B 1 260 ? 5.242 29.703 -6.23 1 98.62 260 VAL B O 1
ATOM 5621 N N . LYS B 1 261 ? 3.221 30.516 -6.777 1 98 261 LYS B N 1
ATOM 5622 C CA . LYS B 1 261 ? 3.654 31.906 -6.688 1 98 261 LYS B CA 1
ATOM 5623 C C . LYS B 1 261 ? 4.145 32.25 -5.281 1 98 261 LYS B C 1
ATOM 5625 O O . LYS B 1 261 ? 5.156 32.938 -5.117 1 98 261 LYS B O 1
ATOM 5630 N N . ALA B 1 262 ? 3.41 31.797 -4.32 1 97.5 262 ALA B N 1
ATOM 5631 C CA . ALA B 1 262 ? 3.787 32 -2.926 1 97.5 262 ALA B CA 1
ATOM 5632 C C . ALA B 1 262 ? 5.18 31.453 -2.643 1 97.5 262 ALA B C 1
ATOM 5634 O O . ALA B 1 262 ? 6.027 32.156 -2.068 1 97.5 262 ALA B O 1
ATOM 5635 N N . ALA B 1 263 ? 5.418 30.266 -3.039 1 98.06 263 ALA B N 1
ATOM 5636 C CA . ALA B 1 263 ? 6.699 29.609 -2.797 1 98.06 263 ALA B CA 1
ATOM 5637 C C . ALA B 1 263 ? 7.816 30.297 -3.584 1 98.06 263 ALA B C 1
ATOM 5639 O O . ALA B 1 263 ? 8.93 30.469 -3.074 1 98.06 263 ALA B O 1
ATOM 5640 N N . LYS B 1 264 ? 7.523 30.688 -4.809 1 97.56 264 LYS B N 1
ATOM 5641 C CA . LYS B 1 264 ? 8.516 31.344 -5.648 1 97.56 264 LYS B CA 1
ATOM 5642 C C . LYS B 1 264 ? 8.914 32.688 -5.059 1 97.56 264 LYS B C 1
ATOM 5644 O O . LYS B 1 264 ? 10.07 33.125 -5.184 1 97.56 264 LYS B O 1
ATOM 5649 N N . SER B 1 265 ? 8.016 33.344 -4.5 1 96.19 265 SER B N 1
ATOM 5650 C CA . SER B 1 265 ? 8.242 34.688 -3.979 1 96.19 265 SER B CA 1
ATOM 5651 C C . SER B 1 265 ? 9.312 34.688 -2.891 1 96.19 265 SER B C 1
ATOM 5653 O O . SER B 1 265 ? 9.93 35.719 -2.625 1 96.19 265 SER B O 1
ATOM 5655 N N . VAL B 1 266 ? 9.578 33.594 -2.242 1 96.31 266 VAL B N 1
ATOM 5656 C CA . VAL B 1 266 ? 10.578 33.531 -1.185 1 96.31 266 VAL B CA 1
ATOM 5657 C C . VAL B 1 266 ? 11.695 32.562 -1.589 1 96.31 266 VAL B C 1
ATOM 5659 O O . VAL B 1 266 ? 12.461 32.094 -0.739 1 96.31 266 VAL B O 1
ATOM 5662 N N . ASN B 1 267 ? 11.727 32.156 -2.84 1 96.94 267 ASN B N 1
ATOM 5663 C CA . ASN B 1 267 ? 12.719 31.219 -3.322 1 96.94 267 ASN B CA 1
ATOM 5664 C C . ASN B 1 267 ? 12.781 29.969 -2.441 1 96.94 267 ASN B C 1
ATOM 5666 O O . ASN B 1 267 ? 13.852 29.578 -1.981 1 96.94 267 ASN B O 1
ATOM 5670 N N . TYR B 1 268 ? 11.695 29.438 -2.25 1 98.19 268 TYR B N 1
ATOM 5671 C CA . TYR B 1 268 ? 11.516 28.375 -1.276 1 98.19 268 TYR B CA 1
ATOM 5672 C C . TYR B 1 268 ? 12.297 27.125 -1.679 1 98.19 268 TYR B C 1
ATOM 5674 O O . TYR B 1 268 ? 12.344 26.766 -2.859 1 98.19 268 TYR B O 1
ATOM 5682 N N . ILE B 1 269 ? 12.914 26.453 -0.715 1 98.44 269 ILE B N 1
ATOM 5683 C CA . ILE B 1 269 ? 13.664 25.219 -0.924 1 98.44 269 ILE B CA 1
ATOM 5684 C C . ILE B 1 269 ? 13.07 24.094 -0.075 1 98.44 269 ILE B C 1
ATOM 5686 O O . ILE B 1 269 ? 12.766 24.297 1.103 1 98.44 269 ILE B O 1
ATOM 5690 N N . GLY B 1 270 ? 12.977 22.891 -0.682 1 98.38 270 GLY B N 1
ATOM 5691 C CA . GLY B 1 270 ? 12.477 21.75 0.057 1 98.38 270 GLY B CA 1
ATOM 5692 C C . GLY B 1 270 ? 10.961 21.625 0.026 1 98.38 270 GLY B C 1
ATOM 5693 O O . GLY B 1 270 ? 10.32 22.094 -0.915 1 98.38 270 GLY B O 1
ATOM 5694 N N . ALA B 1 271 ? 10.414 20.938 1.013 1 98.75 271 ALA B N 1
ATOM 5695 C CA . ALA B 1 271 ? 8.977 20.703 1.103 1 98.75 271 ALA B CA 1
ATOM 5696 C C . ALA B 1 271 ? 8.273 21.828 1.842 1 98.75 271 ALA B C 1
ATOM 5698 O O . ALA B 1 271 ? 8.758 22.312 2.869 1 98.75 271 ALA B O 1
ATOM 5699 N N . GLY B 1 272 ? 7.18 22.297 1.307 1 98.5 272 GLY B N 1
ATOM 5700 C CA . GLY B 1 272 ? 6.285 23.25 1.942 1 98.5 272 GLY B CA 1
ATOM 5701 C C . GLY B 1 272 ? 4.82 22.984 1.639 1 98.5 272 GLY B C 1
ATOM 5702 O O . GLY B 1 272 ? 4.496 22.281 0.687 1 98.5 272 GLY B O 1
ATOM 5703 N N . THR B 1 273 ? 4.004 23.484 2.471 1 98.38 273 THR B N 1
ATOM 5704 C CA . THR B 1 273 ? 2.564 23.406 2.248 1 98.38 273 THR B CA 1
ATOM 5705 C C . THR B 1 273 ? 1.909 24.766 2.434 1 98.38 273 THR B C 1
ATOM 5707 O O . THR B 1 273 ? 2.041 25.391 3.492 1 98.38 273 THR B O 1
ATOM 5710 N N . VAL B 1 274 ? 1.24 25.203 1.409 1 98 274 VAL B N 1
ATOM 5711 C CA . VAL B 1 274 ? 0.511 26.469 1.482 1 98 274 VAL B CA 1
ATOM 5712 C C . VAL B 1 274 ? -0.95 26.203 1.834 1 98 274 VAL B C 1
ATOM 5714 O O . VAL B 1 274 ? -1.627 25.422 1.156 1 98 274 VAL B O 1
ATOM 5717 N N . GLU B 1 275 ? -1.372 26.859 2.889 1 95.62 275 GLU B N 1
ATOM 5718 C CA . GLU B 1 275 ? -2.721 26.625 3.389 1 95.62 275 GLU B CA 1
ATOM 5719 C C . GLU B 1 275 ? -3.664 27.766 3.012 1 95.62 275 GLU B C 1
ATOM 5721 O O . GLU B 1 275 ? -3.293 28.938 3.096 1 95.62 275 GLU B O 1
ATOM 5726 N N . PHE B 1 276 ? -4.859 27.375 2.568 1 96.75 276 PHE B N 1
ATOM 5727 C CA . PHE B 1 276 ? -5.895 28.328 2.172 1 96.75 276 PHE B CA 1
ATOM 5728 C C . PHE B 1 276 ? -7.203 28.031 2.896 1 96.75 276 PHE B C 1
ATOM 5730 O O . PHE B 1 276 ? -7.469 26.875 3.268 1 96.75 276 PHE B O 1
ATOM 5737 N N . ILE B 1 277 ? -7.906 29.047 3.105 1 93.56 277 ILE B N 1
ATOM 5738 C CA . ILE B 1 277 ? -9.312 28.922 3.457 1 93.56 277 ILE B CA 1
ATOM 5739 C C . ILE B 1 277 ? -10.18 29.219 2.236 1 93.56 277 ILE B C 1
ATOM 5741 O O . ILE B 1 277 ? -9.883 30.125 1.462 1 93.56 277 ILE B O 1
ATOM 5745 N N . VAL B 1 278 ? -11.141 28.328 2.004 1 96 278 VAL B N 1
ATOM 5746 C CA . VAL B 1 278 ? -12.031 28.469 0.851 1 96 278 VAL B CA 1
ATOM 5747 C C . VAL B 1 278 ? -13.469 28.672 1.325 1 96 278 VAL B C 1
ATOM 5749 O O . VAL B 1 278 ? -13.977 27.875 2.125 1 96 278 VAL B O 1
ATOM 5752 N N . ASP B 1 279 ? -14.133 29.703 0.834 1 92.69 279 ASP B N 1
ATOM 5753 C CA . ASP B 1 279 ? -15.484 30.016 1.286 1 92.69 279 ASP B CA 1
ATOM 5754 C C . ASP B 1 279 ? -16.531 29.344 0.398 1 92.69 279 ASP B C 1
ATOM 5756 O O . ASP B 1 279 ? -16.188 28.531 -0.476 1 92.69 279 ASP B O 1
ATOM 5760 N N . LYS B 1 280 ? -17.781 29.5 0.673 1 90.25 280 LYS B N 1
ATOM 5761 C CA . LYS B 1 280 ? -18.891 28.828 -0.002 1 90.25 280 LYS B CA 1
ATOM 5762 C C . LYS B 1 280 ? -18.953 29.203 -1.477 1 90.25 280 LYS B C 1
ATOM 5764 O O . LYS B 1 280 ? -19.5 28.469 -2.295 1 90.25 280 LYS B O 1
ATOM 5769 N N . ASP B 1 281 ? -18.391 30.391 -1.803 1 89.62 281 ASP B N 1
ATOM 5770 C CA . ASP B 1 281 ? -18.406 30.859 -3.186 1 89.62 281 ASP B CA 1
ATOM 5771 C C . ASP B 1 281 ? -17.109 30.469 -3.9 1 89.62 281 ASP B C 1
ATOM 5773 O O . ASP B 1 281 ? -16.828 30.953 -5 1 89.62 281 ASP B O 1
ATOM 5777 N N . LYS B 1 282 ? -16.234 29.641 -3.279 1 92.62 282 LYS B N 1
ATOM 5778 C CA . LYS B 1 282 ? -14.992 29.078 -3.801 1 92.62 282 LYS B CA 1
ATOM 5779 C C . LYS B 1 282 ? -13.914 30.141 -3.955 1 92.62 282 LYS B C 1
ATOM 5781 O O . LYS B 1 282 ? -12.992 29.984 -4.766 1 92.62 282 LYS B O 1
ATOM 5786 N N . ASN B 1 283 ? -14.172 31.25 -3.266 1 92.69 283 ASN B N 1
ATOM 5787 C CA . ASN B 1 283 ? -13.031 32.156 -3.078 1 92.69 283 ASN B CA 1
ATOM 5788 C C . ASN B 1 283 ? -12.039 31.578 -2.066 1 92.69 283 ASN B C 1
ATOM 5790 O O . ASN B 1 283 ? -12.438 31 -1.057 1 92.69 283 ASN B O 1
ATOM 5794 N N . PHE B 1 284 ? -10.805 31.672 -2.441 1 96.5 284 PHE B N 1
ATOM 5795 C CA . PHE B 1 284 ? -9.812 31.141 -1.522 1 96.5 284 PHE B CA 1
ATOM 5796 C C . PHE B 1 284 ? -8.852 32.219 -1.057 1 96.5 284 PHE B C 1
ATOM 5798 O O . PHE B 1 284 ? -8.609 33.188 -1.78 1 96.5 284 PHE B O 1
ATOM 5805 N N . TYR B 1 285 ? -8.312 32.062 0.173 1 94.31 285 TYR B N 1
ATOM 5806 C CA . TYR B 1 285 ? -7.426 33.031 0.805 1 94.31 285 TYR B CA 1
ATOM 5807 C C . TYR B 1 285 ? -6.285 32.344 1.536 1 94.31 285 TYR B C 1
ATOM 5809 O O . TYR B 1 285 ? -6.5 31.344 2.225 1 94.31 285 TYR B O 1
ATOM 5817 N N . PHE B 1 286 ? -5.141 32.938 1.42 1 94.81 286 PHE B N 1
ATOM 5818 C CA . PHE B 1 286 ? -3.951 32.438 2.1 1 94.81 286 PHE B CA 1
ATOM 5819 C C . PHE B 1 286 ? -4.102 32.531 3.611 1 94.81 286 PHE B C 1
ATOM 5821 O O . PHE B 1 286 ? -4.582 33.562 4.117 1 94.81 286 PHE B O 1
ATOM 5828 N N . ILE B 1 287 ? -3.691 31.453 4.309 1 85.75 287 ILE B N 1
ATOM 5829 C CA . ILE B 1 287 ? -3.691 31.469 5.766 1 85.75 287 ILE B CA 1
ATOM 5830 C C . ILE B 1 287 ? -2.256 31.438 6.285 1 85.75 287 ILE B C 1
ATOM 5832 O O . ILE B 1 287 ? -1.857 32.312 7.066 1 85.75 287 ILE B O 1
ATOM 5836 N N . GLU B 1 288 ? -1.563 30.469 5.859 1 87.38 288 GLU B N 1
ATOM 5837 C CA . GLU B 1 288 ? -0.174 30.297 6.273 1 87.38 288 GLU B CA 1
ATOM 5838 C C . GLU B 1 288 ? 0.553 29.297 5.371 1 87.38 288 GLU B C 1
ATOM 5840 O O . GLU B 1 288 ? -0.066 28.656 4.523 1 87.38 288 GLU B O 1
ATOM 5845 N N . MET B 1 289 ? 1.848 29.312 5.496 1 94.31 289 MET B N 1
ATOM 5846 C CA . MET B 1 289 ? 2.68 28.281 4.871 1 94.31 289 MET B CA 1
ATOM 5847 C C . MET B 1 289 ? 3.436 27.484 5.926 1 94.31 289 MET B C 1
ATOM 5849 O O . MET B 1 289 ? 4.07 28.062 6.812 1 94.31 289 MET B O 1
ATOM 5853 N N . ASN B 1 290 ? 3.254 26.203 5.852 1 94.44 290 ASN B N 1
ATOM 5854 C CA . ASN B 1 290 ? 4.09 25.328 6.668 1 94.44 290 ASN B CA 1
ATOM 5855 C C . ASN B 1 290 ? 5.41 25 5.973 1 94.44 290 ASN B C 1
ATOM 5857 O O . ASN B 1 290 ? 5.422 24.438 4.883 1 94.44 290 ASN B O 1
ATOM 5861 N N . THR B 1 291 ? 6.492 25.391 6.621 1 97.69 291 THR B N 1
ATOM 5862 C CA . THR B 1 291 ? 7.809 25.281 6.008 1 97.69 291 THR B CA 1
ATOM 5863 C C . THR B 1 291 ? 8.453 23.938 6.34 1 97.69 291 THR B C 1
ATOM 5865 O O . THR B 1 291 ? 9.609 23.875 6.766 1 97.69 291 THR B O 1
ATOM 5868 N N . ARG B 1 292 ? 7.711 22.891 6.16 1 97.12 292 ARG B N 1
ATOM 5869 C CA . ARG B 1 292 ? 8.102 21.516 6.434 1 97.12 292 ARG B CA 1
ATOM 5870 C C . ARG B 1 292 ? 7.168 20.531 5.738 1 97.12 292 ARG B C 1
ATOM 5872 O O . ARG B 1 292 ? 6.18 20.938 5.117 1 97.12 292 ARG B O 1
ATOM 5879 N N . ILE B 1 293 ? 7.547 19.266 5.785 1 98.19 293 ILE B N 1
ATOM 5880 C CA . ILE B 1 293 ? 6.613 18.219 5.398 1 98.19 293 ILE B CA 1
ATOM 5881 C C . ILE B 1 293 ? 5.484 18.125 6.418 1 98.19 293 ILE B C 1
ATOM 5883 O O . ILE B 1 293 ? 5.668 18.469 7.59 1 98.19 293 ILE B O 1
ATOM 5887 N N . GLN B 1 294 ? 4.324 17.734 5.977 1 97.56 294 GLN B N 1
ATOM 5888 C CA . GLN B 1 294 ? 3.184 17.688 6.879 1 97.56 294 GLN B CA 1
ATOM 5889 C C . GLN B 1 294 ? 2.74 16.25 7.121 1 97.56 294 GLN B C 1
ATOM 5891 O O . GLN B 1 294 ? 3.164 15.328 6.41 1 97.56 294 GLN B O 1
ATOM 5896 N N . VAL B 1 295 ? 1.958 16.094 8.219 1 98 295 VAL B N 1
ATOM 5897 C CA . VAL B 1 295 ? 1.499 14.789 8.695 1 98 295 VAL B CA 1
ATOM 5898 C C . VAL B 1 295 ? 0.736 14.07 7.59 1 98 295 VAL B C 1
ATOM 5900 O O . VAL B 1 295 ? 0.859 12.852 7.434 1 98 295 VAL B O 1
ATOM 5903 N N . GLU B 1 296 ? 0.016 14.828 6.707 1 98.06 296 GLU B N 1
ATOM 5904 C CA . GLU B 1 296 ? -0.905 14.258 5.727 1 98.06 296 GLU B CA 1
ATOM 5905 C C . GLU B 1 296 ? -0.223 14.07 4.375 1 98.06 296 GLU B C 1
ATOM 5907 O O . GLU B 1 296 ? -0.882 13.758 3.379 1 98.06 296 GLU B O 1
ATOM 5912 N N . HIS B 1 297 ? 1.139 14.078 4.312 1 98.75 297 HIS B N 1
ATOM 5913 C CA . HIS B 1 297 ? 1.846 13.977 3.043 1 98.75 297 HIS B CA 1
ATOM 5914 C C . HIS B 1 297 ? 1.611 12.617 2.389 1 98.75 297 HIS B C 1
ATOM 5916 O O . HIS B 1 297 ? 1.713 12.484 1.167 1 98.75 297 HIS B O 1
ATOM 5922 N N . PRO B 1 298 ? 1.267 11.562 3.158 1 98.81 298 PRO B N 1
ATOM 5923 C CA . PRO B 1 298 ? 1.123 10.242 2.529 1 98.81 298 PRO B CA 1
ATOM 5924 C C . PRO B 1 298 ? 0.007 10.211 1.489 1 98.81 298 PRO B C 1
ATOM 5926 O O . PRO B 1 298 ? 0.097 9.461 0.508 1 98.81 298 PRO B O 1
ATOM 5929 N N . ILE B 1 299 ? -1.069 10.969 1.674 1 98.81 299 ILE B N 1
ATOM 5930 C CA . ILE B 1 299 ? -2.145 10.891 0.692 1 98.81 299 ILE B CA 1
ATOM 5931 C C . ILE B 1 299 ? -1.673 11.477 -0.637 1 98.81 299 ILE B C 1
ATOM 5933 O O . ILE B 1 299 ? -2.092 11.023 -1.705 1 98.81 299 ILE B O 1
ATOM 5937 N N . THR B 1 300 ? -0.798 12.477 -0.589 1 98.88 300 THR B N 1
ATOM 5938 C CA . THR B 1 300 ? -0.191 12.992 -1.812 1 98.88 300 THR B CA 1
ATOM 5939 C C . THR B 1 300 ? 0.668 11.922 -2.479 1 98.88 300 THR B C 1
ATOM 5941 O O . THR B 1 300 ? 0.633 11.758 -3.701 1 98.88 300 THR B O 1
ATOM 5944 N N . GLU B 1 301 ? 1.402 11.211 -1.659 1 98.75 301 GLU B N 1
ATOM 5945 C CA . GLU B 1 301 ? 2.234 10.141 -2.193 1 98.75 301 GLU B CA 1
ATOM 5946 C C . GLU B 1 301 ? 1.385 9.055 -2.854 1 98.75 301 GLU B C 1
ATOM 5948 O O . GLU B 1 301 ? 1.763 8.508 -3.891 1 98.75 301 GLU B O 1
ATOM 5953 N N . MET B 1 302 ? 0.254 8.758 -2.289 1 98.56 302 MET B N 1
ATOM 5954 C CA . MET B 1 302 ? -0.603 7.68 -2.773 1 98.56 302 MET B CA 1
ATOM 5955 C C . MET B 1 302 ? -1.166 8.008 -4.152 1 98.56 302 MET B C 1
ATOM 5957 O O . MET B 1 302 ? -1.354 7.117 -4.98 1 98.56 302 MET B O 1
ATOM 5961 N N . ILE B 1 303 ? -1.432 9.305 -4.469 1 98.31 303 ILE B N 1
ATOM 5962 C CA . ILE B 1 303 ? -2.098 9.617 -5.727 1 98.31 303 ILE B CA 1
ATOM 5963 C C . ILE B 1 303 ? -1.058 9.984 -6.785 1 98.31 303 ILE B C 1
ATOM 5965 O O . ILE B 1 303 ? -1.355 9.984 -7.98 1 98.31 303 ILE B O 1
ATOM 5969 N N . THR B 1 304 ? 0.194 10.312 -6.344 1 98.12 304 THR B N 1
ATOM 5970 C CA . THR B 1 304 ? 1.204 10.727 -7.312 1 98.12 304 THR B CA 1
ATOM 5971 C C . THR B 1 304 ? 2.199 9.594 -7.566 1 98.12 304 THR B C 1
ATOM 5973 O O . THR B 1 304 ? 2.879 9.578 -8.594 1 98.12 304 THR B O 1
ATOM 5976 N N . GLY B 1 305 ? 2.371 8.727 -6.547 1 97 305 GLY B N 1
ATOM 5977 C CA . GLY B 1 305 ? 3.395 7.695 -6.621 1 97 305 GLY B CA 1
ATOM 5978 C C . GLY B 1 305 ? 4.789 8.219 -6.34 1 97 305 GLY B C 1
ATOM 5979 O O . GLY B 1 305 ? 5.777 7.516 -6.559 1 97 305 GLY B O 1
ATOM 5980 N N . ILE B 1 306 ? 4.855 9.43 -5.848 1 97.94 306 ILE B N 1
ATOM 5981 C CA . ILE B 1 306 ? 6.152 10.055 -5.637 1 97.94 306 ILE B CA 1
ATOM 5982 C C . ILE B 1 306 ? 6.488 10.062 -4.148 1 97.94 306 ILE B C 1
ATOM 5984 O O . ILE B 1 306 ? 5.656 10.438 -3.32 1 97.94 306 ILE B O 1
ATOM 5988 N N . ASP B 1 307 ? 7.676 9.586 -3.799 1 98.44 307 ASP B N 1
ATOM 5989 C CA . ASP B 1 307 ? 8.18 9.617 -2.428 1 98.44 307 ASP B CA 1
ATOM 5990 C C . ASP B 1 307 ? 8.641 11.023 -2.051 1 98.44 307 ASP B C 1
ATOM 5992 O O . ASP B 1 307 ? 9.734 11.445 -2.441 1 98.44 307 ASP B O 1
ATOM 5996 N N . LEU B 1 308 ? 7.883 11.695 -1.255 1 98.81 308 LEU B N 1
ATOM 5997 C CA . LEU B 1 308 ? 8.148 13.102 -0.954 1 98.81 308 LEU B CA 1
ATOM 5998 C C . LEU B 1 308 ? 9.352 13.242 -0.032 1 98.81 308 LEU B C 1
ATOM 6000 O O . LEU B 1 308 ? 10.078 14.234 -0.098 1 98.81 308 LEU B O 1
ATOM 6004 N N . ILE B 1 309 ? 9.578 12.242 0.854 1 98.81 309 ILE B N 1
ATOM 6005 C CA . ILE B 1 309 ? 10.75 12.281 1.725 1 98.81 309 ILE B CA 1
ATOM 6006 C C . ILE B 1 309 ? 12.016 12.102 0.892 1 98.81 309 ILE B C 1
ATOM 6008 O O . ILE B 1 309 ? 13.016 12.789 1.119 1 98.81 309 ILE B O 1
ATOM 6012 N N . LYS B 1 310 ? 11.977 11.203 -0.048 1 98.62 310 LYS B N 1
ATOM 6013 C CA . LYS B 1 310 ? 13.102 11.023 -0.966 1 98.62 310 LYS B CA 1
ATOM 6014 C C . LYS B 1 310 ? 13.406 12.32 -1.714 1 98.62 310 LYS B C 1
ATOM 6016 O O . LYS B 1 310 ? 14.57 12.695 -1.863 1 98.62 310 LYS B O 1
ATOM 6021 N N . LEU B 1 311 ? 12.375 12.977 -2.203 1 98.69 311 LEU B N 1
ATOM 6022 C CA . LEU B 1 311 ? 12.547 14.227 -2.932 1 98.69 311 LEU B CA 1
ATOM 6023 C C . LEU B 1 311 ? 13.18 15.289 -2.041 1 98.69 311 LEU B C 1
ATOM 6025 O O . LEU B 1 311 ? 14.039 16.062 -2.494 1 98.69 311 LEU B O 1
ATOM 6029 N N . GLN B 1 312 ? 12.758 15.359 -0.774 1 98.81 312 GLN B N 1
ATOM 6030 C CA . GLN B 1 312 ? 13.391 16.281 0.172 1 98.81 312 GLN B CA 1
ATOM 6031 C C . GLN B 1 312 ? 14.898 16.031 0.252 1 98.81 312 GLN B C 1
ATOM 6033 O O . GLN B 1 312 ? 15.68 16.984 0.229 1 98.81 312 GLN B O 1
ATOM 6038 N N . ILE B 1 313 ? 15.25 14.789 0.389 1 98.81 313 ILE B N 1
ATOM 6039 C CA . ILE B 1 313 ? 16.641 14.414 0.586 1 98.81 313 ILE B CA 1
ATOM 6040 C C . ILE B 1 313 ? 17.438 14.734 -0.676 1 98.81 313 ILE B C 1
ATOM 6042 O O . ILE B 1 313 ? 18.562 15.234 -0.598 1 98.81 313 ILE B O 1
ATOM 6046 N N . LEU B 1 314 ? 16.875 14.492 -1.847 1 98.5 314 LEU B N 1
ATOM 6047 C CA . LEU B 1 314 ? 17.547 14.805 -3.109 1 98.5 314 LEU B CA 1
ATOM 6048 C C . LEU B 1 314 ? 17.812 16.297 -3.229 1 98.5 314 LEU B C 1
ATOM 6050 O O . LEU B 1 314 ? 18.922 16.719 -3.547 1 98.5 314 LEU B O 1
ATOM 6054 N N . ILE B 1 315 ? 16.812 17.047 -2.982 1 98.56 315 ILE B N 1
ATOM 6055 C CA . ILE B 1 315 ? 16.922 18.5 -3.086 1 98.56 315 ILE B CA 1
ATOM 6056 C C . ILE B 1 315 ? 17.969 19 -2.082 1 98.56 315 ILE B C 1
ATOM 6058 O O . ILE B 1 315 ? 18.812 19.844 -2.416 1 98.56 315 ILE B O 1
ATOM 6062 N N . ALA B 1 316 ? 17.906 18.5 -0.831 1 98.44 316 ALA B N 1
ATOM 6063 C CA . ALA B 1 316 ? 18.859 18.875 0.207 1 98.44 316 ALA B CA 1
ATOM 6064 C C . ALA B 1 316 ? 20.281 18.5 -0.188 1 98.44 316 ALA B C 1
ATOM 6066 O O . ALA B 1 316 ? 21.234 19.141 0.257 1 98.44 316 ALA B O 1
ATOM 6067 N N . SER B 1 317 ? 20.406 17.516 -1.022 1 97.88 317 SER B N 1
ATOM 6068 C CA . SER B 1 317 ? 21.719 17.062 -1.506 1 97.88 317 SER B CA 1
ATOM 6069 C C . SER B 1 317 ? 22.219 17.922 -2.654 1 97.88 317 SER B C 1
ATOM 6071 O O . SER B 1 317 ? 23.266 17.656 -3.24 1 97.88 317 SER B O 1
ATOM 6073 N N . GLY B 1 318 ? 21.422 18.875 -3.01 1 96.94 318 GLY B N 1
ATOM 6074 C CA . GLY B 1 318 ? 21.828 19.812 -4.047 1 96.94 318 GLY B CA 1
ATOM 6075 C C . GLY B 1 318 ? 21.359 19.406 -5.434 1 96.94 318 GLY B C 1
ATOM 6076 O O . GLY B 1 318 ? 21.812 19.969 -6.434 1 96.94 318 GLY B O 1
ATOM 6077 N N . GLU B 1 319 ? 20.453 18.484 -5.488 1 97.75 319 GLU B N 1
ATOM 6078 C CA . GLU B 1 319 ? 19.938 18.031 -6.781 1 97.75 319 GLU B CA 1
ATOM 6079 C C . GLU B 1 319 ? 18.734 18.859 -7.223 1 97.75 319 GLU B C 1
ATOM 6081 O O . GLU B 1 319 ? 18.047 19.438 -6.387 1 97.75 319 GLU B O 1
ATOM 6086 N N . LYS B 1 320 ? 18.562 18.891 -8.5 1 97.81 320 LYS B N 1
ATOM 6087 C CA . LYS B 1 320 ? 17.375 19.531 -9.07 1 97.81 320 LYS B CA 1
ATOM 6088 C C . LYS B 1 320 ? 16.156 18.641 -8.93 1 97.81 320 LYS B C 1
ATOM 6090 O O . LYS B 1 320 ? 16.266 17.406 -8.93 1 97.81 320 LYS B O 1
ATOM 6095 N N . ILE B 1 321 ? 15 19.266 -8.805 1 98.25 321 ILE B N 1
ATOM 6096 C CA . ILE B 1 321 ? 13.758 18.484 -8.898 1 98.25 321 ILE B CA 1
ATOM 6097 C C . ILE B 1 321 ? 13.727 17.719 -10.219 1 98.25 321 ILE B C 1
ATOM 6099 O O . ILE B 1 321 ? 13.844 18.328 -11.297 1 98.25 321 ILE B O 1
ATOM 6103 N N . PRO B 1 322 ? 13.57 16.5 -10.188 1 97.31 322 PRO B N 1
ATOM 6104 C CA . PRO B 1 322 ? 13.672 15.695 -11.406 1 97.31 322 PRO B CA 1
ATOM 6105 C C . PRO B 1 322 ? 12.367 15.672 -12.203 1 97.31 322 PRO B C 1
ATOM 6107 O O . PRO B 1 322 ? 12.203 14.836 -13.102 1 97.31 322 PRO B O 1
ATOM 6110 N N . TYR B 1 323 ? 11.391 16.547 -11.906 1 97.19 323 TYR B N 1
ATOM 6111 C CA . TYR B 1 323 ? 10.078 16.594 -12.547 1 97.19 323 TYR B CA 1
ATOM 6112 C C . TYR B 1 323 ? 9.766 18.016 -13.016 1 97.19 323 TYR B C 1
ATOM 6114 O O . TYR B 1 323 ? 10.125 18.984 -12.359 1 97.19 323 TYR B O 1
ATOM 6122 N N . SER B 1 324 ? 9.117 18.062 -14.133 1 97.56 324 SER B N 1
ATOM 6123 C CA . SER B 1 324 ? 8.367 19.266 -14.461 1 97.56 324 SER B CA 1
ATOM 6124 C C . SER B 1 324 ? 6.941 19.188 -13.922 1 97.56 324 SER B C 1
ATOM 6126 O O . SER B 1 324 ? 6.504 18.141 -13.445 1 97.56 324 SER B O 1
ATOM 6128 N N . GLN B 1 325 ? 6.273 20.297 -13.922 1 98.31 325 GLN B N 1
ATOM 6129 C CA . GLN B 1 325 ? 4.902 20.297 -13.422 1 98.31 325 GLN B CA 1
ATOM 6130 C C . GLN B 1 325 ? 4.043 19.297 -14.203 1 98.31 325 GLN B C 1
ATOM 6132 O O . GLN B 1 325 ? 3.188 18.625 -13.625 1 98.31 325 GLN B O 1
ATOM 6137 N N . GLU B 1 326 ? 4.285 19.172 -15.508 1 97.31 326 GLU B N 1
ATOM 6138 C CA . GLU B 1 326 ? 3.5 18.312 -16.391 1 97.31 326 GLU B CA 1
ATOM 6139 C C . GLU B 1 326 ? 3.73 16.844 -16.078 1 97.31 326 GLU B C 1
ATOM 6141 O O . GLU B 1 326 ? 2.904 15.984 -16.406 1 97.31 326 GLU B O 1
ATOM 6146 N N . ASP B 1 327 ? 4.809 16.531 -15.438 1 96.94 327 ASP B N 1
ATOM 6147 C CA . ASP B 1 327 ? 5.145 15.164 -15.086 1 96.94 327 ASP B CA 1
ATOM 6148 C C . ASP B 1 327 ? 4.324 14.688 -13.891 1 96.94 327 ASP B C 1
ATOM 6150 O O . ASP B 1 327 ? 4.262 13.484 -13.609 1 96.94 327 ASP B O 1
ATOM 6154 N N . ILE B 1 328 ? 3.773 15.609 -13.148 1 98.06 328 ILE B N 1
ATOM 6155 C CA . ILE B 1 328 ? 3.012 15.258 -11.953 1 98.06 328 ILE B CA 1
ATOM 6156 C C . ILE B 1 328 ? 1.589 14.867 -12.344 1 98.06 328 ILE B C 1
ATOM 6158 O O . ILE B 1 328 ? 0.792 15.719 -12.75 1 98.06 328 ILE B O 1
ATOM 6162 N N . GLU B 1 329 ? 1.329 13.625 -12.211 1 96.56 329 GLU B N 1
ATOM 6163 C CA . GLU B 1 329 ? 0.001 13.102 -12.516 1 96.56 329 GLU B CA 1
ATOM 6164 C C . GLU B 1 329 ? -0.714 12.648 -11.242 1 96.56 329 GLU B C 1
ATOM 6166 O O . GLU B 1 329 ? -0.081 12.141 -10.312 1 96.56 329 GLU B O 1
ATOM 6171 N N . PHE B 1 330 ? -1.968 12.875 -11.227 1 97.56 330 PHE B N 1
ATOM 6172 C CA . PHE B 1 330 ? -2.787 12.484 -10.086 1 97.56 330 PHE B CA 1
ATOM 6173 C C . PHE B 1 330 ? -3.701 11.32 -10.445 1 97.56 330 PHE B C 1
ATOM 6175 O O . PHE B 1 330 ? -4.535 11.438 -11.344 1 97.56 330 PHE B O 1
ATOM 6182 N N . ASN B 1 331 ? -3.484 10.234 -9.766 1 96.38 331 ASN B N 1
ATOM 6183 C CA . ASN B 1 331 ? -4.273 9.039 -10.039 1 96.38 331 ASN B CA 1
ATOM 6184 C C . ASN B 1 331 ? -5.09 8.617 -8.812 1 96.38 331 ASN B C 1
ATOM 6186 O O . ASN B 1 331 ? -4.527 8.352 -7.75 1 96.38 331 ASN B O 1
ATOM 6190 N N . GLY B 1 332 ? -6.41 8.555 -9.039 1 97.44 332 GLY B N 1
ATOM 6191 C CA . GLY B 1 332 ? -7.277 8.062 -7.98 1 97.44 332 GLY B CA 1
ATOM 6192 C C . GLY B 1 332 ? -7.523 9.086 -6.891 1 97.44 332 GLY B C 1
ATOM 6193 O O . GLY B 1 332 ? -7.477 10.289 -7.141 1 97.44 332 GLY B O 1
ATOM 6194 N N . HIS B 1 333 ? -7.984 8.578 -5.75 1 98.62 333 HIS B N 1
ATOM 6195 C CA . HIS B 1 333 ? -8.328 9.344 -4.562 1 98.62 333 HIS B CA 1
ATOM 6196 C C . HIS B 1 333 ? -7.73 8.719 -3.307 1 98.62 333 HIS B C 1
ATOM 6198 O O . HIS B 1 333 ? -7.605 7.496 -3.219 1 98.62 333 HIS B O 1
ATOM 6204 N N . ALA B 1 334 ? -7.316 9.539 -2.416 1 98.88 334 ALA B N 1
ATOM 6205 C CA . ALA B 1 334 ? -6.742 9.023 -1.176 1 98.88 334 ALA B CA 1
ATOM 6206 C C . ALA B 1 334 ? -7.324 9.742 0.039 1 98.88 334 ALA B C 1
ATOM 6208 O O . ALA B 1 334 ? -7.656 10.93 -0.031 1 98.88 334 ALA B O 1
ATOM 6209 N N . ILE B 1 335 ? -7.453 9.023 1.11 1 98.88 335 ILE B N 1
ATOM 6210 C CA . ILE B 1 335 ? -7.953 9.508 2.391 1 98.88 335 ILE B CA 1
ATOM 6211 C C . ILE B 1 335 ? -7.027 9.047 3.514 1 98.88 335 ILE B C 1
ATOM 6213 O O . ILE B 1 335 ? -6.535 7.918 3.498 1 98.88 335 ILE B O 1
ATOM 6217 N N . GLU B 1 336 ? -6.766 9.922 4.441 1 98.88 336 GLU B N 1
ATOM 6218 C CA . GLU B 1 336 ? -5.977 9.602 5.625 1 98.88 336 GLU B CA 1
ATOM 6219 C C . GLU B 1 336 ? -6.766 9.875 6.902 1 98.88 336 GLU B C 1
ATOM 6221 O O . GLU B 1 336 ? -7.371 10.938 7.051 1 98.88 336 GLU B O 1
ATOM 6226 N N . CYS B 1 337 ? -6.836 8.906 7.789 1 98.81 337 CYS B N 1
ATOM 6227 C CA . CYS B 1 337 ? -7.383 9.055 9.133 1 98.81 337 CYS B CA 1
ATOM 6228 C C . CYS B 1 337 ? -6.277 9.031 10.18 1 98.81 337 CYS B C 1
ATOM 6230 O O . CYS B 1 337 ? -5.477 8.094 10.219 1 98.81 337 CYS B O 1
ATOM 6232 N N . ARG B 1 338 ? -6.242 10.008 10.977 1 98.25 338 ARG B N 1
ATOM 6233 C CA . ARG B 1 338 ? -5.289 10.031 12.086 1 98.25 338 ARG B CA 1
ATOM 6234 C C . ARG B 1 338 ? -5.777 9.172 13.25 1 98.25 338 ARG B C 1
ATOM 6236 O O . ARG B 1 338 ? 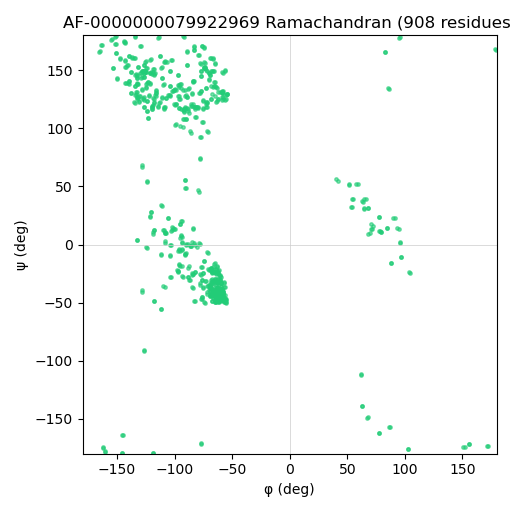-6.82 9.461 13.844 1 98.25 338 ARG B O 1
ATOM 6243 N N . ILE B 1 339 ? -5.043 8.164 13.602 1 98.62 339 ILE B N 1
ATOM 6244 C CA . ILE B 1 339 ? -5.398 7.266 14.695 1 98.62 339 ILE B CA 1
ATOM 6245 C C . ILE B 1 339 ? -4.68 7.699 15.969 1 98.62 339 ILE B C 1
ATOM 6247 O O . ILE B 1 339 ? -3.451 7.668 16.047 1 98.62 339 ILE B O 1
ATOM 6251 N N . ASN B 1 340 ? -5.461 8.062 16.953 1 97.81 340 ASN B N 1
ATOM 6252 C CA . ASN B 1 340 ? -4.93 8.578 18.203 1 97.81 340 ASN B CA 1
ATOM 6253 C C . ASN B 1 340 ? -5.309 7.684 19.375 1 97.81 340 ASN B C 1
ATOM 6255 O O . ASN B 1 340 ? -6.395 7.098 19.406 1 97.81 340 ASN B O 1
ATOM 6259 N N . ALA B 1 341 ? -4.418 7.582 20.375 1 98 341 ALA B N 1
ATOM 6260 C CA . ALA B 1 341 ? -4.719 6.93 21.641 1 98 341 ALA B CA 1
ATOM 6261 C C . ALA B 1 341 ? -5.555 7.832 22.547 1 98 341 ALA B C 1
ATOM 6263 O O . ALA B 1 341 ? -5.047 8.375 23.531 1 98 341 ALA B O 1
ATOM 6264 N N . GLU B 1 342 ? -6.812 7.953 22.172 1 97 342 GLU B N 1
ATOM 6265 C CA . GLU B 1 342 ? -7.777 8.773 22.906 1 97 342 GLU B CA 1
ATOM 6266 C C . GLU B 1 342 ? -9.141 8.094 22.969 1 97 342 GLU B C 1
ATOM 6268 O O . GLU B 1 342 ? -9.469 7.27 22.109 1 97 342 GLU B O 1
ATOM 6273 N N . ASP B 1 343 ? -9.875 8.461 24.016 1 95.88 343 ASP B N 1
ATOM 6274 C CA . ASP B 1 343 ? -11.219 7.922 24.203 1 95.88 343 ASP B CA 1
ATOM 6275 C C . ASP B 1 343 ? -12.281 8.906 23.719 1 95.88 343 ASP B C 1
ATOM 6277 O O . ASP B 1 343 ? -12.625 9.852 24.422 1 95.88 343 ASP B O 1
ATOM 6281 N N . PRO B 1 344 ? -12.852 8.648 22.562 1 94.25 344 PRO B N 1
ATOM 6282 C CA . PRO B 1 344 ? -13.828 9.594 22.016 1 94.25 344 PRO B CA 1
ATOM 6283 C C . PRO B 1 344 ? -15.094 9.68 22.875 1 94.25 344 PRO B C 1
ATOM 6285 O O . PRO B 1 344 ? -15.844 10.648 22.781 1 94.25 344 PRO B O 1
ATOM 6288 N N . PHE B 1 345 ? -15.312 8.758 23.719 1 91.81 345 PHE B N 1
ATOM 6289 C CA . PHE B 1 345 ? -16.5 8.711 24.562 1 91.81 345 PHE B CA 1
ATOM 6290 C C . PHE B 1 345 ? -16.266 9.422 25.875 1 91.81 345 PHE B C 1
ATOM 6292 O O . PHE B 1 345 ? -17.203 9.617 26.656 1 91.81 345 PHE B O 1
ATOM 6299 N N . GLU B 1 346 ? -15.109 9.797 26.156 1 92.5 346 GLU B N 1
ATOM 6300 C CA . GLU 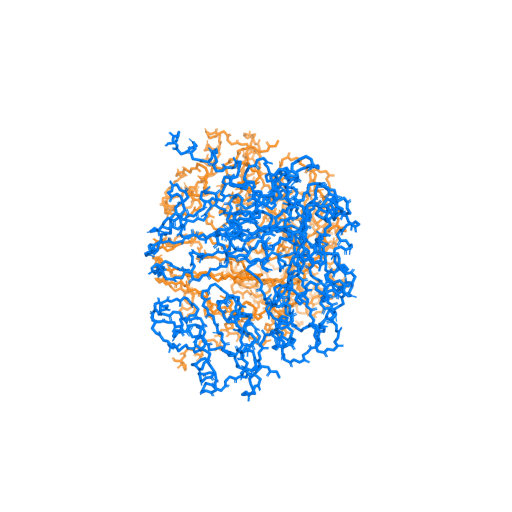B 1 346 ? -14.742 10.594 27.328 1 92.5 346 GLU B CA 1
ATOM 6301 C C . GLU B 1 346 ? -14.008 11.867 26.922 1 92.5 346 GLU B C 1
ATOM 6303 O O . GLU B 1 346 ? -12.891 12.125 27.375 1 92.5 346 GLU B O 1
ATOM 6308 N N . ASN B 1 347 ? -14.656 12.625 26.031 1 90.56 347 ASN B N 1
ATOM 6309 C CA . ASN B 1 347 ? -14.172 13.922 25.547 1 90.56 347 ASN B CA 1
ATOM 6310 C C . ASN B 1 347 ? -12.75 13.82 25 1 90.56 347 ASN B C 1
ATOM 6312 O O . ASN B 1 347 ? -11.922 14.688 25.266 1 90.56 347 ASN B O 1
ATOM 6316 N N . PHE B 1 348 ? -12.469 12.656 24.438 1 93.69 348 PHE B N 1
ATOM 6317 C CA . PHE B 1 348 ? -11.195 12.398 23.781 1 93.69 348 PHE B CA 1
ATOM 6318 C C . PHE B 1 348 ? -10.047 12.484 24.781 1 93.69 348 PHE B C 1
ATOM 6320 O O . PHE B 1 348 ? -8.969 12.992 24.438 1 93.69 348 PHE B O 1
ATOM 6327 N N . ARG B 1 349 ? -10.273 12.055 25.906 1 94.88 349 ARG B N 1
ATOM 6328 C CA . ARG B 1 349 ? -9.203 11.938 26.891 1 94.88 349 ARG B CA 1
ATOM 6329 C C . ARG B 1 349 ? -8.086 11.039 26.391 1 94.88 349 ARG B C 1
ATOM 6331 O O . ARG B 1 349 ? -8.344 9.938 25.891 1 94.88 349 ARG B O 1
ATOM 6338 N N . PRO B 1 350 ? -6.82 11.531 26.516 1 94.88 350 PRO B N 1
ATOM 6339 C CA . PRO B 1 350 ? -5.711 10.68 26.094 1 94.88 350 PRO B CA 1
ATOM 6340 C C . PRO B 1 350 ? -5.668 9.344 26.828 1 94.88 350 PRO B C 1
ATOM 6342 O O . PRO B 1 350 ? -6.027 9.281 28 1 94.88 350 PRO B O 1
ATOM 6345 N N . SER B 1 351 ? -5.207 8.336 26.156 1 97 351 SER B N 1
ATOM 6346 C CA . SER B 1 351 ? -5.113 6.996 26.719 1 97 351 SER B CA 1
ATOM 6347 C C . SER B 1 351 ? -3.715 6.414 26.531 1 97 351 SER B C 1
ATOM 6349 O O . SER B 1 351 ? -3.531 5.445 25.797 1 97 351 SER B O 1
ATOM 6351 N N . PRO B 1 352 ? -2.732 7 27.234 1 96.75 352 PRO B N 1
ATOM 6352 C CA . PRO B 1 352 ? -1.416 6.359 27.219 1 96.75 352 PRO B CA 1
ATOM 6353 C C . PRO B 1 352 ? -1.416 4.988 27.891 1 96.75 352 PRO B C 1
ATOM 6355 O O . PRO B 1 352 ? -2.314 4.684 28.672 1 96.75 352 PRO B O 1
ATOM 6358 N N . GLY B 1 353 ? -0.492 4.168 27.531 1 97.44 353 GLY B N 1
ATOM 6359 C CA . GLY B 1 353 ? -0.42 2.846 28.125 1 97.44 353 GLY B CA 1
ATOM 6360 C C . GLY B 1 353 ? 0.171 1.8 27.203 1 97.44 353 GLY B C 1
ATOM 6361 O O . GLY B 1 353 ? 0.665 2.127 26.125 1 97.44 353 GLY B O 1
ATOM 6362 N N . ARG B 1 354 ? 0.127 0.602 27.703 1 97.69 354 ARG B N 1
ATOM 6363 C CA . ARG B 1 354 ? 0.738 -0.512 26.984 1 97.69 354 ARG B CA 1
ATOM 6364 C C . ARG B 1 354 ? -0.221 -1.084 25.953 1 97.69 354 ARG B C 1
ATOM 6366 O O . ARG B 1 354 ? -1.392 -1.33 26.25 1 97.69 354 ARG B O 1
ATOM 6373 N N . ILE B 1 355 ? 0.261 -1.237 24.734 1 97.44 355 ILE B N 1
ATOM 6374 C CA . ILE B 1 355 ? -0.477 -1.941 23.688 1 97.44 355 ILE B CA 1
ATOM 6375 C C . ILE B 1 355 ? -0.285 -3.447 23.844 1 97.44 355 ILE B C 1
ATOM 6377 O O . ILE B 1 355 ? 0.838 -3.949 23.75 1 97.44 355 ILE B O 1
ATOM 6381 N N . ASP B 1 356 ? -1.373 -4.102 24.062 1 96.31 356 ASP B N 1
ATOM 6382 C CA . ASP B 1 356 ? -1.287 -5.551 24.219 1 96.31 356 ASP B CA 1
ATOM 6383 C C . ASP B 1 356 ? -1.108 -6.238 22.859 1 96.31 356 ASP B C 1
ATOM 6385 O O . ASP B 1 356 ? -0.287 -7.148 22.734 1 96.31 356 ASP B O 1
ATOM 6389 N N . SER B 1 357 ? -1.847 -5.875 21.969 1 94.62 357 SER B N 1
ATOM 6390 C CA . SER B 1 357 ? -1.779 -6.414 20.625 1 94.62 357 SER B CA 1
ATOM 6391 C C . SER B 1 357 ? -2.293 -5.406 19.594 1 94.62 357 SER B C 1
ATOM 6393 O O . SER B 1 357 ? -3.092 -4.527 19.938 1 94.62 357 SER B O 1
ATOM 6395 N N . ILE B 1 358 ? -1.782 -5.523 18.438 1 95.88 358 ILE B N 1
ATOM 6396 C CA . ILE B 1 358 ? -2.215 -4.656 17.344 1 95.88 358 ILE B CA 1
ATOM 6397 C C . ILE B 1 358 ? -2.369 -5.477 16.062 1 95.88 358 ILE B C 1
ATOM 6399 O O . ILE B 1 358 ? -1.532 -6.332 15.766 1 95.88 358 ILE B O 1
ATOM 6403 N N . HIS B 1 359 ? -3.492 -5.352 15.375 1 95.56 359 HIS B N 1
ATOM 6404 C CA . HIS B 1 359 ? -3.725 -5.898 14.039 1 95.56 359 HIS B CA 1
ATOM 6405 C C . HIS B 1 359 ? -3.908 -4.789 13.008 1 95.56 359 HIS B C 1
ATOM 6407 O O . HIS B 1 359 ? -4.836 -3.982 13.117 1 95.56 359 HIS B O 1
ATOM 6413 N N . VAL B 1 360 ? -3.062 -4.773 12.078 1 96.75 360 VAL B N 1
ATOM 6414 C CA . VAL B 1 360 ? -3.053 -3.715 11.078 1 96.75 360 VAL B CA 1
ATOM 6415 C C . VAL B 1 360 ? -3.717 -4.215 9.797 1 96.75 360 VAL B C 1
ATOM 6417 O O . VAL B 1 360 ? -3.426 -5.316 9.328 1 96.75 360 VAL B O 1
ATOM 6420 N N . PRO B 1 361 ? -4.641 -3.393 9.234 1 97.19 361 PRO B N 1
ATOM 6421 C CA . PRO B 1 361 ? -5.258 -3.777 7.965 1 97.19 361 PRO B CA 1
ATOM 6422 C C . PRO B 1 361 ? -4.266 -3.787 6.805 1 97.19 361 PRO B C 1
ATOM 6424 O O . PRO B 1 361 ? -3.166 -3.244 6.926 1 97.19 361 PRO B O 1
ATOM 6427 N N . GLY B 1 362 ? -4.625 -4.523 5.715 1 96.44 362 GLY B N 1
ATOM 6428 C CA . GLY B 1 362 ? -3.811 -4.59 4.512 1 96.44 362 GLY B CA 1
ATOM 6429 C C . GLY B 1 362 ? -4.633 -4.676 3.238 1 96.44 362 GLY B C 1
ATOM 6430 O O . GLY B 1 362 ? -5.797 -4.277 3.219 1 96.44 362 GLY B O 1
ATOM 6431 N N . GLY B 1 363 ? -3.951 -5.074 2.186 1 96 363 GLY B N 1
ATOM 6432 C CA . GLY B 1 363 ? -4.617 -5.199 0.899 1 96 363 GLY B CA 1
ATOM 6433 C C . GLY B 1 363 ? -4.312 -4.055 -0.048 1 96 363 GLY B C 1
ATOM 6434 O O . GLY B 1 363 ? -3.525 -3.166 0.281 1 96 363 GLY B O 1
ATOM 6435 N N . LEU B 1 364 ? -4.949 -4.109 -1.156 1 97.12 364 LEU B N 1
ATOM 6436 C CA . LEU B 1 364 ? -4.746 -3.115 -2.205 1 97.12 364 LEU B CA 1
ATOM 6437 C C . LEU B 1 364 ? -5.145 -1.726 -1.724 1 97.12 364 LEU B C 1
ATOM 6439 O O . LEU B 1 364 ? -6.25 -1.534 -1.216 1 97.12 364 LEU B O 1
ATOM 6443 N N . GLY B 1 365 ? -4.227 -0.814 -1.831 1 98.19 365 GLY B N 1
ATOM 6444 C CA . GLY B 1 365 ? -4.531 0.583 -1.566 1 98.19 365 GLY B CA 1
ATOM 6445 C C . GLY B 1 365 ? -4.582 0.913 -0.086 1 98.19 365 GLY B C 1
ATOM 6446 O O . GLY B 1 365 ? -5.078 1.972 0.303 1 98.19 365 GLY B O 1
ATOM 6447 N N . VAL B 1 366 ? -4.148 0.016 0.783 1 98.69 366 VAL B N 1
ATOM 6448 C CA . VAL B 1 366 ? -4.191 0.262 2.221 1 98.69 366 VAL B CA 1
ATOM 6449 C C . VAL B 1 366 ? -2.771 0.425 2.76 1 98.69 366 VAL B C 1
ATOM 6451 O O . VAL B 1 366 ? -1.892 -0.39 2.469 1 98.69 366 VAL B O 1
ATOM 6454 N N . ARG B 1 367 ? -2.549 1.516 3.445 1 98.69 367 ARG B N 1
ATOM 6455 C CA . ARG B 1 367 ? -1.266 1.854 4.055 1 98.69 367 ARG B CA 1
ATOM 6456 C C . ARG B 1 367 ? -1.45 2.322 5.496 1 98.69 367 ARG B C 1
ATOM 6458 O O . ARG B 1 367 ? -2.4 3.045 5.801 1 98.69 367 ARG B O 1
ATOM 6465 N N . PHE B 1 368 ? -0.648 1.759 6.414 1 98.5 368 PHE B N 1
ATOM 6466 C CA . PHE B 1 368 ? -0.648 2.209 7.801 1 98.5 368 PHE B CA 1
ATOM 6467 C C . PHE B 1 368 ? 0.75 2.635 8.234 1 98.5 368 PHE B C 1
ATOM 6469 O O . PHE B 1 368 ? 1.661 1.81 8.305 1 98.5 368 PHE B O 1
ATOM 6476 N N . ASP B 1 369 ? 0.943 3.912 8.406 1 98.56 369 ASP B N 1
ATOM 6477 C CA . ASP B 1 369 ? 2.193 4.453 8.93 1 98.56 369 ASP B CA 1
ATOM 6478 C C . ASP B 1 369 ? 2.141 4.586 10.445 1 98.56 369 ASP B C 1
ATOM 6480 O O . ASP B 1 369 ? 1.322 5.34 10.977 1 98.56 369 ASP B O 1
ATOM 6484 N N . SER B 1 370 ? 2.982 3.895 11.125 1 98 370 SER B N 1
ATOM 6485 C CA . SER B 1 370 ? 2.957 3.859 12.586 1 98 370 SER B CA 1
ATOM 6486 C C . SER B 1 370 ? 4.348 3.607 13.156 1 98 370 SER B C 1
ATOM 6488 O O . SER B 1 370 ? 5.312 3.439 12.406 1 98 370 SER B O 1
ATOM 6490 N N . PHE B 1 371 ? 4.461 3.703 14.43 1 97.69 371 PHE B N 1
ATOM 6491 C CA . PHE B 1 371 ? 5.711 3.43 15.133 1 97.69 371 PHE B CA 1
ATOM 6492 C C . PHE B 1 371 ? 5.473 2.531 16.344 1 97.69 371 PHE B C 1
ATOM 6494 O O . PHE B 1 371 ? 6.395 2.258 17.109 1 97.69 371 PHE B O 1
ATOM 6501 N N . VAL B 1 372 ? 4.246 2.102 16.5 1 95.88 372 VAL B N 1
ATOM 6502 C CA . VAL B 1 372 ? 3.912 1.294 17.656 1 95.88 372 VAL B CA 1
ATOM 6503 C C . VAL B 1 372 ? 3.811 -0.176 17.266 1 95.88 372 VAL B C 1
ATOM 6505 O O . VAL B 1 372 ? 3.691 -0.496 16.078 1 95.88 372 VAL B O 1
ATOM 6508 N N . TYR B 1 373 ? 3.924 -1.055 18.156 1 95.5 373 TYR B N 1
ATOM 6509 C CA . TYR B 1 373 ? 3.824 -2.5 18 1 95.5 373 TYR B CA 1
ATOM 6510 C C . TYR B 1 373 ? 3.32 -3.162 19.266 1 95.5 373 TYR B C 1
ATOM 6512 O O . TYR B 1 373 ? 3.184 -2.504 20.312 1 95.5 373 TYR B O 1
ATOM 6520 N N . GLY B 1 374 ? 2.895 -4.387 19.156 1 93.94 374 GLY B N 1
ATOM 6521 C CA . GLY B 1 374 ? 2.482 -5.102 20.359 1 93.94 374 GLY B CA 1
ATOM 6522 C C . GLY B 1 374 ? 3.553 -5.129 21.438 1 93.94 374 GLY B C 1
ATOM 6523 O O . GLY B 1 374 ? 4.703 -5.48 21.156 1 93.94 374 GLY B O 1
ATOM 6524 N N . GLY B 1 375 ? 3.176 -4.762 22.641 1 95 375 GLY B N 1
ATOM 6525 C CA . GLY B 1 375 ? 4.125 -4.719 23.75 1 95 375 GLY B CA 1
ATOM 6526 C C . GLY B 1 375 ? 4.691 -3.334 23.984 1 95 375 GLY B C 1
ATOM 6527 O O . GLY B 1 375 ? 5.289 -3.078 25.031 1 95 375 GLY B O 1
ATOM 6528 N N . TYR B 1 376 ? 4.461 -2.414 23.078 1 96.5 376 TYR B N 1
ATOM 6529 C CA . TYR B 1 376 ? 4.941 -1.045 23.219 1 96.5 376 TYR B CA 1
ATOM 6530 C C . TYR B 1 376 ? 4.086 -0.265 24.203 1 96.5 376 TYR B C 1
ATOM 6532 O O . TYR B 1 376 ? 2.863 -0.437 24.25 1 96.5 376 TYR B O 1
ATOM 6540 N N . THR B 1 377 ? 4.723 0.626 24.953 1 97.81 377 THR B N 1
ATOM 6541 C CA . THR B 1 377 ? 4 1.496 25.875 1 97.81 377 THR B CA 1
ATOM 6542 C C . THR B 1 377 ? 3.994 2.936 25.359 1 97.81 377 THR B C 1
ATOM 6544 O O . THR B 1 377 ? 5.051 3.557 25.234 1 97.81 377 THR B O 1
ATOM 6547 N N . ILE B 1 378 ? 2.812 3.436 25.109 1 97.31 378 ILE B N 1
ATOM 6548 C CA . ILE B 1 378 ? 2.643 4.82 24.688 1 97.31 378 ILE B CA 1
ATOM 6549 C C . ILE B 1 378 ? 2.91 5.758 25.875 1 97.31 378 ILE B C 1
ATOM 6551 O O . ILE B 1 378 ? 2.199 5.715 26.875 1 97.31 378 ILE B O 1
ATOM 6555 N N . PRO B 1 379 ? 3.906 6.602 25.734 1 95.5 379 PRO B N 1
ATOM 6556 C CA . PRO B 1 379 ? 4.172 7.539 26.812 1 95.5 379 PRO B CA 1
ATOM 6557 C C . PRO B 1 379 ? 3.139 8.664 26.891 1 95.5 379 PRO B C 1
ATOM 6559 O O . PRO B 1 379 ? 2.59 9.07 25.875 1 95.5 379 PRO B O 1
ATOM 6562 N N . PRO B 1 380 ? 2.898 9.234 28.047 1 93.38 380 PRO B N 1
ATOM 6563 C CA . PRO B 1 380 ? 1.887 10.273 28.219 1 93.38 380 PRO B CA 1
ATOM 6564 C C . PRO B 1 380 ? 2.406 11.664 27.875 1 93.38 380 PRO B C 1
ATOM 6566 O O . PRO B 1 380 ? 1.644 12.633 27.875 1 93.38 380 PRO B O 1
ATOM 6569 N N . ILE B 1 381 ? 3.562 11.844 27.453 1 90.44 381 ILE B N 1
ATOM 6570 C CA . ILE B 1 381 ? 4.164 13.172 27.391 1 90.44 381 ILE B CA 1
ATOM 6571 C C . ILE B 1 381 ? 4.176 13.656 25.938 1 90.44 381 ILE B C 1
ATOM 6573 O O . ILE B 1 381 ? 4.504 14.812 25.672 1 90.44 381 ILE B O 1
ATOM 6577 N N . TYR B 1 382 ? 3.869 12.836 25.047 1 91.38 382 TYR B N 1
ATOM 6578 C CA . TYR B 1 382 ? 3.879 13.242 23.641 1 91.38 382 TYR B CA 1
ATOM 6579 C C . TYR B 1 382 ? 2.473 13.219 23.062 1 91.38 382 TYR B C 1
ATOM 6581 O O . TYR B 1 382 ? 1.507 12.914 23.766 1 91.38 382 TYR B O 1
ATOM 6589 N N . ASP B 1 383 ? 2.408 13.656 21.703 1 88 383 ASP B N 1
ATOM 6590 C CA . ASP B 1 383 ? 1.142 13.602 20.984 1 88 383 ASP B CA 1
ATOM 6591 C C . ASP B 1 383 ? 0.563 12.188 21 1 88 383 ASP B C 1
ATOM 6593 O O . ASP B 1 383 ? 1.308 11.211 20.953 1 88 383 ASP B O 1
ATOM 6597 N N . SER B 1 384 ? -0.729 12.078 20.969 1 93.12 384 SER B N 1
ATOM 6598 C CA . SER B 1 384 ? -1.418 10.805 21.141 1 93.12 384 SER B CA 1
ATOM 6599 C C . SER B 1 384 ? -1.537 10.055 19.812 1 93.12 384 SER B C 1
ATOM 6601 O O . SER B 1 384 ? -2.039 8.93 19.781 1 93.12 384 SER B O 1
ATOM 6603 N N . MET B 1 385 ? -1.072 10.578 18.734 1 95.5 385 MET B N 1
ATOM 6604 C CA . MET B 1 385 ? -1.188 9.891 17.438 1 95.5 385 MET B CA 1
ATOM 6605 C C . MET B 1 385 ? -0.308 8.648 17.406 1 95.5 385 MET B C 1
ATOM 6607 O O . MET B 1 385 ? 0.9 8.727 17.641 1 95.5 385 MET B O 1
ATOM 6611 N N . ILE B 1 386 ? -0.934 7.547 17.094 1 96.06 386 ILE B N 1
ATOM 6612 C CA . ILE B 1 386 ? -0.156 6.312 17.109 1 96.06 386 ILE B CA 1
ATOM 6613 C C . ILE B 1 386 ? -0.003 5.781 15.688 1 96.06 386 ILE B C 1
ATOM 6615 O O . ILE B 1 386 ? 0.775 4.855 15.445 1 96.06 386 ILE B O 1
ATOM 6619 N N . GLY B 1 387 ? -0.735 6.41 14.805 1 97.81 387 GLY B N 1
ATOM 6620 C CA . GLY B 1 387 ? -0.577 6.004 13.422 1 97.81 387 GLY B CA 1
ATOM 6621 C C . GLY B 1 387 ? -1.477 6.766 12.469 1 97.81 387 GLY B C 1
ATOM 6622 O O . GLY B 1 387 ? -2.342 7.531 12.898 1 97.81 387 GLY B O 1
ATOM 6623 N N . LYS B 1 388 ? -1.236 6.648 11.203 1 98.75 388 LYS B N 1
ATOM 6624 C CA . LYS B 1 388 ? -2.025 7.176 10.094 1 98.75 388 LYS B CA 1
ATOM 6625 C C . LYS B 1 388 ? -2.521 6.047 9.188 1 98.75 388 LYS B C 1
ATOM 6627 O O . LYS B 1 388 ? -1.72 5.293 8.633 1 98.75 388 LYS B O 1
ATOM 6632 N N . LEU B 1 389 ? -3.83 5.914 9.148 1 98.88 389 LEU B N 1
ATOM 6633 C CA . LEU B 1 389 ? -4.402 4.961 8.211 1 98.88 389 LEU B CA 1
ATOM 6634 C C . LEU B 1 389 ? -4.723 5.633 6.879 1 98.88 389 LEU B C 1
ATOM 6636 O O . LEU B 1 389 ? -5.52 6.57 6.832 1 98.88 389 LEU B O 1
ATOM 6640 N N . ILE B 1 390 ? -4.043 5.195 5.801 1 98.94 390 ILE B N 1
ATOM 6641 C CA . ILE B 1 390 ? -4.164 5.801 4.48 1 98.94 390 ILE B CA 1
ATOM 6642 C C . ILE B 1 390 ? -4.762 4.793 3.502 1 98.94 390 ILE B C 1
ATOM 6644 O O . ILE B 1 390 ? -4.332 3.639 3.449 1 98.94 390 ILE B O 1
ATOM 6648 N N . CYS B 1 391 ? -5.762 5.195 2.781 1 98.81 391 CYS B N 1
ATOM 6649 C CA . CYS B 1 391 ? -6.344 4.352 1.745 1 98.81 391 CYS B CA 1
ATOM 6650 C C . CYS B 1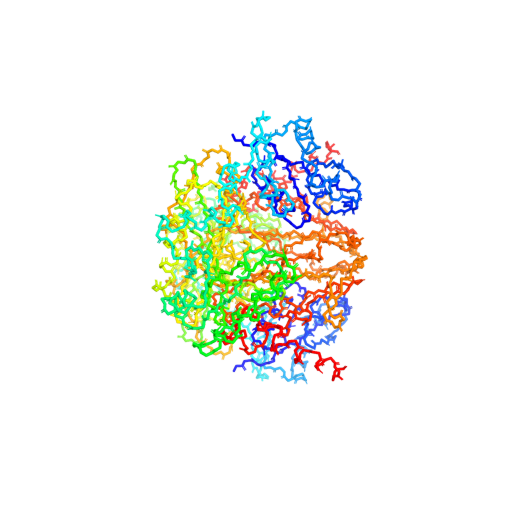 391 ? -6.363 5.066 0.401 1 98.81 391 CYS B C 1
ATOM 6652 O O . CYS B 1 391 ? -6.473 6.293 0.347 1 98.81 391 CYS B O 1
ATOM 6654 N N . TRP B 1 392 ? -6.238 4.328 -0.638 1 98.81 392 TRP B N 1
ATOM 6655 C CA . TRP B 1 392 ? -6.324 4.773 -2.025 1 98.81 392 TRP B CA 1
ATOM 6656 C C . TRP B 1 392 ? -7.406 4.008 -2.775 1 98.81 392 TRP B C 1
ATOM 6658 O O . TRP B 1 392 ? -7.609 2.812 -2.537 1 98.81 392 TRP B O 1
ATOM 6668 N N . GLY B 1 393 ? -8.156 4.625 -3.6 1 98.19 393 GLY B N 1
ATOM 6669 C CA . GLY B 1 393 ? -9.094 4.039 -4.539 1 98.19 393 GLY B CA 1
ATOM 6670 C C . GLY B 1 393 ? -9.094 4.727 -5.895 1 98.19 393 GLY B C 1
ATOM 6671 O O . GLY B 1 393 ? -8.602 5.848 -6.027 1 98.19 393 GLY B O 1
ATOM 6672 N N . LYS B 1 394 ? -9.617 4.059 -6.875 1 96.19 394 LYS B N 1
ATOM 6673 C CA . LYS B 1 394 ? -9.688 4.625 -8.219 1 96.19 394 LYS B CA 1
ATOM 6674 C C . LYS B 1 394 ? -10.547 5.883 -8.242 1 96.19 394 LYS B C 1
ATOM 6676 O O . LYS B 1 394 ? -10.344 6.766 -9.078 1 96.19 394 LYS B O 1
ATOM 6681 N N . ASP B 1 395 ? -11.508 5.895 -7.332 1 96.88 395 ASP B N 1
ATOM 6682 C CA . ASP B 1 395 ? -12.336 7.078 -7.133 1 96.88 395 ASP B CA 1
ATOM 6683 C C . ASP B 1 395 ? -12.672 7.273 -5.656 1 96.88 395 ASP B C 1
ATOM 6685 O O . ASP B 1 395 ? -12.297 6.453 -4.816 1 96.88 395 ASP B O 1
ATOM 6689 N N . ARG B 1 396 ? -13.305 8.375 -5.352 1 98.12 396 ARG B N 1
ATOM 6690 C CA . ARG B 1 396 ? -13.57 8.75 -3.965 1 98.12 396 ARG B CA 1
ATOM 6691 C C . ARG B 1 396 ? -14.445 7.707 -3.275 1 98.12 396 ARG B C 1
ATOM 6693 O O . ARG B 1 396 ? -14.203 7.355 -2.117 1 98.12 396 ARG B O 1
ATOM 6700 N N . ASN B 1 397 ? -15.461 7.219 -3.975 1 97.75 397 ASN B N 1
ATOM 6701 C CA . ASN B 1 397 ? -16.359 6.23 -3.391 1 97.75 397 ASN B CA 1
ATOM 6702 C C . ASN B 1 397 ? -15.625 4.938 -3.039 1 97.75 397 ASN B C 1
ATOM 6704 O O . ASN B 1 397 ? -15.812 4.383 -1.956 1 97.75 397 ASN B O 1
ATOM 6708 N N . GLU B 1 398 ? -14.82 4.449 -3.955 1 97.75 398 GLU B N 1
ATOM 6709 C CA . GLU B 1 398 ? -14.016 3.264 -3.684 1 97.75 398 GLU B CA 1
ATOM 6710 C C . GLU B 1 398 ? -13.086 3.488 -2.494 1 97.75 398 GLU B C 1
ATOM 6712 O O . GLU B 1 398 ? -12.891 2.588 -1.675 1 97.75 398 GLU B O 1
ATOM 6717 N N . CYS B 1 399 ? -12.539 4.621 -2.449 1 98.56 399 CYS B N 1
ATOM 6718 C CA . CYS B 1 399 ? -11.625 4.957 -1.363 1 98.56 399 CYS B CA 1
ATOM 6719 C C . CYS B 1 399 ? -12.352 4.957 -0.022 1 98.56 399 CYS B C 1
ATOM 6721 O O . CYS B 1 399 ? -11.828 4.434 0.967 1 98.56 399 CYS B O 1
ATOM 6723 N N . ILE B 1 400 ? -13.523 5.551 0.008 1 98.62 400 ILE B N 1
ATOM 6724 C CA . ILE B 1 400 ? -14.32 5.605 1.23 1 98.62 400 ILE B CA 1
ATOM 6725 C C . ILE B 1 400 ? -14.664 4.188 1.685 1 98.62 400 ILE B C 1
ATOM 6727 O O . ILE B 1 400 ? -14.516 3.854 2.861 1 98.62 400 ILE B O 1
ATOM 6731 N N . ASN B 1 401 ? -15.086 3.352 0.787 1 98.38 401 ASN B N 1
ATOM 6732 C CA . ASN B 1 401 ? -15.445 1.979 1.126 1 98.38 401 ASN B CA 1
ATOM 6733 C C . ASN B 1 401 ? -14.25 1.199 1.661 1 98.38 401 ASN B C 1
ATOM 6735 O O . ASN B 1 401 ? -14.383 0.424 2.609 1 98.38 401 ASN B O 1
ATOM 6739 N N . ARG B 1 402 ? -13.164 1.375 1.024 1 98.75 402 ARG B N 1
ATOM 6740 C CA . ARG B 1 402 ? -11.945 0.711 1.476 1 98.75 402 ARG B CA 1
ATOM 6741 C C . ARG B 1 402 ? -11.531 1.208 2.855 1 98.75 402 ARG B C 1
ATOM 6743 O O . ARG B 1 402 ? -11.078 0.425 3.691 1 98.75 402 ARG B O 1
ATOM 6750 N N . MET B 1 403 ? -11.656 2.5 3.084 1 98.81 403 MET B N 1
ATOM 6751 C CA . MET B 1 403 ? -11.328 3.062 4.391 1 98.81 403 MET B CA 1
ATOM 6752 C C . MET B 1 403 ? -12.234 2.494 5.473 1 98.81 403 MET B C 1
ATOM 6754 O O . MET B 1 403 ? -11.773 2.158 6.566 1 98.81 403 MET B O 1
ATOM 6758 N N . LYS B 1 404 ? -13.5 2.414 5.152 1 98.31 404 LYS B N 1
ATOM 6759 C CA . LYS B 1 404 ? -14.445 1.815 6.098 1 98.31 404 LYS B CA 1
ATOM 6760 C C . LYS B 1 404 ? -14.008 0.402 6.477 1 98.31 404 LYS B C 1
ATOM 6762 O O . LYS B 1 404 ? -13.953 0.064 7.664 1 98.31 404 LYS B O 1
ATOM 6767 N N . ARG B 1 405 ? -13.688 -0.351 5.5 1 98.19 405 ARG B N 1
ATOM 6768 C CA . ARG B 1 405 ? -13.242 -1.725 5.723 1 98.19 405 ARG B CA 1
ATOM 6769 C C . ARG B 1 405 ? -11.945 -1.763 6.516 1 98.19 405 ARG B C 1
ATOM 6771 O O . ARG B 1 405 ? -11.797 -2.572 7.434 1 98.19 405 ARG B O 1
ATOM 6778 N N . ALA B 1 406 ? -11.016 -0.947 6.148 1 98.69 406 ALA B N 1
ATOM 6779 C CA . ALA B 1 406 ? -9.711 -0.914 6.805 1 98.69 406 ALA B CA 1
ATOM 6780 C C . ALA B 1 406 ? -9.844 -0.503 8.266 1 98.69 406 ALA B C 1
ATOM 6782 O O . ALA B 1 406 ? -9.188 -1.072 9.141 1 98.69 406 ALA B O 1
ATOM 6783 N N . LEU B 1 407 ? -10.68 0.485 8.539 1 98.62 407 LEU B N 1
ATOM 6784 C CA . LEU B 1 407 ? -10.922 0.907 9.914 1 98.62 407 LEU B CA 1
ATOM 6785 C C . LEU B 1 407 ? -11.555 -0.219 10.727 1 98.62 407 LEU B C 1
ATOM 6787 O O . LEU B 1 407 ? -11.211 -0.415 11.891 1 98.62 407 LEU B O 1
ATOM 6791 N N . ASP B 1 408 ? -12.406 -0.958 10.109 1 97.19 408 ASP B N 1
ATOM 6792 C CA . ASP B 1 408 ? -13.062 -2.08 10.773 1 97.19 408 ASP B CA 1
ATOM 6793 C C . ASP B 1 408 ? -12.055 -3.176 11.117 1 97.19 408 ASP B C 1
ATOM 6795 O O . ASP B 1 408 ? -12.227 -3.889 12.109 1 97.19 408 ASP B O 1
ATOM 6799 N N . GLU B 1 409 ? -11.086 -3.283 10.32 1 97.44 409 GLU B N 1
ATOM 6800 C CA . GLU B 1 409 ? -10.086 -4.34 10.477 1 97.44 409 GLU B CA 1
ATOM 6801 C C . GLU B 1 409 ? -9.008 -3.939 11.477 1 97.44 409 GLU B C 1
ATOM 6803 O O . GLU B 1 409 ? -8.359 -4.801 12.078 1 97.44 409 GLU B O 1
ATOM 6808 N N . LEU B 1 410 ? -8.773 -2.66 11.68 1 97.94 410 LEU B N 1
ATOM 6809 C CA . LEU B 1 410 ? -7.73 -2.168 12.57 1 97.94 410 LEU B CA 1
ATOM 6810 C C . LEU B 1 410 ? -8.109 -2.389 14.031 1 97.94 410 LEU B C 1
ATOM 6812 O O . LEU B 1 410 ? -9.133 -1.891 14.492 1 97.94 410 LEU B O 1
ATOM 6816 N N . ILE B 1 411 ? -7.242 -3.152 14.758 1 96.5 411 ILE B N 1
ATOM 6817 C CA . ILE B 1 411 ? -7.5 -3.445 16.172 1 96.5 411 ILE B CA 1
ATOM 6818 C C . ILE B 1 411 ? -6.281 -3.062 17 1 96.5 411 ILE B C 1
ATOM 6820 O O . ILE B 1 411 ? -5.152 -3.441 16.672 1 96.5 411 ILE B O 1
ATOM 6824 N N . VAL B 1 412 ? -6.48 -2.305 17.953 1 97.19 412 VAL B N 1
ATOM 6825 C CA . VAL B 1 412 ? -5.469 -1.967 18.953 1 97.19 412 VAL B CA 1
ATOM 6826 C C . VAL B 1 412 ? -5.992 -2.295 20.359 1 97.19 412 VAL B C 1
ATOM 6828 O O . VAL B 1 412 ? -6.957 -1.682 20.828 1 97.19 412 VAL B O 1
ATOM 6831 N N . GLU B 1 413 ? -5.383 -3.215 20.984 1 96.62 413 GLU B N 1
ATOM 6832 C CA . GLU B 1 413 ? -5.82 -3.635 22.312 1 96.62 413 GLU B CA 1
ATOM 6833 C C . GLU B 1 413 ? -4.898 -3.082 23.406 1 96.62 413 GLU B C 1
ATOM 6835 O O . GLU B 1 413 ? -3.701 -2.902 23.172 1 96.62 413 GLU B O 1
ATOM 6840 N N . GLY B 1 414 ? -5.438 -2.848 24.516 1 97.75 414 GLY B N 1
ATOM 6841 C CA . GLY B 1 414 ? -4.664 -2.375 25.656 1 97.75 414 GLY B CA 1
ATOM 6842 C C . GLY B 1 414 ? -4.848 -0.895 25.922 1 97.75 414 GLY B C 1
ATOM 6843 O O . GLY B 1 414 ? -4.68 -0.444 27.062 1 97.75 414 GLY B O 1
ATOM 6844 N N . VAL B 1 415 ? -5.23 -0.134 24.938 1 98.06 415 VAL B N 1
ATOM 6845 C CA . VAL B 1 415 ? -5.492 1.294 25.078 1 98.06 415 VAL B CA 1
ATOM 6846 C C . VAL B 1 415 ? -6.766 1.664 24.312 1 98.06 415 VAL B C 1
ATOM 6848 O O . VAL B 1 415 ? -7.227 0.904 23.453 1 98.06 415 VAL B O 1
ATOM 6851 N N . LYS B 1 416 ? -7.332 2.799 24.656 1 97.94 416 LYS B N 1
ATOM 6852 C CA . LYS B 1 416 ? -8.445 3.336 23.891 1 97.94 416 LYS B CA 1
ATOM 6853 C C . LYS B 1 416 ? -7.957 4.129 22.688 1 97.94 416 LYS B C 1
ATOM 6855 O O . LYS B 1 416 ? -6.922 4.797 22.75 1 97.94 416 LYS B O 1
ATOM 6860 N N . THR B 1 417 ? -8.672 3.961 21.609 1 98.38 417 THR B N 1
ATOM 6861 C CA . THR B 1 417 ? -8.328 4.711 20.406 1 98.38 417 THR B CA 1
ATOM 6862 C C . THR B 1 417 ? -9.562 5.414 19.844 1 98.38 417 THR B C 1
ATOM 6864 O O . THR B 1 417 ? -10.688 5.16 20.281 1 98.38 417 THR B O 1
ATOM 6867 N N . ASN B 1 418 ? -9.352 6.281 18.859 1 97.75 418 ASN B N 1
ATOM 6868 C CA . ASN B 1 418 ? -10.453 6.996 18.219 1 97.75 418 ASN B CA 1
ATOM 6869 C C . ASN B 1 418 ? -10.93 6.281 16.969 1 97.75 418 ASN B C 1
ATOM 6871 O O . ASN B 1 418 ? -11.539 6.898 16.094 1 97.75 418 ASN B O 1
ATOM 6875 N N . ILE B 1 419 ? -10.648 4.996 16.828 1 98.25 419 ILE B N 1
ATOM 6876 C CA . ILE B 1 419 ? -10.969 4.227 15.633 1 98.25 419 ILE B CA 1
ATOM 6877 C C . ILE B 1 419 ? -12.477 4.246 15.398 1 98.25 419 ILE B C 1
ATOM 6879 O O . ILE B 1 419 ? -12.938 4.492 14.281 1 98.25 419 ILE B O 1
ATOM 6883 N N . GLU B 1 420 ? -13.273 4.004 16.453 1 96.38 420 GLU B N 1
ATOM 6884 C CA . GLU B 1 420 ? -14.727 3.998 16.312 1 96.38 420 GLU B CA 1
ATOM 6885 C C . GLU B 1 420 ? -15.242 5.367 15.883 1 96.38 420 GLU B C 1
ATOM 6887 O O . GLU B 1 420 ? -16.172 5.461 15.086 1 96.38 420 GLU B O 1
ATOM 6892 N N . PHE B 1 421 ? -14.711 6.426 16.469 1 96.81 421 PHE B N 1
ATOM 6893 C CA . PHE B 1 421 ? -15.047 7.789 16.078 1 96.81 421 PHE B CA 1
ATOM 6894 C C . PHE B 1 421 ? -14.789 8.008 14.602 1 96.81 421 PHE B C 1
ATOM 6896 O O . PHE B 1 421 ? -15.633 8.555 13.891 1 96.81 421 PHE B O 1
ATOM 6903 N N . GLN B 1 422 ? -13.602 7.57 14.07 1 98.12 422 GLN B N 1
ATOM 6904 C CA . GLN B 1 422 ? -13.234 7.691 12.664 1 98.12 422 GLN B CA 1
ATOM 6905 C C . GLN B 1 422 ? -14.219 6.949 11.766 1 98.12 422 GLN B C 1
ATOM 6907 O O . GLN B 1 422 ? -14.594 7.449 10.703 1 98.12 422 GLN B O 1
ATOM 6912 N N . LYS B 1 423 ? -14.625 5.738 12.188 1 96.88 423 LYS B N 1
ATOM 6913 C CA . LYS B 1 423 ? -15.57 4.938 11.414 1 96.88 423 LYS B CA 1
ATOM 6914 C C . LYS B 1 423 ? -16.891 5.688 11.203 1 96.88 423 LYS B C 1
ATOM 6916 O O . LYS B 1 423 ? -17.375 5.777 10.078 1 96.88 423 LYS B O 1
ATOM 6921 N N . VAL B 1 424 ? -17.375 6.238 12.273 1 96 424 VAL B N 1
ATOM 6922 C CA . VAL B 1 424 ? -18.656 6.941 12.211 1 96 424 VAL B CA 1
ATOM 6923 C C . VAL B 1 424 ? -18.5 8.219 11.391 1 96 424 VAL B C 1
ATOM 6925 O O . VAL B 1 424 ? -19.406 8.602 10.641 1 96 424 VAL B O 1
ATOM 6928 N N . LEU B 1 425 ? -17.406 8.836 11.539 1 96.62 425 LEU B N 1
ATOM 6929 C CA . LEU B 1 425 ? -17.156 10.094 10.844 1 96.62 425 LEU B CA 1
ATOM 6930 C C . LEU B 1 425 ? -17.125 9.891 9.336 1 96.62 425 LEU B C 1
ATOM 6932 O O . LEU B 1 425 ? -17.766 10.633 8.594 1 96.62 425 LEU B O 1
ATOM 6936 N N . ILE B 1 426 ? -16.422 8.891 8.812 1 96.81 426 ILE B N 1
ATOM 6937 C CA . ILE B 1 426 ? -16.234 8.656 7.383 1 96.81 426 ILE B CA 1
ATOM 6938 C C . ILE B 1 426 ? -17.547 8.172 6.77 1 96.81 426 ILE B C 1
ATOM 6940 O O . ILE B 1 426 ? -17.75 8.281 5.559 1 96.81 426 ILE B O 1
ATOM 6944 N N . GLU B 1 427 ? -18.406 7.652 7.621 1 94.81 427 GLU B N 1
ATOM 6945 C CA . GLU B 1 427 ? -19.688 7.148 7.145 1 94.81 427 GLU B CA 1
ATOM 6946 C C . GLU B 1 427 ? -20.766 8.219 7.242 1 94.81 427 GLU B C 1
ATOM 6948 O O . GLU B 1 427 ? -21.906 8 6.824 1 94.81 427 GLU B O 1
ATOM 6953 N N . SER B 1 428 ? -20.453 9.336 7.785 1 95.81 428 SER B N 1
ATOM 6954 C CA . SER B 1 428 ? -21.438 10.398 7.934 1 95.81 428 SER B CA 1
ATOM 6955 C C . SER B 1 428 ? -21.875 10.938 6.574 1 95.81 428 SER B C 1
ATOM 6957 O O . SER B 1 428 ? -21.078 11.008 5.641 1 95.81 428 SER B O 1
ATOM 6959 N N . ASP B 1 429 ? -23.094 11.383 6.496 1 95.94 429 ASP B N 1
ATOM 6960 C CA . ASP B 1 429 ? -23.641 11.961 5.266 1 95.94 429 ASP B CA 1
ATOM 6961 C C . ASP B 1 429 ? -22.844 13.203 4.852 1 95.94 429 ASP B C 1
ATOM 6963 O O . ASP B 1 429 ? -22.609 13.43 3.664 1 95.94 429 ASP B O 1
ATOM 6967 N N . ALA B 1 430 ? -22.516 13.984 5.852 1 95.69 430 ALA B N 1
ATOM 6968 C CA . ALA B 1 430 ? -21.781 15.219 5.57 1 95.69 430 ALA B CA 1
ATOM 6969 C C . ALA B 1 430 ? -20.469 14.922 4.852 1 95.69 430 ALA B C 1
ATOM 6971 O O . ALA B 1 430 ? -20.078 15.664 3.947 1 95.69 430 ALA B O 1
ATOM 6972 N N . PHE B 1 431 ? -19.781 13.891 5.223 1 97.19 431 PHE B N 1
ATOM 6973 C CA . PHE B 1 431 ? -18.516 13.531 4.566 1 97.19 431 PHE B CA 1
ATOM 6974 C C . PHE B 1 431 ? -18.781 12.922 3.195 1 97.19 431 PHE B C 1
ATOM 6976 O O . PHE B 1 431 ? -18.172 13.328 2.205 1 97.19 431 PHE B O 1
ATOM 6983 N N . ILE B 1 432 ? -19.672 11.953 3.139 1 97.44 432 ILE B N 1
ATOM 6984 C CA . ILE B 1 432 ? -19.969 11.219 1.911 1 97.44 432 ILE B CA 1
ATOM 6985 C C . ILE B 1 432 ? -20.453 12.188 0.837 1 97.44 432 ILE B C 1
ATOM 6987 O O . ILE B 1 432 ? -20.062 12.094 -0.326 1 97.44 432 ILE B O 1
ATOM 6991 N N . GLU B 1 433 ? -21.25 13.188 1.227 1 97.06 433 GLU B N 1
ATOM 6992 C CA . GLU B 1 433 ? -21.844 14.133 0.281 1 97.06 433 GLU B CA 1
ATOM 6993 C C . GLU B 1 433 ? -20.969 15.383 0.136 1 97.06 433 GLU B C 1
ATOM 6995 O O . GLU B 1 433 ? -21.328 16.312 -0.577 1 97.06 433 GLU B O 1
ATOM 7000 N N . ASP B 1 434 ? -19.859 15.43 0.788 1 96.38 434 ASP B N 1
ATOM 7001 C CA . ASP B 1 434 ? -18.922 16.531 0.717 1 96.38 434 ASP B CA 1
ATOM 7002 C C . ASP B 1 434 ? -19.578 17.844 1.122 1 96.38 434 ASP B C 1
ATOM 7004 O O . ASP B 1 434 ? -19.516 18.844 0.385 1 96.38 434 ASP B O 1
ATOM 7008 N N . LYS B 1 435 ? -20.234 17.828 2.312 1 95.12 435 LYS B N 1
ATOM 7009 C CA . LYS B 1 435 ? -20.938 19 2.795 1 95.12 435 LYS B CA 1
ATOM 7010 C C . LYS B 1 435 ? -20.359 19.484 4.121 1 95.12 435 LYS B C 1
ATOM 7012 O O . LYS B 1 435 ? -20.891 20.422 4.73 1 95.12 435 LYS B O 1
ATOM 7017 N N . HIS B 1 436 ? -19.281 18.969 4.484 1 94.62 436 HIS B N 1
ATOM 7018 C CA . HIS B 1 436 ? -18.688 19.312 5.77 1 94.62 436 HIS B CA 1
ATOM 7019 C C . HIS B 1 436 ? -17.875 20.609 5.672 1 94.62 436 HIS B C 1
ATOM 7021 O O . HIS B 1 436 ? -17.672 21.125 4.574 1 94.62 436 HIS B O 1
ATOM 7027 N N . HIS B 1 437 ? -17.516 21.156 6.824 1 94.69 437 HIS B N 1
ATOM 7028 C CA . HIS B 1 437 ? -16.672 22.328 6.984 1 94.69 437 HIS B CA 1
ATOM 7029 C C . HIS B 1 437 ? -15.797 22.219 8.234 1 94.69 437 HIS B C 1
ATOM 7031 O O . HIS B 1 437 ? -15.883 21.219 8.961 1 94.69 437 HIS B O 1
ATOM 7037 N N . THR B 1 438 ? -14.992 23.172 8.531 1 92.56 438 THR B N 1
ATOM 7038 C CA . THR B 1 438 ? -13.945 23.062 9.539 1 92.56 438 THR B CA 1
ATOM 7039 C C . THR B 1 438 ? -14.555 22.938 10.938 1 92.56 438 THR B C 1
ATOM 7041 O O . THR B 1 438 ? -13.914 22.438 11.859 1 92.56 438 THR B O 1
ATOM 7044 N N . LYS B 1 439 ? -15.805 23.375 11.133 1 90.12 439 LYS B N 1
ATOM 7045 C CA . LYS B 1 439 ? -16.422 23.328 12.453 1 90.12 439 LYS B CA 1
ATOM 7046 C C . LYS B 1 439 ? -17.5 22.25 12.516 1 90.12 439 LYS B C 1
ATOM 7048 O O . LYS B 1 439 ? -18.266 22.188 13.484 1 90.12 439 LYS B O 1
ATOM 7053 N N . PHE B 1 440 ? -17.562 21.406 11.484 1 94.06 440 PHE B N 1
ATOM 7054 C CA . PHE B 1 440 ? -18.609 20.391 11.375 1 94.06 440 PHE B CA 1
ATOM 7055 C C . PHE B 1 440 ? -18.578 19.453 12.578 1 94.06 440 PHE B C 1
ATOM 7057 O O . PHE B 1 440 ? -19.609 19.172 13.18 1 94.06 440 PHE B O 1
ATOM 7064 N N . ILE B 1 441 ? -17.422 18.969 12.969 1 93.06 441 ILE B N 1
ATOM 7065 C CA . ILE B 1 441 ? -17.297 17.969 14.031 1 93.06 441 ILE B CA 1
ATOM 7066 C C . ILE B 1 441 ? -17.797 18.562 15.344 1 93.06 441 ILE B C 1
ATOM 7068 O O . ILE B 1 441 ? -18.625 17.969 16.031 1 93.06 441 ILE B O 1
ATOM 7072 N N . GLU B 1 442 ? -17.422 19.75 15.648 1 87.75 442 GLU B N 1
ATOM 7073 C CA . GLU B 1 442 ? -17.75 20.391 16.922 1 87.75 442 GLU B CA 1
ATOM 7074 C C . GLU B 1 442 ? -19.203 20.844 16.953 1 87.75 442 GLU B C 1
ATOM 7076 O O . GLU B 1 442 ? -19.875 20.703 17.969 1 87.75 442 GLU B O 1
ATOM 7081 N N . LYS B 1 443 ? -19.656 21.281 15.844 1 87.12 443 LYS B N 1
ATOM 7082 C CA . LYS B 1 443 ? -20.969 21.938 15.844 1 87.12 443 LYS B CA 1
ATOM 7083 C C . LYS B 1 443 ? -22.078 20.938 15.516 1 87.12 443 LYS B C 1
ATOM 7085 O O . LYS B 1 443 ? -23.219 21.109 15.961 1 87.12 443 LYS B O 1
ATOM 7090 N N . GLU B 1 444 ? -21.75 19.906 14.789 1 88.94 444 GLU B N 1
ATOM 7091 C CA . GLU B 1 444 ? -22.844 19.094 14.258 1 88.94 444 GLU B CA 1
ATOM 7092 C C . GLU B 1 444 ? -22.625 17.609 14.594 1 88.94 444 GLU B C 1
ATOM 7094 O O . GLU B 1 444 ? -23.562 16.922 15 1 88.94 444 GLU B O 1
ATOM 7099 N N . PHE B 1 445 ? -21.531 17.141 14.539 1 90.62 445 PHE B N 1
ATOM 7100 C CA . PHE B 1 445 ? -21.266 15.711 14.547 1 90.62 445 PHE B CA 1
ATOM 7101 C C . PHE B 1 445 ? -21.25 15.164 15.969 1 90.62 445 PHE B C 1
ATOM 7103 O O . PHE B 1 445 ? -21.859 14.141 16.266 1 90.62 445 PHE B O 1
ATOM 7110 N N . LEU B 1 446 ? -20.516 15.836 16.875 1 88.12 446 LEU B N 1
ATOM 7111 C CA . LEU B 1 446 ? -20.312 15.328 18.234 1 88.12 446 LEU B CA 1
ATOM 7112 C C . LEU B 1 446 ? -21.625 15.289 19 1 88.12 446 LEU B C 1
ATOM 7114 O O . LEU B 1 446 ? -21.797 14.453 19.891 1 88.12 446 LEU B O 1
ATOM 7118 N N . GLN B 1 447 ? -22.5 16.188 18.641 1 81.25 447 GLN B N 1
ATOM 7119 C CA . GLN B 1 447 ? -23.812 16.188 19.297 1 81.25 447 GLN B CA 1
ATOM 7120 C C . GLN B 1 447 ? -24.547 14.867 19.062 1 81.25 447 GLN B C 1
ATOM 7122 O O . GLN B 1 447 ? -25.203 14.352 19.969 1 81.25 447 GLN B O 1
ATOM 7127 N N . ASN B 1 448 ? -24.312 14.258 17.938 1 79 448 ASN B N 1
ATOM 7128 C CA . ASN B 1 448 ? -25 13.023 17.578 1 79 448 ASN B CA 1
ATOM 7129 C C . ASN B 1 448 ? -24.156 11.797 17.891 1 79 448 ASN B C 1
ATOM 7131 O O . ASN B 1 448 ? -24.672 10.68 17.938 1 79 448 ASN B O 1
ATOM 7135 N N . PHE B 1 449 ? -22.938 11.93 18 1 81.31 449 PHE B N 1
ATOM 7136 C CA . PHE B 1 449 ? -22.016 10.82 18.25 1 81.31 449 PHE B CA 1
ATOM 7137 C C . PHE B 1 449 ? -22.203 10.273 19.656 1 81.31 449 PHE B C 1
ATOM 7139 O O . PHE B 1 449 ? -22.234 9.055 19.859 1 81.31 449 PHE B O 1
ATOM 7146 N N . ASN B 1 450 ? -22.344 11.07 20.625 1 67.94 450 ASN B N 1
ATOM 7147 C CA . ASN B 1 450 ? -22.5 10.688 22.031 1 67.94 450 ASN B CA 1
ATOM 7148 C C . ASN B 1 450 ? -23.844 10 22.281 1 67.94 450 ASN B C 1
ATOM 7150 O O . ASN B 1 450 ? -23.953 9.18 23.188 1 67.94 450 ASN B O 1
ATOM 7154 N N . VAL B 1 451 ? -24.781 10.266 21.422 1 53.41 451 VAL B N 1
ATOM 7155 C CA . VAL B 1 451 ? -26.094 9.648 21.594 1 53.41 451 VAL B CA 1
ATOM 7156 C C . VAL B 1 451 ? -26.047 8.195 21.109 1 53.41 451 VAL B C 1
ATOM 7158 O O . VAL B 1 451 ? -26.703 7.324 21.688 1 53.41 451 VAL B O 1
ATOM 7161 N N . LYS B 1 452 ? -25.312 7.812 20.141 1 54.16 452 LYS B N 1
ATOM 7162 C CA . LYS B 1 452 ? -25.266 6.461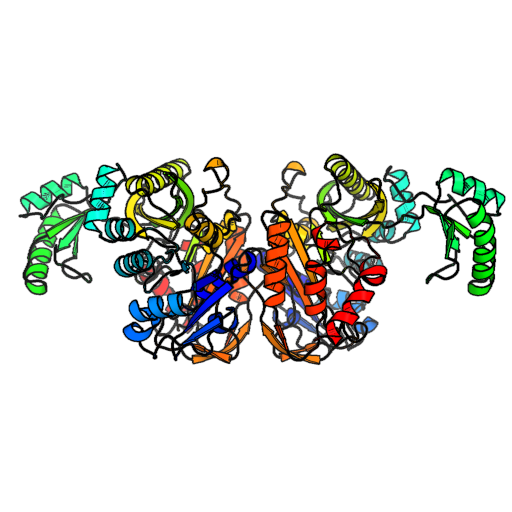 19.594 1 54.16 452 LYS B CA 1
ATOM 7163 C C . LYS B 1 452 ? -24.641 5.488 20.578 1 54.16 452 LYS B C 1
ATOM 7165 O O . LYS B 1 452 ? -24.875 4.281 20.516 1 54.16 452 LYS B O 1
ATOM 7170 N N . GLN B 1 453 ? -23.75 5.777 21.438 1 55.53 453 GLN B N 1
ATOM 7171 C CA . GLN B 1 453 ? -23.203 4.906 22.469 1 55.53 453 GLN B CA 1
ATOM 7172 C C . GLN B 1 453 ? -24.281 4.434 23.438 1 55.53 453 GLN B C 1
ATOM 7174 O O . GLN B 1 453 ? -24.234 3.301 23.922 1 55.53 453 GLN B O 1
ATOM 7179 N N . ASN B 1 454 ? -25.125 5.344 23.766 1 45.75 454 ASN B N 1
ATOM 7180 C CA . ASN B 1 454 ? -26.125 4.961 24.75 1 45.75 454 ASN B CA 1
ATOM 7181 C C . ASN B 1 454 ? -27.078 3.904 24.188 1 45.75 454 ASN B C 1
ATOM 7183 O O . ASN B 1 454 ? -27.797 3.25 24.953 1 45.75 454 ASN B O 1
ATOM 7187 N N . ASN B 1 455 ? -27.125 3.816 23.031 1 35.97 455 ASN B N 1
ATOM 7188 C CA . ASN B 1 455 ? -28.031 2.801 22.516 1 35.97 455 ASN B CA 1
ATOM 7189 C C . ASN B 1 455 ? -27.281 1.507 22.188 1 35.97 455 ASN B C 1
ATOM 7191 O O . ASN B 1 455 ? -27.859 0.596 21.578 1 35.97 455 ASN B O 1
ATOM 7195 N N . ILE B 1 456 ? -26.172 1.6 22.297 1 35.59 456 ILE B N 1
ATOM 7196 C CA . ILE B 1 456 ? -25.5 0.314 22.219 1 35.59 456 ILE B CA 1
ATOM 7197 C C . ILE B 1 456 ? -25.25 -0.233 23.625 1 35.59 456 ILE B C 1
ATOM 7199 O O . ILE B 1 456 ? -24.688 0.465 24.469 1 35.59 456 ILE B O 1
#

Sequence (912 aa):
MIKKLLVANRGEIAVRIVRTCKEMGIKTVAIYSEADKDSLHRYMADESICIGPNNISKSYNSIDNIIYLALKTKCDAIHPGFGFLSENSTFARKCEENNLIFVGPNFDQIDKMGDKSTARETMVEADVPVVPGSKGVVLNLDDAMTTAKEIGYPVLIKASSGGGGKGMRIAYDEDELKANFDIAKGEALSAFGNDEMYLEKYIENPRHIEVQVFGDTFGNVIHFGDRDCSMQRRNQKVVEECLSPYLDESTRKKLYDAAVKAAKSVNYIGAGTVEFIVDKDKNFYFIEMNTRIQVEHPITEMITGIDLIKLQILIASGEKIPYSQEDIEFNGHAIECRINAEDPFENFRPSPGRIDSIHVPGGLGVRFDSFVYGGYTIPPIYDSMIGKLICWGKDRNECINRMKRALDELIVEGVKTNIEFQKVLIESDAFIEDKHHTKFIEKEFLQNFNVKQNNIMIKKLLVANRGEIAVRIVRTCKEMGIKTVAIYSEADKDSLHRYMADESICIGPNNISKSYNSIDNIIYLALKTKCDAIHPGFGFLSENSTFARKCEENNLIFVGPNFDQIDKMGDKSTARETMVEADVPVVPGSKGVVLNLDDAMTTAKEIGYPVLIKASSGGGGKGMRIAYDEDELKANFDIAKGEALSAFGNDEMYLEKYIENPRHIEVQVFGDTFGNVIHFGDRDCSMQRRNQKVVEECLSPYLDESTRKKLYDAAVKAAKSVNYIGAGTVEFIVDKDKNFYFIEMNTRIQVEHPITEMITGIDLIKLQILIASGEKIPYSQEDIEFNGHAIECRINAEDPFENFRPSPGRIDSIHVPGGLGVRFDSFVYGGYTIPPIYDSMIGKLICWGKDRNECINRMKRALDELIVEGVKTNIEFQKVLIESDAFIEDKHHTKFIEKEFLQNFNVKQNNI

Secondary structure (DSSP, 8-state):
---EEEE---HHHHHHHHHHHHHHT-EEEEEEEGGGTT-HHHHHSSEEEEEESS-GGGTTT-HHHHHHHHHHTT-SEEE--SSTTTT-HHHHHHHHHTTPEESS--HHHHHHHHSHHHHHHHHHHTT--B--B-SS-B-SHHHHHHHHHHH-SSEEEEETT--TTTTEEEESSHHHHHHHHHHHHHHHHHHHS---EEEEEPPSS-EEEEEEEEE-TTS-EEEEEEEEEEEEETTEEEEEEES-TT--HHHHHHHHHHHHHHHHHTT--EEEEEEEEE-TT--EEEEEEESS--TTHHHHHHHH---HHHHHHHHHTTPPPS--GGG----SEEEEEEEESEEGGGTTEE--EE--EEE---STTEEEEE---TT-EE-TTS--EEEEEEEEESSHHHHHHHHHHHHHH-EEESS--SHHHHHHHHTSHHHHTT---TTHIIIIIHHHHHHHHHT-/---EEEE---HHHHHHHHHHHHHHT-EEEEEEEGGGTT-HHHHHSSEEEEEESS-GGGTTT-HHHHHHHHHHTT-SEEE--SSTTTT-HHHHHHHHHTTPEESS--HHHHHHHHSHHHHHHHHHHTT--B--B-SS-B-SHHHHHHHHHHH-SSEEEEETT--TTTTEEEESSHHHHHHHHHHHHHHHHHHHS---EEEEE--SS-EEEEEEEEE-TTS-EEEEEEEEEEEEETTEEEEEEES-TT--HHHHHHHHHHHHHHHHHTT--EEEEEEEEE-TT--EEEEEEESS--TTHHHHHHHH---HHHHHHHHHTTPPPS--GGG----SEEEEEEEESEEGGGTTEE--EE--EEE---STTEEEEE---TT-EE-TTS--EEEEEEEEESSHHHHHHHHHHHHHH-EEESS--SHHHHHHHHTSHHHHTT---TTHIIIIIHHHHHHHHHT-

Organism: NCBI:txid1123349

Radius of gyration: 31.59 Å; Cα contacts (8 Å, |Δi|>4): 2096; chains: 2; bounding box: 59×106×69 Å